Protein AF-A0A371F1H8-F1 (afdb_monomer_lite)

Foldseek 3Di:
DDDDDDDDDDDDDPDDDDDDDDLPVLLVVLLVLCVVVVNPLVSSLVVVVPDPRDCVRRLLSNVCSQADWPVVSCVLVVPVVDVPPDVPDDPDDPDDDDPDDDDGRCNHLQNDFLDLVNNLVVLVSLLVVCVVVVVSLVSNLVNLLSCLLPLVVDDLSSLSSNLLSVLSNVLVPSDPNQLQSNCVSLLDLVCLQVLSLVSSVLSNVVNNVVRDPVVSVLVSCVSNVCNVPPLSSHNPVQRDLVSVCVVCVVSVNNVVNVVVLVVVLVVLLVVLLVVLLVCVLVVHDLVVSLVSLVVSCVVSVDDLLSSLLSVLVSLLSSQDDDPPDLVVSLVSSLVSCLSNLVVLQVSLVDLVSLLSNLVSLQVVLLVDVSNVLCSLVSVVSNVVSVNHDLVSVVCCLPPNDDPRCNVVNNVSNVVVNVVSVVVVVVPDDDDDDDDDDDDDLDADDLLLLVVLLVQLVQLLQQQLAAFVHASKKKWKAAPVRHTQFIATDNHPPDDHGQLRRLVSNDLSLAQIEMHILEQDFQPPNNCPNLVSSLVSNHAEYEHLYFDLAQVRGCPSVVSNVVSVHHYHYQPPSDDDDSSVVSSVSSCVRGLLVLCLSVHLFAAEEEEAEAAQAFFQAALVRHRPDRDDPLVVLVVLVVQLSFQAEEEEQVCCARPLDLSFSPDPDGRGHEYEYEYAQPPHDLDGNQLQPPPHAYEYEYAPPHPVVSCVSSVVSVHHYHHDPDDALVVVRSVVSVVRTRYYYYPYFQDNVLRCVLSVRHWKYKYKYANDDRDDPSRGGRHDDNPDDDPVPDQDFAPWDWDDRPRIIIIMGTSDPRDDSQPLAQVVVVLCVLPVLEDSRNARADEEADCPDPLPCLDQQNQFKFWDADPVRDTDIARTLLLQLLLLQQPPQPDPVSVVLNVQSRPDPGSVSSVCSSVVCCVVCVVNGDPCCVVCSLVSSLVRSLRRLVVDVVNVVVLLVSPRHQYAHCDQPAQECGLHPRRNRNVSSSSSSSNSNVVVVVVVVVPPDDDDDDD

Structure (mmCIF, N/CA/C/O backbone):
data_AF-A0A371F1H8-F1
#
_entry.id   AF-A0A371F1H8-F1
#
loop_
_atom_site.group_PDB
_atom_site.id
_atom_site.type_symbol
_atom_site.label_atom_id
_atom_site.label_alt_id
_atom_site.label_comp_id
_atom_site.label_asym_id
_atom_site.label_entity_id
_atom_site.label_seq_id
_atom_site.pdbx_PDB_ins_code
_atom_site.Cartn_x
_atom_site.Cartn_y
_atom_site.Cartn_z
_atom_site.occupancy
_atom_site.B_iso_or_equiv
_atom_site.auth_seq_id
_atom_site.auth_comp_id
_atom_site.auth_asym_id
_atom_site.auth_atom_id
_atom_site.pdbx_PDB_model_num
ATOM 1 N N . MET A 1 1 ? 83.812 -3.379 4.468 1.00 26.94 1 MET A N 1
ATOM 2 C CA . MET A 1 1 ? 84.111 -2.499 3.315 1.00 26.94 1 MET A CA 1
ATOM 3 C C . MET A 1 1 ? 83.150 -2.844 2.181 1.00 26.94 1 MET A C 1
ATOM 5 O O . MET A 1 1 ? 82.968 -4.037 1.978 1.00 26.94 1 MET A O 1
ATOM 9 N N . PRO A 1 2 ? 82.649 -1.889 1.376 1.00 43.38 2 PRO A N 1
ATOM 10 C CA . PRO A 1 2 ? 81.889 -0.664 1.706 1.00 43.38 2 PRO A CA 1
ATOM 11 C C . PRO A 1 2 ? 80.538 -0.609 0.909 1.00 43.38 2 PRO A C 1
ATOM 13 O O . PRO A 1 2 ? 80.392 -1.299 -0.090 1.00 43.38 2 PRO A O 1
ATOM 16 N N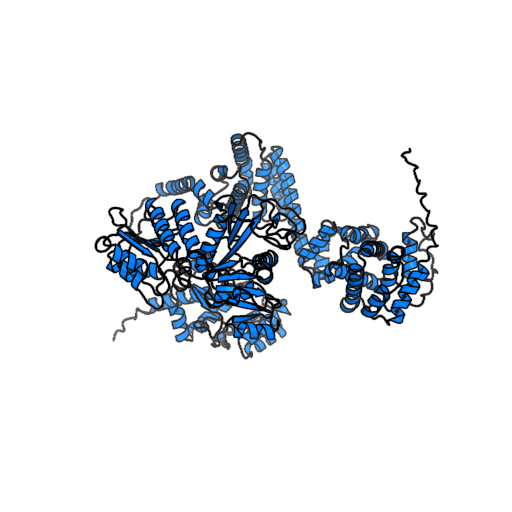 . CYS A 1 3 ? 79.440 -0.060 1.450 1.00 27.91 3 CYS A N 1
ATOM 17 C CA . CYS A 1 3 ? 78.872 1.312 1.346 1.00 27.91 3 CYS A CA 1
ATOM 18 C C . CYS A 1 3 ? 77.792 1.580 0.261 1.00 27.91 3 CYS A C 1
ATOM 20 O O . CYS A 1 3 ? 77.947 1.265 -0.913 1.00 27.91 3 CYS A O 1
ATOM 22 N N . SER A 1 4 ? 76.735 2.256 0.740 1.00 29.56 4 SER A N 1
ATOM 23 C CA . SER A 1 4 ? 75.740 3.178 0.135 1.00 29.56 4 SER A CA 1
ATOM 24 C C . SER A 1 4 ? 76.308 4.164 -0.919 1.00 29.56 4 SER A C 1
ATOM 26 O O . SER A 1 4 ? 77.515 4.348 -0.947 1.00 29.56 4 SER A O 1
ATOM 28 N N . SER A 1 5 ? 75.602 4.924 -1.778 1.00 29.41 5 SER A N 1
ATOM 29 C CA . SER A 1 5 ? 74.223 5.460 -1.890 1.00 29.41 5 SER A CA 1
ATOM 30 C C . SER A 1 5 ? 74.084 6.247 -3.222 1.00 29.41 5 SER A C 1
ATOM 32 O O . SER A 1 5 ? 75.050 6.867 -3.646 1.00 29.41 5 SER A O 1
ATOM 34 N N . ILE A 1 6 ? 72.862 6.288 -3.781 1.00 36.78 6 ILE A N 1
ATOM 35 C CA . ILE A 1 6 ? 72.162 7.391 -4.501 1.00 36.78 6 ILE A CA 1
ATOM 36 C C . ILE A 1 6 ? 72.856 8.113 -5.685 1.00 36.78 6 ILE A C 1
ATOM 38 O O . ILE A 1 6 ? 73.801 8.874 -5.521 1.00 36.78 6 ILE A O 1
ATOM 42 N N . GLY A 1 7 ? 72.217 8.021 -6.862 1.00 28.83 7 GLY A N 1
ATOM 43 C CA . GLY A 1 7 ? 72.379 8.937 -7.999 1.00 28.83 7 GLY A CA 1
ATOM 44 C C . GLY A 1 7 ? 71.082 9.049 -8.818 1.00 28.83 7 GLY A C 1
ATOM 45 O O . GLY A 1 7 ? 70.610 8.080 -9.407 1.00 28.83 7 GLY A O 1
ATOM 46 N N . THR A 1 8 ? 70.480 10.234 -8.810 1.00 30.78 8 THR A N 1
ATOM 47 C CA . THR A 1 8 ? 69.178 10.624 -9.376 1.00 30.78 8 THR A CA 1
ATOM 48 C C . THR A 1 8 ? 69.123 10.492 -10.909 1.00 30.78 8 THR A C 1
ATOM 50 O O . THR A 1 8 ? 69.935 11.092 -11.608 1.00 30.78 8 THR A O 1
ATOM 53 N N . ARG A 1 9 ? 68.128 9.780 -11.471 1.00 29.59 9 ARG A N 1
ATOM 54 C CA . ARG A 1 9 ? 67.825 9.802 -12.920 1.00 29.59 9 ARG A CA 1
ATOM 55 C C . ARG A 1 9 ? 66.649 10.733 -13.219 1.00 29.59 9 ARG A C 1
ATOM 57 O O . ARG A 1 9 ? 65.490 10.393 -12.996 1.00 29.59 9 ARG A O 1
ATOM 64 N N . ILE A 1 10 ? 66.976 11.898 -13.771 1.00 35.28 10 ILE A N 1
ATOM 65 C CA . ILE A 1 10 ? 66.047 12.848 -14.389 1.00 35.28 10 ILE A CA 1
ATOM 66 C C . ILE A 1 10 ? 65.404 12.169 -15.612 1.00 35.28 10 ILE A C 1
ATOM 68 O O . ILE A 1 10 ? 66.100 11.799 -16.555 1.00 35.28 10 ILE A O 1
ATOM 72 N N . LYS A 1 11 ? 64.075 11.993 -15.608 1.00 31.55 11 LYS A N 1
ATOM 73 C CA . LYS A 1 11 ? 63.310 11.583 -16.799 1.00 31.55 11 LYS A CA 1
ATOM 74 C C . LYS A 1 11 ? 63.008 12.814 -17.653 1.00 31.55 11 LYS A C 1
ATOM 76 O O . LYS A 1 11 ? 62.140 13.615 -17.317 1.00 31.55 11 LYS A O 1
ATOM 81 N N . THR A 1 12 ? 63.689 12.944 -18.784 1.00 31.19 12 THR A N 1
ATOM 82 C CA . THR A 1 12 ? 63.336 13.878 -19.858 1.00 31.19 12 THR A CA 1
ATOM 83 C C . THR A 1 12 ? 62.042 13.428 -20.549 1.00 31.19 12 THR A C 1
ATOM 85 O O . THR A 1 12 ? 61.936 12.316 -21.067 1.00 31.19 12 THR A O 1
ATOM 88 N N . ARG A 1 13 ? 61.032 14.308 -20.546 1.00 32.62 13 ARG A N 1
ATOM 89 C CA . ARG A 1 13 ? 59.774 14.185 -21.303 1.00 32.62 13 ARG A CA 1
ATOM 90 C C . ARG A 1 13 ? 60.089 14.157 -22.807 1.00 32.62 13 ARG A C 1
ATOM 92 O O . ARG A 1 13 ? 60.557 15.159 -23.345 1.00 32.62 13 ARG A O 1
ATOM 99 N N . LYS A 1 14 ? 59.791 13.054 -23.503 1.00 36.06 14 LYS A N 1
ATOM 100 C CA . LYS A 1 14 ? 59.703 13.052 -24.973 1.00 36.06 14 LYS A CA 1
ATOM 101 C C . LYS A 1 14 ? 58.496 13.904 -25.381 1.00 36.06 14 LYS A C 1
ATOM 103 O O . LYS A 1 14 ? 57.360 13.552 -25.077 1.00 36.06 14 LYS A O 1
ATOM 108 N N . ARG A 1 15 ? 58.750 15.041 -26.035 1.00 38.94 15 ARG A N 1
ATOM 109 C CA . ARG A 1 15 ? 57.739 15.789 -26.794 1.00 38.94 15 ARG A CA 1
ATOM 110 C C . ARG A 1 15 ? 57.326 14.918 -27.985 1.00 38.94 15 ARG A C 1
ATOM 112 O O . ARG A 1 15 ? 58.170 14.607 -28.819 1.00 38.94 15 ARG A O 1
ATOM 119 N N . ASN A 1 16 ? 56.060 14.508 -28.034 1.00 34.19 16 ASN A N 1
ATOM 120 C CA . ASN A 1 16 ? 55.475 13.903 -29.227 1.00 34.19 16 ASN A CA 1
ATOM 121 C C . ASN A 1 16 ? 55.425 14.962 -3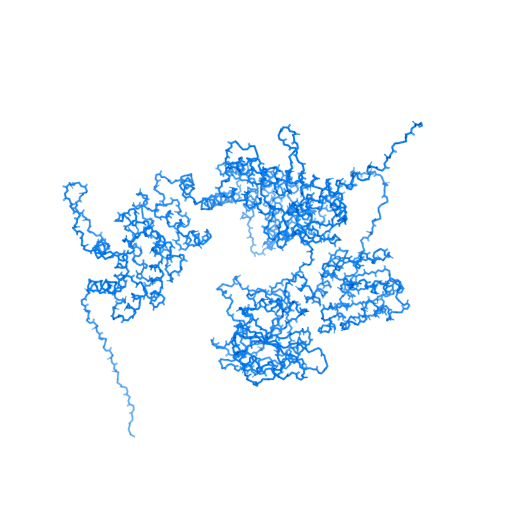0.332 1.00 34.19 16 ASN A C 1
ATOM 123 O O . ASN A 1 16 ? 54.839 16.028 -30.151 1.00 34.19 16 ASN A O 1
ATOM 127 N N . ILE A 1 17 ? 56.064 14.663 -31.457 1.00 39.47 17 ILE A N 1
ATOM 128 C CA . ILE A 1 17 ? 55.934 15.413 -32.704 1.00 39.47 17 ILE A CA 1
ATOM 129 C C . ILE A 1 17 ? 54.518 15.136 -33.227 1.00 39.47 17 ILE A C 1
ATOM 131 O O . ILE A 1 17 ? 54.138 13.977 -33.389 1.00 39.47 17 ILE A O 1
ATOM 135 N N . ALA A 1 18 ? 53.709 16.181 -33.412 1.00 41.88 18 ALA A N 1
ATOM 136 C CA . ALA A 1 18 ? 52.343 16.055 -33.908 1.00 41.88 18 ALA A CA 1
ATOM 137 C C . ALA A 1 18 ? 52.364 15.715 -35.407 1.00 41.88 18 ALA A C 1
ATOM 139 O O . ALA A 1 18 ? 52.797 16.529 -36.217 1.00 41.88 18 ALA A O 1
ATOM 140 N N . ALA A 1 19 ? 51.892 14.521 -35.775 1.00 48.91 19 ALA A N 1
ATOM 141 C CA . ALA A 1 19 ? 51.568 14.207 -37.165 1.00 48.91 19 ALA A CA 1
ATOM 142 C C . ALA A 1 19 ? 50.509 15.205 -37.689 1.00 48.91 19 ALA A C 1
ATOM 144 O O . ALA A 1 19 ? 49.617 15.562 -36.901 1.00 48.91 19 ALA A O 1
ATOM 145 N N . PRO A 1 20 ? 50.563 15.637 -38.965 1.00 51.59 20 PRO A N 1
ATOM 146 C CA . PRO A 1 20 ? 49.561 16.528 -39.553 1.00 51.59 20 PRO A CA 1
ATOM 147 C C . PRO A 1 20 ? 48.135 16.011 -39.307 1.00 51.59 20 PRO A C 1
ATOM 149 O O . PRO A 1 20 ? 47.899 14.803 -39.307 1.00 51.59 20 PRO A O 1
ATOM 152 N N . LEU A 1 21 ? 47.203 16.919 -39.009 1.00 59.06 21 LEU A N 1
ATOM 153 C CA . LEU A 1 21 ? 45.775 16.601 -38.945 1.00 59.06 21 LEU A CA 1
ATOM 154 C C . LEU A 1 21 ? 45.272 16.445 -40.381 1.00 59.06 21 LEU A C 1
ATOM 156 O O . LEU A 1 21 ? 45.370 17.399 -41.146 1.00 59.06 21 LEU A O 1
ATOM 160 N N . ASP A 1 22 ? 44.718 15.282 -40.713 1.00 71.44 22 ASP A N 1
ATOM 161 C CA . ASP A 1 22 ? 44.032 15.041 -41.986 1.00 71.44 22 ASP A CA 1
ATOM 162 C C . ASP A 1 22 ? 42.627 14.468 -41.717 1.00 71.44 22 ASP A C 1
ATOM 164 O O . ASP A 1 22 ? 42.431 13.249 -41.700 1.00 71.44 22 ASP A O 1
ATOM 168 N N . PRO A 1 23 ? 41.647 15.336 -41.398 1.00 70.56 23 PRO A N 1
ATOM 169 C CA . PRO A 1 23 ? 40.266 14.924 -41.158 1.00 70.56 23 PRO A CA 1
ATOM 170 C C . PRO A 1 23 ? 39.565 14.409 -42.421 1.00 70.56 23 PRO A C 1
ATOM 172 O O . PRO A 1 23 ? 38.615 13.637 -42.303 1.00 70.56 23 PRO A O 1
ATOM 175 N N . ALA A 1 24 ? 40.021 14.821 -43.611 1.00 67.25 24 ALA A N 1
ATOM 176 C CA . ALA A 1 24 ? 39.435 14.405 -44.881 1.00 67.25 24 ALA A CA 1
ATOM 177 C C . ALA A 1 24 ? 39.682 12.912 -45.111 1.00 67.25 24 ALA A C 1
ATOM 179 O O . ALA A 1 24 ? 38.722 12.163 -45.248 1.00 67.25 24 ALA A O 1
ATOM 180 N N . ALA A 1 25 ? 40.930 12.456 -44.962 1.00 72.81 25 ALA A N 1
ATOM 181 C CA . ALA A 1 25 ? 41.263 11.036 -45.076 1.00 72.81 25 ALA A CA 1
ATOM 182 C C . ALA A 1 25 ? 40.528 10.151 -44.047 1.00 72.81 25 ALA A C 1
ATOM 184 O O . ALA A 1 25 ? 40.166 9.013 -44.344 1.00 72.81 25 ALA A O 1
ATOM 185 N N . PHE A 1 26 ? 40.280 10.660 -42.832 1.00 77.94 26 PHE A N 1
ATOM 186 C CA . PHE A 1 26 ? 39.468 9.948 -41.837 1.00 77.94 26 PHE A CA 1
ATOM 187 C C . PHE A 1 26 ? 37.997 9.848 -42.269 1.00 77.94 26 PHE A C 1
ATOM 189 O O . PHE A 1 26 ? 37.400 8.779 -42.158 1.00 77.94 26 PHE A O 1
ATOM 196 N N . SER A 1 27 ? 37.420 10.948 -42.759 1.00 72.19 27 SER A N 1
ATOM 197 C CA . SER A 1 27 ? 36.050 10.990 -43.277 1.00 72.19 27 SER A CA 1
ATOM 198 C C . SER A 1 27 ? 35.875 10.048 -44.472 1.00 72.19 27 SER A C 1
ATOM 200 O O . SER A 1 27 ? 34.946 9.245 -44.474 1.00 72.19 27 SER A O 1
ATOM 202 N N . ASP A 1 28 ? 36.805 10.073 -45.431 1.00 75.00 28 ASP A N 1
ATOM 203 C CA . ASP A 1 28 ? 36.830 9.179 -46.596 1.00 75.00 28 ASP A CA 1
ATOM 204 C C . ASP A 1 28 ? 36.843 7.709 -46.172 1.00 75.00 28 ASP A C 1
ATOM 206 O O . ASP A 1 28 ? 36.064 6.907 -46.680 1.00 75.00 28 ASP A O 1
ATOM 210 N N . ALA A 1 29 ? 37.672 7.354 -45.186 1.00 78.56 29 ALA A N 1
ATOM 211 C CA . ALA A 1 29 ? 37.738 5.989 -44.674 1.00 78.56 29 ALA A CA 1
ATOM 212 C C . ALA A 1 29 ? 36.435 5.553 -43.982 1.00 78.56 29 ALA A C 1
ATOM 214 O O . ALA A 1 29 ? 36.017 4.406 -44.128 1.00 78.56 29 ALA A O 1
ATOM 215 N N . VAL A 1 30 ? 35.771 6.452 -43.247 1.00 78.56 30 VAL A N 1
ATOM 216 C CA . VAL A 1 30 ? 34.454 6.168 -42.656 1.00 78.56 30 VAL A CA 1
ATOM 217 C C . VAL A 1 30 ? 33.416 5.966 -43.758 1.00 78.56 30 VAL A C 1
ATOM 219 O O . VAL A 1 30 ? 32.711 4.964 -43.735 1.00 78.56 30 VAL A O 1
ATOM 222 N N . VAL A 1 31 ? 33.352 6.861 -44.744 1.00 76.38 31 VAL A N 1
ATOM 223 C CA . VAL A 1 31 ? 32.433 6.759 -45.891 1.00 76.38 31 VAL A CA 1
ATOM 224 C C . VAL A 1 31 ? 32.665 5.460 -46.667 1.00 76.38 31 VAL A C 1
ATOM 226 O O . VAL A 1 31 ? 31.705 4.763 -46.989 1.00 76.38 31 VAL A O 1
ATOM 229 N N . GLN A 1 32 ? 33.923 5.074 -46.884 1.00 78.31 32 GLN A N 1
ATOM 230 C CA . GLN A 1 32 ? 34.265 3.818 -47.544 1.00 78.31 32 GLN A CA 1
ATOM 231 C C . GLN A 1 32 ? 33.732 2.603 -46.774 1.00 78.31 32 GLN A C 1
ATOM 233 O O . GLN A 1 32 ? 33.166 1.708 -47.389 1.00 78.31 32 GLN A O 1
ATOM 238 N N . ILE A 1 33 ? 33.802 2.598 -45.436 1.00 81.12 33 ILE A N 1
ATOM 239 C CA . ILE A 1 33 ? 33.215 1.518 -44.623 1.00 81.12 33 ILE A CA 1
ATOM 240 C C . ILE A 1 33 ? 31.697 1.421 -44.832 1.00 81.12 33 ILE A C 1
ATOM 242 O O . ILE A 1 33 ? 31.161 0.313 -44.890 1.00 81.12 33 ILE A O 1
ATOM 246 N N . TYR A 1 34 ? 30.984 2.544 -44.945 1.00 79.25 34 TYR A N 1
ATOM 247 C CA . TYR A 1 34 ? 29.546 2.503 -45.224 1.00 79.25 34 TYR A CA 1
ATOM 248 C C . TYR A 1 34 ? 29.245 1.969 -46.634 1.00 79.25 34 TYR A C 1
ATOM 250 O O . TYR A 1 34 ? 28.294 1.197 -46.793 1.00 79.25 34 TYR A O 1
ATOM 258 N N . LEU A 1 35 ? 30.052 2.343 -47.635 1.00 79.56 35 LEU A N 1
ATOM 259 C CA . LEU A 1 35 ? 29.922 1.855 -49.012 1.00 79.56 35 LEU A CA 1
ATOM 260 C C . LEU A 1 35 ? 30.210 0.354 -49.115 1.00 79.56 35 LEU A C 1
ATOM 262 O O . LEU A 1 35 ? 29.407 -0.376 -49.693 1.00 79.56 35 LEU A O 1
ATOM 266 N N . ASP A 1 36 ? 31.295 -0.113 -48.493 1.00 83.94 36 ASP A N 1
ATOM 267 C CA . ASP A 1 36 ? 31.723 -1.519 -48.502 1.00 83.94 36 ASP A CA 1
ATOM 268 C C . ASP A 1 36 ? 30.679 -2.456 -47.874 1.00 83.94 36 ASP A C 1
ATOM 270 O O . ASP A 1 36 ? 30.603 -3.634 -48.218 1.00 83.94 36 ASP A O 1
ATOM 274 N N . ASN A 1 37 ? 29.854 -1.929 -46.966 1.00 83.56 37 ASN A N 1
ATOM 275 C CA . ASN A 1 37 ? 28.811 -2.675 -46.263 1.00 83.56 37 ASN A CA 1
ATOM 276 C C . ASN A 1 37 ? 27.388 -2.348 -46.756 1.00 83.56 37 ASN A C 1
ATOM 278 O O . ASN A 1 37 ? 26.421 -2.721 -46.095 1.00 83.56 37 ASN A O 1
ATOM 282 N N . ALA A 1 38 ? 27.245 -1.647 -47.889 1.00 78.38 38 ALA A N 1
ATOM 283 C CA . ALA A 1 38 ? 25.961 -1.311 -48.517 1.00 78.38 38 ALA A CA 1
ATOM 284 C C . ALA A 1 38 ? 24.905 -0.717 -47.554 1.00 78.38 38 ALA A C 1
ATOM 286 O O . ALA A 1 38 ? 23.712 -0.978 -47.693 1.00 78.38 38 ALA A O 1
ATOM 287 N N . GLY A 1 39 ? 25.336 0.067 -46.560 1.00 68.25 39 GLY A N 1
ATOM 288 C CA . GLY A 1 39 ? 24.428 0.696 -45.594 1.00 68.25 39 GLY A CA 1
ATOM 289 C C . GLY A 1 39 ? 23.870 -0.215 -44.494 1.00 68.25 39 GLY A C 1
ATOM 290 O O . GLY A 1 39 ? 23.070 0.258 -43.686 1.00 68.25 39 GLY A O 1
ATOM 291 N N . ASP A 1 40 ? 24.286 -1.485 -44.403 1.00 82.69 40 ASP A N 1
ATOM 292 C CA . ASP A 1 40 ? 23.901 -2.364 -43.292 1.00 82.69 40 ASP A CA 1
ATOM 293 C C . ASP A 1 40 ? 24.570 -1.892 -41.992 1.00 82.69 40 ASP A C 1
ATOM 295 O O . ASP A 1 40 ? 25.754 -2.135 -41.736 1.00 82.69 40 ASP A O 1
ATOM 299 N N . LEU A 1 41 ? 23.794 -1.205 -41.151 1.00 82.56 41 LEU A N 1
ATOM 300 C CA . LEU A 1 41 ? 24.268 -0.594 -39.908 1.00 82.56 41 LEU A CA 1
ATOM 301 C C . LEU A 1 41 ? 24.873 -1.604 -38.917 1.00 82.56 41 LEU A C 1
ATOM 303 O O . LEU A 1 41 ? 25.680 -1.218 -38.067 1.00 82.56 41 LEU A O 1
ATOM 307 N N . GLU A 1 42 ? 24.521 -2.891 -38.993 1.00 82.44 42 GLU A N 1
ATOM 308 C CA . GLU A 1 42 ? 25.108 -3.914 -38.129 1.00 82.44 42 GLU A CA 1
ATOM 309 C C . GLU A 1 42 ? 26.487 -4.360 -38.625 1.00 82.44 42 GLU A C 1
ATOM 311 O O . GLU A 1 42 ? 27.416 -4.496 -37.820 1.00 82.44 42 GLU A O 1
ATOM 316 N N . LEU A 1 43 ? 26.655 -4.529 -39.937 1.00 83.81 43 LEU A N 1
ATOM 317 C CA . LEU A 1 43 ? 27.956 -4.825 -40.544 1.00 83.81 43 LEU A CA 1
ATOM 318 C C . LEU A 1 43 ? 28.909 -3.624 -40.465 1.00 83.81 43 LEU A C 1
ATOM 320 O O . LEU A 1 43 ? 30.095 -3.791 -40.162 1.00 83.81 43 LEU A O 1
ATOM 324 N N . ILE A 1 44 ? 28.380 -2.409 -40.625 1.00 81.94 44 ILE A N 1
ATOM 325 C CA . ILE A 1 44 ? 29.117 -1.153 -40.443 1.00 81.94 44 ILE A CA 1
ATOM 326 C C . ILE A 1 44 ? 29.635 -1.039 -39.007 1.00 81.94 44 ILE A C 1
ATOM 328 O O . ILE A 1 44 ? 30.815 -0.750 -38.807 1.00 81.94 44 ILE A O 1
ATOM 332 N N . ALA A 1 45 ? 28.803 -1.336 -37.999 1.00 82.81 45 ALA A N 1
ATOM 333 C CA . ALA A 1 45 ? 29.234 -1.328 -36.599 1.00 82.81 45 ALA A CA 1
ATOM 334 C C . ALA A 1 45 ? 30.403 -2.291 -36.347 1.00 82.81 45 ALA A C 1
ATOM 336 O O . ALA A 1 45 ? 31.383 -1.908 -35.706 1.00 82.81 45 ALA A O 1
ATOM 337 N N . ARG A 1 46 ? 30.341 -3.515 -36.891 1.00 84.50 46 ARG A N 1
ATOM 338 C CA . ARG A 1 46 ? 31.426 -4.506 -36.773 1.00 84.50 46 ARG A CA 1
ATOM 339 C C . ARG A 1 46 ? 32.705 -4.036 -37.469 1.00 84.50 46 ARG A C 1
ATOM 341 O O . ARG A 1 46 ? 33.782 -4.148 -36.891 1.00 84.50 46 ARG A O 1
ATOM 348 N N . SER A 1 47 ? 32.584 -3.457 -38.661 1.00 83.12 47 SER A N 1
ATOM 349 C CA . SER A 1 47 ? 33.721 -2.942 -39.435 1.00 83.12 47 SER A CA 1
ATOM 350 C C . SER A 1 47 ? 34.408 -1.764 -38.735 1.00 83.12 47 SER A C 1
ATOM 352 O O . SER A 1 47 ? 35.635 -1.729 -38.626 1.00 83.12 47 SER A O 1
ATOM 354 N N . ILE A 1 48 ? 33.626 -0.840 -38.166 1.00 83.19 48 ILE A N 1
ATOM 355 C CA . ILE A 1 48 ? 34.115 0.284 -37.351 1.00 83.19 48 ILE A CA 1
ATOM 356 C C . ILE A 1 48 ? 34.811 -0.198 -36.078 1.00 83.19 48 ILE A C 1
ATOM 358 O O . ILE A 1 48 ? 35.824 0.374 -35.666 1.00 83.19 48 ILE A O 1
ATOM 362 N N . GLU A 1 49 ? 34.304 -1.256 -35.451 1.00 81.88 49 GLU A N 1
ATOM 363 C CA . GLU A 1 49 ? 34.940 -1.871 -34.286 1.00 81.88 49 GLU A CA 1
ATOM 364 C C . GLU A 1 49 ? 36.300 -2.482 -34.617 1.00 81.88 49 GLU A C 1
ATOM 366 O O . GLU A 1 49 ? 37.232 -2.307 -33.832 1.00 81.88 49 GLU A O 1
ATOM 371 N N . SER A 1 50 ? 36.424 -3.147 -35.768 1.00 80.88 50 SER A N 1
ATOM 372 C CA . SER A 1 50 ? 37.676 -3.753 -36.233 1.00 80.88 50 SER A CA 1
ATOM 373 C C . SER A 1 50 ? 38.660 -2.773 -36.877 1.00 80.88 50 SER A C 1
ATOM 375 O O . SER A 1 50 ? 39.787 -3.160 -37.168 1.00 80.88 50 SER A O 1
ATOM 377 N N . SER A 1 51 ? 38.249 -1.528 -37.129 1.00 81.81 51 SER A N 1
ATOM 378 C CA . SER A 1 51 ? 39.083 -0.536 -37.813 1.00 81.81 51 SER A CA 1
ATOM 379 C C . SER A 1 51 ? 40.145 0.090 -36.897 1.00 81.81 51 SER A C 1
ATOM 381 O O . SER A 1 51 ? 39.881 0.397 -35.732 1.00 81.81 51 SER A O 1
ATOM 383 N N . ASP A 1 52 ? 41.319 0.391 -37.460 1.00 80.06 52 ASP A N 1
ATOM 384 C CA . ASP A 1 52 ? 42.405 1.132 -36.791 1.00 80.06 52 ASP A CA 1
ATOM 385 C C . ASP A 1 52 ? 42.186 2.664 -36.794 1.00 80.06 52 ASP A C 1
ATOM 387 O O . ASP A 1 52 ? 43.108 3.458 -36.574 1.00 80.06 52 ASP A O 1
ATOM 391 N N . LEU A 1 53 ? 40.952 3.113 -37.050 1.00 83.62 53 LEU A N 1
ATOM 392 C CA . LEU A 1 53 ? 40.590 4.526 -37.117 1.00 83.62 53 LEU A CA 1
ATOM 393 C C . LEU A 1 53 ? 40.761 5.221 -35.755 1.00 83.62 53 LEU A C 1
ATOM 395 O O . LEU A 1 53 ? 40.334 4.741 -34.701 1.00 83.62 53 LEU A O 1
ATOM 399 N N . ASN A 1 54 ? 41.367 6.413 -35.763 1.00 83.25 54 ASN A N 1
ATOM 400 C CA . ASN A 1 54 ? 41.665 7.161 -34.540 1.00 83.25 54 ASN A CA 1
ATOM 401 C C . ASN A 1 54 ? 40.475 8.017 -34.064 1.00 83.25 54 ASN A C 1
ATOM 403 O O . ASN A 1 54 ? 40.480 9.246 -34.165 1.00 83.25 54 ASN A O 1
ATOM 407 N N . PHE A 1 55 ? 39.475 7.356 -33.479 1.00 83.81 55 PHE A N 1
ATOM 408 C CA . PHE A 1 55 ? 38.280 7.987 -32.899 1.00 83.81 55 PHE A CA 1
ATOM 409 C C . PHE A 1 55 ? 38.579 8.985 -31.769 1.00 83.81 55 PHE A C 1
ATOM 411 O O . PHE A 1 55 ? 37.794 9.896 -31.535 1.00 83.81 55 PHE A O 1
ATOM 418 N N . SER A 1 56 ? 39.714 8.842 -31.077 1.00 81.88 56 SER A N 1
ATOM 419 C CA . SER A 1 56 ? 40.133 9.783 -30.025 1.00 81.88 56 SER A CA 1
ATOM 420 C C . SER A 1 56 ? 40.494 11.158 -30.599 1.00 81.88 56 SER A C 1
ATOM 422 O O . SER A 1 56 ? 40.262 12.184 -29.964 1.00 81.88 56 SER A O 1
ATOM 424 N N . ARG A 1 57 ? 41.031 11.190 -31.828 1.00 80.12 57 ARG A N 1
ATOM 425 C CA . ARG A 1 57 ? 41.437 12.424 -32.514 1.00 80.12 57 ARG A CA 1
ATOM 426 C C . ARG A 1 57 ? 40.346 13.003 -33.419 1.00 80.12 57 ARG A C 1
ATOM 428 O O . ARG A 1 57 ? 40.271 14.220 -33.536 1.00 80.12 57 ARG A O 1
ATOM 435 N N . TYR A 1 58 ? 39.520 12.152 -34.033 1.00 82.75 58 TYR A N 1
ATOM 436 C CA . TYR A 1 58 ? 38.554 12.539 -35.075 1.00 82.75 58 TYR A CA 1
ATOM 437 C C . TYR A 1 58 ? 37.097 12.173 -34.736 1.00 82.75 58 TYR A C 1
ATOM 439 O O . TYR A 1 58 ? 36.269 11.986 -35.623 1.00 82.75 58 TYR A O 1
ATOM 447 N N . GLY A 1 59 ? 36.761 12.069 -33.446 1.00 81.00 59 GLY A N 1
ATOM 448 C CA . GLY A 1 59 ? 35.407 11.726 -32.995 1.00 81.00 59 GLY A CA 1
ATOM 449 C C . GLY A 1 59 ? 34.320 12.707 -33.459 1.00 81.00 59 GLY A C 1
ATOM 450 O O . GLY A 1 59 ? 33.223 12.268 -33.787 1.00 81.00 59 GLY A O 1
ATOM 451 N N . ASP A 1 60 ? 34.617 14.011 -33.539 1.00 78.81 60 ASP A N 1
ATOM 452 C CA . ASP A 1 60 ? 33.685 15.010 -34.097 1.00 78.81 60 ASP A CA 1
ATOM 453 C C . ASP A 1 60 ? 33.433 14.722 -35.590 1.00 78.81 60 ASP A C 1
ATOM 455 O O . ASP A 1 60 ? 32.287 14.605 -36.013 1.00 78.81 60 ASP A O 1
ATOM 459 N N . THR A 1 61 ? 34.506 14.504 -36.362 1.00 79.69 61 THR A N 1
ATOM 460 C CA . THR A 1 61 ? 34.453 14.188 -37.800 1.00 79.69 61 THR A CA 1
ATOM 461 C C . THR A 1 61 ? 33.679 12.900 -38.082 1.00 79.69 61 THR A C 1
ATOM 463 O O . THR A 1 61 ? 32.969 12.819 -39.078 1.00 79.69 61 THR A O 1
ATOM 466 N N . PHE A 1 62 ? 33.760 11.904 -37.194 1.00 83.44 62 PHE A N 1
ATOM 467 C CA . PHE A 1 62 ? 32.982 10.667 -37.299 1.00 83.44 62 PHE A CA 1
ATOM 468 C C . PHE A 1 62 ? 31.467 10.915 -37.249 1.00 83.44 62 PHE A C 1
ATOM 470 O O . PHE A 1 62 ? 30.725 10.406 -38.092 1.00 83.44 62 PHE A O 1
ATOM 477 N N . PHE A 1 63 ? 30.998 11.700 -36.273 1.00 83.50 63 PHE A N 1
ATOM 478 C CA . PHE A 1 63 ? 29.577 12.032 -36.180 1.00 83.50 63 PHE A CA 1
ATOM 479 C C . PHE A 1 63 ? 29.160 12.994 -37.291 1.00 83.50 63 PHE A C 1
ATOM 481 O O . PHE A 1 63 ? 28.113 12.788 -37.891 1.00 83.50 63 PHE A O 1
ATOM 488 N N . GLU A 1 64 ? 29.983 13.980 -37.647 1.00 78.25 64 GLU A N 1
ATOM 489 C CA . GLU A 1 64 ? 29.694 14.868 -38.779 1.00 78.25 64 GLU A CA 1
ATOM 490 C C . GLU A 1 64 ? 29.526 14.083 -40.086 1.00 78.25 64 GLU A C 1
ATOM 492 O O . GLU A 1 64 ? 28.525 14.279 -40.761 1.00 78.25 64 GLU A O 1
ATOM 497 N N . ALA A 1 65 ? 30.406 13.125 -40.394 1.00 71.50 65 ALA A N 1
ATOM 498 C CA . ALA A 1 65 ? 30.277 12.259 -41.572 1.00 71.50 65 ALA A CA 1
ATOM 499 C C . ALA A 1 65 ? 29.061 11.311 -41.515 1.00 71.50 65 ALA A C 1
ATOM 501 O O . ALA A 1 65 ? 28.526 10.924 -42.548 1.00 71.50 65 ALA A O 1
ATOM 502 N N . SER A 1 66 ? 28.603 10.938 -40.314 1.00 73.31 66 SER A N 1
ATOM 503 C CA . SER A 1 66 ? 27.412 10.086 -40.144 1.00 73.31 66 SER A CA 1
ATOM 504 C C . SER A 1 66 ? 26.100 10.866 -40.334 1.00 73.31 66 SER A C 1
ATOM 506 O O . SER A 1 66 ? 25.096 10.314 -40.783 1.00 73.31 66 SER A O 1
ATOM 508 N N . PHE A 1 67 ? 26.091 12.159 -39.999 1.00 67.50 67 PHE A N 1
ATOM 509 C CA . PHE A 1 67 ? 24.916 13.028 -40.119 1.00 67.50 67 PHE A CA 1
ATOM 510 C C . PHE A 1 67 ? 24.872 13.848 -41.408 1.00 67.50 67 PHE A C 1
ATOM 512 O O . PHE A 1 67 ? 23.784 14.184 -41.862 1.00 67.50 67 PHE A O 1
ATOM 519 N N . LEU A 1 68 ? 26.024 14.203 -41.974 1.00 61.62 68 LEU A N 1
ATOM 520 C CA . LEU A 1 68 ? 26.167 15.105 -43.113 1.00 61.62 68 LEU A CA 1
ATOM 521 C C . LEU A 1 68 ? 26.966 14.449 -44.234 1.00 61.62 68 LEU A C 1
ATOM 523 O O . LEU A 1 68 ? 27.827 13.608 -44.001 1.00 61.62 68 LEU A O 1
ATOM 527 N N . ASN A 1 69 ? 26.732 14.913 -45.459 1.00 59.25 69 ASN A N 1
ATOM 528 C CA . ASN A 1 69 ? 27.654 14.664 -46.560 1.00 59.25 69 ASN A CA 1
ATOM 529 C C . ASN A 1 69 ? 28.916 15.555 -46.439 1.00 59.25 69 ASN A C 1
ATOM 531 O O . ASN A 1 69 ? 28.857 16.645 -45.858 1.00 59.25 69 ASN A O 1
ATOM 535 N N . GLN A 1 70 ? 30.040 15.138 -47.036 1.00 49.97 70 GLN A N 1
ATOM 536 C CA . GLN A 1 70 ? 31.370 15.760 -46.906 1.00 49.97 70 GLN A CA 1
ATOM 537 C C . GLN A 1 70 ? 31.396 17.283 -47.132 1.00 49.97 70 GLN A C 1
ATOM 539 O O . GLN A 1 70 ? 32.081 18.011 -46.413 1.00 49.97 70 GLN A O 1
ATOM 544 N N . GLN A 1 71 ? 30.616 17.793 -48.086 1.00 50.12 71 GLN A N 1
ATOM 545 C CA . GLN A 1 71 ? 30.567 19.223 -48.414 1.00 50.12 71 GLN A CA 1
ATOM 546 C C . GLN A 1 71 ? 29.839 20.051 -47.335 1.00 50.12 71 GLN A C 1
ATOM 548 O O . GLN A 1 71 ? 30.277 21.153 -46.999 1.00 50.12 71 GLN A O 1
ATOM 553 N N . LYS A 1 72 ? 28.775 19.508 -46.715 1.00 50.44 72 LYS A N 1
ATOM 554 C CA . LYS A 1 72 ? 28.094 20.145 -45.570 1.00 50.44 72 LYS A CA 1
ATOM 555 C C . LYS A 1 72 ? 28.934 20.057 -44.296 1.00 50.44 72 LYS A C 1
ATOM 557 O O . LYS A 1 72 ? 28.945 21.020 -43.533 1.00 50.44 72 LYS A O 1
ATOM 562 N N . THR A 1 73 ? 29.692 18.975 -44.106 1.00 53.47 73 THR A N 1
ATOM 563 C CA . THR A 1 73 ? 30.700 18.870 -43.036 1.00 53.47 73 THR A CA 1
ATOM 564 C C . THR A 1 73 ? 31.713 20.011 -43.132 1.00 53.47 73 THR A C 1
ATOM 566 O O . THR A 1 73 ? 31.979 20.685 -42.138 1.00 53.47 73 THR A O 1
ATOM 569 N N . PHE A 1 74 ? 32.200 20.316 -44.341 1.00 50.41 74 PHE A N 1
ATOM 570 C CA . PHE A 1 74 ? 33.128 21.427 -44.566 1.00 50.41 74 PHE A CA 1
ATOM 571 C C . PHE A 1 74 ? 32.492 22.798 -44.282 1.00 50.41 74 PHE A C 1
ATOM 573 O O . PHE A 1 74 ? 33.102 23.622 -43.605 1.00 50.41 74 PHE A O 1
ATOM 580 N N . ILE A 1 75 ? 31.251 23.037 -44.724 1.00 51.25 75 ILE A N 1
ATOM 581 C CA . ILE A 1 75 ? 30.534 24.309 -44.509 1.00 51.25 75 ILE A CA 1
ATOM 582 C C . ILE A 1 75 ? 30.244 24.555 -43.020 1.00 51.25 75 ILE A C 1
ATOM 584 O O . ILE A 1 75 ? 30.536 25.638 -42.508 1.00 51.25 75 ILE A O 1
ATOM 588 N N . VAL A 1 76 ? 29.713 23.554 -42.310 1.00 52.72 76 VAL A N 1
ATOM 589 C CA . VAL A 1 76 ? 29.409 23.652 -40.872 1.00 52.72 76 VAL A CA 1
ATOM 590 C C . VAL A 1 76 ? 30.701 23.796 -40.058 1.00 52.72 76 VAL A C 1
ATOM 592 O O . VAL A 1 76 ? 30.762 24.621 -39.148 1.00 52.72 76 VAL A O 1
ATOM 595 N N . SER A 1 77 ? 31.770 23.079 -40.422 1.00 50.81 77 SER A N 1
ATOM 596 C CA . SER A 1 77 ? 33.078 23.193 -39.763 1.00 50.81 77 SER A CA 1
ATOM 597 C C . SER A 1 77 ? 33.753 24.556 -40.002 1.00 50.81 77 SER A C 1
ATOM 599 O O . SER A 1 77 ? 34.341 25.122 -39.075 1.00 50.81 77 SER A O 1
ATOM 601 N N . LEU A 1 78 ? 33.671 25.122 -41.213 1.00 46.47 78 LEU A N 1
ATOM 602 C CA . LEU A 1 78 ? 34.321 26.390 -41.576 1.00 46.47 78 LEU A CA 1
ATOM 603 C C . LEU A 1 78 ? 33.652 27.604 -40.909 1.00 46.47 78 LEU A C 1
ATOM 605 O O . LEU A 1 78 ? 34.347 28.488 -40.410 1.00 46.47 78 LEU A O 1
ATOM 609 N N . LEU A 1 79 ? 32.317 27.621 -40.837 1.00 48.16 79 LEU A N 1
ATOM 610 C CA . LEU A 1 79 ? 31.542 28.710 -40.222 1.00 48.16 79 LEU A CA 1
ATOM 611 C C . LEU A 1 79 ? 31.703 28.787 -38.695 1.00 48.16 79 LEU A C 1
ATOM 613 O O . LEU A 1 79 ? 31.516 29.848 -38.106 1.00 48.16 79 LEU A O 1
ATOM 617 N N . ILE A 1 80 ? 32.059 27.677 -38.045 1.00 48.00 80 ILE A N 1
ATOM 618 C CA . ILE A 1 80 ? 32.162 27.582 -36.580 1.00 48.00 80 ILE A CA 1
ATOM 619 C C . ILE A 1 80 ? 33.604 27.803 -36.093 1.00 48.00 80 ILE A C 1
ATOM 621 O O . ILE A 1 80 ? 33.812 28.268 -34.972 1.00 48.00 80 ILE A O 1
ATOM 625 N N . SER A 1 81 ? 34.604 27.531 -36.938 1.00 40.03 81 SER A N 1
ATOM 626 C CA . SER A 1 81 ? 36.029 27.644 -36.586 1.00 40.03 81 SER A CA 1
ATOM 627 C C . SER A 1 81 ? 36.589 29.071 -36.681 1.00 40.03 81 SER A C 1
ATOM 629 O O . SER A 1 81 ? 37.660 29.339 -36.137 1.00 40.03 81 SER A O 1
ATOM 631 N N . VAL A 1 82 ? 35.891 29.999 -37.350 1.00 34.84 82 VAL A N 1
ATOM 632 C CA . VAL A 1 82 ? 36.369 31.375 -37.568 1.00 34.84 82 VAL A CA 1
ATOM 633 C C . VAL A 1 82 ? 35.258 32.387 -37.244 1.00 34.84 82 VAL A C 1
ATOM 635 O O . VAL A 1 82 ? 34.407 32.646 -38.090 1.00 34.84 82 VAL A O 1
ATOM 638 N N . PRO A 1 83 ? 35.255 33.019 -36.052 1.00 30.70 83 PRO A N 1
ATOM 639 C CA . PRO A 1 83 ? 34.166 33.914 -35.634 1.00 30.70 83 PRO A CA 1
ATOM 640 C C . PRO A 1 83 ? 34.072 35.239 -36.416 1.00 30.70 83 PRO A C 1
ATOM 642 O O . PRO A 1 83 ? 33.135 35.998 -36.200 1.00 30.70 83 PRO A O 1
ATOM 645 N N . TRP A 1 84 ? 35.048 35.545 -37.283 1.00 25.31 84 TRP A N 1
ATOM 646 C CA . TRP A 1 84 ? 35.220 36.856 -37.929 1.00 25.31 84 TRP A CA 1
ATOM 647 C C . TRP A 1 84 ? 35.184 36.849 -39.462 1.00 25.31 84 TRP A C 1
ATOM 649 O O . TRP A 1 84 ? 35.401 37.898 -40.068 1.00 25.31 84 TRP A O 1
ATOM 659 N N . VAL A 1 85 ? 34.858 35.732 -40.121 1.00 27.70 85 VAL A N 1
ATOM 660 C CA . VAL A 1 85 ? 34.531 35.784 -41.558 1.00 27.70 85 VAL A CA 1
ATOM 661 C C . VAL A 1 85 ? 33.043 36.079 -41.693 1.00 27.70 85 VAL A C 1
ATOM 663 O O . VAL A 1 85 ? 32.218 35.234 -42.025 1.00 27.70 85 VAL A O 1
ATOM 666 N N . VAL A 1 86 ? 32.707 37.338 -41.415 1.00 24.56 86 VAL A N 1
ATOM 667 C CA . VAL A 1 86 ? 31.622 38.005 -42.125 1.00 24.56 86 VAL A CA 1
ATOM 668 C C . VAL A 1 86 ? 31.935 37.796 -43.605 1.00 24.56 86 VAL A C 1
ATOM 670 O O . VAL A 1 86 ? 33.002 38.205 -44.062 1.00 24.56 86 VAL A O 1
ATOM 673 N N . PHE A 1 87 ? 31.039 37.157 -44.362 1.00 25.47 87 PHE A N 1
ATOM 674 C CA . PHE A 1 87 ? 30.975 37.453 -45.788 1.00 25.47 87 PHE A CA 1
ATOM 675 C C . PHE A 1 87 ? 30.742 38.963 -45.871 1.00 25.47 87 PHE A C 1
ATOM 677 O O . PHE A 1 87 ? 29.628 39.450 -45.681 1.00 25.47 87 PHE A O 1
ATOM 684 N N . THR A 1 88 ? 31.819 39.724 -46.051 1.00 26.08 88 THR A N 1
ATOM 685 C CA . THR A 1 88 ? 31.783 41.125 -46.446 1.00 26.08 88 THR A CA 1
ATOM 686 C C . THR A 1 88 ? 31.236 41.147 -47.864 1.00 26.08 88 THR A C 1
ATOM 688 O O . THR A 1 88 ? 31.956 41.139 -48.854 1.00 26.08 88 THR A O 1
ATOM 691 N N . GLY A 1 89 ? 29.915 41.071 -47.941 1.00 23.52 89 GLY A N 1
ATOM 692 C CA . GLY A 1 89 ? 29.144 40.979 -49.163 1.00 23.52 89 GLY A CA 1
ATOM 693 C C . GLY A 1 89 ? 27.688 40.802 -48.777 1.00 23.52 89 GLY A C 1
ATOM 694 O O . GLY A 1 89 ? 27.228 39.687 -48.547 1.00 23.52 89 GLY A O 1
ATOM 695 N N . GLY A 1 90 ? 26.981 41.923 -48.632 1.00 24.75 90 GLY A N 1
ATOM 696 C CA . GLY A 1 90 ? 25.548 41.929 -48.377 1.00 24.75 90 GLY A CA 1
ATOM 697 C C . GLY A 1 90 ? 24.788 41.080 -49.398 1.00 24.75 90 GLY A C 1
ATOM 698 O O . GLY A 1 90 ? 25.188 40.953 -50.554 1.00 24.75 90 GLY A O 1
ATOM 699 N N . ARG A 1 91 ? 23.660 40.521 -48.948 1.00 28.72 91 ARG A N 1
ATOM 700 C CA . ARG A 1 91 ? 22.648 39.773 -49.719 1.00 28.72 91 ARG A CA 1
ATOM 701 C C . ARG A 1 91 ? 21.928 40.637 -50.776 1.00 28.72 91 ARG A C 1
ATOM 703 O O . ARG A 1 91 ? 20.708 40.623 -50.882 1.00 28.72 91 ARG A O 1
ATOM 710 N N . THR A 1 92 ? 22.668 41.394 -51.574 1.00 31.48 92 THR A N 1
ATOM 711 C CA . THR A 1 92 ? 22.136 42.216 -52.663 1.00 31.48 92 THR A CA 1
ATOM 712 C C . THR A 1 92 ? 23.076 42.160 -53.862 1.00 31.48 92 THR A C 1
ATOM 714 O O . THR A 1 92 ? 23.757 43.135 -54.157 1.00 31.48 92 THR A O 1
ATOM 717 N N . GLN A 1 93 ? 23.129 41.019 -54.549 1.00 24.73 93 GLN A N 1
ATOM 718 C CA . GLN A 1 93 ? 23.407 40.965 -55.989 1.00 24.73 93 GLN A CA 1
ATOM 719 C C . GLN A 1 93 ? 22.953 39.604 -56.555 1.00 24.73 93 GLN A C 1
ATOM 721 O O . GLN A 1 93 ? 23.189 38.579 -55.912 1.00 24.73 93 GLN A O 1
ATOM 726 N N . PRO A 1 94 ? 22.283 39.561 -57.723 1.00 30.39 94 PRO A N 1
ATOM 727 C CA . PRO A 1 94 ? 21.921 38.307 -58.372 1.00 30.39 94 PRO A CA 1
ATOM 728 C C . PRO A 1 94 ? 23.174 37.693 -59.003 1.00 30.39 94 PRO A C 1
ATOM 730 O O . PRO A 1 94 ? 23.800 38.331 -59.846 1.00 30.39 94 PRO A O 1
ATOM 733 N N . GLY A 1 95 ? 23.541 36.469 -58.604 1.00 33.97 95 GLY A N 1
ATOM 734 C CA . GLY A 1 95 ? 24.615 35.726 -59.279 1.00 33.97 95 GLY A CA 1
ATOM 735 C C . GLY A 1 95 ? 25.537 34.851 -58.427 1.00 33.97 95 GLY A C 1
ATOM 736 O O . GLY A 1 95 ? 26.472 34.289 -58.985 1.00 33.97 95 GLY A O 1
ATOM 737 N N . THR A 1 96 ? 25.322 34.676 -57.119 1.00 27.97 96 THR A N 1
ATOM 738 C CA . THR A 1 96 ? 26.059 33.653 -56.353 1.00 27.97 96 THR A CA 1
ATOM 739 C C . THR A 1 96 ? 25.391 32.290 -56.514 1.00 27.97 96 THR A C 1
ATOM 741 O O . THR A 1 96 ? 24.427 31.948 -55.830 1.00 27.97 96 THR A O 1
ATOM 744 N N . THR A 1 97 ? 25.891 31.507 -57.465 1.00 30.69 97 THR A N 1
ATOM 745 C CA . THR A 1 97 ? 25.528 30.099 -57.644 1.00 30.69 97 THR A CA 1
ATOM 746 C C . THR A 1 97 ? 25.951 29.280 -56.421 1.00 30.69 97 THR A C 1
ATOM 748 O O . THR A 1 97 ? 27.074 29.429 -55.932 1.00 30.69 97 THR A O 1
ATOM 751 N N . LYS A 1 98 ? 25.052 28.403 -55.936 1.00 35.62 98 LYS A N 1
ATOM 752 C CA . LYS A 1 98 ? 25.403 27.258 -55.073 1.00 35.62 98 LYS A CA 1
ATOM 753 C C . LYS A 1 98 ? 26.663 26.602 -55.676 1.00 35.62 98 LYS A C 1
ATOM 755 O O . LYS A 1 98 ? 26.647 26.363 -56.882 1.00 35.62 98 LYS A O 1
ATOM 760 N N . PRO A 1 99 ? 27.742 26.344 -54.917 1.00 37.19 99 PRO A N 1
ATOM 761 C CA . PRO A 1 99 ? 28.823 25.512 -55.437 1.00 37.19 99 PRO A CA 1
ATOM 762 C C . PRO A 1 99 ? 28.249 24.134 -55.805 1.00 37.19 99 PRO A C 1
ATOM 764 O O . PRO A 1 99 ? 27.410 23.625 -55.058 1.00 37.19 99 PRO A O 1
ATOM 767 N N . ASP A 1 100 ? 28.661 23.590 -56.956 1.00 34.81 100 ASP A N 1
ATOM 768 C CA . ASP A 1 100 ? 28.156 22.326 -57.510 1.00 34.81 100 ASP A CA 1
ATOM 769 C C . ASP A 1 100 ? 28.156 21.204 -56.457 1.00 34.81 100 ASP A C 1
ATOM 771 O O . ASP A 1 100 ? 29.106 21.052 -55.676 1.00 34.81 100 ASP A O 1
ATOM 775 N N . GLU A 1 101 ? 27.049 20.460 -56.413 1.00 43.81 101 GLU A N 1
ATOM 776 C CA . GLU A 1 101 ? 26.827 19.338 -55.501 1.00 43.81 101 GLU A CA 1
ATOM 777 C C . GLU A 1 101 ? 27.801 18.202 -55.843 1.00 43.81 101 GLU A C 1
ATOM 779 O O . GLU A 1 101 ? 27.704 17.595 -56.906 1.00 43.81 101 GLU A O 1
ATOM 784 N N . GLY A 1 102 ? 28.754 17.915 -54.951 1.00 48.03 102 GLY A N 1
ATOM 785 C CA . GLY A 1 102 ? 29.562 16.698 -55.046 1.00 48.03 102 GLY A CA 1
ATOM 786 C C . GLY A 1 102 ? 28.722 15.442 -54.782 1.00 48.03 102 GLY A C 1
ATOM 787 O O . GLY A 1 102 ? 27.697 15.511 -54.094 1.00 48.03 102 GLY A O 1
ATOM 788 N N . ASP A 1 103 ? 29.169 14.296 -55.308 1.00 44.12 103 ASP A N 1
ATOM 789 C CA . ASP A 1 103 ? 28.461 13.016 -55.190 1.00 44.12 103 ASP A CA 1
ATOM 790 C C . ASP A 1 103 ? 28.105 12.686 -53.730 1.00 44.12 103 ASP A C 1
ATOM 792 O O . ASP A 1 103 ? 28.917 12.782 -52.804 1.00 44.12 103 ASP A O 1
ATOM 796 N N . ARG A 1 104 ? 26.829 12.349 -53.519 1.00 52.22 104 ARG A N 1
ATOM 797 C CA . ARG A 1 104 ? 26.224 12.165 -52.198 1.00 52.22 104 ARG A CA 1
ATOM 798 C C . ARG A 1 104 ? 26.378 10.730 -51.724 1.00 52.22 104 ARG A C 1
ATOM 800 O O . ARG A 1 104 ? 26.065 9.797 -52.458 1.00 52.22 104 ARG A O 1
ATOM 807 N N . HIS A 1 105 ? 26.772 10.544 -50.468 1.00 58.69 105 HIS A N 1
ATOM 808 C CA . HIS A 1 105 ? 26.736 9.222 -49.859 1.00 58.69 105 HIS A CA 1
ATOM 809 C C . HIS A 1 105 ? 25.316 8.903 -49.323 1.00 58.69 105 HIS A C 1
ATOM 811 O O . HIS A 1 105 ? 24.824 9.629 -48.453 1.00 58.69 105 HIS A O 1
ATOM 817 N N . PRO A 1 106 ? 24.650 7.828 -49.794 1.00 59.75 106 PRO A N 1
ATOM 818 C CA . PRO A 1 106 ? 23.200 7.628 -49.641 1.00 59.75 106 PRO A CA 1
ATOM 819 C C . PRO A 1 106 ? 22.725 7.273 -48.222 1.00 59.75 106 PRO A C 1
ATOM 821 O O . PRO A 1 106 ? 21.529 7.316 -47.956 1.00 59.75 106 PRO A O 1
ATOM 824 N N . TYR A 1 107 ? 23.631 6.940 -47.297 1.00 65.00 107 TYR A N 1
ATOM 825 C CA . TYR A 1 107 ? 23.280 6.444 -45.953 1.00 65.00 107 TYR A CA 1
ATOM 826 C C . TYR A 1 107 ? 23.377 7.506 -44.837 1.00 65.00 107 TYR A C 1
ATOM 828 O O . TYR A 1 107 ? 23.477 7.165 -43.660 1.00 65.00 107 TYR A O 1
ATOM 836 N N . SER A 1 108 ? 23.382 8.796 -45.187 1.00 73.12 108 SER A N 1
ATOM 837 C CA . SER A 1 108 ? 23.389 9.901 -44.218 1.00 73.12 108 SER A CA 1
ATOM 838 C C . SER A 1 108 ? 22.010 10.112 -43.580 1.00 73.12 108 SER A C 1
ATOM 840 O O . SER A 1 108 ? 20.988 10.062 -44.267 1.00 73.12 108 SER A O 1
ATOM 842 N N . ILE A 1 109 ? 21.972 10.443 -42.282 1.00 78.25 109 ILE A N 1
ATOM 843 C CA . ILE A 1 109 ? 20.721 10.752 -41.557 1.00 78.25 109 ILE A CA 1
ATOM 844 C C . ILE A 1 109 ? 19.952 11.910 -42.222 1.00 78.25 109 ILE A C 1
ATOM 846 O O . ILE A 1 109 ? 18.724 11.939 -42.182 1.00 78.25 109 ILE A O 1
ATOM 850 N N . ILE A 1 110 ? 20.636 12.852 -42.878 1.00 79.06 110 ILE A N 1
ATOM 851 C CA . ILE A 1 110 ? 19.968 13.974 -43.551 1.00 79.06 110 ILE A CA 1
ATOM 852 C C . ILE A 1 110 ? 19.411 13.613 -44.932 1.00 79.06 110 ILE A C 1
ATOM 854 O O . ILE A 1 110 ? 18.438 14.235 -45.355 1.00 79.06 110 ILE A O 1
ATOM 858 N N . GLU A 1 111 ? 19.927 12.587 -45.607 1.00 76.62 111 GLU A N 1
ATOM 859 C CA . GLU A 1 111 ? 19.426 12.163 -46.927 1.00 76.62 111 GLU A CA 1
ATOM 860 C C . GLU A 1 111 ? 18.281 11.132 -46.828 1.00 76.62 111 GLU A C 1
ATOM 862 O O . GLU A 1 111 ? 17.617 10.858 -47.822 1.00 76.62 111 GLU A O 1
ATOM 867 N N . CYS A 1 112 ? 17.983 10.606 -45.633 1.00 79.00 112 CYS A N 1
ATOM 868 C CA . CYS A 1 112 ? 16.901 9.634 -45.422 1.00 79.00 112 CYS A CA 1
ATOM 869 C C . CYS A 1 112 ? 15.502 10.281 -45.316 1.00 79.00 112 CYS A C 1
ATOM 871 O O . CYS A 1 112 ? 15.391 11.501 -45.197 1.00 79.00 112 CYS A O 1
ATOM 873 N N . GLU A 1 113 ? 14.412 9.510 -45.368 1.00 85.19 113 GLU A N 1
ATOM 874 C CA . GLU A 1 113 ? 13.055 10.065 -45.215 1.00 85.19 113 GLU A CA 1
ATOM 875 C C . GLU A 1 113 ? 12.837 10.670 -43.808 1.00 85.19 113 GLU A C 1
ATOM 877 O O . GLU A 1 113 ? 13.353 10.137 -42.824 1.00 85.19 113 GLU A O 1
ATOM 882 N N . PRO A 1 114 ? 12.089 11.789 -43.669 1.00 87.31 114 PRO A N 1
ATOM 883 C CA . PRO A 1 114 ? 11.841 12.465 -42.389 1.00 87.31 114 PRO A CA 1
ATOM 884 C C . PRO A 1 114 ? 10.800 11.726 -41.529 1.00 87.31 114 PRO A C 1
ATOM 886 O O . PRO A 1 114 ? 9.797 12.304 -41.105 1.00 87.31 114 PRO A O 1
ATOM 889 N N . THR A 1 115 ? 11.039 10.440 -41.293 1.00 89.69 115 THR A N 1
ATOM 890 C CA . THR A 1 115 ? 10.155 9.506 -40.591 1.00 89.69 115 THR A CA 1
ATOM 891 C C . THR A 1 115 ? 10.928 8.742 -39.528 1.00 89.69 115 THR A C 1
ATOM 893 O O . THR A 1 115 ? 12.090 8.367 -39.723 1.00 89.69 115 THR A O 1
ATOM 896 N N . ARG A 1 116 ? 10.257 8.462 -38.415 1.00 90.56 116 ARG A N 1
ATOM 897 C CA . ARG A 1 116 ? 10.798 7.725 -37.275 1.00 90.56 116 ARG A CA 1
ATOM 898 C C . ARG A 1 116 ? 11.381 6.368 -37.665 1.00 90.56 116 ARG A C 1
ATOM 900 O O . ARG A 1 116 ? 12.481 6.035 -37.233 1.00 90.56 116 ARG A O 1
ATOM 907 N N . GLU A 1 117 ? 10.666 5.607 -38.490 1.00 89.88 117 GLU A N 1
ATOM 908 C CA . GLU A 1 117 ? 11.003 4.234 -38.886 1.00 89.88 117 GLU A CA 1
ATOM 909 C C . GLU A 1 117 ? 12.368 4.159 -39.578 1.00 89.88 117 GLU A C 1
ATOM 911 O O . GLU A 1 117 ? 13.107 3.193 -39.399 1.00 89.88 117 GLU A O 1
ATOM 916 N N . VAL A 1 118 ? 12.718 5.208 -40.324 1.00 86.50 118 VAL A N 1
ATOM 917 C CA . VAL A 1 118 ? 13.961 5.296 -41.096 1.00 86.50 118 VAL A CA 1
ATOM 918 C C . VAL A 1 118 ? 15.120 5.845 -40.251 1.00 86.50 118 VAL A C 1
ATOM 920 O O . VAL A 1 118 ? 16.262 5.420 -40.418 1.00 86.50 118 VAL A O 1
ATOM 923 N N . ILE A 1 119 ? 14.849 6.742 -39.296 1.00 88.50 119 ILE A N 1
ATOM 924 C CA . ILE A 1 119 ? 15.882 7.391 -38.464 1.00 88.50 119 ILE A CA 1
ATOM 925 C C . ILE A 1 119 ? 16.247 6.552 -37.225 1.00 88.50 119 ILE A C 1
ATOM 927 O O . ILE A 1 119 ? 17.408 6.539 -36.802 1.00 88.50 119 ILE A O 1
ATOM 931 N N . LEU A 1 120 ? 15.289 5.825 -36.641 1.00 88.69 120 LEU A N 1
ATOM 932 C CA . LEU A 1 120 ? 15.479 5.029 -35.422 1.00 88.69 120 LEU A CA 1
ATOM 933 C C . LEU A 1 120 ? 16.623 3.996 -35.519 1.00 88.69 120 LEU A C 1
ATOM 935 O O . LEU A 1 120 ? 17.416 3.922 -34.572 1.00 88.69 120 LEU A O 1
ATOM 939 N N . PRO A 1 121 ? 16.794 3.238 -36.623 1.00 88.19 121 PRO A N 1
ATOM 940 C CA . PRO A 1 121 ? 17.929 2.328 -36.777 1.00 88.19 121 PRO A CA 1
ATOM 941 C C . PRO A 1 121 ? 19.289 3.020 -36.603 1.00 88.19 121 PRO A C 1
ATOM 943 O O . PRO A 1 121 ? 20.167 2.487 -35.920 1.00 88.19 121 PRO A O 1
ATOM 946 N N . SER A 1 122 ? 19.444 4.239 -37.130 1.00 84.94 122 SER A N 1
ATOM 947 C CA . SER A 1 122 ? 20.664 5.047 -36.997 1.00 84.94 122 SER A CA 1
ATOM 948 C C . SER A 1 122 ? 20.916 5.486 -35.550 1.00 84.94 122 SER A C 1
ATOM 950 O O . SER A 1 122 ? 22.057 5.465 -35.085 1.00 84.94 122 SER A O 1
ATOM 952 N N . VAL A 1 123 ? 19.861 5.813 -34.794 1.00 88.31 123 VAL A N 1
ATOM 953 C CA . VAL A 1 123 ? 19.952 6.141 -33.357 1.00 88.31 123 VAL A CA 1
ATOM 954 C C . VAL A 1 123 ? 20.404 4.922 -32.546 1.00 88.31 123 VAL A C 1
ATOM 956 O O . VAL A 1 123 ? 21.314 5.031 -31.721 1.00 88.31 123 VAL A O 1
ATOM 959 N N . ILE A 1 124 ? 19.823 3.745 -32.807 1.00 86.62 124 ILE A N 1
ATOM 960 C CA . ILE A 1 124 ? 20.197 2.480 -32.150 1.00 86.62 124 ILE A CA 1
ATOM 961 C C . ILE A 1 124 ? 21.648 2.112 -32.480 1.00 86.62 124 ILE A C 1
ATOM 963 O O . ILE A 1 124 ? 22.408 1.690 -31.604 1.00 86.62 124 ILE A O 1
ATOM 967 N N . TYR A 1 125 ? 22.056 2.297 -33.733 1.00 86.38 125 TYR A N 1
ATOM 968 C CA . TYR A 1 125 ? 23.433 2.108 -34.171 1.00 86.38 125 TYR A CA 1
ATOM 969 C C . TYR A 1 125 ? 24.407 3.026 -33.409 1.00 86.38 125 TYR A C 1
ATOM 971 O O . TYR A 1 125 ? 25.358 2.532 -32.797 1.00 86.38 125 TYR A O 1
ATOM 979 N N . ILE A 1 126 ? 24.136 4.334 -33.333 1.00 86.44 126 ILE A N 1
ATOM 980 C CA . ILE A 1 126 ? 24.964 5.283 -32.569 1.00 86.44 126 ILE A CA 1
ATOM 981 C C . ILE A 1 126 ? 25.008 4.897 -31.086 1.00 86.44 126 ILE A C 1
ATOM 983 O O . ILE A 1 126 ? 26.075 4.920 -30.469 1.00 86.44 126 ILE A O 1
ATOM 987 N N . GLN A 1 127 ? 23.883 4.466 -30.509 1.00 88.00 127 GLN A N 1
ATOM 988 C CA . GLN A 1 127 ? 23.832 3.984 -29.130 1.00 88.00 127 GLN A CA 1
ATOM 989 C C . GLN A 1 127 ? 24.759 2.773 -28.913 1.00 88.00 127 GLN A C 1
ATOM 991 O O . GLN A 1 127 ? 25.471 2.722 -27.906 1.00 88.00 127 GLN A O 1
ATOM 996 N N . LYS A 1 128 ? 24.804 1.814 -29.852 1.00 86.50 128 LYS A N 1
ATOM 997 C CA . LYS A 1 128 ? 25.729 0.664 -29.797 1.00 86.50 128 LYS A CA 1
ATOM 998 C C . LYS A 1 128 ? 27.193 1.119 -29.820 1.00 86.50 128 LYS A C 1
ATOM 1000 O O . LYS A 1 128 ? 27.977 0.638 -28.999 1.00 86.50 128 LYS A O 1
ATOM 1005 N N . ILE A 1 129 ? 27.549 2.069 -30.691 1.00 84.50 129 ILE A N 1
ATOM 1006 C CA . ILE A 1 129 ? 28.911 2.627 -30.767 1.00 84.50 129 ILE A CA 1
ATOM 1007 C C . ILE A 1 129 ? 29.295 3.321 -29.454 1.00 84.50 129 ILE A C 1
ATOM 1009 O O . ILE A 1 129 ? 30.368 3.059 -28.908 1.00 84.50 129 ILE A O 1
ATOM 1013 N N . LEU A 1 130 ? 28.409 4.145 -28.890 1.00 87.88 130 LEU A N 1
ATOM 1014 C CA . LEU A 1 130 ? 28.670 4.876 -27.646 1.00 87.88 130 LEU A CA 1
ATOM 1015 C C . LEU A 1 130 ? 28.783 3.973 -26.418 1.00 87.88 130 LEU A C 1
ATOM 1017 O O . LEU A 1 130 ? 29.629 4.227 -25.563 1.00 87.88 130 LEU A O 1
ATOM 1021 N N . ARG A 1 131 ? 28.003 2.885 -26.337 1.00 85.50 131 ARG A N 1
ATOM 1022 C CA . ARG A 1 131 ? 28.152 1.886 -25.260 1.00 85.50 131 ARG A CA 1
ATOM 1023 C C . ARG A 1 131 ? 29.549 1.266 -25.246 1.00 85.50 131 ARG A C 1
ATOM 1025 O O . ARG A 1 131 ? 30.086 0.995 -24.176 1.00 85.50 131 ARG A O 1
ATOM 1032 N N . ARG A 1 132 ? 30.142 1.049 -26.423 1.00 86.00 132 ARG A N 1
ATOM 1033 C CA . ARG A 1 132 ? 31.486 0.466 -26.567 1.00 86.00 132 ARG A CA 1
ATOM 1034 C C . ARG A 1 132 ? 32.604 1.505 -26.487 1.00 86.00 132 ARG A C 1
ATOM 1036 O O . ARG A 1 132 ? 33.711 1.173 -26.072 1.00 86.00 132 ARG A O 1
ATOM 1043 N N . ARG A 1 133 ? 32.326 2.761 -26.850 1.00 87.44 133 ARG A N 1
ATOM 1044 C CA . ARG A 1 133 ? 33.268 3.891 -26.804 1.00 87.44 133 ARG A CA 1
ATOM 1045 C C . ARG A 1 133 ? 32.645 5.102 -26.081 1.00 87.44 133 ARG A C 1
ATOM 1047 O O . ARG A 1 133 ? 32.358 6.109 -26.727 1.00 87.44 133 ARG A O 1
ATOM 1054 N N . PRO A 1 134 ? 32.484 5.067 -24.742 1.00 87.56 134 PRO A N 1
ATOM 1055 C CA . PRO A 1 134 ? 31.792 6.133 -24.004 1.00 87.56 134 PRO A CA 1
ATOM 1056 C C . PRO A 1 134 ? 32.449 7.516 -24.112 1.00 87.56 134 PRO A C 1
ATOM 1058 O O . PRO A 1 134 ? 31.776 8.534 -24.007 1.00 87.56 134 PRO A O 1
ATOM 1061 N N . PHE A 1 135 ? 33.759 7.591 -24.371 1.00 87.56 135 PHE A N 1
ATOM 1062 C CA . PHE A 1 135 ? 34.446 8.877 -24.550 1.00 87.56 135 PHE A CA 1
ATOM 1063 C C . PHE A 1 135 ? 33.911 9.690 -25.747 1.00 87.56 135 PHE A C 1
ATOM 1065 O O . PHE A 1 135 ? 34.036 10.912 -25.746 1.00 87.56 135 PHE A O 1
ATOM 1072 N N . LEU A 1 136 ? 33.268 9.035 -26.726 1.00 87.75 136 LEU A N 1
ATOM 1073 C CA . LEU A 1 136 ? 32.661 9.678 -27.896 1.00 87.75 136 LEU A CA 1
ATOM 1074 C C . LEU A 1 136 ? 31.373 10.452 -27.578 1.00 87.75 136 LEU A C 1
ATOM 1076 O O . LEU A 1 136 ? 30.924 11.235 -28.412 1.00 87.75 136 LEU A O 1
ATOM 1080 N N . ILE A 1 137 ? 30.796 10.300 -26.379 1.00 89.75 137 ILE A N 1
ATOM 1081 C CA . ILE A 1 137 ? 29.604 11.059 -25.960 1.00 89.75 137 ILE A CA 1
ATOM 1082 C C . ILE A 1 137 ? 29.867 12.566 -26.070 1.00 89.75 137 ILE A C 1
ATOM 1084 O O . ILE A 1 137 ? 29.016 13.305 -26.562 1.00 89.75 137 ILE A O 1
ATOM 1088 N N . LYS A 1 138 ? 31.070 13.023 -25.685 1.00 89.19 138 LYS A N 1
ATOM 1089 C CA . LYS A 1 138 ? 31.429 14.445 -25.763 1.00 89.19 138 LYS A CA 1
ATOM 1090 C C . LYS A 1 138 ? 31.513 14.947 -27.205 1.00 89.19 138 LYS A C 1
ATOM 1092 O O . LYS A 1 138 ? 31.159 16.091 -27.474 1.00 89.19 138 LYS A O 1
ATOM 1097 N N . ASN A 1 139 ? 31.956 14.097 -28.127 1.00 89.62 139 ASN A N 1
ATOM 1098 C CA . ASN A 1 139 ? 32.009 14.425 -29.548 1.00 89.62 139 ASN A CA 1
ATOM 1099 C C . ASN A 1 139 ? 30.600 14.531 -30.146 1.00 89.62 139 ASN A C 1
ATOM 1101 O O . ASN A 1 139 ? 30.304 15.503 -30.836 1.00 89.62 139 ASN A O 1
ATOM 1105 N N . LEU A 1 140 ? 29.701 13.594 -29.819 1.00 88.62 140 LEU A N 1
ATOM 1106 C CA . LEU A 1 140 ? 28.303 13.677 -30.250 1.00 88.62 140 LEU A CA 1
ATOM 1107 C C . LEU A 1 140 ? 27.611 14.925 -29.687 1.00 88.62 140 LEU A C 1
ATOM 1109 O O . LEU A 1 140 ? 26.917 15.621 -30.422 1.00 88.62 140 LEU A O 1
ATOM 1113 N N . GLU A 1 141 ? 27.838 15.241 -28.408 1.00 90.19 141 GLU A N 1
ATOM 1114 C CA . GLU A 1 141 ? 27.363 16.481 -27.784 1.00 90.19 141 GLU A CA 1
ATOM 1115 C C . GLU A 1 141 ? 27.838 17.713 -28.569 1.00 90.19 141 GLU A C 1
ATOM 1117 O O . GLU A 1 141 ? 27.032 18.580 -28.906 1.00 90.19 141 GLU A O 1
ATOM 1122 N N . ASN A 1 142 ? 29.130 17.788 -28.907 1.00 86.50 142 ASN A N 1
ATOM 1123 C CA . ASN A 1 142 ? 29.683 18.902 -29.678 1.00 86.50 142 ASN A CA 1
ATOM 1124 C C . ASN A 1 142 ? 29.008 19.040 -31.049 1.00 86.50 142 ASN A C 1
ATOM 1126 O O . ASN A 1 142 ? 28.629 20.148 -31.425 1.00 86.50 142 ASN A O 1
ATOM 1130 N N . VAL A 1 143 ? 28.834 17.937 -31.779 1.00 85.69 143 VAL A N 1
ATOM 1131 C CA . VAL A 1 143 ? 28.233 17.937 -33.122 1.00 85.69 143 VAL A CA 1
ATOM 1132 C C . VAL A 1 143 ? 26.755 18.328 -33.074 1.00 85.69 143 VAL A C 1
ATOM 1134 O O . VAL A 1 143 ? 26.332 19.215 -33.816 1.00 85.69 143 VAL A O 1
ATOM 1137 N N . MET A 1 144 ? 25.989 17.773 -32.132 1.00 88.12 144 MET A N 1
ATOM 1138 C CA . MET A 1 144 ? 24.590 18.151 -31.902 1.00 88.12 144 MET A CA 1
ATOM 1139 C C . MET A 1 144 ? 24.454 19.649 -31.611 1.00 88.12 144 MET A C 1
ATOM 1141 O O . MET A 1 144 ? 23.618 20.324 -32.211 1.00 88.12 144 MET A O 1
ATOM 1145 N N . ARG A 1 145 ? 25.333 20.208 -30.769 1.00 87.69 145 ARG A N 1
ATOM 1146 C CA . ARG A 1 145 ? 25.353 21.652 -30.487 1.00 87.69 145 ARG A CA 1
ATOM 1147 C C . ARG A 1 145 ? 25.612 22.490 -31.736 1.00 87.69 145 ARG A C 1
ATOM 1149 O O . ARG A 1 145 ? 24.953 23.509 -31.923 1.00 87.69 145 ARG A O 1
ATOM 1156 N N . ARG A 1 146 ? 26.546 22.069 -32.596 1.00 84.06 146 ARG A N 1
ATOM 1157 C CA . ARG A 1 146 ? 26.869 22.760 -33.858 1.00 84.06 146 ARG A CA 1
ATOM 1158 C C . ARG A 1 146 ? 25.693 22.750 -34.835 1.00 84.06 146 ARG A C 1
ATOM 1160 O O . ARG A 1 146 ? 25.428 23.776 -35.460 1.00 84.06 146 ARG A O 1
ATOM 1167 N N . PHE A 1 147 ? 24.974 21.632 -34.941 1.00 85.69 147 PHE A N 1
ATOM 1168 C CA . PHE A 1 147 ? 23.790 21.529 -35.800 1.00 85.69 147 PHE A CA 1
ATOM 1169 C C . PHE A 1 147 ? 22.647 22.405 -35.302 1.00 85.69 147 PHE A C 1
ATOM 1171 O O . PHE A 1 147 ? 22.113 23.197 -36.074 1.00 85.69 147 PHE A O 1
ATOM 1178 N N . LEU A 1 148 ? 22.333 22.347 -34.005 1.00 88.88 148 LEU A N 1
ATOM 1179 C CA . LEU A 1 148 ? 21.263 23.161 -33.422 1.00 88.88 148 LEU A CA 1
ATOM 1180 C C . LEU A 1 148 ? 21.598 24.660 -33.420 1.00 88.88 148 LEU A C 1
ATOM 1182 O O . LEU A 1 148 ? 20.714 25.495 -33.581 1.00 88.88 148 LEU A O 1
ATOM 1186 N N . GLN A 1 149 ? 22.880 25.023 -33.328 1.00 86.38 149 GLN A N 1
ATOM 1187 C CA . GLN A 1 149 ? 23.334 26.404 -33.510 1.00 86.38 149 GLN A CA 1
ATOM 1188 C C . GLN A 1 149 ? 23.138 26.917 -34.947 1.00 86.38 149 GLN A C 1
ATOM 1190 O O . GLN A 1 149 ? 23.050 28.128 -35.152 1.00 86.38 149 GLN A O 1
ATOM 1195 N N . SER A 1 150 ? 23.091 26.012 -35.924 1.00 83.31 150 SER A N 1
ATOM 1196 C CA . SER A 1 150 ? 23.137 26.319 -37.356 1.00 83.31 150 SER A CA 1
ATOM 1197 C C . SER A 1 150 ? 21.841 25.933 -38.075 1.00 83.31 150 SER A C 1
ATOM 1199 O O . SER A 1 150 ? 21.860 25.717 -39.285 1.00 83.31 150 SER A O 1
ATOM 1201 N N . LEU A 1 151 ? 20.708 25.857 -37.358 1.00 84.81 151 LEU A N 1
ATOM 1202 C CA . LEU A 1 151 ? 19.403 25.450 -37.910 1.00 84.81 151 LEU A CA 1
ATOM 1203 C C . LEU A 1 151 ? 18.982 26.243 -39.158 1.00 84.81 151 LEU A C 1
ATOM 1205 O O . LEU A 1 151 ? 18.267 25.715 -40.004 1.00 84.81 151 LEU A O 1
ATOM 1209 N N . GLU A 1 152 ? 19.434 27.491 -39.299 1.00 84.88 152 GLU A N 1
ATOM 1210 C CA . GLU A 1 152 ? 19.137 28.332 -40.467 1.00 84.88 152 GLU A CA 1
ATOM 1211 C C . GLU A 1 152 ? 19.769 27.850 -41.783 1.00 84.88 152 GLU A C 1
ATOM 1213 O O . GLU A 1 152 ? 19.354 28.302 -42.848 1.00 84.88 152 GLU A O 1
ATOM 1218 N N . LEU A 1 153 ? 20.762 26.956 -41.718 1.00 79.88 153 LEU A N 1
ATOM 1219 C CA . LEU A 1 153 ? 21.441 26.386 -42.887 1.00 79.88 153 LEU A CA 1
ATOM 1220 C C . LEU A 1 153 ? 20.770 25.108 -43.409 1.00 79.88 153 LEU A C 1
ATOM 1222 O O . LEU A 1 153 ? 21.116 24.644 -44.493 1.00 79.88 153 LEU A O 1
ATOM 1226 N N . PHE A 1 154 ? 19.845 24.537 -42.638 1.00 81.94 154 PHE A N 1
ATOM 1227 C CA . PHE A 1 154 ? 19.125 23.313 -42.980 1.00 81.94 154 PHE A CA 1
ATOM 1228 C C . PHE A 1 154 ? 17.784 23.651 -43.618 1.00 81.94 154 PHE A C 1
ATOM 1230 O O . PHE A 1 154 ? 17.140 24.614 -43.207 1.00 81.94 154 PHE A O 1
ATOM 1237 N N . GLU A 1 155 ? 17.336 22.863 -44.590 1.00 85.69 155 GLU A N 1
ATOM 1238 C CA . GLU A 1 155 ? 15.986 22.990 -45.157 1.00 85.69 155 GLU A CA 1
ATOM 1239 C C . GLU A 1 155 ? 14.914 22.460 -44.184 1.00 85.69 155 GLU A C 1
ATOM 1241 O O . GLU A 1 155 ? 15.224 21.848 -43.163 1.00 85.69 155 GLU A O 1
ATOM 1246 N N . GLU A 1 156 ? 13.632 22.697 -44.466 1.00 85.31 156 GLU A N 1
ATOM 1247 C CA . GLU A 1 156 ? 12.528 22.333 -43.561 1.00 85.31 156 GLU A CA 1
ATOM 1248 C C . GLU A 1 156 ? 12.499 20.839 -43.213 1.00 85.31 156 GLU A C 1
ATOM 1250 O O . GLU A 1 156 ? 12.518 20.477 -42.036 1.00 85.31 156 GLU A O 1
ATOM 1255 N N . ASN A 1 157 ? 12.578 19.972 -44.224 1.00 87.19 157 ASN A N 1
ATOM 1256 C CA . ASN A 1 157 ? 12.637 18.525 -44.014 1.00 87.19 157 ASN A CA 1
ATOM 1257 C C . ASN A 1 157 ? 13.907 18.085 -43.272 1.00 87.19 157 ASN A C 1
ATOM 1259 O O . ASN A 1 157 ? 13.877 17.103 -42.536 1.00 87.19 157 ASN A O 1
ATOM 1263 N N . GLU A 1 158 ? 15.024 18.794 -43.434 1.00 86.81 158 GLU A N 1
ATOM 1264 C CA . GLU A 1 158 ? 16.278 18.473 -42.744 1.00 86.81 158 GLU A CA 1
ATOM 1265 C C . GLU A 1 158 ? 16.204 18.845 -41.260 1.00 86.81 158 GLU A C 1
ATOM 1267 O O . GLU A 1 158 ? 16.615 18.062 -40.404 1.00 86.81 158 GLU A O 1
ATOM 1272 N N . ARG A 1 159 ? 15.605 19.999 -40.936 1.00 91.31 159 ARG A N 1
ATOM 1273 C CA . ARG A 1 159 ? 15.325 20.395 -39.548 1.00 91.31 159 ARG A CA 1
ATOM 1274 C C . ARG A 1 159 ? 14.403 19.394 -38.860 1.00 91.31 159 ARG A C 1
ATOM 1276 O O . ARG A 1 159 ? 14.675 19.023 -37.720 1.00 91.31 159 ARG A O 1
ATOM 1283 N N . LYS A 1 160 ? 13.381 18.901 -39.565 1.00 92.88 160 LYS A N 1
ATOM 1284 C CA . LYS A 1 160 ? 12.482 17.857 -39.058 1.00 92.88 160 LYS A CA 1
ATOM 1285 C C . LYS A 1 160 ? 13.223 16.550 -38.752 1.00 92.88 160 LYS A C 1
ATOM 1287 O O . LYS A 1 160 ? 13.039 15.985 -37.679 1.00 92.88 160 LYS A O 1
ATOM 1292 N N . LYS A 1 161 ? 14.130 16.103 -39.632 1.00 91.75 161 LYS A N 1
ATOM 1293 C CA . LYS A 1 161 ? 14.995 14.927 -39.380 1.00 91.75 161 LYS A CA 1
ATOM 1294 C C . LYS A 1 161 ? 15.866 15.117 -38.138 1.00 91.75 161 LYS A C 1
ATOM 1296 O O . LYS A 1 161 ? 15.980 14.204 -37.324 1.00 91.75 161 LYS A O 1
ATOM 1301 N N . LEU A 1 162 ? 16.449 16.306 -37.964 1.00 91.06 162 LEU A N 1
ATOM 1302 C CA . LEU A 1 162 ? 17.233 16.636 -36.770 1.00 91.06 162 LEU A CA 1
ATOM 1303 C C . LEU A 1 162 ? 16.371 16.633 -35.499 1.00 91.06 162 LEU A C 1
ATOM 1305 O O . LEU A 1 162 ? 16.836 16.150 -34.466 1.00 91.06 162 LEU A O 1
ATOM 1309 N N . ALA A 1 163 ? 15.130 17.123 -35.562 1.00 94.94 163 ALA A N 1
ATOM 1310 C CA . ALA A 1 163 ? 14.197 17.096 -34.435 1.00 94.94 163 ALA A CA 1
ATOM 1311 C C . ALA A 1 163 ? 13.839 15.656 -34.038 1.00 94.94 163 ALA A C 1
ATOM 1313 O O . ALA A 1 163 ? 13.984 15.299 -32.867 1.00 94.94 163 ALA A O 1
ATOM 1314 N N . ILE A 1 164 ? 13.494 14.811 -35.019 1.00 94.00 164 ILE A N 1
ATOM 1315 C CA . ILE A 1 164 ? 13.194 13.385 -34.810 1.00 94.00 164 ILE A CA 1
ATOM 1316 C C . ILE A 1 164 ? 14.402 12.662 -34.211 1.00 94.00 164 ILE A C 1
ATOM 1318 O O . ILE A 1 164 ? 14.281 11.979 -33.195 1.00 94.00 164 ILE A O 1
ATOM 1322 N N . PHE A 1 165 ? 15.593 12.855 -34.786 1.00 93.81 165 PHE A N 1
ATOM 1323 C CA . PHE A 1 165 ? 16.816 12.262 -34.251 1.00 93.81 165 PHE A CA 1
ATOM 1324 C C . PHE A 1 165 ? 17.055 12.682 -32.796 1.00 93.81 165 PHE A C 1
ATOM 1326 O O . PHE A 1 165 ? 17.362 11.842 -31.953 1.00 93.81 165 PHE A O 1
ATOM 1333 N N . THR A 1 166 ? 16.909 13.975 -32.492 1.00 93.88 166 THR A N 1
ATOM 1334 C CA . THR A 1 166 ? 17.147 14.515 -31.145 1.00 93.88 166 THR A CA 1
ATOM 1335 C C . THR A 1 166 ? 16.149 13.933 -30.139 1.00 93.88 166 THR A C 1
ATOM 1337 O O . THR A 1 166 ? 16.548 13.539 -29.043 1.00 93.88 166 THR A O 1
ATOM 1340 N N . ALA A 1 167 ? 14.873 13.811 -30.518 1.00 95.12 167 ALA A N 1
ATOM 1341 C CA . ALA A 1 167 ? 13.832 13.188 -29.701 1.00 95.12 167 ALA A CA 1
ATOM 1342 C C . ALA A 1 167 ? 14.136 11.713 -29.417 1.00 95.12 167 ALA A C 1
ATOM 1344 O O . ALA A 1 167 ? 14.170 11.297 -28.256 1.00 95.12 167 ALA A O 1
ATOM 1345 N N . LEU A 1 168 ? 14.456 10.938 -30.454 1.00 93.25 168 LEU A N 1
ATOM 1346 C CA . LEU A 1 168 ? 14.807 9.526 -30.322 1.00 93.25 168 LEU A CA 1
ATOM 1347 C C . LEU A 1 168 ? 16.098 9.318 -29.523 1.00 93.25 168 LEU A C 1
ATOM 1349 O O . LEU A 1 168 ? 16.165 8.404 -28.704 1.00 93.25 168 LEU A O 1
ATOM 1353 N N . ALA A 1 169 ? 17.115 10.166 -29.698 1.00 91.62 169 ALA A N 1
ATOM 1354 C CA . ALA A 1 169 ? 18.362 10.081 -28.939 1.00 91.62 169 ALA A CA 1
ATOM 1355 C C . ALA A 1 169 ? 18.115 10.234 -27.430 1.00 91.62 169 ALA A C 1
ATOM 1357 O O . ALA A 1 169 ? 18.677 9.487 -26.622 1.00 91.62 169 ALA A O 1
ATOM 1358 N N . PHE A 1 170 ? 17.239 11.158 -27.039 1.00 92.88 170 PHE A N 1
ATOM 1359 C CA . PHE A 1 170 ? 16.877 11.325 -25.638 1.00 92.88 170 PHE A CA 1
ATOM 1360 C C . PHE A 1 170 ? 15.931 10.234 -25.124 1.00 92.88 170 PHE A C 1
ATOM 1362 O O . PHE A 1 170 ? 16.165 9.715 -24.032 1.00 92.88 170 PHE A O 1
ATOM 1369 N N . SER A 1 171 ? 14.938 9.819 -25.916 1.00 90.88 171 SER A N 1
ATOM 1370 C CA . SER A 1 171 ? 14.009 8.738 -25.555 1.00 90.88 171 SER A CA 1
ATOM 1371 C C . SER A 1 171 ? 14.724 7.399 -25.360 1.00 90.88 171 SER A C 1
ATOM 1373 O O . SER A 1 171 ? 14.503 6.707 -24.369 1.00 90.88 171 SER A O 1
ATOM 1375 N N . GLN A 1 172 ? 15.672 7.063 -26.238 1.00 85.94 172 GLN A N 1
ATOM 1376 C CA . GLN A 1 172 ? 16.488 5.849 -26.135 1.00 85.94 172 GLN A CA 1
ATOM 1377 C C . GLN A 1 172 ? 17.569 5.946 -25.043 1.00 85.94 172 GLN A C 1
ATOM 1379 O O . GLN A 1 172 ? 18.404 5.045 -24.914 1.00 85.94 172 GLN A O 1
ATOM 1384 N N . LYS A 1 173 ? 17.583 7.033 -24.253 1.00 79.12 173 LYS A N 1
ATOM 1385 C CA . LYS A 1 173 ? 18.546 7.301 -23.172 1.00 79.12 173 LYS A CA 1
ATOM 1386 C C . LYS A 1 173 ? 19.983 7.089 -23.640 1.00 79.12 173 LYS A C 1
ATOM 1388 O O . LYS A 1 173 ? 20.778 6.391 -23.002 1.00 79.12 173 LYS A O 1
ATOM 1393 N N . LEU A 1 174 ? 20.297 7.649 -24.804 1.00 79.56 174 LEU A N 1
ATOM 1394 C CA . LEU A 1 174 ? 21.604 7.537 -25.429 1.00 79.56 174 LEU A CA 1
ATOM 1395 C C . LEU A 1 174 ? 22.666 8.037 -24.435 1.00 79.56 174 LEU A C 1
ATOM 1397 O O . LEU A 1 174 ? 22.586 9.156 -23.926 1.00 79.56 174 LEU A O 1
ATOM 1401 N N . SER A 1 175 ? 23.563 7.122 -24.051 1.00 61.75 175 SER A N 1
ATOM 1402 C CA . SER A 1 175 ? 24.297 7.146 -22.782 1.00 61.75 175 SER A CA 1
ATOM 1403 C C . SER A 1 175 ? 24.854 8.528 -22.441 1.00 61.75 175 SER A C 1
ATOM 1405 O O . SER A 1 175 ? 25.767 9.002 -23.100 1.00 61.75 175 SER A O 1
ATOM 1407 N N . GLY A 1 176 ? 24.316 9.169 -21.401 1.00 72.62 176 GLY A N 1
ATOM 1408 C CA . GLY A 1 176 ? 24.898 10.374 -20.804 1.00 72.62 176 GLY A CA 1
ATOM 1409 C C . GLY A 1 176 ? 24.898 11.649 -21.657 1.00 72.62 176 GLY A C 1
ATOM 1410 O O . GLY A 1 176 ? 25.570 12.595 -21.253 1.00 72.62 176 GLY A O 1
ATOM 1411 N N . LEU A 1 177 ? 24.178 11.716 -22.787 1.00 87.75 177 LEU A N 1
ATOM 1412 C CA . LEU A 1 177 ? 24.073 12.954 -23.571 1.00 87.75 177 LEU A CA 1
ATOM 1413 C C . LEU A 1 177 ? 23.387 14.056 -22.725 1.00 87.75 177 LEU A C 1
ATOM 1415 O O . LEU A 1 177 ? 22.259 13.841 -22.271 1.00 87.75 177 LEU A O 1
ATOM 1419 N N . PRO A 1 178 ? 24.036 15.209 -22.463 1.00 90.31 178 PRO A N 1
ATOM 1420 C CA . PRO A 1 178 ? 23.516 16.221 -21.540 1.00 90.31 178 PRO A CA 1
ATOM 1421 C C . PRO A 1 178 ? 22.484 17.152 -22.213 1.00 90.31 178 PRO A C 1
ATOM 1423 O O . PRO A 1 178 ? 22.860 17.936 -23.087 1.00 90.31 178 PRO A O 1
ATOM 1426 N N . PRO A 1 179 ? 21.201 17.147 -21.789 1.00 92.31 179 PRO A N 1
ATOM 1427 C CA . PRO A 1 179 ? 20.172 18.007 -22.383 1.00 92.31 179 PRO A CA 1
ATOM 1428 C C . PRO A 1 179 ? 20.489 19.503 -22.263 1.00 92.31 179 PRO A C 1
ATOM 1430 O O . PRO A 1 179 ? 20.247 20.250 -23.204 1.00 92.31 179 PRO A O 1
ATOM 1433 N N . GLU A 1 180 ? 21.088 19.927 -21.141 1.00 90.19 180 GLU A N 1
ATOM 1434 C CA . GLU A 1 180 ? 21.468 21.325 -20.881 1.00 90.19 180 GLU A CA 1
ATOM 1435 C C . GLU A 1 180 ? 22.328 21.910 -22.002 1.00 90.19 180 GLU A C 1
ATOM 1437 O O . GLU A 1 180 ? 22.044 22.993 -22.509 1.00 90.19 180 GLU A O 1
ATOM 1442 N N . THR A 1 181 ? 23.379 21.202 -22.419 1.00 89.88 181 THR A N 1
ATOM 1443 C CA . THR A 1 181 ? 24.303 21.756 -23.411 1.00 89.88 181 THR A CA 1
ATOM 1444 C C . THR A 1 181 ? 23.780 21.591 -24.831 1.00 89.88 181 THR A C 1
ATOM 1446 O O . THR A 1 181 ? 24.078 22.448 -25.664 1.00 89.88 181 THR A O 1
ATOM 1449 N N . VAL A 1 182 ? 22.992 20.540 -25.100 1.00 91.50 182 VAL A N 1
ATOM 1450 C CA . VAL A 1 182 ? 22.379 20.271 -26.409 1.00 91.50 182 VAL A CA 1
ATOM 1451 C C . VAL A 1 182 ? 21.281 21.281 -26.725 1.00 91.50 182 VAL A C 1
ATOM 1453 O O . VAL A 1 182 ? 21.275 21.798 -27.834 1.00 91.50 182 VAL A O 1
ATOM 1456 N N . PHE A 1 183 ? 20.397 21.620 -25.781 1.00 92.19 183 PHE A N 1
ATOM 1457 C CA . PHE A 1 183 ? 19.321 22.587 -26.030 1.00 92.19 183 PHE A CA 1
ATOM 1458 C C . PHE A 1 183 ? 19.774 24.050 -25.976 1.00 92.19 183 PHE A C 1
ATOM 1460 O O . PHE A 1 183 ? 19.152 24.895 -26.615 1.00 92.19 183 PHE A O 1
ATOM 1467 N N . GLN A 1 184 ? 20.881 24.364 -25.294 1.00 88.94 184 GLN A N 1
ATOM 1468 C CA . GLN A 1 184 ? 21.413 25.729 -25.167 1.00 88.94 184 GLN A CA 1
ATOM 1469 C C . GLN A 1 184 ? 21.447 26.550 -26.482 1.00 88.94 184 GLN A C 1
ATOM 1471 O O . GLN A 1 184 ? 21.082 27.726 -26.446 1.00 88.94 184 GLN A O 1
ATOM 1476 N N . PRO A 1 185 ? 21.866 26.009 -27.649 1.00 88.19 185 PRO A N 1
ATOM 1477 C CA . PRO A 1 185 ? 21.923 26.775 -28.894 1.00 88.19 185 PRO A CA 1
ATOM 1478 C C . PRO A 1 185 ? 20.559 27.241 -29.417 1.00 88.19 185 PRO A C 1
ATOM 1480 O O . PRO A 1 185 ? 20.516 28.212 -30.172 1.00 88.19 185 PRO A O 1
ATOM 1483 N N . LEU A 1 186 ? 19.466 26.581 -29.015 1.00 86.88 186 LEU A N 1
ATOM 1484 C CA . LEU A 1 186 ? 18.100 26.931 -29.414 1.00 86.88 186 LEU A CA 1
ATOM 1485 C C . LEU A 1 186 ? 17.614 28.231 -28.760 1.00 86.88 186 LEU A C 1
ATOM 1487 O O . LEU A 1 186 ? 16.689 28.853 -29.263 1.00 86.88 186 LEU A O 1
ATOM 1491 N N . LEU A 1 187 ? 18.268 28.687 -27.690 1.00 80.75 187 LEU A N 1
ATOM 1492 C CA . LEU A 1 187 ? 17.921 29.924 -26.984 1.00 80.75 187 LEU A CA 1
ATOM 1493 C C . LEU A 1 187 ? 18.524 31.189 -27.626 1.00 80.75 187 LEU A C 1
ATOM 1495 O O . LEU A 1 187 ? 18.510 32.255 -27.022 1.00 80.75 187 LEU A O 1
ATOM 1499 N N . LYS A 1 188 ? 19.105 31.100 -28.831 1.00 81.94 188 LYS A N 1
ATOM 1500 C CA . LYS A 1 188 ? 19.683 32.264 -29.524 1.00 81.94 188 LYS A CA 1
ATOM 1501 C C . LYS A 1 188 ? 18.609 33.105 -30.219 1.00 81.94 188 LYS A C 1
ATOM 1503 O O . LYS A 1 188 ? 17.928 32.612 -31.120 1.00 81.94 188 LYS A O 1
ATOM 1508 N N . ASP A 1 189 ? 18.585 34.404 -29.921 1.00 79.12 189 ASP A N 1
ATOM 1509 C CA . ASP A 1 189 ? 17.585 35.372 -30.407 1.00 79.12 189 ASP A CA 1
ATOM 1510 C C . ASP A 1 189 ? 17.349 35.350 -31.927 1.00 79.12 189 ASP A C 1
ATOM 1512 O O . ASP A 1 189 ? 16.211 35.435 -32.381 1.00 79.12 189 ASP A O 1
ATOM 1516 N N . ASN A 1 190 ? 18.403 35.185 -32.736 1.00 84.94 190 ASN A N 1
ATOM 1517 C CA . ASN A 1 190 ? 18.287 35.157 -34.202 1.00 84.94 190 ASN A CA 1
ATOM 1518 C C . ASN A 1 190 ? 17.465 33.952 -34.713 1.00 84.94 190 ASN A C 1
ATOM 1520 O O . ASN A 1 190 ? 16.669 34.090 -35.641 1.00 84.94 190 ASN A O 1
ATOM 1524 N N . LEU A 1 191 ? 17.623 32.769 -34.104 1.00 86.06 191 LEU A N 1
ATOM 1525 C CA . LEU A 1 191 ? 16.886 31.565 -34.513 1.00 86.06 191 LEU A CA 1
ATOM 1526 C C . LEU A 1 191 ? 15.423 31.626 -34.054 1.00 86.06 191 LEU A C 1
ATOM 1528 O O . LEU A 1 191 ? 14.521 31.245 -34.805 1.00 86.06 191 LEU A O 1
ATOM 1532 N N . VAL A 1 192 ? 15.198 32.149 -32.845 1.00 87.75 192 VAL A N 1
ATOM 1533 C CA . VAL A 1 192 ? 13.868 32.369 -32.262 1.00 87.75 192 VAL A CA 1
ATOM 1534 C C . VAL A 1 192 ? 13.077 33.394 -33.077 1.00 87.75 192 VAL A C 1
ATOM 1536 O O . VAL A 1 192 ? 11.936 33.132 -33.453 1.00 87.75 192 VAL A O 1
ATOM 1539 N N . ALA A 1 193 ? 13.684 34.531 -33.437 1.00 85.81 193 ALA A N 1
ATOM 1540 C CA . ALA A 1 193 ? 13.030 35.585 -34.216 1.00 85.81 193 ALA A CA 1
ATOM 1541 C C . ALA A 1 193 ? 12.550 35.103 -35.599 1.00 85.81 193 ALA A C 1
ATOM 1543 O O . ALA A 1 193 ? 11.529 35.574 -36.096 1.00 85.81 193 ALA A O 1
ATOM 1544 N N . LYS A 1 194 ? 13.253 34.133 -36.201 1.00 86.31 194 LYS A N 1
ATOM 1545 C CA . LYS A 1 194 ? 12.886 33.502 -37.481 1.00 86.31 194 LYS A CA 1
ATOM 1546 C C . LYS A 1 194 ? 11.844 32.379 -37.349 1.00 86.31 194 LYS A C 1
ATOM 1548 O O . LYS A 1 194 ? 11.447 31.817 -38.363 1.00 86.31 194 LYS A O 1
ATOM 1553 N N . GLY A 1 195 ? 11.426 32.018 -36.132 1.00 88.19 195 GLY A N 1
ATOM 1554 C CA . GLY A 1 195 ? 10.467 30.935 -35.872 1.00 88.19 195 GLY A CA 1
ATOM 1555 C C . GLY A 1 195 ? 11.016 29.516 -36.077 1.00 88.19 195 GLY A C 1
ATOM 1556 O O . GLY A 1 195 ? 10.261 28.551 -35.990 1.00 88.19 195 GLY A O 1
ATOM 1557 N N . LEU A 1 196 ? 12.324 29.367 -36.322 1.00 91.06 196 LEU A N 1
ATOM 1558 C CA . LEU A 1 196 ? 12.953 28.064 -36.580 1.00 91.06 196 LEU A CA 1
ATOM 1559 C C . LEU A 1 196 ? 12.966 27.177 -35.329 1.00 91.06 196 LEU A C 1
ATOM 1561 O O . LEU A 1 196 ? 12.815 25.962 -35.431 1.00 91.06 196 LEU A O 1
ATOM 1565 N N . VAL A 1 197 ? 13.118 27.794 -34.155 1.00 92.44 197 VAL A N 1
ATOM 1566 C CA . VAL A 1 197 ? 13.141 27.100 -32.859 1.00 92.44 197 VAL A CA 1
ATOM 1567 C C . VAL A 1 197 ? 11.768 26.525 -32.521 1.00 92.44 197 VAL A C 1
ATOM 1569 O O . VAL A 1 197 ? 11.683 25.360 -32.149 1.00 92.44 197 VAL A O 1
ATOM 1572 N N . LEU A 1 198 ? 10.696 27.302 -32.712 1.00 93.12 198 LEU A N 1
ATOM 1573 C CA . LEU A 1 198 ? 9.326 26.846 -32.467 1.00 93.12 198 LEU A CA 1
ATOM 1574 C C . LEU A 1 198 ? 8.973 25.624 -33.324 1.00 93.12 198 LEU A C 1
ATOM 1576 O O . LEU A 1 198 ? 8.463 24.636 -32.801 1.00 93.12 198 LEU A O 1
ATOM 1580 N N . SER A 1 199 ? 9.289 25.670 -34.623 1.00 93.19 199 SER A N 1
ATOM 1581 C CA . SER A 1 199 ? 9.075 24.539 -35.537 1.00 93.19 199 SER A CA 1
ATOM 1582 C C . SER A 1 199 ? 9.862 23.303 -35.091 1.00 93.19 199 SER A C 1
ATOM 1584 O O . SER A 1 199 ? 9.272 22.239 -34.926 1.00 93.19 199 SER A O 1
ATOM 1586 N N . PHE A 1 200 ? 11.157 23.456 -34.792 1.00 95.12 200 PHE A N 1
ATOM 1587 C CA . PHE A 1 200 ? 12.001 22.353 -34.329 1.00 95.12 200 PHE A CA 1
ATOM 1588 C C . PHE A 1 200 ? 11.490 21.722 -33.023 1.00 95.12 200 PHE A C 1
ATOM 1590 O O . PHE A 1 200 ? 11.388 20.501 -32.926 1.00 95.12 200 PHE A O 1
ATOM 1597 N N . MET A 1 201 ? 11.154 22.540 -32.019 1.00 95.19 201 MET A N 1
ATOM 1598 C CA . MET A 1 201 ? 10.682 22.049 -30.719 1.00 95.19 201 MET A CA 1
ATOM 1599 C C . MET A 1 201 ? 9.307 21.384 -30.817 1.00 95.19 201 MET A C 1
ATOM 1601 O O . MET A 1 201 ? 9.050 20.421 -30.102 1.00 95.19 201 MET A O 1
ATOM 1605 N N . THR A 1 202 ? 8.450 21.844 -31.732 1.00 95.56 202 THR A N 1
ATOM 1606 C CA . THR A 1 202 ? 7.153 21.209 -32.003 1.00 95.56 202 THR A CA 1
ATOM 1607 C C . THR A 1 202 ? 7.344 19.791 -32.539 1.00 95.56 202 THR A C 1
ATOM 1609 O O . THR A 1 202 ? 6.777 18.850 -31.985 1.00 95.56 202 THR A O 1
ATOM 1612 N N . ASP A 1 203 ? 8.187 19.614 -33.562 1.00 95.88 203 ASP A N 1
ATOM 1613 C CA . ASP A 1 203 ? 8.500 18.286 -34.107 1.00 95.88 203 ASP A CA 1
ATOM 1614 C C . ASP A 1 203 ? 9.181 17.390 -33.057 1.00 95.88 203 ASP A C 1
ATOM 1616 O O . ASP A 1 203 ? 8.858 16.208 -32.941 1.00 95.88 203 ASP A O 1
ATOM 1620 N N . PHE A 1 204 ? 10.071 17.961 -32.239 1.00 96.12 204 PHE A N 1
ATOM 1621 C CA . PHE A 1 204 ? 10.722 17.257 -31.135 1.00 96.12 204 PHE A CA 1
ATOM 1622 C C . PHE A 1 204 ? 9.712 16.746 -30.093 1.00 96.12 204 PHE A C 1
ATOM 1624 O O . PHE A 1 204 ? 9.786 15.583 -29.701 1.00 96.12 204 PHE A O 1
ATOM 1631 N N . PHE A 1 205 ? 8.759 17.576 -29.651 1.00 96.81 205 PHE A N 1
ATOM 1632 C CA . PHE A 1 205 ? 7.741 17.175 -28.670 1.00 96.81 205 PHE A CA 1
ATOM 1633 C C . PHE A 1 205 ? 6.834 16.076 -29.201 1.00 96.81 205 PHE A C 1
ATOM 1635 O O . PHE A 1 205 ? 6.604 15.092 -28.497 1.00 96.81 205 PHE A O 1
ATOM 1642 N N . LYS A 1 206 ? 6.362 16.220 -30.445 1.00 95.44 206 LYS A N 1
ATOM 1643 C CA . LYS A 1 206 ? 5.504 15.222 -31.091 1.00 95.44 206 LYS A CA 1
ATOM 1644 C C . LYS A 1 206 ? 6.201 13.872 -31.165 1.00 95.44 206 LYS A C 1
ATOM 1646 O O . LYS A 1 206 ? 5.594 12.871 -30.815 1.00 95.44 206 LYS A O 1
ATOM 1651 N N . GLU A 1 207 ? 7.474 13.850 -31.552 1.00 95.50 207 GLU A N 1
ATOM 1652 C CA . GLU A 1 207 ? 8.234 12.604 -31.651 1.00 95.50 207 GLU A CA 1
ATOM 1653 C C . GLU A 1 207 ? 8.577 12.004 -30.274 1.00 95.50 207 GLU A C 1
ATOM 1655 O O . GLU A 1 207 ? 8.489 10.791 -30.081 1.00 95.50 207 GLU A O 1
ATOM 1660 N N . TYR A 1 208 ? 8.952 12.833 -29.294 1.00 95.38 208 TYR A N 1
ATOM 1661 C CA . TYR A 1 208 ? 9.348 12.362 -27.963 1.00 95.38 208 TYR A CA 1
ATOM 1662 C C . TYR A 1 208 ? 8.173 11.743 -27.192 1.00 95.38 208 TYR A C 1
ATOM 1664 O O . TYR A 1 208 ? 8.349 10.729 -26.515 1.00 95.38 208 TYR A O 1
ATOM 1672 N N . LEU A 1 209 ? 6.970 12.310 -27.318 1.00 95.12 209 LEU A N 1
ATOM 1673 C CA . LEU A 1 209 ? 5.769 11.847 -26.612 1.00 95.12 209 LEU A CA 1
ATOM 1674 C C . LEU A 1 209 ? 5.147 10.564 -27.191 1.00 95.12 209 LEU A C 1
ATOM 1676 O O . LEU A 1 209 ? 4.196 10.047 -26.615 1.00 95.12 209 LEU A O 1
ATOM 1680 N N . ILE A 1 210 ? 5.678 10.017 -28.292 1.00 93.00 210 ILE A N 1
ATOM 1681 C CA . ILE A 1 210 ? 5.233 8.715 -28.822 1.00 93.00 210 ILE A CA 1
ATOM 1682 C C . ILE A 1 210 ? 5.579 7.576 -27.846 1.00 93.00 210 ILE A C 1
ATOM 1684 O O . ILE A 1 210 ? 4.755 6.692 -27.626 1.00 93.00 210 ILE A O 1
ATOM 1688 N N . ASP A 1 211 ? 6.776 7.610 -27.247 1.00 88.69 211 ASP A N 1
ATOM 1689 C CA . ASP A 1 211 ? 7.276 6.552 -26.348 1.00 88.69 211 ASP A CA 1
ATOM 1690 C C . ASP A 1 211 ? 7.318 6.957 -24.869 1.00 88.69 211 ASP A C 1
ATOM 1692 O O . ASP A 1 211 ? 7.521 6.101 -24.006 1.00 88.69 211 ASP A O 1
ATOM 1696 N N . ASN A 1 212 ? 7.215 8.253 -24.564 1.00 92.56 212 ASN A N 1
ATOM 1697 C CA . ASN A 1 212 ? 7.471 8.786 -23.226 1.00 92.56 212 ASN A CA 1
ATOM 1698 C C . ASN A 1 212 ? 6.273 9.585 -22.717 1.00 92.56 212 ASN A C 1
ATOM 1700 O O . ASN A 1 212 ? 5.524 10.178 -23.493 1.00 92.56 212 ASN A O 1
ATOM 1704 N N . SER A 1 213 ? 6.122 9.630 -21.396 1.00 93.44 213 SER A N 1
ATOM 1705 C CA . SER A 1 213 ? 5.068 10.413 -20.756 1.00 93.44 213 SER A CA 1
ATOM 1706 C C . SER A 1 213 ? 5.357 11.920 -20.815 1.00 93.44 213 SER A C 1
ATOM 1708 O O . SER A 1 213 ? 6.490 12.353 -21.053 1.00 93.44 213 SER A O 1
ATOM 1710 N N . LEU A 1 214 ? 4.338 12.742 -20.544 1.00 91.81 214 LEU A N 1
ATOM 1711 C CA . LEU A 1 214 ? 4.530 14.183 -20.357 1.00 91.81 214 LEU A CA 1
ATOM 1712 C C . LEU A 1 214 ? 5.508 14.468 -19.206 1.00 91.81 214 LEU A C 1
ATOM 1714 O O . LEU A 1 214 ? 6.356 15.345 -19.340 1.00 91.81 214 LEU A O 1
ATOM 1718 N N . ASP A 1 215 ? 5.459 13.693 -18.121 1.00 92.06 215 ASP A N 1
ATOM 1719 C CA . ASP A 1 215 ? 6.376 13.848 -16.985 1.00 92.06 215 ASP A CA 1
ATOM 1720 C C . ASP A 1 215 ? 7.840 13.623 -17.391 1.00 92.06 215 ASP A C 1
ATOM 1722 O O . ASP A 1 215 ? 8.732 14.368 -16.971 1.00 92.06 215 ASP A O 1
ATOM 1726 N N . ASP A 1 216 ? 8.100 12.653 -18.274 1.00 93.38 216 ASP A N 1
ATOM 1727 C CA . ASP A 1 216 ? 9.432 12.431 -18.845 1.00 93.38 216 ASP A CA 1
ATOM 1728 C C . ASP A 1 216 ? 9.886 13.617 -19.708 1.00 93.38 216 ASP A C 1
ATOM 1730 O O . ASP A 1 216 ? 11.065 13.993 -19.676 1.00 93.38 216 ASP A O 1
ATOM 1734 N N . LEU A 1 217 ? 8.965 14.221 -20.471 1.00 93.94 217 LEU A N 1
ATOM 1735 C CA . LEU A 1 217 ? 9.240 15.410 -21.279 1.00 93.94 217 LEU A CA 1
ATOM 1736 C C . LEU A 1 217 ? 9.571 16.617 -20.385 1.00 93.94 217 LEU A C 1
ATOM 1738 O O . LEU A 1 217 ? 10.576 17.299 -20.592 1.00 93.94 217 LEU A O 1
ATOM 1742 N N . ILE A 1 218 ? 8.780 16.863 -19.343 1.00 93.75 218 ILE A N 1
ATOM 1743 C CA . ILE A 1 218 ? 9.043 17.936 -18.379 1.00 93.75 218 ILE A CA 1
ATOM 1744 C C . ILE A 1 218 ? 10.374 17.699 -17.652 1.00 93.75 218 ILE A C 1
ATOM 1746 O O . ILE A 1 218 ? 11.170 18.625 -17.497 1.00 93.75 218 ILE A O 1
ATOM 1750 N N . SER A 1 219 ? 10.679 16.458 -17.270 1.00 92.62 219 SER A N 1
ATOM 1751 C CA . SER A 1 219 ? 11.951 16.089 -16.639 1.00 92.62 219 SER A CA 1
ATOM 1752 C C . SER A 1 219 ? 13.157 16.402 -17.529 1.00 92.62 219 SER A C 1
ATOM 1754 O O . SER A 1 219 ? 14.162 16.955 -17.061 1.00 92.62 219 SER A O 1
ATOM 1756 N N . ILE A 1 220 ? 13.074 16.117 -18.833 1.00 92.62 220 ILE A N 1
ATOM 1757 C CA . ILE A 1 220 ? 14.173 16.440 -19.744 1.00 92.62 220 ILE A CA 1
ATOM 1758 C C . ILE A 1 220 ? 14.298 17.941 -20.014 1.00 92.62 220 ILE A C 1
ATOM 1760 O O . ILE A 1 220 ? 15.421 18.443 -20.086 1.00 92.62 220 ILE A O 1
ATOM 1764 N N . LEU A 1 221 ? 13.186 18.676 -20.077 1.00 91.81 221 LEU A N 1
ATOM 1765 C CA . LEU A 1 221 ? 13.181 20.137 -20.195 1.00 91.81 221 LEU A CA 1
ATOM 1766 C C . LEU A 1 221 ? 13.766 20.815 -18.945 1.00 91.81 221 LEU A C 1
ATOM 1768 O O . LEU A 1 221 ? 14.534 21.773 -19.076 1.00 91.81 221 LEU A O 1
ATOM 1772 N N . LYS A 1 222 ? 13.491 20.277 -17.747 1.00 91.00 222 LYS A N 1
ATOM 1773 C CA . LYS A 1 222 ? 14.102 20.690 -16.469 1.00 91.00 222 LYS A CA 1
ATOM 1774 C C . LYS A 1 222 ? 15.610 20.478 -16.477 1.00 91.00 222 LYS A C 1
ATOM 1776 O O . LYS A 1 222 ? 16.373 21.409 -16.228 1.00 91.00 222 LYS A O 1
ATOM 1781 N N . ARG A 1 223 ? 16.063 19.276 -16.852 1.00 90.31 223 ARG A N 1
ATOM 1782 C CA . ARG A 1 223 ? 17.496 18.969 -17.040 1.00 90.31 223 ARG A CA 1
ATOM 1783 C C . ARG A 1 223 ? 18.135 19.816 -18.142 1.00 90.31 223 ARG A C 1
ATOM 1785 O O . ARG A 1 223 ? 19.339 20.040 -18.108 1.00 90.31 223 ARG A O 1
ATOM 1792 N N . GLY A 1 224 ? 17.337 20.259 -19.108 1.00 87.62 224 GLY A N 1
ATOM 1793 C CA . GLY A 1 224 ? 17.709 21.182 -20.172 1.00 87.62 224 GLY A CA 1
ATOM 1794 C C . GLY A 1 224 ? 17.759 22.653 -19.754 1.00 87.62 224 GLY A C 1
ATOM 1795 O O . GLY A 1 224 ? 18.279 23.455 -20.521 1.00 87.62 224 GLY A O 1
ATOM 1796 N N . LYS A 1 225 ? 17.243 23.010 -18.567 1.00 88.88 225 LYS A N 1
ATOM 1797 C CA . LYS A 1 225 ? 17.059 24.394 -18.089 1.00 88.88 225 LYS A CA 1
ATOM 1798 C C . LYS A 1 225 ? 16.232 25.271 -19.043 1.00 88.88 225 LYS A C 1
ATOM 1800 O O . LYS A 1 225 ? 16.498 26.461 -19.182 1.00 88.88 225 LYS A O 1
ATOM 1805 N N . ILE A 1 226 ? 15.242 24.675 -19.710 1.00 87.50 226 ILE A N 1
ATOM 1806 C CA . ILE A 1 226 ? 14.369 25.357 -20.687 1.00 87.50 226 ILE A CA 1
ATOM 1807 C C . ILE A 1 226 ? 12.875 25.259 -20.358 1.00 87.50 226 ILE A C 1
ATOM 1809 O O . ILE A 1 226 ? 12.059 25.870 -21.036 1.00 87.50 226 ILE A O 1
ATOM 1813 N N . GLU A 1 227 ? 12.507 24.528 -19.307 1.00 85.50 227 GLU A N 1
ATOM 1814 C CA . GLU A 1 227 ? 11.112 24.332 -18.889 1.00 85.50 227 GLU A CA 1
ATOM 1815 C C . GLU A 1 227 ? 10.409 25.626 -18.437 1.00 85.50 227 GLU A C 1
ATOM 1817 O O . GLU A 1 227 ? 9.205 25.779 -18.624 1.00 85.50 227 GLU A O 1
ATOM 1822 N N . ASP A 1 228 ? 11.138 26.576 -17.849 1.00 80.81 228 ASP A N 1
ATOM 1823 C CA . ASP A 1 228 ? 10.596 27.890 -17.458 1.00 80.81 228 ASP A CA 1
ATOM 1824 C C . ASP A 1 228 ? 10.465 28.861 -18.638 1.00 80.81 228 ASP A C 1
ATOM 1826 O O . ASP A 1 228 ? 9.736 29.844 -18.557 1.00 80.81 228 ASP A O 1
ATOM 1830 N N . ASN A 1 229 ? 11.104 28.541 -19.765 1.00 82.88 229 ASN A N 1
ATOM 1831 C CA . ASN A 1 229 ? 11.286 29.438 -20.902 1.00 82.88 229 ASN A CA 1
ATOM 1832 C C . ASN A 1 229 ? 10.556 28.928 -22.157 1.00 82.88 229 ASN A C 1
ATOM 1834 O O . ASN A 1 229 ? 10.968 29.214 -23.279 1.00 82.88 229 ASN A O 1
ATOM 1838 N N . LEU A 1 230 ? 9.474 28.155 -22.012 1.00 87.44 230 LEU A N 1
ATOM 1839 C CA . LEU A 1 230 ? 8.760 27.583 -23.167 1.00 87.44 230 LEU A CA 1
ATOM 1840 C C . LEU A 1 230 ? 8.177 28.660 -24.098 1.00 87.44 230 LEU A C 1
ATOM 1842 O O . LEU A 1 230 ? 8.172 28.492 -25.319 1.00 87.44 230 LEU A O 1
ATOM 1846 N N . LEU A 1 231 ? 7.746 29.796 -23.540 1.00 88.12 231 LEU A N 1
ATOM 1847 C CA . LEU A 1 231 ? 7.319 30.963 -24.319 1.00 88.12 231 LEU A CA 1
ATOM 1848 C C . LEU A 1 231 ? 8.471 31.588 -25.116 1.00 88.12 231 LEU A C 1
ATOM 1850 O O . LEU A 1 231 ? 8.228 32.204 -26.154 1.00 88.12 231 LEU A O 1
ATOM 1854 N N . ASP A 1 232 ? 9.724 31.407 -24.691 1.00 88.31 232 ASP A N 1
ATOM 1855 C CA . ASP A 1 232 ? 10.874 31.973 -25.393 1.00 88.31 232 ASP A CA 1
ATOM 1856 C C . ASP A 1 232 ? 11.159 31.287 -26.728 1.00 88.31 232 ASP A C 1
ATOM 1858 O O . ASP A 1 232 ? 11.867 31.862 -27.554 1.00 88.31 232 ASP A O 1
ATOM 1862 N N . PHE A 1 233 ? 10.562 30.121 -26.998 1.00 89.38 233 PHE A N 1
ATOM 1863 C CA . PHE A 1 233 ? 10.621 29.489 -28.319 1.00 89.38 233 PHE A CA 1
ATOM 1864 C C . PHE A 1 233 ? 9.841 30.272 -29.378 1.00 89.38 233 PHE A C 1
ATOM 1866 O O . PHE A 1 233 ? 10.140 30.157 -30.570 1.00 89.38 233 PHE A O 1
ATOM 1873 N N . PHE A 1 234 ? 8.861 31.077 -28.960 1.00 92.00 234 PHE A N 1
ATOM 1874 C CA . PHE A 1 234 ? 8.064 31.898 -29.860 1.00 92.00 234 PHE A CA 1
ATOM 1875 C C . PHE A 1 234 ? 8.836 33.165 -30.253 1.00 92.00 234 PHE A C 1
ATOM 1877 O O . PHE A 1 234 ? 9.510 33.775 -29.410 1.00 92.00 234 PHE A O 1
ATOM 1884 N N . PRO A 1 235 ? 8.699 33.623 -31.515 1.00 89.88 235 PRO A N 1
ATOM 1885 C CA . PRO A 1 235 ? 9.192 34.932 -31.921 1.00 89.88 235 PRO A CA 1
ATOM 1886 C C . PRO A 1 235 ? 8.687 36.024 -30.963 1.00 89.88 235 PRO A C 1
ATOM 1888 O O . PRO A 1 235 ? 7.520 35.960 -30.572 1.00 89.88 235 PRO A O 1
ATOM 1891 N N . PRO A 1 236 ? 9.494 37.047 -30.620 1.00 86.25 236 PRO A N 1
ATOM 1892 C CA . PRO A 1 236 ? 9.124 38.065 -29.628 1.00 86.25 236 PRO A CA 1
ATOM 1893 C C . PRO A 1 236 ? 7.763 38.736 -29.866 1.00 86.25 236 PRO A C 1
ATOM 1895 O O . PRO A 1 236 ? 7.067 39.076 -28.919 1.00 86.25 236 PRO A O 1
ATOM 1898 N N . THR A 1 237 ? 7.352 38.877 -31.129 1.00 85.75 237 THR A N 1
ATOM 1899 C CA . THR A 1 237 ? 6.063 39.465 -31.534 1.00 85.75 237 THR A CA 1
ATOM 1900 C C . THR A 1 237 ? 4.845 38.574 -31.274 1.00 85.75 237 THR A C 1
ATOM 1902 O O . THR A 1 237 ? 3.721 39.046 -31.404 1.00 85.75 237 THR A O 1
ATOM 1905 N N . LYS A 1 238 ? 5.045 37.293 -30.943 1.00 85.88 238 LYS A N 1
ATOM 1906 C CA . LYS A 1 238 ? 3.994 36.276 -30.780 1.00 85.88 238 LYS A CA 1
ATOM 1907 C C . LYS A 1 238 ? 4.008 35.610 -29.402 1.00 85.88 238 LYS A C 1
ATOM 1909 O O . LYS A 1 238 ? 3.424 34.542 -29.254 1.00 85.88 238 LYS A O 1
ATOM 1914 N N . ARG A 1 239 ? 4.690 36.181 -28.408 1.00 89.06 239 ARG A N 1
ATOM 1915 C CA . ARG A 1 239 ? 4.772 35.601 -27.060 1.00 89.06 239 ARG A CA 1
ATOM 1916 C C . ARG A 1 239 ? 3.528 35.962 -26.251 1.00 89.06 239 ARG A C 1
ATOM 1918 O O . ARG A 1 239 ? 3.474 37.030 -25.6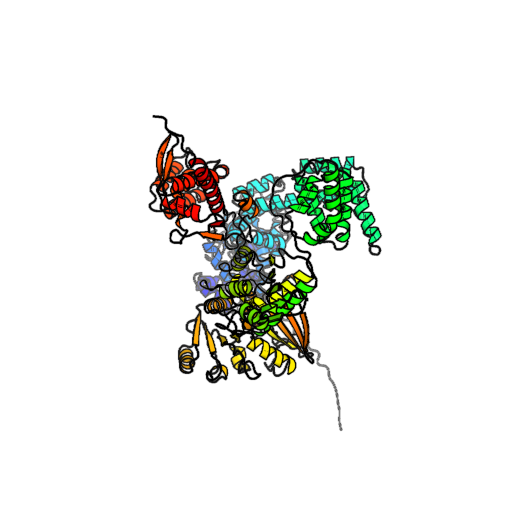50 1.00 89.06 239 ARG A O 1
ATOM 1925 N N . SER A 1 240 ? 2.540 35.077 -26.231 1.00 87.62 240 SER A N 1
ATOM 1926 C CA . SER A 1 240 ? 1.427 35.128 -25.286 1.00 87.62 240 SER A CA 1
ATOM 1927 C C . SER A 1 240 ? 0.985 33.711 -24.912 1.00 87.62 240 SER A C 1
ATOM 1929 O O . SER A 1 240 ? 1.313 32.735 -25.584 1.00 87.62 240 SER A O 1
ATOM 1931 N N . ASN A 1 241 ? 0.249 33.582 -23.811 1.00 84.31 241 ASN A N 1
ATOM 1932 C CA . ASN A 1 241 ? -0.291 32.283 -23.397 1.00 84.31 241 ASN A CA 1
ATOM 1933 C C . ASN A 1 241 ? -1.401 31.796 -24.340 1.00 84.31 241 ASN A C 1
ATOM 1935 O O . ASN A 1 241 ? -1.592 30.595 -24.509 1.00 84.31 241 ASN A O 1
ATOM 1939 N N . GLU A 1 242 ? -2.095 32.731 -24.987 1.00 86.31 242 GLU A N 1
ATOM 1940 C CA . GLU A 1 242 ? -3.109 32.448 -26.003 1.00 86.31 242 GLU A CA 1
ATOM 1941 C C . GLU A 1 242 ? -2.449 31.842 -27.244 1.00 86.31 242 GLU A C 1
ATOM 1943 O O . GLU A 1 242 ? -2.817 30.747 -27.660 1.00 86.31 242 GLU A O 1
ATOM 1948 N N . THR A 1 243 ? -1.385 32.468 -27.763 1.00 90.06 243 THR A N 1
ATOM 1949 C CA . THR A 1 243 ? -0.652 31.938 -28.923 1.00 90.06 243 THR A CA 1
ATOM 1950 C C . THR A 1 243 ? 0.058 30.621 -28.615 1.00 90.06 243 THR A C 1
ATOM 1952 O O . THR A 1 243 ? 0.181 29.776 -29.503 1.00 90.06 243 THR A O 1
ATOM 1955 N N . PHE A 1 244 ? 0.503 30.416 -27.370 1.00 92.88 244 PHE A N 1
ATOM 1956 C CA . PHE A 1 244 ? 1.038 29.135 -26.907 1.00 92.88 244 PHE A CA 1
ATOM 1957 C C . PHE A 1 244 ? -0.011 28.023 -27.001 1.00 92.88 244 PHE A C 1
ATOM 1959 O O . PHE A 1 244 ? 0.241 26.978 -27.606 1.00 92.88 244 PHE A O 1
ATOM 1966 N N . SER A 1 245 ? -1.189 28.271 -26.426 1.00 90.19 245 SER A N 1
ATOM 1967 C CA . SER A 1 245 ? -2.288 27.305 -26.349 1.00 90.19 245 SER A CA 1
ATOM 1968 C C . SER A 1 245 ? -2.863 27.001 -27.732 1.00 90.19 245 SER A C 1
ATOM 1970 O O . SER A 1 245 ? -3.066 25.838 -28.073 1.00 90.19 245 SER A O 1
ATOM 1972 N N . GLU A 1 246 ? -3.031 28.024 -28.573 1.00 92.25 246 GLU A N 1
ATOM 1973 C CA . GLU A 1 246 ? -3.472 27.875 -29.963 1.00 92.25 246 GLU A CA 1
ATOM 1974 C C . GLU A 1 246 ? -2.494 27.038 -30.798 1.00 92.25 246 GLU A C 1
ATOM 1976 O O . GLU A 1 246 ? -2.913 26.121 -31.508 1.00 92.25 246 GLU A O 1
ATOM 1981 N N . HIS A 1 247 ? -1.189 27.330 -30.720 1.00 94.25 247 HIS A N 1
ATOM 1982 C CA . HIS A 1 247 ? -0.170 26.631 -31.509 1.00 94.25 247 HIS A CA 1
ATOM 1983 C C . HIS A 1 247 ? -0.064 25.157 -31.114 1.00 94.25 247 HIS A C 1
ATOM 1985 O O . HIS A 1 247 ? -0.220 24.277 -31.959 1.00 94.25 247 HIS A O 1
ATOM 1991 N N . PHE A 1 248 ? 0.172 24.871 -29.831 1.00 94.94 248 PHE A N 1
ATOM 1992 C CA . PHE A 1 248 ? 0.364 23.494 -29.373 1.00 94.94 248 PHE A CA 1
ATOM 1993 C C . PHE A 1 248 ? -0.939 22.690 -29.348 1.00 94.94 248 PHE A C 1
ATOM 1995 O O . PHE A 1 248 ? -0.911 21.495 -29.647 1.00 94.94 248 PHE A O 1
ATOM 2002 N N . GLY A 1 249 ? -2.085 23.331 -29.100 1.00 91.88 249 GLY A N 1
ATOM 2003 C CA . GLY A 1 249 ? -3.399 22.701 -29.226 1.00 91.88 249 GLY A CA 1
ATOM 2004 C C . GLY A 1 249 ? -3.676 22.233 -30.656 1.00 91.88 249 GLY A C 1
ATOM 2005 O O . GLY A 1 249 ? -4.050 21.078 -30.863 1.00 91.88 249 GLY A O 1
ATOM 2006 N N . LYS A 1 250 ? -3.396 23.077 -31.661 1.00 93.12 250 LYS A N 1
ATOM 2007 C CA . LYS A 1 250 ? -3.538 22.714 -33.083 1.00 93.12 250 LYS A CA 1
ATOM 2008 C C . LYS A 1 250 ? -2.619 21.561 -33.498 1.00 93.12 250 LYS A C 1
ATOM 2010 O O . LYS A 1 250 ? -2.992 20.751 -34.342 1.00 93.12 250 LYS A O 1
ATOM 2015 N N . GLU A 1 251 ? -1.436 21.473 -32.899 1.00 92.69 251 GLU A N 1
ATOM 2016 C CA . GLU A 1 251 ? -0.453 20.418 -33.171 1.00 92.69 251 GLU A CA 1
ATOM 2017 C C . GLU A 1 251 ? -0.711 19.109 -32.398 1.00 92.69 251 GLU A C 1
ATOM 2019 O O . GLU A 1 251 ? 0.071 18.163 -32.526 1.00 92.69 251 GLU A O 1
ATOM 2024 N N . GLY A 1 252 ? -1.812 19.025 -31.636 1.00 90.44 252 GLY A N 1
ATOM 2025 C CA . GLY A 1 252 ? -2.227 17.829 -30.894 1.00 90.44 252 GLY A CA 1
ATOM 2026 C C . GLY A 1 252 ? -1.533 17.644 -29.540 1.00 90.44 252 GLY A C 1
ATOM 2027 O O . GLY A 1 252 ? -1.603 16.567 -28.956 1.00 90.44 252 GLY A O 1
ATOM 2028 N N . LEU A 1 253 ? -0.867 18.679 -29.022 1.00 93.31 253 LEU A N 1
ATOM 2029 C CA . LEU A 1 253 ? -0.100 18.661 -27.772 1.00 93.31 253 LEU A CA 1
ATOM 2030 C C . LEU A 1 253 ? -0.912 19.237 -26.596 1.00 93.31 253 LEU A C 1
ATOM 2032 O O . LEU A 1 253 ? -0.416 20.058 -25.827 1.00 93.31 253 LEU A O 1
ATOM 2036 N N . VAL A 1 254 ? -2.166 18.791 -26.447 1.00 91.31 254 VAL A N 1
ATOM 2037 C CA . VAL A 1 254 ? -3.125 19.297 -25.438 1.00 91.31 254 VAL A CA 1
ATOM 2038 C C . VAL A 1 254 ? -2.586 19.163 -24.012 1.00 91.31 254 VAL A C 1
ATOM 2040 O O . VAL A 1 254 ? -2.638 20.114 -23.241 1.00 91.31 254 VAL A O 1
ATOM 2043 N N . ALA A 1 255 ? -1.954 18.033 -23.688 1.00 88.38 255 ALA A N 1
ATOM 2044 C CA . ALA A 1 255 ? -1.400 17.798 -22.356 1.00 88.38 255 ALA A CA 1
ATOM 2045 C C . ALA A 1 255 ? -0.286 18.805 -21.977 1.00 88.38 255 ALA A C 1
ATOM 2047 O O . ALA A 1 255 ? -0.127 19.159 -20.811 1.00 88.38 255 ALA A O 1
ATOM 2048 N N . LEU A 1 256 ? 0.475 19.311 -22.960 1.00 91.75 256 LEU A N 1
ATOM 2049 C CA . LEU A 1 256 ? 1.482 20.356 -22.732 1.00 91.75 256 LEU A CA 1
ATOM 2050 C C . LEU A 1 256 ? 0.831 21.728 -22.487 1.00 91.75 256 LEU A C 1
ATOM 2052 O O . LEU A 1 256 ? 1.359 22.522 -21.708 1.00 91.75 256 LEU A O 1
ATOM 2056 N N . VAL A 1 257 ? -0.308 21.997 -23.133 1.00 90.50 257 VAL A N 1
ATOM 2057 C CA . VAL A 1 257 ? -1.111 23.209 -22.907 1.00 90.50 257 VAL A CA 1
ATOM 2058 C C . VAL A 1 257 ? -1.663 23.213 -21.484 1.00 90.50 257 VAL A C 1
ATOM 2060 O O . VAL A 1 257 ? -1.391 24.154 -20.744 1.00 90.50 257 VAL A O 1
ATOM 2063 N N . GLU A 1 258 ? -2.312 22.126 -21.062 1.00 89.81 258 GLU A N 1
ATOM 2064 C CA . GLU A 1 258 ? -2.847 21.968 -19.700 1.00 89.81 258 GLU A CA 1
ATOM 2065 C C . GLU A 1 258 ? -1.750 22.114 -18.629 1.00 89.81 258 GLU A C 1
ATOM 2067 O O . GLU A 1 258 ? -1.942 22.781 -17.609 1.00 89.81 258 GLU A O 1
ATOM 2072 N N . TYR A 1 259 ? -0.560 21.548 -18.874 1.00 89.94 259 TYR A N 1
ATOM 2073 C CA . TYR A 1 259 ? 0.595 21.722 -17.989 1.00 89.94 259 TYR A CA 1
ATOM 2074 C C . TYR A 1 259 ? 1.024 23.187 -17.872 1.00 89.94 259 TYR A C 1
ATOM 2076 O O . TYR A 1 259 ? 1.261 23.679 -16.767 1.00 89.94 259 TYR A O 1
ATOM 2084 N N . ASN A 1 260 ? 1.131 23.895 -19.000 1.00 88.12 260 ASN A N 1
ATOM 2085 C CA . ASN A 1 260 ? 1.541 25.295 -19.010 1.00 88.12 260 ASN A CA 1
ATOM 2086 C C . ASN A 1 260 ? 0.500 26.192 -18.322 1.00 88.12 260 ASN A C 1
ATOM 2088 O O . ASN A 1 260 ? 0.872 27.067 -17.543 1.00 88.12 260 ASN A O 1
ATOM 2092 N N . GLU A 1 261 ? -0.793 25.943 -18.539 1.00 86.06 261 GLU A N 1
ATOM 2093 C CA . GLU A 1 261 ? -1.884 26.643 -17.852 1.00 86.06 261 GLU A CA 1
ATOM 2094 C C . GLU A 1 261 ? -1.814 26.449 -16.335 1.00 86.06 261 GLU A C 1
ATOM 2096 O O . GLU A 1 261 ? -1.843 27.430 -15.585 1.00 86.06 261 GLU A O 1
ATOM 2101 N N . LYS A 1 262 ? -1.627 25.206 -15.876 1.00 86.69 262 LYS A N 1
ATOM 2102 C CA . LYS A 1 262 ? -1.446 24.896 -14.453 1.00 86.69 262 LYS A CA 1
ATOM 2103 C C . LYS A 1 262 ? -0.201 25.570 -13.873 1.00 86.69 262 LYS A C 1
ATOM 2105 O O . LYS A 1 262 ? -0.262 26.154 -12.794 1.00 86.69 262 LYS A O 1
ATOM 2110 N N . LYS A 1 263 ? 0.920 25.548 -14.594 1.00 85.88 263 LYS A N 1
ATOM 2111 C CA . LYS A 1 263 ? 2.162 26.206 -14.169 1.00 85.88 263 LYS A CA 1
ATOM 2112 C C . LYS A 1 263 ? 1.988 27.718 -14.027 1.00 85.88 263 LYS A C 1
ATOM 2114 O O . LYS A 1 263 ? 2.417 28.298 -13.034 1.00 85.88 263 LYS A O 1
ATOM 2119 N N . ILE A 1 264 ? 1.343 28.368 -14.995 1.00 82.75 264 ILE A N 1
ATOM 2120 C CA . ILE A 1 264 ? 1.054 29.808 -14.938 1.00 82.75 264 ILE A CA 1
ATOM 2121 C C . ILE A 1 264 ? 0.136 30.124 -13.758 1.00 82.75 264 ILE A C 1
ATOM 2123 O O . ILE A 1 264 ? 0.353 31.117 -13.063 1.00 82.75 264 ILE A O 1
ATOM 2127 N N . PHE A 1 265 ? -0.869 29.282 -13.522 1.00 84.19 265 PHE A N 1
ATOM 2128 C CA . PHE A 1 265 ? -1.749 29.399 -12.367 1.00 84.19 265 PHE A CA 1
ATOM 2129 C C . PHE A 1 265 ? -0.953 29.365 -11.050 1.00 84.19 265 PHE A C 1
ATOM 2131 O O . PHE A 1 265 ? -1.089 30.274 -10.233 1.00 84.19 265 PHE A O 1
ATOM 2138 N N . GLU A 1 266 ? -0.042 28.400 -10.885 1.00 84.38 266 GLU A N 1
ATOM 2139 C CA . GLU A 1 266 ? 0.833 28.290 -9.707 1.00 84.38 266 GLU A CA 1
ATOM 2140 C C . GLU A 1 266 ? 1.787 29.492 -9.547 1.00 84.38 266 GLU A C 1
ATOM 2142 O O . GLU A 1 266 ? 1.999 29.972 -8.430 1.00 84.38 266 GLU A O 1
ATOM 2147 N N . VAL A 1 267 ? 2.338 30.030 -10.643 1.00 85.44 267 VAL A N 1
ATOM 2148 C CA . VAL A 1 267 ? 3.198 31.230 -10.607 1.00 85.44 267 VAL A CA 1
ATOM 2149 C C . VAL A 1 267 ? 2.414 32.455 -10.136 1.00 85.44 267 VAL A C 1
ATOM 2151 O O . VAL A 1 267 ? 2.865 33.143 -9.219 1.00 85.44 267 VAL A O 1
ATOM 2154 N N . LYS A 1 268 ? 1.220 32.697 -10.690 1.00 84.81 268 LYS A N 1
ATOM 2155 C CA . LYS A 1 268 ? 0.347 33.807 -10.266 1.00 84.81 268 LYS A CA 1
ATOM 2156 C C . LYS A 1 268 ? -0.047 33.688 -8.792 1.00 84.81 268 LYS A C 1
ATOM 2158 O O . LYS A 1 268 ? -0.044 34.685 -8.069 1.00 84.81 268 LYS A O 1
ATOM 2163 N N . LEU A 1 269 ? -0.336 32.469 -8.333 1.00 85.94 269 LEU A N 1
ATOM 2164 C CA . LEU A 1 269 ? -0.628 32.175 -6.931 1.00 85.94 269 LEU A CA 1
ATOM 2165 C C . LEU A 1 269 ? 0.560 32.547 -6.024 1.00 85.94 269 LEU A C 1
ATOM 2167 O O . LEU A 1 269 ? 0.386 33.187 -4.986 1.00 85.94 269 LEU A O 1
ATOM 2171 N N . LYS A 1 270 ? 1.785 32.202 -6.443 1.00 87.25 270 LYS A N 1
ATOM 2172 C CA . LYS A 1 270 ? 3.026 32.506 -5.717 1.00 87.25 270 LYS A CA 1
ATOM 2173 C C . LYS A 1 270 ? 3.346 34.003 -5.683 1.00 87.25 270 LYS A C 1
ATOM 2175 O O . LYS A 1 270 ? 3.778 34.500 -4.645 1.00 87.25 270 LYS A O 1
ATOM 2180 N N . GLU A 1 271 ? 3.134 34.724 -6.782 1.00 87.19 271 GLU A N 1
ATOM 2181 C CA . GLU A 1 271 ? 3.296 36.185 -6.840 1.00 87.19 271 GLU A CA 1
ATOM 2182 C C . GLU A 1 271 ? 2.303 36.896 -5.917 1.00 87.19 271 GLU A C 1
ATOM 2184 O O . GLU A 1 271 ? 2.692 37.788 -5.159 1.00 87.19 271 GLU A O 1
ATOM 2189 N N . MET A 1 272 ? 1.037 36.462 -5.930 1.00 87.69 272 MET A N 1
ATOM 2190 C CA . MET A 1 272 ? 0.017 36.955 -5.007 1.00 87.69 272 MET A CA 1
ATOM 2191 C C . MET A 1 272 ? 0.435 36.707 -3.557 1.00 87.69 272 MET A C 1
ATOM 2193 O O . MET A 1 272 ? 0.455 37.652 -2.771 1.00 87.69 272 MET A O 1
ATOM 2197 N N . LYS A 1 273 ? 0.837 35.472 -3.228 1.00 91.00 273 LYS A N 1
ATOM 2198 C CA . LYS A 1 273 ? 1.325 35.106 -1.896 1.00 91.00 273 LYS A CA 1
ATOM 2199 C C . LYS A 1 273 ? 2.471 36.018 -1.450 1.00 91.00 273 LYS A C 1
ATOM 2201 O O . LYS A 1 273 ? 2.371 36.642 -0.403 1.00 91.00 273 LYS A O 1
ATOM 2206 N N . SER A 1 274 ? 3.514 36.166 -2.270 1.00 89.38 274 SER A N 1
ATOM 2207 C CA . SER A 1 274 ? 4.677 37.001 -1.938 1.00 89.38 274 SER A CA 1
ATOM 2208 C C . SER A 1 274 ? 4.304 38.462 -1.688 1.00 89.38 274 SER A C 1
ATOM 2210 O O . SER A 1 274 ? 4.796 39.053 -0.732 1.00 89.38 274 SER A O 1
ATOM 2212 N N . ALA A 1 275 ? 3.457 39.051 -2.535 1.00 89.12 275 ALA A N 1
ATOM 2213 C CA . ALA A 1 275 ? 3.055 40.448 -2.394 1.00 89.12 275 ALA A CA 1
ATOM 2214 C C . ALA A 1 275 ? 2.205 40.682 -1.136 1.00 89.12 275 ALA A C 1
ATOM 2216 O O . ALA A 1 275 ? 2.414 41.667 -0.430 1.00 89.12 275 ALA A O 1
ATOM 2217 N N . LEU A 1 276 ? 1.275 39.769 -0.840 1.00 92.50 276 LEU A N 1
ATOM 2218 C CA . LEU A 1 276 ? 0.444 39.854 0.359 1.00 92.50 276 LEU A CA 1
ATOM 2219 C C . LEU A 1 276 ? 1.271 39.622 1.627 1.00 92.50 276 LEU A C 1
ATOM 2221 O O . LEU A 1 276 ? 1.073 40.329 2.607 1.00 92.50 276 LEU A O 1
ATOM 2225 N N . THR A 1 277 ? 2.246 38.705 1.615 1.00 92.31 277 THR A N 1
ATOM 2226 C CA . THR A 1 277 ? 3.110 38.472 2.785 1.00 92.31 277 THR A CA 1
ATOM 2227 C C . THR A 1 277 ? 3.898 39.732 3.134 1.00 92.31 277 THR A C 1
ATOM 2229 O O . THR A 1 277 ? 4.015 40.055 4.314 1.00 92.31 277 THR A O 1
ATOM 2232 N N . THR A 1 278 ? 4.379 40.486 2.138 1.00 91.94 278 THR A N 1
ATOM 2233 C CA . THR A 1 278 ? 5.030 41.786 2.367 1.00 91.94 278 THR A CA 1
ATOM 2234 C C . THR A 1 278 ? 4.071 42.797 2.998 1.00 91.94 278 THR A C 1
ATOM 2236 O O . THR A 1 278 ? 4.397 43.330 4.052 1.00 91.94 278 THR A O 1
ATOM 2239 N N . GLN A 1 279 ? 2.874 42.992 2.430 1.00 91.12 279 GLN A N 1
ATOM 2240 C CA . GLN A 1 279 ? 1.874 43.929 2.974 1.00 91.12 279 GLN A CA 1
ATOM 2241 C C . GLN A 1 279 ? 1.466 43.585 4.416 1.00 91.12 279 GLN A C 1
ATOM 2243 O O . GLN A 1 279 ? 1.375 44.467 5.267 1.00 91.12 279 GLN A O 1
ATOM 2248 N N . ILE A 1 280 ? 1.270 42.297 4.712 1.00 91.19 280 ILE A N 1
ATOM 2249 C CA . ILE A 1 280 ? 0.895 41.826 6.050 1.00 91.19 280 ILE A CA 1
ATOM 2250 C C . ILE A 1 280 ? 2.055 41.974 7.047 1.00 91.19 280 ILE A C 1
ATOM 2252 O O . ILE A 1 280 ? 1.824 42.313 8.207 1.00 91.19 280 ILE A O 1
ATOM 2256 N N . THR A 1 281 ? 3.301 41.760 6.613 1.00 89.31 281 THR A N 1
ATOM 2257 C CA . THR A 1 281 ? 4.497 41.943 7.461 1.00 89.31 281 THR A CA 1
ATOM 2258 C C . THR A 1 281 ? 4.756 43.419 7.778 1.00 89.31 281 THR A C 1
ATOM 2260 O O . THR A 1 281 ? 5.258 43.734 8.854 1.00 89.31 281 THR A O 1
ATOM 2263 N N . GLU A 1 282 ? 4.410 44.320 6.857 1.00 90.06 282 GLU A N 1
ATOM 2264 C CA . GLU A 1 282 ? 4.505 45.776 7.029 1.00 90.06 282 GLU A CA 1
ATOM 2265 C C . GLU A 1 282 ? 3.309 46.376 7.794 1.00 90.06 282 GLU A C 1
ATOM 2267 O O . GLU A 1 282 ? 3.253 47.591 7.965 1.00 90.06 282 GLU A O 1
ATOM 2272 N N . GLU A 1 283 ? 2.385 45.536 8.283 1.00 85.69 283 GLU A N 1
ATOM 2273 C CA . GLU A 1 283 ? 1.167 45.942 9.002 1.00 85.69 283 GLU A CA 1
ATOM 2274 C C . GLU A 1 283 ? 0.309 46.950 8.203 1.00 85.69 283 GLU A C 1
ATOM 2276 O O . GLU A 1 283 ? -0.201 47.926 8.755 1.00 85.69 283 GLU A O 1
ATOM 2281 N N . ALA A 1 284 ? 0.158 46.720 6.890 1.00 89.56 284 ALA A N 1
ATOM 2282 C CA . ALA A 1 284 ? -0.692 47.535 6.018 1.00 89.56 284 ALA A CA 1
ATOM 2283 C C . ALA A 1 284 ? -2.168 47.543 6.469 1.00 89.56 284 ALA A C 1
ATOM 2285 O O . ALA A 1 284 ? -2.624 46.657 7.195 1.00 89.56 284 ALA A O 1
ATOM 2286 N N . ASP A 1 285 ? -2.936 48.535 6.012 1.00 90.44 285 ASP A N 1
ATOM 2287 C CA . ASP A 1 285 ? -4.356 48.640 6.354 1.00 90.44 285 ASP A CA 1
ATOM 2288 C C . ASP A 1 285 ? -5.166 47.462 5.780 1.00 90.44 285 ASP A C 1
ATOM 2290 O O . ASP A 1 285 ? -4.997 47.071 4.622 1.00 90.44 285 ASP A O 1
ATOM 2294 N N . THR A 1 286 ? -6.075 46.894 6.582 1.00 90.12 286 THR A N 1
ATOM 2295 C CA . THR A 1 286 ? -6.816 45.677 6.197 1.00 90.12 286 THR A CA 1
ATOM 2296 C C . THR A 1 286 ? -7.678 45.904 4.950 1.00 90.12 286 THR A C 1
ATOM 2298 O O . THR A 1 286 ? -7.774 45.010 4.105 1.00 90.12 286 THR A O 1
ATOM 2301 N N . ALA A 1 287 ? -8.234 47.107 4.761 1.00 89.62 287 ALA A N 1
ATOM 2302 C CA . ALA A 1 287 ? -9.027 47.426 3.576 1.00 89.62 287 ALA A CA 1
ATOM 2303 C C . ALA A 1 287 ? -8.164 47.508 2.303 1.00 89.62 287 ALA A C 1
ATOM 2305 O O . ALA A 1 287 ? -8.600 47.070 1.236 1.00 89.62 287 ALA A O 1
ATOM 2306 N N . GLU A 1 288 ? -6.924 48.000 2.406 1.00 91.38 288 GLU A N 1
ATOM 2307 C CA . GLU A 1 288 ? -5.967 48.035 1.289 1.00 91.38 288 GLU A CA 1
ATOM 2308 C C . GLU A 1 288 ? -5.565 46.621 0.841 1.00 91.38 288 GLU A C 1
ATOM 2310 O O . GLU A 1 288 ? -5.513 46.320 -0.361 1.00 91.38 288 GLU A O 1
ATOM 2315 N N . VAL A 1 289 ? -5.344 45.719 1.802 1.00 92.81 289 VAL A N 1
ATOM 2316 C CA . VAL A 1 289 ? -5.033 44.311 1.522 1.00 92.81 289 VAL A CA 1
ATOM 2317 C C . VAL A 1 289 ? -6.232 43.611 0.877 1.00 92.81 289 VAL A C 1
ATOM 2319 O O . VAL A 1 289 ? -6.062 42.927 -0.135 1.00 92.81 289 VAL A O 1
ATOM 2322 N N . ILE A 1 290 ? -7.454 43.826 1.379 1.00 93.12 290 ILE A N 1
ATOM 2323 C CA . ILE A 1 290 ? -8.686 43.270 0.788 1.00 93.12 290 ILE A CA 1
ATOM 2324 C C . ILE A 1 290 ? -8.845 43.703 -0.676 1.00 93.12 290 ILE A C 1
ATOM 2326 O O . ILE A 1 290 ? -9.114 42.862 -1.539 1.00 93.12 290 ILE A O 1
ATOM 2330 N N . GLU A 1 291 ? -8.659 44.987 -0.987 1.00 92.38 291 GLU A N 1
ATOM 2331 C CA . GLU A 1 291 ? -8.760 45.477 -2.367 1.00 92.38 291 GLU A CA 1
ATOM 2332 C C . GLU A 1 291 ? -7.649 44.910 -3.263 1.00 92.38 291 GLU A C 1
ATOM 2334 O O . GLU A 1 291 ? -7.915 44.524 -4.406 1.00 92.38 291 GLU A O 1
ATOM 2339 N N . THR A 1 292 ? -6.433 44.744 -2.733 1.00 91.19 292 THR A N 1
ATOM 2340 C CA . THR A 1 292 ? -5.335 44.071 -3.445 1.00 91.19 292 THR A CA 1
ATOM 2341 C C . THR A 1 292 ? -5.695 42.622 -3.794 1.00 91.19 292 THR A C 1
ATOM 2343 O O . THR A 1 292 ? -5.463 42.182 -4.926 1.00 91.19 292 THR A O 1
ATOM 2346 N N . VAL A 1 293 ? -6.285 41.872 -2.855 1.00 91.88 293 VAL A N 1
ATOM 2347 C CA . VAL A 1 293 ? -6.727 40.487 -3.087 1.00 91.88 293 VAL A CA 1
ATOM 2348 C C . VAL A 1 293 ? -7.843 40.455 -4.131 1.00 91.88 293 VAL A C 1
ATOM 2350 O O . VAL A 1 293 ? -7.725 39.722 -5.111 1.00 91.88 293 VAL A O 1
ATOM 2353 N N . LYS A 1 294 ? -8.883 41.291 -4.006 1.00 91.56 294 LYS A N 1
ATOM 2354 C CA . LYS A 1 294 ? -9.987 41.355 -4.985 1.00 91.56 294 LYS A CA 1
ATOM 2355 C C . LYS A 1 294 ? -9.500 41.669 -6.400 1.00 91.56 294 LYS A C 1
ATOM 2357 O O . LYS A 1 294 ? -9.994 41.072 -7.359 1.00 91.56 294 LYS A O 1
ATOM 2362 N N . LEU A 1 295 ? -8.537 42.582 -6.541 1.00 90.06 295 LEU A N 1
ATOM 2363 C CA . LEU A 1 295 ? -7.933 42.917 -7.830 1.00 90.06 295 LEU A CA 1
ATOM 2364 C C . LEU A 1 295 ? -7.205 41.706 -8.429 1.00 90.06 295 LEU A C 1
ATOM 2366 O O . LEU A 1 295 ? -7.476 41.322 -9.564 1.00 90.06 295 LEU A O 1
ATOM 2370 N N . ARG A 1 296 ? -6.349 41.041 -7.642 1.00 87.38 296 ARG A N 1
ATOM 2371 C CA . ARG A 1 296 ? -5.582 39.860 -8.081 1.00 87.38 296 ARG A CA 1
ATOM 2372 C C . ARG A 1 296 ? -6.475 38.675 -8.441 1.00 87.38 296 ARG A C 1
ATOM 2374 O O . ARG A 1 296 ? -6.223 38.016 -9.446 1.00 87.38 296 ARG A O 1
ATOM 2381 N N . VAL A 1 297 ? -7.530 38.427 -7.665 1.00 88.50 297 VAL A N 1
ATOM 2382 C CA . VAL A 1 297 ? -8.520 37.375 -7.944 1.00 88.50 297 VAL A CA 1
ATOM 2383 C C . VAL A 1 297 ? -9.229 37.637 -9.271 1.00 88.50 297 VAL A C 1
ATOM 2385 O O . VAL A 1 297 ? -9.372 36.714 -10.073 1.00 88.50 297 VAL A O 1
ATOM 2388 N N . ARG A 1 298 ? -9.601 38.893 -9.550 1.00 86.19 298 ARG A N 1
ATOM 2389 C CA . ARG A 1 298 ? -10.230 39.295 -10.816 1.00 86.19 298 ARG A CA 1
ATOM 2390 C C . ARG A 1 298 ? -9.280 39.150 -12.007 1.00 86.19 298 ARG A C 1
ATOM 2392 O O . ARG A 1 298 ? -9.670 38.568 -13.017 1.00 86.19 298 ARG A O 1
ATOM 2399 N N . ASP A 1 299 ? -8.051 39.643 -11.882 1.00 81.19 299 ASP A N 1
ATOM 2400 C CA . ASP A 1 299 ? -7.065 39.653 -12.970 1.00 81.19 299 ASP A CA 1
ATOM 2401 C C . ASP A 1 299 ? -6.586 38.240 -13.331 1.00 81.19 299 ASP A C 1
ATOM 2403 O O . ASP A 1 299 ? -6.368 37.913 -14.501 1.00 81.19 299 ASP A O 1
ATOM 2407 N N . ALA A 1 300 ? -6.431 37.375 -12.328 1.00 80.25 300 ALA A N 1
ATOM 2408 C CA . ALA A 1 300 ? -5.953 36.010 -12.507 1.00 80.25 300 ALA A CA 1
ATOM 2409 C C . ALA A 1 300 ? -7.071 34.957 -12.595 1.00 80.25 300 ALA A C 1
ATOM 2411 O O . ALA A 1 300 ? -6.756 33.804 -12.886 1.00 80.25 300 ALA A O 1
ATOM 2412 N N . LYS A 1 301 ? -8.344 35.340 -12.399 1.00 83.12 301 LYS A N 1
ATOM 2413 C CA . LYS A 1 301 ? -9.515 34.441 -12.338 1.00 83.12 301 LYS A CA 1
ATOM 2414 C C . LYS A 1 301 ? -9.302 33.272 -11.364 1.00 83.12 301 LYS A C 1
ATOM 2416 O O . LYS A 1 301 ? -9.515 32.113 -11.717 1.00 83.12 301 LYS A O 1
ATOM 2421 N N . LEU A 1 302 ? -8.821 33.572 -10.158 1.00 84.81 302 LEU A N 1
ATOM 2422 C CA . LEU A 1 302 ? -8.499 32.546 -9.163 1.00 84.81 302 LEU A CA 1
ATOM 2423 C C . LEU A 1 302 ? -9.781 31.948 -8.551 1.00 84.81 302 LEU A C 1
ATOM 2425 O O . LEU A 1 302 ? -10.675 32.713 -8.197 1.00 84.81 302 LEU A O 1
ATOM 2429 N N . PRO A 1 303 ? -9.876 30.615 -8.386 1.00 88.94 303 PRO A N 1
ATOM 2430 C CA . PRO A 1 303 ? -10.958 29.984 -7.636 1.00 88.94 303 PRO A CA 1
ATOM 2431 C C . PRO A 1 303 ? -10.941 30.388 -6.159 1.00 88.94 303 PRO A C 1
ATOM 2433 O O . PRO A 1 303 ? -9.884 30.353 -5.529 1.00 88.94 303 PRO A O 1
ATOM 2436 N N . ASP A 1 304 ? -12.114 30.651 -5.582 1.00 88.75 304 ASP A N 1
ATOM 2437 C CA . ASP A 1 304 ? -12.262 31.096 -4.185 1.00 88.75 304 ASP A CA 1
ATOM 2438 C C . ASP A 1 304 ? -11.601 30.143 -3.169 1.00 88.75 304 ASP A C 1
ATOM 2440 O O . ASP A 1 304 ? -10.997 30.587 -2.194 1.00 88.75 304 ASP A O 1
ATOM 2444 N N . ILE A 1 305 ? -11.628 28.830 -3.435 1.00 90.94 305 ILE A N 1
ATOM 2445 C CA . ILE A 1 305 ? -10.973 27.805 -2.597 1.00 90.94 305 ILE A CA 1
ATOM 2446 C C . ILE A 1 305 ? -9.459 28.049 -2.493 1.00 90.94 305 ILE A C 1
ATOM 2448 O O . ILE A 1 305 ? -8.878 27.955 -1.412 1.00 90.94 305 ILE A O 1
ATOM 2452 N N . GLU A 1 306 ? -8.810 28.371 -3.612 1.00 90.50 306 GLU A N 1
ATOM 2453 C CA . GLU A 1 306 ? -7.364 28.610 -3.650 1.00 90.50 306 GLU A CA 1
ATOM 2454 C C . GLU A 1 306 ? -7.009 29.957 -3.008 1.00 90.50 306 GLU A C 1
ATOM 2456 O O . GLU A 1 306 ? -5.969 30.078 -2.363 1.00 90.50 306 GLU A O 1
ATOM 2461 N N . VAL A 1 307 ? -7.903 30.947 -3.090 1.00 92.25 307 VAL A N 1
ATOM 2462 C CA . VAL A 1 307 ? -7.747 32.235 -2.397 1.00 92.25 307 VAL A CA 1
ATOM 2463 C C . VAL A 1 307 ? -7.713 32.029 -0.884 1.00 92.25 307 VAL A C 1
ATOM 2465 O O . VAL A 1 307 ? -6.760 32.462 -0.240 1.00 92.25 307 VAL A O 1
ATOM 2468 N N . VAL A 1 308 ? -8.683 31.305 -0.318 1.00 93.94 308 VAL A N 1
ATOM 2469 C CA . VAL A 1 308 ? -8.749 31.018 1.127 1.00 93.94 308 VAL A CA 1
ATOM 2470 C C . VAL A 1 308 ? -7.498 30.278 1.614 1.00 93.94 308 VAL A C 1
ATOM 2472 O O . VAL A 1 308 ? -6.913 30.642 2.637 1.00 93.94 308 VAL A O 1
ATOM 2475 N N . ARG A 1 309 ? -7.028 29.283 0.851 1.00 94.12 309 ARG A N 1
ATOM 2476 C CA . ARG A 1 309 ? -5.805 28.530 1.176 1.00 94.12 309 ARG A CA 1
ATOM 2477 C C . ARG A 1 309 ? -4.561 29.414 1.191 1.00 94.12 309 ARG A C 1
ATOM 2479 O O . ARG A 1 309 ? -3.747 29.294 2.107 1.00 94.12 309 ARG A O 1
ATOM 2486 N N . VAL A 1 310 ? -4.420 30.297 0.202 1.00 93.50 310 VAL A N 1
ATOM 2487 C CA . VAL A 1 310 ? -3.283 31.223 0.121 1.00 93.50 310 VAL A CA 1
ATOM 2488 C C . VAL A 1 310 ? -3.339 32.263 1.225 1.00 93.50 310 VAL A C 1
ATOM 2490 O O . VAL A 1 310 ? -2.301 32.548 1.808 1.00 93.50 310 VAL A O 1
ATOM 2493 N N . LEU A 1 311 ? -4.510 32.816 1.547 1.00 94.56 311 LEU A N 1
ATOM 2494 C CA . LEU A 1 311 ? -4.641 33.798 2.625 1.00 94.56 311 LEU A CA 1
ATOM 2495 C C . LEU A 1 311 ? -4.166 33.223 3.961 1.00 94.56 311 LEU A C 1
ATOM 2497 O O . LEU A 1 311 ? -3.395 33.876 4.660 1.00 94.56 311 LEU A O 1
ATOM 2501 N N . TRP A 1 312 ? -4.530 31.976 4.275 1.00 95.62 312 TRP A N 1
ATOM 2502 C CA . TRP A 1 312 ? -3.996 31.293 5.454 1.00 95.62 312 TRP A CA 1
ATOM 2503 C C . TRP A 1 312 ? -2.466 31.158 5.412 1.00 95.62 312 TRP A C 1
ATOM 2505 O O . TRP A 1 312 ? -1.789 31.481 6.389 1.00 95.62 312 TRP A O 1
ATOM 2515 N N . ASP A 1 313 ? -1.905 30.733 4.276 1.00 93.12 313 ASP A N 1
ATOM 2516 C CA . ASP A 1 313 ? -0.452 30.601 4.110 1.00 93.12 313 ASP A CA 1
ATOM 2517 C C . ASP A 1 313 ? 0.280 31.940 4.268 1.00 93.12 313 ASP A C 1
ATOM 2519 O O . ASP A 1 313 ? 1.326 31.999 4.908 1.00 93.12 313 ASP A O 1
ATOM 2523 N N . VAL A 1 314 ? -0.270 33.021 3.711 1.00 94.00 314 VAL A N 1
ATOM 2524 C CA . VAL A 1 314 ? 0.273 34.379 3.841 1.00 94.00 314 VAL A CA 1
ATOM 2525 C C . VAL A 1 314 ? 0.307 34.799 5.309 1.00 94.00 314 VAL A C 1
ATOM 2527 O O . VAL A 1 314 ? 1.321 35.334 5.760 1.00 94.00 314 VAL A O 1
ATOM 2530 N N . LEU A 1 315 ? -0.775 34.549 6.053 1.00 92.38 315 LEU A N 1
ATOM 2531 C CA . LEU A 1 315 ? -0.854 34.890 7.472 1.00 92.38 315 LEU A CA 1
ATOM 2532 C C . LEU A 1 315 ? 0.188 34.138 8.288 1.00 92.38 315 LEU A C 1
ATOM 2534 O O . LEU A 1 315 ? 0.880 34.756 9.092 1.00 92.38 315 LEU A O 1
ATOM 2538 N N . MET A 1 316 ? 0.328 32.830 8.071 1.00 92.00 316 MET A N 1
ATOM 2539 C CA . MET A 1 316 ? 1.289 32.012 8.812 1.00 92.00 316 MET A CA 1
ATOM 2540 C C . MET A 1 316 ? 2.745 32.341 8.448 1.00 92.00 316 MET A C 1
ATOM 2542 O O . MET A 1 316 ? 3.600 32.360 9.336 1.00 92.00 316 MET A O 1
ATOM 2546 N N . ASP A 1 317 ? 3.031 32.662 7.182 1.00 90.12 317 ASP A N 1
ATOM 2547 C CA . ASP A 1 317 ? 4.373 33.057 6.730 1.00 90.12 317 ASP A CA 1
ATOM 2548 C C . ASP A 1 317 ? 4.799 34.435 7.268 1.00 90.12 317 ASP A C 1
ATOM 2550 O O . ASP A 1 317 ? 5.993 34.681 7.444 1.00 90.12 317 ASP A O 1
ATOM 2554 N N . ALA A 1 318 ? 3.844 35.319 7.575 1.00 88.44 318 ALA A N 1
ATOM 2555 C CA . ALA A 1 318 ? 4.107 36.623 8.188 1.00 88.44 318 ALA A CA 1
ATOM 2556 C C . ALA A 1 318 ? 4.338 36.556 9.715 1.00 88.44 318 ALA A C 1
ATOM 2558 O O . ALA A 1 318 ? 4.734 37.551 10.329 1.00 88.44 318 ALA A O 1
ATOM 2559 N N . VAL A 1 319 ? 4.123 35.399 10.358 1.00 89.00 319 VAL A N 1
ATOM 2560 C CA . VAL A 1 319 ? 4.336 35.241 11.806 1.00 89.00 319 VAL A CA 1
ATOM 2561 C C . VAL A 1 319 ? 5.826 35.334 12.145 1.00 89.00 319 VAL A C 1
ATOM 2563 O O . VAL A 1 319 ? 6.661 34.574 11.653 1.00 89.00 319 VAL A O 1
ATOM 2566 N N . GLN A 1 320 ? 6.175 36.228 13.072 1.00 82.88 320 GLN A N 1
ATOM 2567 C CA . GLN A 1 320 ? 7.544 36.346 13.576 1.00 82.88 320 GLN A CA 1
ATOM 2568 C C . GLN A 1 320 ? 7.858 35.254 14.611 1.00 82.88 320 GLN A C 1
ATOM 2570 O O . GLN A 1 320 ? 7.466 35.335 15.779 1.00 82.88 320 GLN A O 1
ATOM 2575 N N . TRP A 1 321 ? 8.607 34.236 14.185 1.00 81.69 321 TRP A N 1
ATOM 2576 C CA . TRP A 1 321 ? 9.000 33.104 15.027 1.00 81.69 321 TRP A CA 1
ATOM 2577 C C . TRP A 1 321 ? 10.263 33.391 15.858 1.00 81.69 321 TRP A C 1
ATOM 2579 O O . TRP A 1 321 ? 11.340 33.662 15.331 1.00 81.69 321 TRP A O 1
ATOM 2589 N N . SER A 1 322 ? 10.163 33.239 17.179 1.00 75.75 322 SER A N 1
ATOM 2590 C CA . SER A 1 322 ? 11.282 33.252 18.127 1.00 75.75 322 SER A CA 1
ATOM 2591 C C . SER A 1 322 ? 11.859 31.845 18.318 1.00 75.75 322 SER A C 1
ATOM 2593 O O . SER A 1 322 ? 11.145 30.889 18.621 1.00 75.75 322 SER A O 1
ATOM 2595 N N . GLY A 1 323 ? 13.181 31.695 18.199 1.00 69.69 323 GLY A N 1
ATOM 2596 C CA . GLY A 1 323 ? 13.855 30.394 18.328 1.00 69.69 323 GLY A CA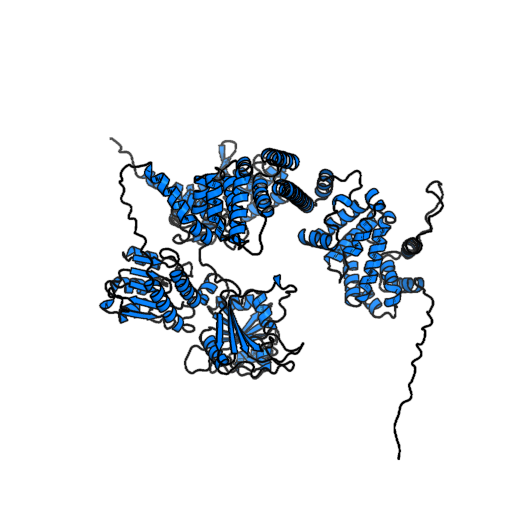 1
ATOM 2597 C C . GLY A 1 323 ? 13.944 29.829 19.755 1.00 69.69 323 GLY A C 1
ATOM 2598 O O . GLY A 1 323 ? 14.385 28.696 19.918 1.00 69.69 323 GLY A O 1
ATOM 2599 N N . LYS A 1 324 ? 13.577 30.599 20.793 1.00 67.62 324 LYS A N 1
ATOM 2600 C CA . LYS A 1 324 ? 13.803 30.221 22.205 1.00 67.62 324 LYS A CA 1
ATOM 2601 C C . LYS A 1 324 ? 12.543 30.126 23.071 1.00 67.62 324 LYS A C 1
ATOM 2603 O O . LYS A 1 324 ? 12.633 29.570 24.160 1.00 67.62 324 LYS A O 1
ATOM 2608 N N . ASN A 1 325 ? 11.397 30.657 22.636 1.00 76.88 325 ASN A N 1
ATOM 2609 C CA . ASN A 1 325 ? 10.204 30.750 23.484 1.00 76.88 325 ASN A CA 1
ATOM 2610 C C . ASN A 1 325 ? 8.936 30.268 22.761 1.00 76.88 325 ASN A C 1
ATOM 2612 O O . ASN A 1 325 ? 8.348 30.988 21.957 1.00 76.88 325 ASN A O 1
ATOM 2616 N N . GLN A 1 326 ? 8.502 29.047 23.081 1.00 72.50 326 GLN A N 1
ATOM 2617 C CA . GLN A 1 326 ? 7.323 28.419 22.478 1.00 72.50 326 GLN A CA 1
ATOM 2618 C C . GLN A 1 326 ? 6.018 29.162 22.814 1.00 72.50 326 GLN A C 1
ATOM 2620 O O . GLN A 1 326 ? 5.144 29.257 21.959 1.00 72.50 326 GLN A O 1
ATOM 2625 N N . GLN A 1 327 ? 5.919 29.767 24.004 1.00 75.44 327 GLN A N 1
ATOM 2626 C CA . GLN A 1 327 ? 4.746 30.553 24.402 1.00 75.44 327 GLN A CA 1
ATOM 2627 C C . GLN A 1 327 ? 4.647 31.870 23.624 1.00 75.44 327 GLN A C 1
ATOM 2629 O O . GLN A 1 327 ? 3.562 32.308 23.254 1.00 75.44 327 GLN A O 1
ATOM 2634 N N . GLN A 1 328 ? 5.789 32.504 23.348 1.00 79.12 328 GLN A N 1
ATOM 2635 C CA . GLN A 1 328 ? 5.828 33.721 22.538 1.00 79.12 328 GLN A CA 1
ATOM 2636 C C . GLN A 1 328 ? 5.368 33.441 21.104 1.00 79.12 328 GLN A C 1
ATOM 2638 O O . GLN A 1 328 ? 4.597 34.215 20.553 1.00 79.12 328 GLN A O 1
ATOM 2643 N N . ASN A 1 329 ? 5.787 32.310 20.535 1.00 80.00 329 ASN A N 1
ATOM 2644 C CA . ASN A 1 329 ? 5.384 31.888 19.195 1.00 80.00 329 ASN A CA 1
ATOM 2645 C C . ASN A 1 329 ? 3.879 31.610 19.099 1.00 80.00 329 ASN A C 1
ATOM 2647 O O . ASN A 1 329 ? 3.246 32.018 18.130 1.00 80.00 329 ASN A O 1
ATOM 2651 N N . ALA A 1 330 ? 3.312 30.973 20.127 1.00 80.19 330 ALA A N 1
ATOM 2652 C CA . ALA A 1 330 ? 1.874 30.755 20.239 1.00 80.19 330 ALA A CA 1
ATOM 2653 C C . ALA A 1 330 ? 1.085 32.068 20.246 1.00 80.19 330 ALA A C 1
ATOM 2655 O O . ALA A 1 330 ? 0.161 32.253 19.456 1.00 80.19 330 ALA A O 1
ATOM 2656 N N . ASN A 1 331 ? 1.514 33.017 21.080 1.00 84.06 331 ASN A N 1
ATOM 2657 C CA . ASN A 1 331 ? 0.883 34.329 21.169 1.00 84.06 331 ASN A CA 1
ATOM 2658 C C . ASN A 1 331 ? 1.015 35.127 19.862 1.00 84.06 331 ASN A C 1
ATOM 2660 O O . ASN A 1 331 ? 0.070 35.811 19.482 1.00 84.06 331 ASN A O 1
ATOM 2664 N N . SER A 1 332 ? 2.154 35.039 19.166 1.00 86.94 332 SER A N 1
ATOM 2665 C CA . SER A 1 332 ? 2.351 35.698 17.868 1.00 86.94 332 SER A CA 1
ATOM 2666 C C . SER A 1 332 ? 1.422 35.135 16.790 1.00 86.94 332 SER A C 1
ATOM 2668 O O . SER A 1 332 ? 0.798 35.914 16.076 1.00 86.94 332 SER A O 1
ATOM 2670 N N . ALA A 1 333 ? 1.281 33.807 16.700 1.00 87.44 333 ALA A N 1
ATOM 2671 C CA . ALA A 1 333 ? 0.390 33.170 15.729 1.00 87.44 333 ALA A CA 1
ATOM 2672 C C . ALA A 1 333 ? -1.084 33.530 15.985 1.00 87.44 333 ALA A C 1
ATOM 2674 O O . ALA A 1 333 ? -1.784 33.953 15.068 1.00 87.44 333 ALA A O 1
ATOM 2675 N N . LEU A 1 334 ? -1.547 33.451 17.238 1.00 89.56 334 LEU A N 1
ATOM 2676 C CA . LEU A 1 334 ? -2.922 33.824 17.595 1.00 89.56 334 LEU A CA 1
ATOM 2677 C C . LEU A 1 334 ? -3.193 35.319 17.416 1.00 89.56 334 LEU A C 1
ATOM 2679 O O . LEU A 1 334 ? -4.280 35.693 16.981 1.00 89.56 334 LEU A O 1
ATOM 2683 N N . ARG A 1 335 ? -2.216 36.185 17.719 1.00 90.00 335 ARG A N 1
ATOM 2684 C CA . ARG A 1 335 ? -2.324 37.623 17.439 1.00 90.00 335 ARG A CA 1
ATOM 2685 C C . ARG A 1 335 ? -2.510 37.864 15.945 1.00 90.00 335 ARG A C 1
ATOM 2687 O O . ARG A 1 335 ? -3.387 38.636 15.585 1.00 90.00 335 ARG A O 1
ATOM 2694 N N . GLN A 1 336 ? -1.743 37.176 15.101 1.00 90.69 336 GLN A N 1
ATOM 2695 C CA . GLN A 1 336 ? -1.854 37.300 13.650 1.00 90.69 336 GLN A CA 1
ATOM 2696 C C . GLN A 1 336 ? -3.244 36.896 13.143 1.00 90.69 336 GLN A C 1
ATOM 2698 O O . GLN A 1 336 ? -3.848 37.638 12.375 1.00 90.69 336 GLN A O 1
ATOM 2703 N N . VAL A 1 337 ? -3.769 35.757 13.611 1.00 92.56 337 VAL A N 1
ATOM 2704 C CA . VAL A 1 337 ? -5.119 35.283 13.254 1.00 92.56 337 VAL A CA 1
ATOM 2705 C C . VAL A 1 337 ? -6.185 36.304 13.657 1.00 92.56 337 VAL A C 1
ATOM 2707 O O . VAL A 1 337 ? -7.060 36.604 12.855 1.00 92.56 337 VAL A O 1
ATOM 2710 N N . LYS A 1 338 ? -6.084 36.886 14.859 1.00 92.31 338 LYS A N 1
ATOM 2711 C CA . LYS A 1 338 ? -7.032 37.903 15.345 1.00 92.31 338 LYS A CA 1
ATOM 2712 C C . LYS A 1 338 ? -6.952 39.211 14.566 1.00 92.31 338 LYS A C 1
ATOM 2714 O O . LYS A 1 338 ? -7.982 39.747 14.185 1.00 92.31 338 LYS A O 1
ATOM 2719 N N . THR A 1 339 ? -5.745 39.722 14.323 1.00 92.06 339 THR A N 1
ATOM 2720 C CA . THR A 1 339 ? -5.544 40.992 13.609 1.00 92.06 339 THR A CA 1
ATOM 2721 C C . THR A 1 339 ? -6.118 40.948 12.194 1.00 92.06 339 THR A C 1
ATOM 2723 O O . THR A 1 339 ? -6.654 41.946 11.731 1.00 92.06 339 THR A O 1
ATOM 2726 N N . TRP A 1 340 ? -6.035 39.798 11.522 1.00 94.25 340 TRP A N 1
ATOM 2727 C CA . TRP A 1 340 ? -6.441 39.644 10.123 1.00 94.25 340 TRP A CA 1
ATOM 2728 C C . TRP A 1 340 ? -7.704 38.792 9.944 1.00 94.25 340 TRP A C 1
ATOM 2730 O O . TRP A 1 340 ? -7.959 38.275 8.855 1.00 94.25 340 TRP A O 1
ATOM 2740 N N . ALA A 1 341 ? -8.512 38.645 10.996 1.00 92.00 341 ALA A N 1
ATOM 2741 C CA . ALA A 1 341 ? -9.757 37.887 10.928 1.00 92.00 341 ALA A CA 1
ATOM 2742 C C . ALA A 1 341 ? -10.756 38.510 9.937 1.00 92.00 341 ALA A C 1
ATOM 2744 O O . ALA A 1 341 ? -11.389 37.782 9.180 1.00 92.00 341 ALA A O 1
ATOM 2745 N N . GLU A 1 342 ? -10.824 39.845 9.853 1.00 92.38 342 GLU A N 1
ATOM 2746 C CA . GLU A 1 342 ? -11.673 40.565 8.888 1.00 92.38 342 GLU A CA 1
ATOM 2747 C C . GLU A 1 342 ? -11.304 40.241 7.427 1.00 92.38 342 GLU A C 1
ATOM 2749 O O . GLU A 1 342 ? -12.181 40.061 6.576 1.00 92.38 342 GLU A O 1
ATOM 2754 N N . LEU A 1 343 ? -10.005 40.074 7.142 1.00 94.06 343 LEU A N 1
ATOM 2755 C CA . LEU A 1 343 ? -9.527 39.624 5.836 1.00 94.06 343 LEU A CA 1
ATOM 2756 C C . LEU A 1 343 ? -10.026 38.204 5.533 1.00 94.06 343 LEU A C 1
ATOM 2758 O O . LEU A 1 343 ? -10.562 37.976 4.454 1.00 94.06 343 LEU A O 1
ATOM 2762 N N . LEU A 1 344 ? -9.889 37.258 6.469 1.00 94.31 344 LEU A N 1
ATOM 2763 C CA . LEU A 1 344 ? -10.371 35.883 6.277 1.00 94.31 344 LEU A CA 1
ATOM 2764 C C . LEU A 1 344 ? -11.897 35.821 6.126 1.00 94.31 344 LEU A C 1
ATOM 2766 O O . LEU A 1 344 ? -12.380 35.136 5.224 1.00 94.31 344 LEU A O 1
ATOM 2770 N N . ASN A 1 345 ? -12.638 36.573 6.944 1.00 92.75 345 ASN A N 1
ATOM 2771 C CA . ASN A 1 345 ? -14.100 36.645 6.905 1.00 92.75 345 ASN A CA 1
ATOM 2772 C C . ASN A 1 345 ? -14.603 37.139 5.535 1.00 92.75 345 ASN A C 1
ATOM 2774 O O . ASN A 1 345 ? -15.483 36.540 4.925 1.00 92.75 345 ASN A O 1
ATOM 2778 N N . THR A 1 346 ? -13.949 38.161 4.967 1.00 93.50 346 THR A N 1
ATOM 2779 C CA . THR A 1 346 ? -14.305 38.717 3.647 1.00 93.50 346 THR A CA 1
ATOM 2780 C C . THR A 1 346 ? -14.282 37.674 2.518 1.00 93.50 346 THR A C 1
ATOM 2782 O O . THR A 1 346 ? -15.037 37.801 1.552 1.00 93.50 346 THR A O 1
ATOM 2785 N N . PHE A 1 347 ? -13.425 36.649 2.614 1.00 93.62 347 PHE A N 1
ATOM 2786 C CA . PHE A 1 347 ? -13.271 35.615 1.582 1.00 93.62 347 PHE A CA 1
ATOM 2787 C C . PHE A 1 347 ? -13.887 34.257 1.961 1.00 93.62 347 PHE A C 1
ATOM 2789 O O . PHE A 1 347 ? -14.135 33.446 1.070 1.00 93.62 347 PHE A O 1
ATOM 2796 N N . CYS A 1 348 ? -14.209 34.011 3.233 1.00 93.25 348 CYS A N 1
ATOM 2797 C CA . CYS A 1 348 ? -14.932 32.817 3.687 1.00 93.25 348 CYS A CA 1
ATOM 2798 C C . CYS A 1 348 ? -16.453 33.026 3.603 1.00 93.25 348 CYS A C 1
ATOM 2800 O O . CYS A 1 348 ? -17.159 33.009 4.597 1.00 93.25 348 CYS A O 1
ATOM 2802 N N . THR A 1 349 ? -16.974 33.225 2.391 1.00 89.62 349 THR A N 1
ATOM 2803 C CA . THR A 1 349 ? -18.379 33.631 2.159 1.00 89.62 349 THR A CA 1
ATOM 2804 C C . THR A 1 349 ? -19.406 32.492 2.204 1.00 89.62 349 THR A C 1
ATOM 2806 O O . THR A 1 349 ? -20.597 32.717 1.988 1.00 89.62 349 THR A O 1
ATOM 2809 N N . SER A 1 350 ? -18.967 31.251 2.419 1.00 91.12 350 SER A N 1
ATOM 2810 C CA . SER A 1 350 ? -19.845 30.080 2.493 1.00 91.12 350 SER A CA 1
ATOM 2811 C C . SER A 1 350 ? -19.250 29.006 3.396 1.00 91.12 350 SER A C 1
ATOM 2813 O O . SER A 1 350 ? -18.029 28.847 3.429 1.00 91.12 350 SER A O 1
ATOM 2815 N N . GLY A 1 351 ? -20.103 28.167 3.993 1.00 86.75 351 GLY A N 1
ATOM 2816 C CA . GLY A 1 351 ? -19.661 27.036 4.821 1.00 86.75 351 GLY A CA 1
ATOM 2817 C C . GLY A 1 351 ? -18.696 26.077 4.107 1.00 86.75 351 GLY A C 1
ATOM 2818 O O . GLY A 1 351 ? -17.842 25.461 4.736 1.00 86.75 351 GLY A O 1
ATOM 2819 N N . LYS A 1 352 ? -18.742 25.999 2.766 1.00 90.19 352 LYS A N 1
ATOM 2820 C CA . LYS A 1 352 ? -17.746 25.251 1.979 1.00 90.19 352 LYS A CA 1
ATOM 2821 C C . LYS A 1 352 ? -16.349 25.877 2.073 1.00 90.19 352 LYS A C 1
ATOM 2823 O O . LYS A 1 352 ? -15.371 25.149 2.199 1.00 90.19 352 LYS A O 1
ATOM 2828 N N . LEU A 1 353 ? -16.245 27.201 1.985 1.00 93.62 353 LEU A N 1
ATOM 2829 C CA . LEU A 1 353 ? -14.973 27.928 2.063 1.00 93.62 353 LEU A CA 1
ATOM 2830 C C . LEU A 1 353 ? -14.432 27.965 3.495 1.00 93.62 353 LEU A C 1
ATOM 2832 O O . LEU A 1 353 ? -13.236 27.774 3.696 1.00 93.62 353 LEU A O 1
ATOM 2836 N N . GLU A 1 354 ? -15.314 28.110 4.482 1.00 94.94 354 GLU A N 1
ATOM 2837 C CA . GLU A 1 354 ? -14.979 27.980 5.903 1.00 94.94 354 GLU A CA 1
ATOM 2838 C C . GLU A 1 354 ? -14.422 26.580 6.230 1.00 94.94 354 GLU A C 1
ATOM 2840 O O . GLU A 1 354 ? -13.405 26.438 6.912 1.00 94.94 354 GLU A O 1
ATOM 2845 N N . LEU A 1 355 ? -15.035 25.523 5.684 1.00 92.25 355 LEU A N 1
ATOM 2846 C CA . LEU A 1 355 ? -14.562 24.149 5.856 1.00 92.25 355 LEU A CA 1
ATOM 2847 C C . LEU A 1 355 ? -13.187 23.930 5.203 1.00 92.25 355 LEU A C 1
ATOM 2849 O O . LEU A 1 355 ? -12.327 23.260 5.779 1.00 92.25 355 LEU A O 1
ATOM 2853 N N . GLU A 1 356 ? -12.952 24.515 4.025 1.00 93.50 356 GLU A N 1
ATOM 2854 C CA . GLU A 1 356 ? -11.647 24.481 3.350 1.00 93.50 356 GLU A CA 1
ATOM 2855 C C . GLU A 1 356 ? -10.564 25.229 4.139 1.00 93.50 356 GLU A C 1
ATOM 2857 O O . GLU A 1 356 ? -9.443 24.723 4.258 1.00 93.50 356 GLU A O 1
ATOM 2862 N N . LEU A 1 357 ? -10.892 26.382 4.740 1.00 95.00 357 LEU A N 1
ATOM 2863 C CA . LEU A 1 357 ? -10.008 27.070 5.684 1.00 95.00 357 LEU A CA 1
ATOM 2864 C C . LEU A 1 357 ? -9.648 26.135 6.842 1.00 95.00 357 LEU A C 1
ATOM 2866 O O . LEU A 1 357 ? -8.471 25.963 7.158 1.00 95.00 357 LEU A O 1
ATOM 2870 N N . MET A 1 358 ? -10.637 25.465 7.432 1.00 93.75 358 MET A N 1
ATOM 2871 C CA . MET A 1 358 ? -10.402 24.587 8.573 1.00 93.75 358 MET A CA 1
ATOM 2872 C C . MET A 1 358 ? -9.562 23.349 8.218 1.00 93.75 358 MET A C 1
ATOM 2874 O O . MET A 1 358 ? -8.672 22.975 8.986 1.00 93.75 358 MET A O 1
ATOM 2878 N N . TYR A 1 359 ? -9.740 22.753 7.033 1.00 94.44 359 TYR A N 1
ATOM 2879 C CA . TYR A 1 359 ? -8.842 21.696 6.552 1.00 94.44 359 TYR A CA 1
ATOM 2880 C C . TYR A 1 359 ? -7.416 22.194 6.321 1.00 94.44 359 TYR A C 1
ATOM 2882 O O . TYR A 1 359 ? -6.459 21.470 6.612 1.00 94.44 359 TYR A O 1
ATOM 2890 N N . LYS A 1 360 ? -7.247 23.419 5.820 1.00 94.25 360 LYS A N 1
ATOM 2891 C CA . LYS A 1 360 ? -5.925 24.018 5.625 1.00 94.25 360 LYS A CA 1
ATOM 2892 C C . LYS A 1 360 ? -5.222 24.278 6.962 1.00 94.25 360 LYS A C 1
ATOM 2894 O O . LYS A 1 360 ? -4.048 23.931 7.097 1.00 94.25 360 LYS A O 1
ATOM 2899 N N . VAL A 1 361 ? -5.946 24.788 7.961 1.00 93.62 361 VAL A N 1
ATOM 2900 C CA . VAL A 1 361 ? -5.464 24.954 9.345 1.00 93.62 361 VAL A CA 1
ATOM 2901 C C . VAL A 1 361 ? -5.051 23.601 9.934 1.00 93.62 361 VAL A C 1
ATOM 2903 O O . VAL A 1 361 ? -3.937 23.468 10.438 1.00 93.62 361 VAL A O 1
ATOM 2906 N N . GLN A 1 362 ? -5.903 22.574 9.811 1.00 92.75 362 GLN A N 1
ATOM 2907 C CA . GLN A 1 362 ? -5.630 21.207 10.276 1.00 92.75 362 GLN A CA 1
ATOM 2908 C C . GLN A 1 362 ? -4.324 20.662 9.685 1.00 92.75 362 GLN A C 1
ATOM 2910 O O . GLN A 1 362 ? -3.470 20.162 10.417 1.00 92.75 362 GLN A O 1
ATOM 2915 N N . MET A 1 363 ? -4.157 20.775 8.365 1.00 91.62 363 MET A N 1
ATOM 2916 C CA . MET A 1 363 ? -2.965 20.302 7.660 1.00 91.62 363 MET A CA 1
ATOM 2917 C C . MET A 1 363 ? -1.697 21.023 8.122 1.00 91.62 363 MET A C 1
ATOM 2919 O O . MET A 1 363 ? -0.710 20.367 8.448 1.00 91.62 363 MET A O 1
ATOM 2923 N N . GLN A 1 364 ? -1.737 22.352 8.229 1.00 89.75 364 GLN A N 1
ATOM 2924 C CA . GLN A 1 364 ? -0.585 23.143 8.665 1.00 89.75 364 GLN A CA 1
ATOM 2925 C C . GLN A 1 364 ? -0.198 22.839 10.122 1.00 89.75 364 GLN A C 1
ATOM 2927 O O . GLN A 1 364 ? 0.982 22.691 10.437 1.00 89.75 364 GLN A O 1
ATOM 2932 N N . CYS A 1 365 ? -1.183 22.696 11.015 1.00 90.06 365 CYS A N 1
ATOM 2933 C CA . CYS A 1 365 ? -0.958 22.312 12.410 1.00 90.06 365 CYS A CA 1
ATOM 2934 C C . CYS A 1 365 ? -0.414 20.883 12.551 1.00 90.06 365 CYS A C 1
ATOM 2936 O O . CYS A 1 365 ? 0.280 20.595 13.525 1.00 90.06 365 CYS A O 1
ATOM 2938 N N . TYR A 1 366 ? -0.739 19.980 11.621 1.00 89.38 366 TYR A N 1
ATOM 2939 C CA . TYR A 1 366 ? -0.197 18.620 11.606 1.00 89.38 366 TYR A CA 1
ATOM 2940 C C . TYR A 1 366 ? 1.266 18.589 11.148 1.00 89.38 366 TYR A C 1
ATOM 2942 O O . TYR A 1 366 ? 2.072 17.850 11.712 1.00 89.38 366 TYR A O 1
ATOM 2950 N N . GLU A 1 367 ? 1.609 19.389 10.136 1.00 87.44 367 GLU A N 1
ATOM 2951 C CA . GLU A 1 367 ? 2.952 19.434 9.548 1.00 87.44 367 GLU A CA 1
ATOM 2952 C C . GLU A 1 367 ? 3.951 20.241 10.397 1.00 87.44 367 GLU A C 1
ATOM 2954 O O . GLU A 1 367 ? 5.129 19.881 10.459 1.00 87.44 367 GLU A O 1
ATOM 2959 N N . ASP A 1 368 ? 3.501 21.285 11.105 1.00 82.44 368 ASP A N 1
ATOM 2960 C CA . ASP A 1 368 ? 4.341 22.069 12.017 1.00 82.44 368 ASP A CA 1
ATOM 2961 C C . ASP A 1 368 ? 4.079 21.718 13.491 1.00 82.44 368 ASP A C 1
ATOM 2963 O O . ASP A 1 368 ? 3.101 22.143 14.115 1.00 82.44 368 ASP A O 1
ATOM 2967 N N . ALA A 1 369 ? 5.038 21.013 14.099 1.00 77.12 369 ALA A N 1
ATOM 2968 C CA . ALA A 1 369 ? 5.016 20.640 15.514 1.00 77.12 369 ALA A CA 1
ATOM 2969 C C . ALA A 1 369 ? 4.844 21.835 16.480 1.00 77.12 369 ALA A C 1
ATOM 2971 O O . ALA A 1 369 ? 4.404 21.646 17.618 1.00 77.12 369 ALA A O 1
ATOM 2972 N N . LYS A 1 370 ? 5.181 23.067 16.063 1.00 77.75 370 LYS A N 1
ATOM 2973 C CA . LYS A 1 370 ? 4.970 24.289 16.860 1.00 77.75 370 LYS A CA 1
ATOM 2974 C C . LYS A 1 370 ? 3.496 24.693 16.921 1.00 77.75 370 LYS A C 1
ATOM 2976 O O . LYS A 1 370 ? 3.071 25.215 17.949 1.00 77.75 370 LYS A O 1
ATOM 2981 N N . LEU A 1 371 ? 2.740 24.451 15.848 1.00 81.88 371 LEU A N 1
ATOM 2982 C CA . LEU A 1 371 ? 1.330 24.821 15.690 1.00 81.88 371 LEU A CA 1
ATOM 2983 C C . LEU A 1 371 ? 0.365 23.723 16.155 1.00 81.88 371 LEU A C 1
ATOM 2985 O O . LEU A 1 371 ? -0.790 24.014 16.455 1.00 81.88 371 LEU A O 1
ATOM 2989 N N . MET A 1 372 ? 0.837 22.479 16.276 1.00 83.75 372 MET A N 1
ATOM 2990 C CA . MET A 1 372 ? 0.018 21.316 16.639 1.00 83.75 372 MET A CA 1
ATOM 2991 C C . MET A 1 372 ? -0.809 21.508 17.922 1.00 83.75 372 MET A C 1
ATOM 2993 O O . MET A 1 372 ? -1.959 21.090 17.990 1.00 83.75 372 MET A O 1
ATOM 2997 N N . LYS A 1 373 ? -0.258 22.171 18.946 1.00 85.31 373 LYS A N 1
ATOM 2998 C CA . LYS A 1 373 ? -0.971 22.415 20.216 1.00 85.31 373 LYS A CA 1
ATOM 2999 C C . LYS A 1 373 ? -1.928 23.610 20.177 1.00 85.31 373 LYS A C 1
ATOM 3001 O O . LYS A 1 373 ? -2.737 23.749 21.083 1.00 85.31 373 LYS A O 1
ATOM 3006 N N . LEU A 1 374 ? -1.828 24.456 19.154 1.00 88.50 374 LEU A N 1
ATOM 3007 C CA . LEU A 1 374 ? -2.595 25.699 19.030 1.00 88.50 374 LEU A CA 1
ATOM 3008 C C . LEU A 1 374 ? -3.868 25.528 18.217 1.00 88.50 374 LEU A C 1
ATOM 3010 O O . LEU A 1 374 ? -4.675 26.447 18.173 1.00 88.50 374 LEU A O 1
ATOM 3014 N N . PHE A 1 375 ? -4.064 24.365 17.595 1.00 92.44 375 PHE A N 1
ATOM 3015 C CA . PHE A 1 375 ? -5.224 24.105 16.753 1.00 92.44 375 PHE A CA 1
ATOM 3016 C C . PHE A 1 375 ? -6.561 24.474 17.436 1.00 92.44 375 PHE A C 1
ATOM 3018 O O . PHE A 1 375 ? -7.291 25.272 16.851 1.00 92.44 375 PHE A O 1
ATOM 3025 N N . PRO A 1 376 ? -6.872 24.046 18.681 1.00 92.06 376 PRO A N 1
ATOM 3026 C CA . PRO A 1 376 ? -8.137 24.424 19.323 1.00 92.06 376 PRO A CA 1
ATOM 3027 C C . PRO A 1 376 ? -8.273 25.929 19.586 1.00 92.06 376 PRO A C 1
ATOM 3029 O O . PRO A 1 376 ? -9.360 26.489 19.478 1.00 92.06 376 PRO A O 1
ATOM 3032 N N . GLU A 1 377 ? -7.165 26.594 19.921 1.00 92.12 377 GLU A N 1
ATOM 3033 C CA . GLU A 1 377 ? -7.136 28.035 20.193 1.00 92.12 377 GLU A CA 1
ATOM 3034 C C . GLU A 1 377 ? -7.305 28.853 18.908 1.00 92.12 377 GLU A C 1
ATOM 3036 O O . GLU A 1 377 ? -7.963 29.892 18.927 1.00 92.12 377 GLU A O 1
ATOM 3041 N N . ILE A 1 378 ? -6.764 28.364 17.788 1.00 94.19 378 ILE A N 1
ATOM 3042 C CA . ILE A 1 378 ? -6.958 28.945 16.458 1.00 94.19 378 ILE A CA 1
ATOM 3043 C C . ILE A 1 378 ? -8.423 28.814 16.037 1.00 94.19 378 ILE A C 1
ATOM 3045 O O . ILE A 1 378 ? -9.014 29.818 15.654 1.00 94.19 378 ILE A O 1
ATOM 3049 N N . ILE A 1 379 ? -9.023 27.621 16.143 1.00 95.50 379 ILE A N 1
ATOM 3050 C CA . ILE A 1 379 ? -10.432 27.413 15.764 1.00 95.50 379 ILE A CA 1
ATOM 3051 C C . ILE A 1 379 ? -11.359 28.275 16.620 1.00 95.50 379 ILE A C 1
ATOM 3053 O O . ILE A 1 379 ? -12.212 28.967 16.072 1.00 95.50 379 ILE A O 1
ATOM 3057 N N . ARG A 1 380 ? -11.140 28.323 17.940 1.00 93.62 380 ARG A N 1
ATOM 3058 C CA . ARG A 1 380 ? -11.902 29.215 18.824 1.00 93.62 380 ARG A CA 1
ATOM 3059 C C . ARG A 1 380 ? -11.731 30.679 18.431 1.00 93.62 380 ARG A C 1
ATOM 3061 O O . ARG A 1 380 ? -12.708 31.402 18.354 1.00 93.62 380 ARG A O 1
ATOM 3068 N N . SER A 1 381 ? -10.510 31.112 18.119 1.00 92.62 381 SER A N 1
ATOM 3069 C CA . SER A 1 381 ? -10.270 32.493 17.697 1.00 92.62 381 SER A CA 1
ATOM 3070 C C . SER A 1 381 ? -10.918 32.846 16.358 1.00 92.62 381 SER A C 1
ATOM 3072 O O . SER A 1 381 ? -11.197 34.018 16.139 1.00 92.62 381 SER A O 1
ATOM 3074 N N . LEU A 1 382 ? -11.086 31.886 15.449 1.00 95.12 382 LEU A N 1
ATOM 3075 C CA . LEU A 1 382 ? -11.786 32.097 14.182 1.00 95.12 382 LEU A CA 1
ATOM 3076 C C . LEU A 1 382 ? -13.308 32.117 14.387 1.00 95.12 382 LEU A C 1
ATOM 3078 O O . LEU A 1 382 ? -13.985 32.926 13.762 1.00 95.12 382 LEU A O 1
ATOM 3082 N N . TYR A 1 383 ? -13.823 31.284 15.294 1.00 94.62 383 TYR A N 1
ATOM 3083 C CA . TYR A 1 383 ? -15.221 31.306 15.733 1.00 94.62 383 TYR A CA 1
ATOM 3084 C C . TYR A 1 383 ? -15.583 32.632 16.423 1.00 94.62 383 TYR A C 1
ATOM 3086 O O . TYR A 1 383 ? -16.509 33.309 15.998 1.00 94.62 383 TYR A O 1
ATOM 3094 N N . ASP A 1 384 ? -14.780 33.077 17.397 1.00 91.81 384 ASP A N 1
ATOM 3095 C CA . ASP A 1 384 ? -14.975 34.333 18.146 1.00 91.81 384 ASP A CA 1
ATOM 3096 C C . ASP A 1 384 ? -14.917 35.601 17.263 1.00 91.81 384 ASP A C 1
ATOM 3098 O O . ASP A 1 384 ? -15.146 36.711 17.746 1.00 91.81 384 ASP A O 1
ATOM 3102 N N . GLN A 1 385 ? -14.492 35.477 16.004 1.00 91.69 385 GLN A N 1
ATOM 3103 C CA . GLN A 1 385 ? -14.381 36.572 15.035 1.00 91.69 385 GLN A CA 1
ATOM 3104 C C . GLN A 1 385 ? -15.341 36.403 13.848 1.00 91.69 385 GLN A C 1
ATOM 3106 O O . GLN A 1 385 ? -15.161 37.066 12.826 1.00 91.69 385 GLN A O 1
ATOM 3111 N N . ASP A 1 386 ? -16.321 35.503 13.964 1.00 91.12 386 ASP A N 1
ATOM 3112 C CA . ASP A 1 386 ? -17.320 35.201 12.935 1.00 91.12 386 ASP A CA 1
ATOM 3113 C C . ASP A 1 386 ? -16.709 34.752 11.591 1.00 91.12 386 ASP A C 1
ATOM 3115 O O . ASP A 1 386 ? -17.297 34.958 10.532 1.00 91.12 386 ASP A O 1
ATOM 3119 N N . VAL A 1 387 ? -15.510 34.151 11.608 1.00 93.62 387 VAL A N 1
ATOM 3120 C CA . VAL A 1 387 ? -14.858 33.594 10.405 1.00 93.62 387 VAL A CA 1
ATOM 3121 C C . VAL A 1 387 ? -15.309 32.155 10.143 1.00 93.62 387 VAL A C 1
ATOM 3123 O O . VAL A 1 387 ? -15.325 31.719 8.997 1.00 93.62 387 VAL A O 1
ATOM 3126 N N . LEU A 1 388 ? -15.630 31.397 11.196 1.00 95.62 388 LEU A N 1
ATOM 3127 C CA . LEU A 1 388 ? -16.143 30.028 11.104 1.00 95.62 388 LEU A CA 1
ATOM 3128 C C . LEU A 1 388 ? -17.515 29.954 11.769 1.00 95.62 388 LEU A C 1
ATOM 3130 O O . LEU A 1 388 ? -17.631 30.259 12.955 1.00 95.62 388 LEU A O 1
ATOM 3134 N N . ALA A 1 389 ? -18.521 29.489 11.031 1.00 91.69 389 ALA A N 1
ATOM 3135 C CA . ALA A 1 389 ? -19.833 29.205 11.589 1.00 91.69 389 ALA A CA 1
ATOM 3136 C C . ALA A 1 389 ? -19.811 27.940 12.460 1.00 91.69 389 ALA A C 1
ATOM 3138 O O . ALA A 1 389 ? -19.058 26.992 12.207 1.00 91.69 389 ALA A O 1
ATOM 3139 N N . GLU A 1 390 ? -20.700 27.901 13.450 1.00 89.56 390 GLU A N 1
ATOM 3140 C CA . GLU A 1 390 ? -20.902 26.745 14.325 1.00 89.56 390 GLU A CA 1
ATOM 3141 C C . GLU A 1 390 ? -21.170 25.459 13.527 1.00 89.56 390 GLU A C 1
ATOM 3143 O O . GLU A 1 390 ? -20.458 24.465 13.690 1.00 89.56 390 GLU A O 1
ATOM 3148 N N . ASP A 1 391 ? -22.105 25.514 12.573 1.00 86.75 391 ASP A N 1
ATOM 3149 C CA . ASP A 1 391 ? -22.440 24.401 11.678 1.00 86.75 391 ASP A CA 1
ATOM 3150 C C . ASP A 1 391 ? -21.216 23.853 10.933 1.00 86.75 391 ASP A C 1
ATOM 3152 O O . ASP A 1 391 ? -21.086 22.641 10.742 1.00 86.75 391 ASP A O 1
ATOM 3156 N N . THR A 1 392 ? -20.288 24.725 10.529 1.00 90.50 392 THR A N 1
ATOM 3157 C CA . THR A 1 392 ? -19.054 24.325 9.844 1.00 90.50 392 THR A CA 1
ATOM 3158 C C . THR A 1 392 ? -18.116 23.571 10.790 1.00 90.50 392 THR A C 1
ATOM 3160 O O . THR A 1 392 ? -17.532 22.548 10.407 1.00 90.50 392 THR A O 1
ATOM 3163 N N . ILE A 1 393 ? -17.992 24.035 12.037 1.00 91.12 393 ILE A N 1
ATOM 3164 C CA . ILE A 1 393 ? -17.174 23.400 13.081 1.00 91.12 393 ILE A CA 1
ATOM 3165 C C . ILE A 1 393 ? -17.742 22.020 13.427 1.00 91.12 393 ILE A C 1
ATOM 3167 O O . ILE A 1 393 ? -17.007 21.026 13.402 1.00 91.12 393 ILE A O 1
ATOM 3171 N N . LEU A 1 394 ? -19.057 21.930 13.645 1.00 87.44 394 LEU A N 1
ATOM 3172 C CA . LEU A 1 394 ? -19.764 20.675 13.910 1.00 87.44 394 LEU A CA 1
ATOM 3173 C C . LEU A 1 394 ? -19.685 19.714 12.718 1.00 87.44 394 LEU A C 1
ATOM 3175 O O . LEU A 1 394 ? -19.445 18.515 12.891 1.00 87.44 394 LEU A O 1
ATOM 3179 N N . HIS A 1 395 ? -19.828 20.222 11.491 1.00 86.31 395 HIS A N 1
ATOM 3180 C CA . HIS A 1 395 ? -19.709 19.421 10.277 1.00 86.31 395 HIS A CA 1
ATOM 3181 C C . HIS A 1 395 ? -18.313 18.812 10.136 1.00 86.31 395 HIS A C 1
ATOM 3183 O O . HIS A 1 395 ? -18.188 17.614 9.885 1.00 86.31 395 HIS A O 1
ATOM 3189 N N . TRP A 1 396 ? -17.248 19.585 10.336 1.00 92.94 396 TRP A N 1
ATOM 3190 C CA . TRP A 1 396 ? -15.885 19.056 10.294 1.00 92.94 396 TRP A CA 1
ATOM 3191 C C . TRP A 1 396 ? -15.605 18.064 11.419 1.00 92.94 396 TRP A C 1
ATOM 3193 O O . TRP A 1 396 ? -14.986 17.023 11.166 1.00 92.94 396 TRP A O 1
ATOM 3203 N N . PHE A 1 397 ? -16.083 18.348 12.634 1.00 88.31 397 PHE A N 1
ATOM 3204 C CA . PHE A 1 397 ? -15.901 17.485 13.797 1.00 88.31 397 PHE A CA 1
ATOM 3205 C C . PHE A 1 397 ? -16.558 16.119 13.569 1.00 88.31 397 PHE A C 1
ATOM 3207 O O . PHE A 1 397 ? -15.902 15.087 13.708 1.00 88.31 397 PHE A O 1
ATOM 3214 N N . ARG A 1 398 ? -17.809 16.104 13.087 1.00 82.69 398 ARG A N 1
ATOM 3215 C CA . ARG A 1 398 ? -18.603 14.881 12.873 1.00 82.69 398 ARG A CA 1
ATOM 3216 C C . ARG A 1 398 ? -18.293 14.166 11.550 1.00 82.69 398 ARG A C 1
ATOM 3218 O O . ARG A 1 398 ? -18.180 12.946 11.529 1.00 82.69 398 ARG A O 1
ATOM 3225 N N . LYS A 1 399 ? -18.164 14.907 10.445 1.00 77.25 399 LYS A N 1
ATOM 3226 C CA . LYS A 1 399 ? -18.163 14.390 9.056 1.00 77.25 399 LYS A CA 1
ATOM 3227 C C . LYS A 1 399 ? -16.949 14.792 8.215 1.00 77.25 399 LYS A C 1
ATOM 3229 O O . LYS A 1 399 ? -16.921 14.518 7.018 1.00 77.25 399 LYS A O 1
ATOM 3234 N N . GLY A 1 400 ? -15.959 15.469 8.791 1.00 72.31 400 GLY A N 1
ATOM 3235 C CA . GLY A 1 400 ? -14.814 15.918 8.009 1.00 72.31 400 GLY A CA 1
ATOM 3236 C C . GLY A 1 400 ? -14.025 14.764 7.366 1.00 72.31 400 GLY A C 1
ATOM 3237 O O . GLY A 1 400 ? -13.842 13.692 7.940 1.00 72.31 400 GLY A O 1
ATOM 3238 N N . THR A 1 401 ? -13.546 14.993 6.149 1.00 67.06 401 THR A N 1
ATOM 3239 C CA . THR A 1 401 ? -13.036 13.958 5.237 1.00 67.06 401 THR A CA 1
ATOM 3240 C C . THR A 1 401 ? -11.510 13.843 5.232 1.00 67.06 401 THR A C 1
ATOM 3242 O O . THR A 1 401 ? -10.959 12.864 4.732 1.00 67.06 401 THR A O 1
ATOM 3245 N N . ASN A 1 402 ? -10.795 14.817 5.805 1.00 73.12 402 ASN A N 1
ATOM 3246 C CA . ASN A 1 402 ? -9.332 14.810 5.853 1.00 73.12 402 ASN A CA 1
ATOM 3247 C C . ASN A 1 402 ? -8.809 13.990 7.047 1.00 73.12 402 ASN A C 1
ATOM 3249 O O . ASN A 1 402 ? -8.972 14.397 8.199 1.00 73.12 402 ASN A O 1
ATOM 3253 N N . SER A 1 403 ? -8.149 12.859 6.775 1.00 70.06 403 SER A N 1
ATOM 3254 C CA . SER A 1 403 ? -7.685 11.889 7.781 1.00 70.06 403 SER A CA 1
ATOM 3255 C C . SER A 1 403 ? -6.406 12.293 8.531 1.00 70.06 403 SER A C 1
ATOM 3257 O O . SER A 1 403 ? -6.165 11.811 9.641 1.00 70.06 403 SER A O 1
ATOM 3259 N N . LYS A 1 404 ? -5.584 13.199 7.985 1.00 71.00 404 LYS A N 1
ATOM 3260 C CA . LYS A 1 404 ? -4.267 13.543 8.553 1.00 71.00 404 LYS A CA 1
ATOM 3261 C C . LYS A 1 404 ? -4.394 14.344 9.851 1.00 71.00 404 LYS A C 1
ATOM 3263 O O . LYS A 1 404 ? -4.919 15.453 9.853 1.00 71.00 404 LYS A O 1
ATOM 3268 N N . GLY A 1 405 ? -3.927 13.787 10.971 1.00 68.12 405 GLY A N 1
ATOM 3269 C CA . GLY A 1 405 ? -3.983 14.437 12.292 1.00 68.12 405 GLY A CA 1
ATOM 3270 C C . GLY A 1 405 ? -5.387 14.557 12.901 1.00 68.12 405 GLY A C 1
ATOM 3271 O O . GLY A 1 405 ? -5.526 15.070 14.011 1.00 68.12 405 GLY A O 1
ATOM 3272 N N . ARG A 1 406 ? -6.425 14.058 12.214 1.00 80.19 406 ARG A N 1
ATOM 3273 C CA . ARG A 1 406 ? -7.838 14.236 12.579 1.00 80.19 406 ARG A CA 1
ATOM 3274 C C . ARG A 1 406 ? -8.149 13.733 13.982 1.00 80.19 406 ARG A C 1
ATOM 3276 O O . ARG A 1 406 ? -8.710 14.482 14.765 1.00 80.19 406 ARG A O 1
ATOM 3283 N N . GLN A 1 407 ? -7.739 12.511 14.327 1.00 78.94 407 GLN A N 1
ATOM 3284 C CA . GLN A 1 407 ? -7.998 11.934 15.655 1.00 78.94 407 GLN A CA 1
ATOM 3285 C C . GLN A 1 407 ? -7.421 12.800 16.786 1.00 78.94 407 GLN A C 1
ATOM 3287 O O . GLN A 1 407 ? -8.074 13.019 17.804 1.00 78.94 407 GLN A O 1
ATOM 3292 N N . THR A 1 408 ? -6.216 13.344 16.593 1.00 83.44 408 THR A N 1
ATOM 3293 C CA . THR A 1 408 ? -5.569 14.226 17.572 1.00 83.44 408 THR A CA 1
ATOM 3294 C C . THR A 1 408 ? -6.319 15.547 17.723 1.00 83.44 408 THR A C 1
ATOM 3296 O O . THR A 1 408 ? -6.523 16.005 18.845 1.00 83.44 408 THR A O 1
ATOM 3299 N N . PHE A 1 409 ? -6.746 16.152 16.615 1.00 89.69 409 PHE A N 1
ATOM 3300 C CA . PHE A 1 409 ? -7.413 17.452 16.632 1.00 89.69 409 PHE A CA 1
ATOM 3301 C C . PHE A 1 409 ? -8.881 17.388 17.045 1.00 89.69 409 PHE A C 1
ATOM 3303 O O . PHE A 1 409 ? -9.317 18.262 17.784 1.00 89.69 409 PHE A O 1
ATOM 3310 N N . VAL A 1 410 ? -9.614 16.344 16.652 1.00 88.88 410 VAL A N 1
ATOM 3311 C CA . VAL A 1 410 ? -10.979 16.073 17.132 1.00 88.88 410 VAL A CA 1
ATOM 3312 C C . VAL A 1 410 ? -10.955 15.935 18.651 1.00 88.88 410 VAL A C 1
ATOM 3314 O O . VAL A 1 410 ? -11.650 16.673 19.333 1.00 88.88 410 VAL A O 1
ATOM 3317 N N . LYS A 1 411 ? -10.054 15.117 19.206 1.00 85.50 411 LYS A N 1
ATOM 3318 C CA . LYS A 1 411 ? -9.893 14.996 20.663 1.00 85.50 411 LYS A CA 1
ATOM 3319 C C . LYS A 1 411 ? -9.518 16.318 21.344 1.00 85.50 411 LYS A C 1
ATOM 3321 O O . LYS A 1 411 ? -9.962 16.601 22.449 1.00 85.50 411 LYS A O 1
ATOM 3326 N N . ALA A 1 412 ? -8.672 17.129 20.709 1.00 86.88 412 ALA A N 1
ATOM 3327 C CA . ALA A 1 412 ? -8.268 18.420 21.263 1.00 86.88 412 ALA A CA 1
ATOM 3328 C C . ALA A 1 412 ? -9.391 19.476 21.210 1.00 86.88 412 ALA A C 1
ATOM 3330 O O . ALA A 1 412 ? -9.409 20.380 22.045 1.00 86.88 412 ALA A O 1
ATOM 3331 N N . LEU A 1 413 ? -10.306 19.369 20.241 1.00 91.38 413 LEU A N 1
ATOM 3332 C CA . LEU A 1 413 ? -11.435 20.279 20.038 1.00 91.38 413 LEU A CA 1
ATOM 3333 C C . LEU A 1 413 ? -12.726 19.800 20.730 1.00 91.38 413 LEU A C 1
ATOM 3335 O O . LEU A 1 413 ? -13.632 20.601 20.921 1.00 91.38 413 LEU A O 1
ATOM 3339 N N . GLU A 1 414 ? -12.793 18.538 21.160 1.00 90.62 414 GLU A N 1
ATOM 3340 C CA . GLU A 1 414 ? -13.944 17.913 21.834 1.00 90.62 414 GLU A CA 1
ATOM 3341 C C . GLU A 1 414 ? -14.516 18.753 22.993 1.00 90.62 414 GLU A C 1
ATOM 3343 O O . GLU A 1 414 ? -15.720 18.993 22.984 1.00 90.62 414 GLU A O 1
ATOM 3348 N N . PRO A 1 415 ? -13.720 19.330 23.921 1.00 89.62 415 PRO A N 1
ATOM 3349 C CA . PRO A 1 415 ? -14.282 20.176 24.979 1.00 89.62 415 PRO A CA 1
ATOM 3350 C C . PRO A 1 415 ? -14.970 21.444 24.458 1.00 89.62 415 PRO A C 1
ATOM 3352 O O . PRO A 1 415 ? -15.875 21.963 25.100 1.00 89.62 415 PRO A O 1
ATOM 3355 N N . PHE A 1 416 ? -14.510 21.979 23.324 1.00 89.50 416 PHE A N 1
ATOM 3356 C CA . PHE A 1 416 ? -15.103 23.161 22.706 1.00 89.50 416 PHE A CA 1
ATOM 3357 C C . PHE A 1 416 ? -16.376 22.809 21.933 1.00 89.50 416 PHE A C 1
ATOM 3359 O O . PHE A 1 416 ? -17.331 23.569 21.989 1.00 89.50 416 PHE A O 1
ATOM 3366 N N . VAL A 1 417 ? -16.415 21.648 21.275 1.00 88.94 417 VAL A N 1
ATOM 3367 C CA . VAL A 1 417 ? -17.621 21.162 20.589 1.00 88.94 417 VAL A CA 1
ATOM 3368 C C . VAL A 1 417 ? -18.713 20.780 21.577 1.00 88.94 417 VAL A C 1
ATOM 3370 O O . VAL A 1 417 ? -19.847 21.189 21.379 1.00 88.94 417 VAL A O 1
ATOM 3373 N N . ASN A 1 418 ? -18.375 20.105 22.676 1.00 84.56 418 ASN A N 1
ATOM 3374 C CA . ASN A 1 418 ? -19.352 19.819 23.727 1.00 84.56 418 ASN A CA 1
ATOM 3375 C C . ASN A 1 418 ? -19.937 21.116 24.301 1.00 84.56 418 ASN A C 1
ATOM 3377 O O . ASN A 1 418 ? -21.127 21.182 24.556 1.00 84.56 418 ASN A O 1
ATOM 3381 N N . TRP A 1 419 ? -19.122 22.167 24.445 1.00 89.12 419 TRP A N 1
ATOM 3382 C CA . TRP A 1 419 ? -19.613 23.483 24.856 1.00 89.12 419 TRP A CA 1
ATOM 3383 C C . TRP A 1 419 ? -20.557 24.124 23.822 1.00 89.12 419 TRP A C 1
ATOM 3385 O O . TRP A 1 419 ? -21.544 24.730 24.227 1.00 89.12 419 TRP A O 1
ATOM 3395 N N . LEU A 1 420 ? -20.283 23.983 22.517 1.00 82.94 420 LEU A N 1
ATOM 3396 C CA . LEU A 1 420 ? -21.192 24.442 21.453 1.00 82.94 420 LEU A CA 1
ATOM 3397 C C . LEU A 1 420 ? -22.529 23.681 21.502 1.00 82.94 420 LEU A C 1
ATOM 3399 O O . LEU A 1 420 ? -23.585 24.296 21.483 1.00 82.94 420 LEU A O 1
ATOM 3403 N N . GLU A 1 421 ? -22.484 22.355 21.654 1.00 78.06 421 GLU A N 1
ATOM 3404 C CA . GLU A 1 421 ? -23.676 21.494 21.701 1.00 78.06 421 GLU A CA 1
ATOM 3405 C C . GLU A 1 421 ? -24.501 21.686 22.994 1.00 78.06 421 GLU A C 1
ATOM 3407 O O . GLU A 1 421 ? -25.729 21.711 22.951 1.00 78.06 421 GLU A O 1
ATOM 3412 N N . GLU A 1 422 ? -23.852 21.871 24.150 1.00 71.94 422 GLU A N 1
ATOM 3413 C CA . GLU A 1 422 ? -24.518 22.145 25.436 1.00 71.94 422 GLU A CA 1
ATOM 3414 C C . GLU A 1 422 ? -25.176 23.533 25.466 1.00 71.94 422 GLU A C 1
ATOM 3416 O O . GLU A 1 422 ? -26.223 23.703 26.091 1.00 71.94 422 GLU A O 1
ATOM 3421 N N . ALA A 1 423 ? -24.590 24.518 24.776 1.00 59.00 423 ALA A N 1
ATOM 3422 C CA . ALA A 1 423 ? -25.192 25.839 24.617 1.00 59.00 423 ALA A CA 1
ATOM 3423 C C . ALA A 1 423 ? -26.484 25.797 23.773 1.00 59.00 423 ALA A C 1
ATOM 3425 O O . ALA A 1 423 ? -27.341 26.661 23.946 1.00 59.00 423 ALA A O 1
ATOM 3426 N N . GLU A 1 424 ? -26.649 24.782 22.915 1.00 48.06 424 GLU A N 1
ATOM 3427 C CA . GLU A 1 424 ? -27.854 24.549 22.105 1.00 48.06 424 GLU A CA 1
ATOM 3428 C C . GLU A 1 424 ? -28.973 23.839 22.907 1.00 48.06 424 GLU A C 1
ATOM 3430 O O . GLU A 1 424 ? -30.162 24.102 22.704 1.00 48.06 424 GLU A O 1
ATOM 3435 N N . GLU A 1 425 ? -28.619 22.965 23.864 1.00 42.41 425 GLU A N 1
ATOM 3436 C CA . GLU A 1 425 ? -29.585 22.193 24.670 1.00 42.41 425 GLU A CA 1
ATOM 3437 C C . GLU A 1 425 ? -30.316 23.019 25.753 1.00 42.41 425 GLU A C 1
ATOM 3439 O O . GLU A 1 425 ? -31.393 22.610 26.203 1.00 42.41 425 GLU A O 1
ATOM 3444 N N . GLU A 1 426 ? -29.817 24.200 26.145 1.00 37.78 426 GLU A N 1
ATOM 3445 C CA . GLU A 1 426 ? -30.534 25.098 27.073 1.00 37.78 426 GLU A CA 1
ATOM 3446 C C . GLU A 1 426 ? -31.766 25.785 26.439 1.00 37.78 426 GLU A C 1
ATOM 3448 O O . GLU A 1 426 ? -32.662 26.210 27.176 1.00 37.78 426 GLU A O 1
ATOM 3453 N N . ASP A 1 427 ? -31.890 25.813 25.104 1.00 34.75 427 ASP A N 1
ATOM 3454 C CA . ASP A 1 427 ? -32.972 26.523 24.398 1.00 34.75 427 ASP A CA 1
ATOM 3455 C C . ASP A 1 427 ? -34.167 25.643 23.964 1.00 34.75 427 ASP A C 1
ATOM 3457 O O . ASP A 1 427 ? -35.192 26.162 23.507 1.00 34.75 427 ASP A O 1
ATOM 3461 N N . LEU A 1 428 ? -34.126 24.315 24.142 1.00 30.53 428 LEU A N 1
ATOM 3462 C CA . LEU A 1 428 ? -35.182 23.418 23.640 1.00 30.53 428 LEU A CA 1
ATOM 3463 C C . LEU A 1 428 ? -35.573 22.316 24.639 1.00 30.53 428 LEU A C 1
ATOM 3465 O O . LEU A 1 428 ? -35.133 21.173 24.561 1.00 30.53 428 LEU A O 1
ATOM 3469 N N . SER A 1 429 ? -36.512 22.626 25.541 1.00 30.80 429 SER A N 1
ATOM 3470 C CA . SER A 1 429 ? -37.152 21.631 26.417 1.00 30.80 429 SER A CA 1
ATOM 3471 C C . SER A 1 429 ? -38.582 21.279 25.974 1.00 30.80 429 SER A C 1
ATOM 3473 O O . SER A 1 429 ? -39.496 22.058 26.215 1.00 30.80 429 SER A O 1
ATOM 3475 N N . VAL A 1 430 ? -38.816 20.075 25.416 1.00 27.94 430 VAL A N 1
ATOM 3476 C CA . VAL A 1 430 ? -40.110 19.340 25.488 1.00 27.94 430 VAL A CA 1
ATOM 3477 C C . VAL A 1 430 ? -39.895 17.807 25.433 1.00 27.94 430 VAL A C 1
ATOM 3479 O O . VAL A 1 430 ? -39.073 17.292 24.687 1.00 27.94 430 VAL A O 1
ATOM 3482 N N . ASN A 1 431 ? -40.685 17.109 26.260 1.00 26.67 431 ASN A N 1
ATOM 3483 C CA . ASN A 1 431 ? -40.680 15.702 26.703 1.00 26.67 431 ASN A CA 1
ATOM 3484 C C . ASN A 1 431 ? -40.829 14.551 25.653 1.00 26.67 431 ASN A C 1
ATOM 3486 O O . ASN A 1 431 ? -41.254 14.781 24.524 1.00 26.67 431 ASN A O 1
ATOM 3490 N N . PRO A 1 432 ? -40.565 13.280 26.067 1.00 42.53 432 PRO A N 1
ATOM 3491 C CA . PRO A 1 432 ? -40.193 12.143 25.214 1.00 42.53 432 PRO A CA 1
ATOM 3492 C C . PRO A 1 432 ? -41.326 11.135 24.956 1.00 42.53 432 PRO A C 1
ATOM 3494 O O . PRO A 1 432 ? -42.239 11.017 25.771 1.00 42.53 432 PRO A O 1
ATOM 3497 N N . SER A 1 433 ? -41.209 10.326 23.888 1.00 25.61 433 SER A N 1
ATOM 3498 C CA . SER A 1 433 ? -41.796 8.971 23.760 1.00 25.61 433 SER A CA 1
ATOM 3499 C C . SER A 1 433 ? -41.380 8.276 22.450 1.00 25.61 433 SER A C 1
ATOM 3501 O O . SER A 1 433 ? -41.944 8.548 21.397 1.00 25.61 433 SER A O 1
ATOM 3503 N N . SER A 1 434 ? -40.439 7.333 22.503 1.00 24.47 434 SER A N 1
ATOM 3504 C CA . SER A 1 434 ? -40.498 6.072 21.737 1.00 24.47 434 SER A CA 1
ATOM 3505 C C . SER A 1 434 ? -39.356 5.151 22.170 1.00 24.47 434 SER A C 1
ATOM 3507 O O . SER A 1 434 ? -38.209 5.557 22.338 1.00 24.47 434 SER A O 1
ATOM 3509 N N . ILE A 1 435 ? -39.719 3.900 22.437 1.00 32.19 435 ILE A N 1
ATOM 3510 C CA . ILE A 1 435 ? -38.837 2.845 22.924 1.00 32.19 435 ILE A CA 1
ATOM 3511 C C . ILE A 1 435 ? -37.958 2.397 21.753 1.00 32.19 435 ILE A C 1
ATOM 3513 O O . ILE A 1 435 ? -38.396 1.635 20.898 1.00 32.19 435 ILE A O 1
ATOM 3517 N N . ILE A 1 436 ? -36.714 2.865 21.729 1.00 26.33 436 ILE A N 1
ATOM 3518 C CA . ILE A 1 436 ? -35.611 2.206 21.028 1.00 26.33 436 ILE A CA 1
ATOM 3519 C C . ILE A 1 436 ? -34.565 1.916 22.098 1.00 26.33 436 ILE A C 1
ATOM 3521 O O . ILE A 1 436 ? -34.109 2.815 22.805 1.00 26.33 436 ILE A O 1
ATOM 3525 N N . CYS A 1 437 ? -34.245 0.635 22.261 1.00 25.83 437 CYS A N 1
ATOM 3526 C CA . CYS A 1 437 ? -33.265 0.138 23.212 1.00 25.83 437 CYS A CA 1
ATOM 3527 C C . CYS A 1 437 ? -31.881 0.723 22.887 1.00 25.83 437 CYS A C 1
ATOM 3529 O O . CYS A 1 437 ? -31.138 0.172 22.082 1.00 25.83 437 CYS A O 1
ATOM 3531 N N . LYS A 1 438 ? -31.532 1.858 23.505 1.00 26.25 438 LYS A N 1
ATOM 3532 C CA . LYS A 1 438 ? -30.154 2.350 23.559 1.00 26.25 438 LYS A CA 1
ATOM 3533 C C . LYS A 1 438 ? -29.380 1.452 24.524 1.00 26.25 438 LYS A C 1
ATOM 3535 O O . LYS A 1 438 ? -29.475 1.615 25.741 1.00 26.25 438 LYS A O 1
ATOM 3540 N N . CYS A 1 439 ? -28.630 0.493 23.985 1.00 27.92 439 CYS A N 1
ATOM 3541 C CA . CYS A 1 439 ? -27.557 -0.162 24.724 1.00 27.92 439 CYS A CA 1
ATOM 3542 C C . CYS A 1 439 ? -26.587 0.929 25.200 1.00 27.92 439 CYS A C 1
ATOM 3544 O O . CYS A 1 439 ? -26.022 1.665 24.395 1.00 27.92 439 CYS A O 1
ATOM 3546 N N . LYS A 1 440 ? -26.452 1.082 26.521 1.00 29.52 440 LYS A N 1
ATOM 3547 C CA . LYS A 1 440 ? -25.424 1.934 27.124 1.00 29.52 440 LYS A CA 1
ATOM 3548 C C . LYS A 1 440 ? -24.063 1.407 26.673 1.00 29.52 440 LYS A C 1
ATOM 3550 O O . LYS A 1 440 ? -23.764 0.249 26.952 1.00 29.52 440 LYS A O 1
ATOM 3555 N N . ALA A 1 441 ? -23.260 2.242 26.014 1.00 32.97 441 ALA A N 1
ATOM 3556 C CA . ALA A 1 441 ? -21.858 1.940 25.751 1.00 32.97 441 ALA A CA 1
ATOM 3557 C C . ALA A 1 441 ? -21.177 1.569 27.079 1.00 32.97 441 ALA A C 1
ATOM 3559 O O . ALA A 1 441 ? -21.195 2.350 28.037 1.00 32.97 441 ALA A O 1
ATOM 3560 N N . SER A 1 442 ? -20.664 0.343 27.175 1.00 41.81 442 SER A N 1
ATOM 3561 C CA . SER A 1 442 ? -19.963 -0.128 28.364 1.00 41.81 442 SER A CA 1
ATOM 3562 C C . SER A 1 442 ? -18.638 0.615 28.490 1.00 41.81 442 SER A C 1
ATOM 3564 O O . SER A 1 442 ? -17.853 0.653 27.546 1.00 41.81 442 SER A O 1
ATOM 3566 N N . ILE A 1 443 ? -18.382 1.202 29.657 1.00 44.91 443 ILE A N 1
ATOM 3567 C CA . ILE A 1 443 ? -17.131 1.911 29.939 1.00 44.91 443 ILE A CA 1
ATOM 3568 C C . ILE A 1 443 ? -15.965 0.904 29.830 1.00 44.91 443 ILE A C 1
ATOM 3570 O O . ILE A 1 443 ? -15.999 -0.109 30.535 1.00 44.91 443 ILE A O 1
ATOM 3574 N N . PRO A 1 444 ? -14.936 1.157 28.996 1.00 49.44 444 PRO A N 1
ATOM 3575 C CA . PRO A 1 444 ? -13.795 0.258 28.857 1.00 49.44 444 PRO A CA 1
ATOM 3576 C C . PRO A 1 444 ? -13.063 0.113 30.191 1.00 49.44 444 PRO A C 1
ATOM 3578 O O . PRO A 1 444 ? -12.621 1.107 30.776 1.00 49.44 444 PRO A O 1
ATOM 3581 N N . THR A 1 445 ? -12.897 -1.117 30.681 1.00 68.12 445 THR A N 1
ATOM 3582 C CA . THR A 1 445 ? -12.117 -1.346 31.900 1.00 68.12 445 THR A CA 1
ATOM 3583 C C . THR A 1 445 ? -10.665 -1.691 31.545 1.00 68.12 445 THR A C 1
ATOM 3585 O O . THR A 1 445 ? -10.423 -2.472 30.624 1.00 68.12 445 THR A O 1
ATOM 3588 N N . PRO A 1 446 ? -9.655 -1.188 32.283 1.00 72.06 446 PRO A N 1
ATOM 3589 C CA . PRO A 1 446 ? -8.256 -1.608 32.112 1.00 72.06 446 PRO A CA 1
ATOM 3590 C C . PRO A 1 446 ? -8.035 -3.131 32.215 1.00 72.06 446 PRO A C 1
ATOM 3592 O O . PRO A 1 446 ? -7.032 -3.649 31.724 1.00 72.06 446 PRO A O 1
ATOM 3595 N N . LEU A 1 447 ? -8.971 -3.843 32.851 1.00 87.25 447 LEU A N 1
ATOM 3596 C CA . LEU A 1 447 ? -8.991 -5.300 32.975 1.00 87.25 447 LEU A CA 1
ATOM 3597 C C . LEU A 1 447 ? -9.317 -6.001 31.648 1.00 87.25 447 LEU A C 1
ATOM 3599 O O . LEU A 1 447 ? -8.675 -7.004 31.341 1.00 87.25 447 LEU A O 1
ATOM 3603 N N . ASP A 1 448 ? -10.225 -5.457 30.830 1.00 91.69 448 ASP A N 1
ATOM 3604 C CA . ASP A 1 448 ? -10.594 -6.054 29.538 1.00 91.69 448 ASP A CA 1
ATOM 3605 C C . ASP A 1 448 ? -9.372 -6.143 28.604 1.00 91.69 448 ASP A C 1
ATOM 3607 O O . ASP A 1 448 ? -9.074 -7.202 28.046 1.00 91.69 448 ASP A O 1
ATOM 3611 N N . ALA A 1 449 ? -8.579 -5.067 28.526 1.00 92.19 449 ALA A N 1
ATOM 3612 C CA . ALA A 1 449 ? -7.326 -5.045 27.766 1.00 92.19 449 ALA A CA 1
ATOM 3613 C C . ALA A 1 449 ? -6.314 -6.100 28.248 1.00 92.19 449 ALA A C 1
ATOM 3615 O O . ALA A 1 449 ? -5.553 -6.651 27.453 1.00 92.19 449 ALA A O 1
ATOM 3616 N N . ALA A 1 450 ? -6.248 -6.373 29.554 1.00 94.31 450 ALA A N 1
ATOM 3617 C CA . ALA A 1 450 ? -5.319 -7.357 30.106 1.00 94.31 450 ALA A CA 1
ATOM 3618 C C . ALA A 1 450 ? -5.733 -8.796 29.755 1.00 94.31 450 ALA A C 1
ATOM 3620 O O . ALA A 1 450 ? -4.881 -9.607 29.385 1.00 94.31 450 ALA A O 1
ATOM 3621 N N . TYR A 1 451 ? -7.030 -9.108 29.820 1.00 96.56 451 TYR A N 1
ATOM 3622 C CA . TYR A 1 451 ? -7.538 -10.438 29.484 1.00 96.56 451 TYR A CA 1
ATOM 3623 C C . TYR A 1 451 ? -7.524 -10.723 27.981 1.00 96.56 451 TYR A C 1
ATOM 3625 O O . TYR A 1 451 ? -7.201 -11.844 27.590 1.00 96.56 451 TYR A O 1
ATOM 3633 N N . ILE A 1 452 ? -7.748 -9.718 27.131 1.00 96.94 452 ILE A N 1
ATOM 3634 C CA . ILE A 1 452 ? -7.559 -9.871 25.681 1.00 96.94 452 ILE A CA 1
ATOM 3635 C C . ILE A 1 452 ? -6.096 -10.162 25.337 1.00 96.94 452 ILE A C 1
ATOM 3637 O O . ILE A 1 452 ? -5.821 -11.100 24.591 1.00 96.94 452 ILE A O 1
ATOM 3641 N N . ARG A 1 453 ? -5.138 -9.446 25.940 1.00 96.44 453 ARG A N 1
ATOM 3642 C CA . ARG A 1 453 ? -3.707 -9.763 25.777 1.00 96.44 453 ARG A CA 1
ATOM 3643 C C . ARG A 1 453 ? -3.374 -11.166 26.266 1.00 96.44 453 ARG A C 1
ATOM 3645 O O . ARG A 1 453 ? -2.614 -11.895 25.635 1.00 96.44 453 ARG A O 1
ATOM 3652 N N . ARG A 1 454 ? -3.986 -11.605 27.370 1.00 97.12 454 ARG A N 1
ATOM 3653 C CA . ARG A 1 454 ? -3.857 -12.989 27.841 1.00 97.12 454 ARG A CA 1
ATOM 3654 C C . ARG A 1 454 ? -4.386 -13.992 26.808 1.00 97.12 454 ARG A C 1
ATOM 3656 O O . ARG A 1 454 ? -3.694 -14.973 26.546 1.00 97.12 454 ARG A O 1
ATOM 3663 N N . ALA A 1 455 ? -5.543 -13.737 26.199 1.00 97.81 455 ALA A N 1
ATOM 3664 C CA . ALA A 1 455 ? -6.095 -14.568 25.130 1.00 97.81 455 ALA A CA 1
ATOM 3665 C C . ALA A 1 455 ? -5.176 -14.599 23.893 1.00 97.81 455 ALA A C 1
ATOM 3667 O O . ALA A 1 455 ? -4.917 -15.676 23.356 1.00 97.81 455 ALA A O 1
ATOM 3668 N N . ALA A 1 456 ? -4.604 -13.459 23.490 1.00 97.31 456 ALA A N 1
ATOM 3669 C CA . ALA A 1 456 ? -3.627 -13.382 22.402 1.00 97.31 456 ALA A CA 1
ATOM 3670 C C . ALA A 1 456 ? -2.347 -14.182 22.714 1.00 97.31 456 ALA A C 1
ATOM 3672 O O . ALA A 1 456 ? -1.887 -14.966 21.887 1.00 97.31 456 ALA A O 1
ATOM 3673 N N . HIS A 1 457 ? -1.812 -14.083 23.934 1.00 96.44 457 HIS A N 1
ATOM 3674 C CA . HIS A 1 457 ? -0.661 -14.884 24.365 1.00 96.44 457 HIS A CA 1
ATOM 3675 C C . HIS A 1 457 ? -0.950 -16.390 24.417 1.00 96.44 457 HIS A C 1
ATOM 3677 O O . HIS A 1 457 ? -0.057 -17.198 24.163 1.00 96.44 457 HIS A O 1
ATOM 3683 N N . LEU A 1 458 ? -2.176 -16.795 24.765 1.00 96.12 458 LEU A N 1
ATOM 3684 C CA . LEU A 1 458 ? -2.591 -18.198 24.692 1.00 96.12 458 LEU A CA 1
ATOM 3685 C C . LEU A 1 458 ? -2.654 -18.677 23.242 1.00 96.12 458 LEU A C 1
ATOM 3687 O O . LEU A 1 458 ? -2.113 -19.739 22.939 1.00 96.12 458 LEU A O 1
ATOM 3691 N N . ALA A 1 459 ? -3.250 -17.874 22.359 1.00 95.38 459 ALA A N 1
ATOM 3692 C CA . ALA A 1 459 ? -3.315 -18.144 20.930 1.00 95.38 459 ALA A CA 1
ATOM 3693 C C . ALA A 1 459 ? -1.917 -18.320 20.314 1.00 95.38 459 ALA A C 1
ATOM 3695 O O . ALA A 1 459 ? -1.695 -19.245 19.533 1.00 95.38 459 ALA A O 1
ATOM 3696 N N . ASP A 1 460 ? -0.947 -17.493 20.709 1.00 92.75 460 ASP A N 1
ATOM 3697 C CA . ASP A 1 460 ? 0.413 -17.514 20.162 1.00 92.75 460 ASP A CA 1
ATOM 3698 C C . ASP A 1 460 ? 1.170 -18.836 20.399 1.00 92.75 460 ASP A C 1
ATOM 3700 O O . ASP A 1 460 ? 2.040 -19.207 19.610 1.00 92.75 460 ASP A O 1
ATOM 3704 N N . LYS A 1 461 ? 0.798 -19.606 21.433 1.00 90.19 461 LYS A N 1
ATOM 3705 C CA . LYS A 1 461 ? 1.391 -20.927 21.728 1.00 90.19 461 LYS A CA 1
ATOM 3706 C C . LYS A 1 461 ? 1.192 -21.947 20.607 1.00 90.19 461 LYS A C 1
ATOM 3708 O O . LYS A 1 461 ? 1.922 -22.932 20.546 1.00 90.19 461 LYS A O 1
ATOM 3713 N N . SER A 1 462 ? 0.192 -21.725 19.761 1.00 86.00 462 SER A N 1
ATOM 3714 C CA . SER A 1 462 ? -0.176 -22.608 18.656 1.00 86.00 462 SER A CA 1
ATOM 3715 C C . SER A 1 462 ? 0.527 -22.280 17.336 1.00 86.00 462 SER A C 1
ATOM 3717 O O . SER A 1 462 ? 0.375 -23.012 16.355 1.00 86.00 462 SER A O 1
ATOM 3719 N N . ALA A 1 463 ? 1.339 -21.216 17.308 1.00 84.50 463 ALA A N 1
ATOM 3720 C CA . ALA A 1 463 ? 2.026 -20.765 16.108 1.00 84.50 463 ALA A CA 1
ATOM 3721 C C . ALA A 1 463 ? 2.860 -21.891 15.470 1.00 84.50 463 ALA A C 1
ATOM 3723 O O . ALA A 1 463 ? 3.773 -22.443 16.086 1.00 84.50 463 ALA A O 1
ATOM 3724 N N . GLY A 1 464 ? 2.545 -22.205 14.212 1.00 80.75 464 GLY A N 1
ATOM 3725 C CA . GLY A 1 464 ? 3.156 -23.288 13.437 1.00 80.75 464 GLY A CA 1
ATOM 3726 C C . GLY A 1 464 ? 2.391 -24.618 13.466 1.00 80.75 464 GLY A C 1
ATOM 3727 O O . GLY A 1 464 ? 2.650 -25.464 12.624 1.00 80.75 464 GLY A O 1
ATOM 3728 N N . PHE A 1 465 ? 1.424 -24.822 14.366 1.00 84.19 465 PHE A N 1
ATOM 3729 C CA . PHE A 1 465 ? 0.663 -26.083 14.466 1.00 84.19 465 PHE A CA 1
ATOM 3730 C C . PHE A 1 465 ? -0.772 -25.990 13.937 1.00 84.19 465 PHE A C 1
ATOM 3732 O O . PHE A 1 465 ? -1.384 -27.004 13.599 1.00 84.19 465 PHE A O 1
ATOM 3739 N N . THR A 1 466 ? -1.327 -24.784 13.887 1.00 84.25 466 THR A N 1
ATOM 3740 C CA . THR A 1 466 ? -2.727 -24.529 13.519 1.00 84.25 466 THR A CA 1
ATOM 3741 C C . THR A 1 466 ? -2.939 -24.333 12.028 1.00 84.25 466 THR A C 1
ATOM 3743 O O . THR A 1 466 ? -4.055 -24.534 11.564 1.00 84.25 466 THR A O 1
ATOM 3746 N N . SER A 1 467 ? -1.894 -24.001 11.267 1.00 82.25 467 SER A N 1
ATOM 3747 C CA . SER A 1 467 ? -1.974 -23.725 9.827 1.00 82.25 467 SER A CA 1
ATOM 3748 C C . SER A 1 467 ? -2.746 -24.822 9.066 1.00 82.25 467 SER A C 1
ATOM 3750 O O . SER A 1 467 ? -2.453 -26.005 9.255 1.00 82.25 467 SER A O 1
ATOM 3752 N N . PRO A 1 468 ? -3.752 -24.476 8.232 1.00 79.19 468 PRO A N 1
ATOM 3753 C CA . PRO A 1 468 ? -4.123 -23.132 7.769 1.00 79.19 468 PRO A CA 1
ATOM 3754 C C . PRO A 1 468 ? -5.158 -22.392 8.652 1.00 79.19 468 PRO A C 1
ATOM 3756 O O . PRO A 1 468 ? -5.707 -21.375 8.225 1.00 79.19 468 PRO A O 1
ATOM 3759 N N . HIS A 1 469 ? -5.467 -22.892 9.850 1.00 84.62 469 HIS A N 1
ATOM 3760 C CA . HIS A 1 469 ? -6.382 -22.259 10.808 1.00 84.62 469 HIS A CA 1
ATOM 3761 C C . HIS A 1 469 ? -5.707 -21.103 11.578 1.00 84.62 469 HIS A C 1
ATOM 3763 O O . HIS A 1 469 ? -4.477 -21.049 11.650 1.00 84.62 469 HIS A O 1
ATOM 3769 N N . PRO A 1 470 ? -6.490 -20.159 12.143 1.00 88.62 470 PRO A N 1
ATOM 3770 C CA . PRO A 1 470 ? -5.963 -19.078 12.978 1.00 88.62 470 PRO A CA 1
ATOM 3771 C C . PRO A 1 470 ? -5.261 -19.571 14.244 1.00 88.62 470 PRO A C 1
ATOM 3773 O O . PRO A 1 470 ? -5.561 -20.640 14.777 1.00 88.62 470 PRO A O 1
ATOM 3776 N N . ASN A 1 471 ? -4.425 -18.698 14.801 1.00 92.69 471 ASN A N 1
ATOM 3777 C CA . ASN A 1 471 ? -4.020 -18.793 16.195 1.00 92.69 471 ASN A CA 1
ATOM 3778 C C . ASN A 1 471 ? -5.164 -18.238 17.051 1.00 92.69 471 ASN A C 1
ATOM 3780 O O . ASN A 1 471 ? -5.487 -17.045 16.985 1.00 92.69 471 ASN A O 1
ATOM 3784 N N . PHE A 1 472 ? -5.782 -19.095 17.859 1.00 94.56 472 PHE A N 1
ATOM 3785 C CA . PHE A 1 472 ? -7.000 -18.747 18.587 1.00 94.56 472 PHE A CA 1
ATOM 3786 C C . PHE A 1 472 ? -6.887 -19.073 20.077 1.00 94.56 472 PHE A C 1
ATOM 3788 O O . PHE A 1 472 ? -6.388 -20.137 20.447 1.00 94.56 472 PHE A O 1
ATOM 3795 N N . GLY A 1 473 ? -7.357 -18.161 20.926 1.00 96.38 473 GLY A N 1
ATOM 3796 C CA . GLY A 1 473 ? -7.298 -18.256 22.379 1.00 96.38 473 GLY A CA 1
ATOM 3797 C C . GLY A 1 473 ? -8.541 -17.662 23.035 1.00 96.38 473 GLY A C 1
ATOM 3798 O O . GLY A 1 473 ? -9.070 -16.645 22.587 1.00 96.38 473 GLY A O 1
ATOM 3799 N N . CYS A 1 474 ? -8.984 -18.307 24.112 1.00 97.75 474 CYS A N 1
ATOM 3800 C CA . CYS A 1 474 ? -10.156 -17.935 24.894 1.00 97.75 474 CYS A CA 1
ATOM 3801 C C . CYS A 1 474 ? -9.822 -17.945 26.389 1.00 97.75 474 CYS A C 1
ATOM 3803 O O . CYS A 1 474 ? -9.229 -18.898 26.901 1.00 97.75 474 CYS A O 1
ATOM 3805 N N . VAL A 1 475 ? -10.238 -16.898 27.100 1.00 98.19 475 VAL A N 1
ATOM 3806 C CA . VAL A 1 475 ? -10.145 -16.789 28.561 1.00 98.19 475 VAL A CA 1
ATOM 3807 C C . VAL A 1 475 ? -11.533 -16.504 29.116 1.00 98.19 475 VAL A C 1
ATOM 3809 O O . VAL A 1 475 ? -12.159 -15.523 28.733 1.00 98.19 475 VAL A O 1
ATOM 3812 N N . LEU A 1 476 ? -12.005 -17.331 30.044 1.00 97.75 476 LEU A N 1
ATOM 3813 C CA . LEU A 1 476 ? -13.227 -17.080 30.803 1.00 97.75 476 LEU A CA 1
ATOM 3814 C C . LEU A 1 476 ? -12.875 -16.497 32.165 1.00 97.75 476 LEU A C 1
ATOM 3816 O O . LEU A 1 476 ? -12.062 -17.065 32.897 1.00 97.75 476 LEU A O 1
ATOM 3820 N N . VAL A 1 477 ? -13.517 -15.393 32.526 1.00 96.75 477 VAL A N 1
ATOM 3821 C CA . VAL A 1 477 ? -13.335 -14.713 33.811 1.00 96.75 477 VAL A CA 1
ATOM 3822 C C . VAL A 1 477 ? -14.668 -14.693 34.545 1.00 96.75 477 VAL A C 1
ATOM 3824 O O . VAL A 1 477 ? -15.666 -14.196 34.026 1.00 96.75 477 VAL A O 1
ATOM 3827 N N . ALA A 1 478 ? -14.687 -15.254 35.752 1.00 91.81 478 ALA A N 1
ATOM 3828 C CA . ALA A 1 478 ? -15.878 -15.297 36.592 1.00 91.81 478 ALA A CA 1
ATOM 3829 C C . ALA A 1 478 ? -16.272 -13.885 37.075 1.00 91.81 478 ALA A C 1
ATOM 3831 O O . ALA A 1 478 ? -15.401 -13.016 37.169 1.00 91.81 478 ALA A O 1
ATOM 3832 N N . PRO A 1 479 ? -17.529 -13.662 37.511 1.00 86.62 479 PRO A N 1
ATOM 3833 C CA . PRO A 1 479 ? -17.971 -12.386 38.094 1.00 86.62 479 PRO A CA 1
ATOM 3834 C C . PRO A 1 479 ? -17.118 -11.887 39.270 1.00 86.62 479 PRO A C 1
ATOM 3836 O O . PRO A 1 479 ? -17.067 -10.696 39.556 1.00 86.62 479 PRO A O 1
ATOM 3839 N N . THR A 1 480 ? -16.424 -12.798 39.958 1.00 84.94 480 THR A N 1
ATOM 3840 C CA . THR A 1 480 ? -15.485 -12.481 41.046 1.00 84.94 480 THR A CA 1
ATOM 3841 C C . THR A 1 480 ? -14.187 -11.822 40.564 1.00 84.94 480 THR A C 1
ATOM 3843 O O . THR A 1 480 ? -13.376 -11.407 41.389 1.00 84.94 480 THR A O 1
ATOM 3846 N N . GLY A 1 481 ? -13.962 -11.752 39.247 1.00 84.62 481 GLY A N 1
ATOM 3847 C CA . GLY A 1 481 ? -12.747 -11.245 38.613 1.00 84.62 481 GLY A CA 1
ATOM 3848 C C . GLY A 1 481 ? -11.625 -12.279 38.473 1.00 84.62 481 GLY A C 1
ATOM 3849 O O . GLY A 1 481 ? -10.554 -11.934 37.984 1.00 84.62 481 GLY A O 1
ATOM 3850 N N . ALA A 1 482 ? -11.836 -13.533 38.889 1.00 89.38 482 ALA A N 1
ATOM 3851 C CA . ALA A 1 482 ? -10.848 -14.606 38.769 1.00 89.38 482 ALA A CA 1
ATOM 3852 C C . ALA A 1 482 ? -10.969 -15.356 37.432 1.00 89.38 482 ALA A C 1
ATOM 3854 O O . ALA A 1 482 ? -12.076 -15.616 36.957 1.00 89.38 482 ALA A O 1
ATOM 3855 N N . VAL A 1 483 ? -9.835 -15.778 36.860 1.00 96.19 483 VAL A N 1
ATOM 3856 C CA . VAL A 1 483 ? -9.819 -16.634 35.662 1.00 96.19 483 VAL A CA 1
ATOM 3857 C C . VAL A 1 483 ? -10.462 -17.985 35.991 1.00 96.19 483 VAL A C 1
ATOM 3859 O O . VAL A 1 483 ? -9.987 -18.736 36.848 1.00 96.19 483 VAL A O 1
ATOM 3862 N N . ALA A 1 484 ? -11.575 -18.276 35.322 1.00 94.75 484 ALA A N 1
ATOM 3863 C CA . ALA A 1 484 ? -12.352 -19.494 35.484 1.00 94.75 484 ALA A CA 1
ATOM 3864 C C . ALA A 1 484 ? -11.801 -20.626 34.610 1.00 94.75 484 ALA A C 1
ATOM 3866 O O . ALA A 1 484 ? -11.605 -21.732 35.110 1.00 94.75 484 ALA A O 1
ATOM 3867 N N . GLY A 1 485 ? -11.485 -20.337 33.348 1.00 96.75 485 GLY A N 1
ATOM 3868 C CA . GLY A 1 485 ? -10.968 -21.313 32.393 1.00 96.75 485 GLY A CA 1
ATOM 3869 C C . GLY A 1 485 ? -10.178 -20.648 31.271 1.00 96.75 485 GLY A C 1
ATOM 3870 O O . GLY A 1 485 ? -10.405 -19.486 30.942 1.00 96.75 485 GLY A O 1
ATOM 3871 N N . GLU A 1 486 ? -9.232 -21.384 30.698 1.00 97.75 486 GLU A N 1
ATOM 3872 C CA . GLU A 1 486 ? -8.405 -20.943 29.574 1.00 97.75 486 GLU A CA 1
ATOM 3873 C C . GLU A 1 486 ? -8.367 -22.053 28.524 1.00 97.75 486 GLU A C 1
ATOM 3875 O O . GLU A 1 486 ? -8.267 -23.231 28.867 1.00 97.75 486 GLU A O 1
ATOM 3880 N N . GLY A 1 487 ? -8.400 -21.672 27.252 1.00 96.00 487 GLY A N 1
ATOM 3881 C CA . GLY A 1 487 ? -8.297 -22.594 26.131 1.00 96.00 487 GLY A CA 1
ATOM 3882 C C . GLY A 1 487 ? -7.598 -21.948 24.944 1.00 96.00 487 GLY A C 1
ATOM 3883 O O . GLY A 1 487 ? -7.583 -20.724 24.795 1.00 96.00 487 GLY A O 1
ATOM 3884 N N . TYR A 1 488 ? -6.988 -22.771 24.100 1.00 95.25 488 TYR A N 1
ATOM 3885 C CA . TYR A 1 488 ? -6.397 -22.332 22.839 1.00 95.25 488 TYR A CA 1
ATOM 3886 C C . TYR A 1 488 ? -6.480 -23.450 21.805 1.00 95.25 488 TYR A C 1
ATOM 3888 O O . TYR A 1 488 ? -6.467 -24.634 22.149 1.00 95.25 488 TYR A O 1
ATOM 3896 N N . LEU A 1 489 ? -6.572 -23.080 20.531 1.00 90.88 489 LEU A N 1
ATOM 3897 C CA . LEU A 1 489 ? -6.580 -24.054 19.447 1.00 90.88 489 LEU A CA 1
ATOM 3898 C C . LEU A 1 489 ? -5.176 -24.651 19.318 1.00 90.88 489 LEU A C 1
ATOM 3900 O O . LEU A 1 489 ? -4.253 -23.958 18.909 1.00 90.88 489 LEU A O 1
ATOM 3904 N N . TYR A 1 490 ? -4.993 -25.918 19.691 1.00 86.62 490 TYR A N 1
ATOM 3905 C CA . TYR A 1 490 ? -3.662 -26.533 19.718 1.00 86.62 490 TYR A CA 1
ATOM 3906 C C . TYR A 1 490 ? -3.128 -26.821 18.310 1.00 86.62 490 TYR A C 1
ATOM 3908 O O . TYR A 1 490 ? -1.979 -26.515 18.002 1.00 86.62 490 TYR A O 1
ATOM 3916 N N . ALA A 1 491 ? -3.965 -27.421 17.464 1.00 84.12 491 ALA A N 1
ATOM 3917 C CA . ALA A 1 491 ? -3.640 -27.779 16.088 1.00 84.12 491 ALA A CA 1
ATOM 3918 C C . ALA A 1 491 ? -4.915 -27.916 15.242 1.00 84.12 491 ALA A C 1
ATOM 3920 O O . ALA A 1 491 ? -6.038 -27.897 15.762 1.00 84.12 491 ALA A O 1
ATOM 3921 N N . GLN A 1 492 ? -4.748 -28.103 13.934 1.00 78.25 492 GLN A N 1
ATOM 3922 C CA . GLN A 1 492 ? -5.860 -28.429 13.041 1.00 78.25 492 GLN A CA 1
ATOM 3923 C C . GLN A 1 492 ? -6.663 -29.644 13.548 1.00 78.25 492 GLN A C 1
ATOM 3925 O O . GLN A 1 492 ? -6.096 -30.673 13.910 1.00 78.25 492 GLN A O 1
ATOM 3930 N N . GLY A 1 493 ? -7.995 -29.520 13.557 1.00 77.31 493 GLY A N 1
ATOM 3931 C CA . GLY A 1 493 ? -8.915 -30.591 13.963 1.00 77.31 493 GLY A CA 1
ATOM 3932 C C . GLY A 1 493 ? -8.985 -30.854 15.471 1.00 77.31 493 GLY A C 1
ATOM 3933 O O . GLY A 1 493 ? -9.619 -31.822 15.885 1.00 77.31 493 GLY A O 1
ATOM 3934 N N . THR A 1 494 ? -8.343 -30.022 16.296 1.00 85.06 494 THR A N 1
ATOM 3935 C CA . THR A 1 494 ? -8.478 -30.099 17.758 1.00 85.06 494 THR A CA 1
ATOM 3936 C C . THR A 1 494 ? -9.698 -29.332 18.254 1.00 85.06 494 THR A C 1
ATOM 3938 O O . THR A 1 494 ? -10.252 -28.497 17.542 1.00 85.06 494 THR A O 1
ATOM 3941 N N . THR A 1 495 ? -10.124 -29.631 19.482 1.00 89.62 495 THR A N 1
ATOM 3942 C CA . THR A 1 495 ? -11.251 -28.964 20.140 1.00 89.62 495 THR A CA 1
ATOM 3943 C C . THR A 1 495 ? -11.067 -27.444 20.144 1.00 89.62 495 THR A C 1
ATOM 3945 O O . THR A 1 495 ? -9.980 -26.956 20.460 1.00 89.62 495 THR A O 1
ATOM 3948 N N . ALA A 1 496 ? -12.128 -26.695 19.835 1.00 90.56 496 ALA A N 1
ATOM 3949 C CA . ALA A 1 496 ? -12.104 -25.234 19.825 1.00 90.56 496 ALA A CA 1
ATOM 3950 C C . ALA A 1 496 ? -11.680 -24.649 21.188 1.00 90.56 496 ALA A C 1
ATOM 3952 O O . ALA A 1 496 ? -11.927 -25.242 22.244 1.00 90.56 496 ALA A O 1
ATOM 3953 N N . ALA A 1 497 ? -11.035 -23.482 21.171 1.00 93.56 497 ALA A N 1
ATOM 3954 C CA . ALA A 1 497 ? -10.492 -22.853 22.377 1.00 93.56 497 ALA A CA 1
ATOM 3955 C C . ALA A 1 497 ? -11.591 -22.495 23.386 1.00 93.56 497 ALA A C 1
ATOM 3957 O O . ALA A 1 497 ? -11.396 -22.602 24.593 1.00 93.56 497 ALA A O 1
ATOM 3958 N N . GLU A 1 498 ? -12.745 -22.081 22.879 1.00 95.06 498 GLU A N 1
ATOM 3959 C CA . GLU A 1 498 ? -13.932 -21.697 23.628 1.00 95.06 498 GLU A CA 1
ATOM 3960 C C . GLU A 1 498 ? -14.490 -22.897 24.389 1.00 95.06 498 GLU A C 1
ATOM 3962 O O . GLU A 1 498 ? -14.725 -22.807 25.589 1.00 95.06 498 GLU A O 1
ATOM 3967 N N . VAL A 1 499 ? -14.601 -24.046 23.717 1.00 94.75 499 VAL A N 1
ATOM 3968 C CA . VAL A 1 499 ? -15.046 -25.308 24.325 1.00 94.75 499 VAL A CA 1
ATOM 3969 C C . VAL A 1 499 ? -14.080 -25.726 25.436 1.00 94.75 499 VAL A C 1
ATOM 3971 O O . VAL A 1 499 ? -14.508 -25.983 26.555 1.00 94.75 499 VAL A O 1
ATOM 3974 N N . GLN A 1 500 ? -12.767 -25.698 25.172 1.00 95.56 500 GLN A N 1
ATOM 3975 C CA . GLN A 1 500 ? -11.755 -26.010 26.190 1.00 95.56 500 GLN A CA 1
ATOM 3976 C C . GLN A 1 500 ? -11.835 -25.073 27.405 1.00 95.56 500 GLN A C 1
ATOM 3978 O O . GLN A 1 500 ? -11.701 -25.521 28.544 1.00 95.56 500 GLN A O 1
ATOM 3983 N N . ALA A 1 501 ? -12.046 -23.773 27.177 1.00 96.81 501 ALA A N 1
ATOM 3984 C CA . ALA A 1 501 ? -12.167 -22.802 28.255 1.00 96.81 501 ALA A CA 1
ATOM 3985 C C . ALA A 1 501 ? -13.420 -23.068 29.104 1.00 96.81 501 ALA A C 1
ATOM 3987 O O . ALA A 1 501 ? -13.326 -23.033 30.332 1.00 96.81 501 ALA A O 1
ATOM 3988 N N . VAL A 1 502 ? -14.565 -23.360 28.472 1.00 96.88 502 VAL A N 1
ATOM 3989 C CA . VAL A 1 502 ? -15.826 -23.705 29.154 1.00 96.88 502 VAL A CA 1
ATOM 3990 C C . VAL A 1 502 ? -15.661 -24.982 29.979 1.00 96.88 502 VAL A C 1
ATOM 3992 O O . VAL A 1 502 ? -15.979 -24.977 31.170 1.00 96.88 502 VAL A O 1
ATOM 3995 N N . ASP A 1 503 ? -15.072 -26.030 29.401 1.00 95.94 503 ASP A N 1
ATOM 3996 C CA . ASP A 1 503 ? -14.799 -27.293 30.095 1.00 95.94 503 ASP A CA 1
ATOM 3997 C C . ASP A 1 503 ? -13.889 -27.082 31.317 1.00 95.94 503 ASP A C 1
ATOM 3999 O O . ASP A 1 503 ? -14.135 -27.630 32.394 1.00 95.94 503 ASP A O 1
ATOM 4003 N N . ALA A 1 504 ? -12.857 -26.240 31.187 1.00 96.31 504 ALA A N 1
ATOM 4004 C CA . ALA A 1 504 ? -11.959 -25.892 32.288 1.00 96.31 504 ALA A CA 1
ATOM 4005 C C . ALA A 1 504 ? -12.637 -25.029 33.373 1.00 96.31 504 ALA A C 1
ATOM 4007 O O . ALA A 1 504 ? -12.286 -25.115 34.557 1.00 96.31 504 ALA A O 1
ATOM 4008 N N . ALA A 1 505 ? -13.600 -24.188 32.991 1.00 95.38 505 ALA A N 1
ATOM 4009 C CA . ALA A 1 505 ? -14.352 -23.347 33.916 1.00 95.38 505 ALA A CA 1
ATOM 4010 C C . ALA A 1 505 ? -15.379 -24.152 34.730 1.00 95.38 505 ALA A C 1
ATOM 4012 O O . ALA A 1 505 ? -15.538 -23.893 35.932 1.00 95.38 505 ALA A O 1
ATOM 4013 N N . GLY A 1 506 ? -16.035 -25.139 34.112 1.00 93.81 506 GLY A N 1
ATOM 4014 C CA . GLY A 1 506 ? -17.126 -25.902 34.720 1.00 93.81 506 GLY A CA 1
ATOM 4015 C C . GLY A 1 506 ? -18.262 -24.981 35.174 1.00 93.81 506 GLY A C 1
ATOM 4016 O O . GLY A 1 506 ? -18.607 -24.020 34.491 1.00 93.81 506 GLY A O 1
ATOM 4017 N N . GLU A 1 507 ? -18.802 -25.201 36.375 1.00 91.19 507 GLU A N 1
ATOM 4018 C CA . GLU A 1 507 ? -19.894 -24.378 36.933 1.00 91.19 507 GLU A CA 1
ATOM 4019 C C . GLU A 1 507 ? -19.535 -22.888 37.093 1.00 91.19 507 GLU A C 1
ATOM 4021 O O . GLU A 1 507 ? -20.419 -22.034 37.119 1.00 91.19 507 GLU A O 1
ATOM 4026 N N . ARG A 1 508 ? -18.238 -22.544 37.140 1.00 90.31 508 ARG A N 1
ATOM 4027 C CA . ARG A 1 508 ? -17.765 -21.148 37.224 1.00 90.31 508 ARG A CA 1
ATOM 4028 C C . ARG A 1 508 ? -17.920 -20.376 35.906 1.00 90.31 508 ARG A C 1
ATOM 4030 O O . ARG A 1 508 ? -17.569 -19.199 35.865 1.00 90.31 508 ARG A O 1
ATOM 4037 N N . CYS A 1 509 ? -18.393 -21.028 34.842 1.00 91.50 509 CYS A N 1
ATOM 4038 C CA . CYS A 1 509 ? -18.702 -20.405 33.556 1.00 91.50 509 CYS A CA 1
ATOM 4039 C C . CYS A 1 509 ? -19.992 -19.564 33.603 1.00 91.50 509 CYS A C 1
ATOM 4041 O O . CYS A 1 509 ? -20.091 -18.560 32.900 1.00 91.50 509 CYS A O 1
ATOM 4043 N N . CYS A 1 510 ? -20.942 -19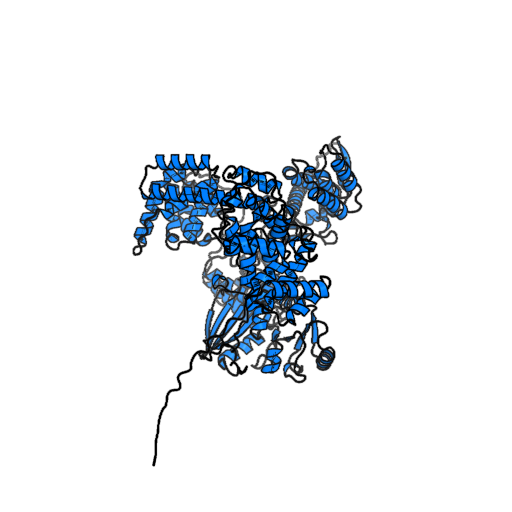.915 34.477 1.00 92.94 510 CYS A N 1
ATOM 4044 C CA . CYS A 1 510 ? -22.222 -19.218 34.572 1.00 92.94 510 CYS A CA 1
ATOM 4045 C C . CYS A 1 510 ? -22.032 -17.760 35.031 1.00 92.94 510 CYS A C 1
ATOM 4047 O O . CYS A 1 510 ? -21.451 -17.501 36.088 1.00 92.94 510 CYS A O 1
ATOM 4049 N N . GLY A 1 511 ? -22.529 -16.807 34.239 1.00 91.06 511 GLY A N 1
ATOM 4050 C CA . GLY A 1 511 ? -22.358 -15.364 34.440 1.00 91.06 511 GLY A CA 1
ATOM 4051 C C . GLY A 1 511 ? -20.957 -14.835 34.105 1.00 91.06 511 GLY A C 1
ATOM 4052 O O . GLY A 1 511 ? -20.653 -13.680 34.388 1.00 91.06 511 GLY A O 1
ATOM 4053 N N . ALA A 1 512 ? -20.062 -15.658 33.551 1.00 95.62 512 ALA A N 1
ATOM 4054 C CA . ALA A 1 512 ? -18.702 -15.234 33.228 1.00 95.62 512 ALA A CA 1
ATOM 4055 C C . ALA A 1 512 ? -18.655 -14.268 32.028 1.00 95.62 512 ALA A C 1
ATOM 4057 O O . ALA A 1 512 ? -19.583 -14.190 31.221 1.00 95.62 512 ALA A O 1
ATOM 4058 N N . THR A 1 513 ? -17.522 -13.572 31.891 1.00 97.06 513 THR A N 1
ATOM 4059 C CA . THR A 1 513 ? -17.134 -12.863 30.663 1.00 97.06 513 THR A CA 1
ATOM 4060 C C . THR A 1 513 ? -16.098 -13.684 29.894 1.00 97.06 513 THR A C 1
ATOM 4062 O O . THR A 1 513 ? -15.096 -14.115 30.472 1.00 97.06 513 THR A O 1
ATOM 4065 N N . ALA A 1 514 ? -16.323 -13.897 28.598 1.00 97.81 514 ALA A N 1
ATOM 4066 C CA . ALA A 1 514 ? -15.376 -14.539 27.692 1.00 97.81 514 ALA A CA 1
ATOM 4067 C C . ALA A 1 514 ? -14.535 -13.496 26.950 1.00 97.81 514 ALA A C 1
ATOM 4069 O O . ALA A 1 514 ? -15.079 -12.581 26.346 1.00 97.81 514 ALA A O 1
ATOM 4070 N N . TYR A 1 515 ? -13.217 -13.662 26.952 1.00 98.06 515 TYR A N 1
ATOM 4071 C CA . TYR A 1 515 ? -12.268 -12.831 26.219 1.00 98.06 515 TYR A CA 1
ATOM 4072 C C . TYR A 1 515 ? -11.632 -13.656 25.107 1.00 98.06 515 TYR A C 1
ATOM 4074 O O . TYR A 1 515 ? -10.942 -14.643 25.375 1.00 98.06 515 TYR A O 1
ATOM 4082 N N . LEU A 1 516 ? -11.868 -13.243 23.866 1.00 97.75 516 LEU A N 1
ATOM 4083 C CA . LEU A 1 516 ? -11.427 -13.928 22.656 1.00 97.75 516 LEU A CA 1
ATOM 4084 C C . LEU A 1 516 ? -10.438 -13.038 21.908 1.00 97.75 516 LEU A C 1
ATOM 4086 O O . LEU A 1 516 ? -10.709 -11.856 21.695 1.00 97.75 516 LEU A O 1
ATOM 4090 N N . ASN A 1 517 ? -9.301 -13.582 21.469 1.00 97.12 517 ASN A N 1
ATOM 4091 C CA . ASN A 1 517 ? -8.350 -12.786 20.686 1.00 97.12 517 ASN A CA 1
ATOM 4092 C C . ASN A 1 517 ? -8.900 -12.422 19.296 1.00 97.12 517 ASN A C 1
ATOM 4094 O O . ASN A 1 517 ? -8.500 -11.413 18.729 1.00 97.12 517 ASN A O 1
ATOM 4098 N N . MET A 1 518 ? -9.822 -13.219 18.752 1.00 94.69 518 MET A N 1
ATOM 4099 C CA . MET A 1 518 ? -10.470 -12.999 17.459 1.00 94.69 518 MET A CA 1
ATOM 4100 C C . MET A 1 518 ? -11.917 -13.516 17.493 1.00 94.69 518 MET A C 1
ATOM 4102 O O . MET A 1 518 ? -12.267 -14.344 18.327 1.00 94.69 518 MET A O 1
ATOM 4106 N N . GLU A 1 519 ? -12.770 -13.036 16.590 1.00 93.25 519 GLU A N 1
ATOM 4107 C CA . GLU A 1 519 ? -14.113 -13.578 16.365 1.00 93.25 519 GLU A CA 1
ATOM 4108 C C . GLU A 1 519 ? -14.050 -15.076 15.987 1.00 93.25 519 GLU A C 1
ATOM 4110 O O . GLU A 1 519 ? -13.272 -15.432 15.092 1.00 93.25 519 GLU A O 1
ATOM 4115 N N . PRO A 1 520 ? -14.873 -15.946 16.611 1.00 88.94 520 PRO A N 1
ATOM 4116 C CA . PRO A 1 520 ? -14.953 -17.365 16.267 1.00 88.94 520 PRO A CA 1
ATOM 4117 C C . PRO A 1 520 ? -15.315 -17.600 14.796 1.00 88.94 520 PRO A C 1
ATOM 4119 O O . PRO A 1 520 ? -16.187 -16.935 14.233 1.00 88.94 520 PRO A O 1
ATOM 4122 N N . GLY A 1 521 ? -14.647 -18.568 14.169 1.00 78.94 521 GLY A N 1
ATOM 4123 C CA . GLY A 1 521 ? -14.895 -18.963 12.785 1.00 78.94 521 GLY A CA 1
ATOM 4124 C C . GLY A 1 521 ? -15.591 -20.317 12.694 1.00 78.94 521 GLY A C 1
ATOM 4125 O O . GLY A 1 521 ? -14.916 -21.341 12.644 1.00 78.94 521 GLY A O 1
ATOM 4126 N N . ASP A 1 522 ? -16.920 -20.323 12.611 1.00 68.00 522 ASP A N 1
ATOM 4127 C CA . ASP A 1 522 ? -17.716 -21.539 12.402 1.00 68.00 522 ASP A CA 1
ATOM 4128 C C . ASP A 1 522 ? -17.561 -22.022 10.947 1.00 68.00 522 ASP A C 1
ATOM 4130 O O . ASP A 1 522 ? -18.113 -21.438 10.007 1.00 68.00 522 ASP A O 1
ATOM 4134 N N . CYS A 1 523 ? -16.785 -23.085 10.722 1.00 58.12 523 CYS A N 1
ATOM 4135 C CA . CYS A 1 523 ? -16.632 -23.675 9.392 1.00 58.12 523 CYS A CA 1
ATOM 4136 C C . CYS A 1 523 ? -17.724 -24.730 9.130 1.00 58.12 523 CYS A C 1
ATOM 4138 O O . CYS A 1 523 ? -18.036 -25.551 9.983 1.00 58.12 523 CYS A O 1
ATOM 4140 N N . HIS A 1 524 ? -18.336 -24.704 7.940 1.00 54.53 524 HIS A N 1
ATOM 4141 C CA . HIS A 1 524 ? -19.337 -25.692 7.494 1.00 54.53 524 HIS A CA 1
ATOM 4142 C C . HIS A 1 524 ? -20.581 -25.878 8.393 1.00 54.53 524 HIS A C 1
ATOM 4144 O O . HIS A 1 524 ? -21.220 -26.927 8.335 1.00 54.53 524 HIS A O 1
ATOM 4150 N N . GLY A 1 525 ? -20.968 -24.861 9.169 1.00 56.78 525 GLY A N 1
ATOM 4151 C CA . GLY A 1 525 ? -22.128 -24.944 10.068 1.00 56.78 525 GLY A CA 1
ATOM 4152 C C . GLY A 1 525 ? -21.833 -25.632 11.404 1.00 56.78 525 GLY A C 1
ATOM 4153 O O . GLY A 1 525 ? -22.767 -26.002 12.113 1.00 56.78 525 GLY A O 1
ATOM 4154 N N . ASP A 1 526 ? -20.555 -25.813 11.749 1.00 69.38 526 ASP A N 1
ATOM 4155 C CA . ASP A 1 526 ? -20.154 -26.172 13.105 1.00 69.38 526 ASP A CA 1
ATOM 4156 C C . ASP A 1 526 ? -20.352 -24.974 14.037 1.00 69.38 526 ASP A C 1
ATOM 4158 O O . ASP A 1 526 ? -19.621 -23.997 13.943 1.00 69.38 526 ASP A O 1
ATOM 4162 N N . HIS A 1 527 ? -21.346 -25.059 14.920 1.00 78.69 527 HIS A N 1
ATOM 4163 C CA . HIS A 1 527 ? -21.667 -24.029 15.908 1.00 78.69 527 HIS A CA 1
ATOM 4164 C C . HIS A 1 527 ? -21.123 -24.360 17.302 1.00 78.69 527 HIS A C 1
ATOM 4166 O O . HIS A 1 527 ? -21.630 -23.824 18.292 1.00 78.69 527 HIS A O 1
ATOM 4172 N N . SER A 1 528 ? -20.144 -25.266 17.431 1.00 84.50 528 SER A N 1
ATOM 4173 C CA . SER A 1 528 ? -19.675 -25.747 18.736 1.00 84.50 528 SER A CA 1
ATOM 4174 C C . SER A 1 528 ? -19.139 -24.630 19.629 1.00 84.50 528 SER A C 1
ATOM 4176 O O . SER A 1 528 ? -19.408 -24.637 20.826 1.00 84.50 528 SER A O 1
ATOM 4178 N N . ALA A 1 529 ? -18.415 -23.658 19.063 1.00 87.75 529 ALA A N 1
ATOM 4179 C CA . ALA A 1 529 ? -17.825 -22.554 19.819 1.00 87.75 529 ALA A CA 1
ATOM 4180 C C . ALA A 1 529 ? -18.902 -21.636 20.414 1.00 87.75 529 ALA A C 1
ATOM 4182 O O . ALA A 1 529 ? -18.958 -21.441 21.630 1.00 87.75 529 ALA A O 1
ATOM 4183 N N . VAL A 1 530 ? -19.811 -21.139 19.567 1.00 90.69 530 VAL A N 1
ATOM 4184 C CA . VAL A 1 530 ? -20.949 -20.311 19.995 1.00 90.69 530 VAL A CA 1
ATOM 4185 C C . VAL A 1 530 ? -21.837 -21.086 20.970 1.00 90.69 530 VAL A C 1
ATOM 4187 O O . VAL A 1 530 ? -22.193 -20.567 22.027 1.00 90.69 530 VAL A O 1
ATOM 4190 N N . SER A 1 531 ? -22.151 -22.347 20.659 1.00 91.75 531 SER A N 1
ATOM 4191 C CA . SER A 1 531 ? -23.001 -23.192 21.505 1.00 91.75 531 SER A CA 1
ATOM 4192 C C . SER A 1 531 ? -22.385 -23.432 22.878 1.00 91.75 531 SER A C 1
ATOM 4194 O O . SER A 1 531 ? -23.113 -23.389 23.863 1.00 91.75 531 SER A O 1
ATOM 4196 N N . ALA A 1 532 ? -21.069 -23.642 22.973 1.00 94.00 532 ALA A N 1
ATOM 4197 C CA . ALA A 1 532 ? -20.395 -23.857 24.250 1.00 94.00 532 ALA A CA 1
ATOM 4198 C C . ALA A 1 532 ? -20.456 -22.620 25.153 1.00 94.00 532 ALA A C 1
ATOM 4200 O O . ALA A 1 532 ? -20.756 -22.754 26.337 1.00 94.00 532 ALA A O 1
ATOM 4201 N N . LEU A 1 533 ? -20.240 -21.419 24.606 1.00 95.00 533 LEU A N 1
ATOM 4202 C CA . LEU A 1 533 ? -20.352 -20.177 25.381 1.00 95.00 533 LEU A CA 1
ATOM 4203 C C . LEU A 1 533 ? -21.790 -19.949 25.874 1.00 95.00 533 LEU A C 1
ATOM 4205 O O . LEU A 1 533 ? -22.000 -19.620 27.041 1.00 95.00 533 LEU A O 1
ATOM 4209 N N . VAL A 1 534 ? -22.782 -20.184 25.010 1.00 94.06 534 VAL A N 1
ATOM 4210 C CA . VAL A 1 534 ? -24.207 -20.036 25.351 1.00 94.06 534 VAL A CA 1
ATOM 4211 C C . VAL A 1 534 ? -24.633 -21.067 26.402 1.00 94.06 534 VAL A C 1
ATOM 4213 O O . VAL A 1 534 ? -25.218 -20.707 27.421 1.00 94.06 534 VAL A O 1
ATOM 4216 N N . GLN A 1 535 ? -24.316 -22.348 26.197 1.00 93.31 535 GLN A N 1
ATOM 4217 C CA . GLN A 1 535 ? -24.666 -23.429 27.128 1.00 93.31 535 GLN A CA 1
ATOM 4218 C C . GLN A 1 535 ? -23.912 -23.324 28.458 1.00 93.31 535 GLN A C 1
ATOM 4220 O O . GLN A 1 535 ? -24.454 -23.707 29.492 1.00 93.31 535 GLN A O 1
ATOM 4225 N N . GLY A 1 536 ? -22.694 -22.775 28.447 1.00 92.44 536 GLY A N 1
ATOM 4226 C CA . GLY A 1 536 ? -21.918 -22.470 29.649 1.00 92.44 536 GLY A CA 1
ATOM 4227 C C . GLY A 1 536 ? -22.506 -21.334 30.495 1.00 92.44 536 GLY A C 1
ATOM 4228 O O . GLY A 1 536 ? -22.081 -21.142 31.634 1.00 92.44 536 GLY A O 1
ATOM 4229 N N . GLY A 1 537 ? -23.497 -20.602 29.974 1.00 93.81 537 GLY A N 1
ATOM 4230 C CA . GLY A 1 537 ? -24.141 -19.490 30.670 1.00 93.81 537 GLY A CA 1
ATOM 4231 C C . GLY A 1 537 ? -23.284 -18.225 30.716 1.00 93.81 537 GLY A C 1
ATOM 4232 O O . GLY A 1 537 ? -23.398 -17.462 31.672 1.00 93.81 537 GLY A O 1
ATOM 4233 N N . VAL A 1 538 ? -22.411 -18.012 29.727 1.00 95.94 538 VAL A N 1
ATOM 4234 C CA . VAL A 1 538 ? -21.630 -16.772 29.579 1.00 95.94 538 VAL A CA 1
ATOM 4235 C C . VAL A 1 538 ? -22.578 -15.597 29.333 1.00 95.94 538 VAL A C 1
ATOM 4237 O O . VAL A 1 538 ? -23.498 -15.703 28.527 1.00 95.94 538 VAL A O 1
ATOM 4240 N N . GLU A 1 539 ? -22.346 -14.469 30.005 1.00 95.19 539 GLU A N 1
ATOM 4241 C CA . GLU A 1 539 ? -23.212 -13.281 29.906 1.00 95.19 539 GLU A CA 1
ATOM 4242 C C . GLU A 1 539 ? -22.660 -12.238 28.921 1.00 95.19 539 GLU A C 1
ATOM 4244 O O . GLU A 1 539 ? -23.414 -11.573 28.205 1.00 95.19 539 GLU A O 1
ATOM 4249 N N . ARG A 1 540 ? -21.328 -12.119 28.854 1.00 95.44 540 ARG A N 1
ATOM 4250 C CA . ARG A 1 540 ? -20.618 -11.129 28.034 1.00 95.44 540 ARG A CA 1
ATOM 4251 C C . ARG A 1 540 ? -19.456 -11.763 27.276 1.00 95.44 540 ARG A C 1
ATOM 4253 O O . ARG A 1 540 ? -18.722 -12.580 27.826 1.00 95.44 540 ARG A O 1
ATOM 4260 N N . VAL A 1 541 ? -19.245 -11.348 26.034 1.00 97.12 541 VAL A N 1
ATOM 4261 C CA . VAL A 1 541 ? -18.119 -11.753 25.188 1.00 97.12 541 VAL A CA 1
ATOM 4262 C C . VAL A 1 541 ? -17.397 -10.505 24.691 1.00 97.12 541 VAL A C 1
ATOM 4264 O O . VAL A 1 541 ? -18.007 -9.619 24.105 1.00 97.12 541 VAL A O 1
ATOM 4267 N N . VAL A 1 542 ? -16.088 -10.445 24.904 1.00 96.88 542 VAL A N 1
ATOM 4268 C CA . VAL A 1 542 ? -15.211 -9.370 24.440 1.00 96.88 542 VAL A CA 1
ATOM 4269 C C . VAL A 1 542 ? -14.260 -9.945 23.395 1.00 96.88 542 VAL A C 1
ATOM 4271 O O . VAL A 1 542 ? -13.583 -10.944 23.646 1.00 96.88 542 VAL A O 1
ATOM 4274 N N . ILE A 1 543 ? -14.213 -9.333 22.214 1.00 97.00 543 ILE A N 1
ATOM 4275 C CA . ILE A 1 543 ? -13.523 -9.866 21.034 1.00 97.00 543 ILE A CA 1
ATOM 4276 C C . ILE A 1 543 ? -12.446 -8.885 20.560 1.00 97.00 543 ILE A C 1
ATOM 4278 O O . ILE A 1 543 ? -12.731 -7.727 20.258 1.00 97.00 543 ILE A O 1
ATOM 4282 N N . GLY A 1 544 ? -11.203 -9.363 20.455 1.00 95.25 544 GLY A N 1
ATOM 4283 C CA . GLY A 1 544 ? -10.027 -8.553 20.122 1.00 95.25 544 GLY A CA 1
ATOM 4284 C C . GLY A 1 544 ? -9.962 -8.065 18.673 1.00 95.25 544 GLY A C 1
ATOM 4285 O O . GLY A 1 544 ? -9.527 -6.945 18.418 1.00 95.25 544 GLY A O 1
ATOM 4286 N N . MET A 1 545 ? -10.399 -8.881 17.713 1.00 93.25 545 MET A N 1
ATOM 4287 C CA . MET A 1 545 ? -10.499 -8.499 16.299 1.00 93.25 545 MET A CA 1
ATOM 4288 C C . MET A 1 545 ? -11.573 -9.321 15.576 1.00 93.25 545 MET A C 1
ATOM 4290 O O . MET A 1 545 ? -11.834 -10.469 15.934 1.00 93.25 545 MET A O 1
ATOM 4294 N N . ARG A 1 546 ? -12.173 -8.771 14.518 1.00 90.25 546 ARG A N 1
ATOM 4295 C CA . ARG A 1 546 ? -13.097 -9.522 13.651 1.00 90.25 546 ARG A CA 1
ATOM 4296 C C . ARG A 1 546 ? -12.390 -10.623 12.868 1.00 90.25 546 ARG A C 1
ATOM 4298 O O . ARG A 1 546 ? -11.186 -10.553 12.619 1.00 90.25 546 ARG A O 1
ATOM 4305 N N . HIS A 1 547 ? -13.156 -11.608 12.400 1.00 90.75 547 HIS A N 1
ATOM 4306 C CA . HIS A 1 547 ? -12.585 -12.678 11.595 1.00 90.75 547 HIS A CA 1
ATOM 4307 C C . HIS A 1 547 ? -12.080 -12.111 10.245 1.00 90.75 547 HIS A C 1
ATOM 4309 O O . HIS A 1 547 ? -12.837 -11.444 9.526 1.00 90.75 547 HIS A O 1
ATOM 4315 N N . PRO A 1 548 ? -10.817 -12.357 9.844 1.00 88.00 548 PRO A N 1
ATOM 4316 C CA . PRO A 1 548 ? -10.246 -11.754 8.640 1.00 88.00 548 PRO A CA 1
ATOM 4317 C C . PRO A 1 548 ? -10.867 -12.324 7.358 1.00 88.00 548 PRO A C 1
ATOM 4319 O O . PRO A 1 548 ? -11.067 -11.586 6.397 1.00 88.00 548 PRO A O 1
ATOM 4322 N N . LEU A 1 549 ? -11.252 -13.605 7.336 1.00 84.12 549 LEU A N 1
ATOM 4323 C CA . LEU A 1 549 ? -11.927 -14.203 6.177 1.00 84.12 549 LEU A CA 1
ATOM 4324 C C . LEU A 1 549 ? -13.357 -13.668 6.010 1.00 84.12 549 LEU A C 1
ATOM 4326 O O . LEU A 1 549 ? -14.198 -13.839 6.892 1.00 84.12 549 LEU A O 1
ATOM 4330 N N . GLN A 1 550 ? -13.642 -13.088 4.839 1.00 77.50 550 GLN A N 1
ATOM 4331 C CA . GLN A 1 550 ? -14.901 -12.393 4.538 1.00 77.50 550 GLN A CA 1
ATOM 4332 C C . GLN A 1 550 ? -16.159 -13.251 4.753 1.00 77.50 550 GLN A C 1
ATOM 4334 O O . GLN A 1 550 ? -17.178 -12.740 5.198 1.00 77.50 550 GLN A O 1
ATOM 4339 N N . HIS A 1 551 ? -16.099 -14.551 4.455 1.00 75.50 551 HIS A N 1
ATOM 4340 C CA . HIS A 1 551 ? -17.252 -15.449 4.582 1.00 75.50 551 HIS A CA 1
ATOM 4341 C C . HIS A 1 551 ? -17.586 -15.839 6.034 1.00 75.50 551 HIS A C 1
ATOM 4343 O O . HIS A 1 551 ? -18.674 -16.357 6.273 1.00 75.50 551 HIS A O 1
ATOM 4349 N N . LEU A 1 552 ? -16.677 -15.596 6.986 1.00 82.62 552 LEU A N 1
ATOM 4350 C CA . LEU A 1 552 ? -16.867 -15.881 8.418 1.00 82.62 552 LEU A CA 1
ATOM 4351 C C . LEU A 1 552 ? -17.130 -14.616 9.241 1.00 82.62 552 LEU A C 1
ATOM 4353 O O . LEU A 1 552 ? -17.734 -14.684 10.308 1.00 82.62 552 LEU A O 1
ATOM 4357 N N . ARG A 1 553 ? -16.698 -13.460 8.737 1.00 84.88 553 ARG A N 1
ATOM 4358 C CA . ARG A 1 553 ? -16.765 -12.183 9.442 1.00 84.88 553 ARG A CA 1
ATOM 4359 C C . ARG A 1 553 ? -18.190 -11.792 9.841 1.00 84.88 553 ARG A C 1
ATOM 4361 O O . ARG A 1 553 ? -19.103 -11.757 9.015 1.00 84.88 553 ARG A O 1
ATOM 4368 N N . GLY A 1 554 ? -18.362 -11.438 11.110 1.00 83.12 554 GLY A N 1
ATOM 4369 C CA . GLY A 1 554 ? -19.623 -11.000 11.705 1.00 83.12 554 GLY A CA 1
ATOM 4370 C C . GLY A 1 554 ? -20.631 -12.121 11.979 1.00 83.12 554 GLY A C 1
ATOM 4371 O O . GLY A 1 554 ? -21.678 -11.843 12.563 1.00 83.12 554 GLY A O 1
ATOM 4372 N N . ASN A 1 555 ? -20.376 -13.367 11.561 1.00 84.69 555 ASN A N 1
ATOM 4373 C CA . ASN A 1 555 ? -21.328 -14.464 11.748 1.00 84.69 555 ASN A CA 1
ATOM 4374 C C . ASN A 1 555 ? -21.474 -14.834 13.226 1.00 84.69 555 ASN A C 1
ATOM 4376 O O . ASN A 1 555 ? -22.599 -14.892 13.723 1.00 84.69 555 ASN A O 1
ATOM 4380 N N . ALA A 1 556 ? -20.357 -15.045 13.928 1.00 88.62 556 ALA A N 1
ATOM 4381 C CA . ALA A 1 556 ? -20.377 -15.437 15.333 1.00 88.62 556 ALA A CA 1
ATOM 4382 C C . ALA A 1 556 ? -20.862 -14.287 16.221 1.00 88.62 556 ALA A C 1
ATOM 4384 O O . ALA A 1 556 ? -21.665 -14.514 17.124 1.00 88.62 556 ALA A O 1
ATOM 4385 N N . VAL A 1 557 ? -20.472 -13.043 15.912 1.00 89.88 557 VAL A N 1
ATOM 4386 C CA . VAL A 1 557 ? -20.985 -11.851 16.611 1.00 89.88 557 VAL A CA 1
ATOM 4387 C C . VAL A 1 557 ? -22.513 -11.785 16.529 1.00 89.88 557 VAL A C 1
ATOM 4389 O O . VAL A 1 557 ? -23.176 -11.640 17.556 1.00 89.88 557 VAL A O 1
ATOM 4392 N N . ARG A 1 558 ? -23.092 -11.951 15.330 1.00 88.06 558 ARG A N 1
ATOM 4393 C CA . ARG A 1 558 ? -24.554 -11.990 15.151 1.00 88.06 558 ARG A CA 1
ATOM 4394 C C . ARG A 1 558 ? -25.192 -13.155 15.902 1.00 88.06 558 ARG A C 1
ATOM 4396 O O . ARG A 1 558 ? -26.218 -12.965 16.547 1.00 88.06 558 ARG A O 1
ATOM 4403 N N . ALA A 1 559 ? -24.601 -14.346 15.830 1.00 87.56 559 ALA A N 1
ATOM 4404 C CA . ALA A 1 559 ? -25.133 -15.531 16.495 1.00 87.56 559 ALA A CA 1
ATOM 4405 C C . ALA A 1 559 ? -25.176 -15.365 18.024 1.00 87.56 559 ALA A C 1
ATOM 4407 O O . ALA A 1 559 ? -26.211 -15.632 18.628 1.00 87.56 559 ALA A O 1
ATOM 4408 N N . LEU A 1 560 ? -24.099 -14.860 18.635 1.00 91.19 560 LEU A N 1
ATOM 4409 C CA . LEU A 1 560 ? -24.018 -14.596 20.076 1.00 91.19 560 LEU A CA 1
ATOM 4410 C C . LEU A 1 560 ? -25.028 -13.526 20.517 1.00 91.19 560 LEU A C 1
ATOM 4412 O O . LEU A 1 560 ? -25.770 -13.743 21.475 1.00 91.19 560 LEU A O 1
ATOM 4416 N N . ARG A 1 561 ? -25.123 -12.409 19.779 1.00 91.44 561 ARG A N 1
ATOM 4417 C CA . ARG A 1 561 ? -26.101 -11.340 20.057 1.00 91.44 561 ARG A CA 1
ATOM 4418 C C . ARG A 1 561 ? -27.546 -11.843 19.951 1.00 91.44 561 ARG A C 1
ATOM 4420 O O . ARG A 1 561 ? -28.361 -11.534 20.813 1.00 91.44 561 ARG A O 1
ATOM 4427 N N . ASN A 1 562 ? -27.859 -12.674 18.953 1.00 87.56 562 ASN A N 1
ATOM 4428 C CA . ASN A 1 562 ? -29.193 -13.271 18.790 1.00 87.56 562 ASN A CA 1
ATOM 4429 C C . ASN A 1 562 ? -29.580 -14.222 19.936 1.00 87.56 562 ASN A C 1
ATOM 4431 O O . ASN A 1 562 ? -30.767 -14.423 20.180 1.00 87.56 562 ASN A O 1
ATOM 4435 N N . GLN A 1 563 ? -28.600 -14.802 20.633 1.00 91.75 563 GLN A N 1
ATOM 4436 C CA . GLN A 1 563 ? -28.814 -15.614 21.838 1.00 91.75 563 GLN A CA 1
ATOM 4437 C C . GLN A 1 563 ? -28.903 -14.765 23.120 1.00 91.75 563 GLN A C 1
ATOM 4439 O O . GLN A 1 563 ? -29.057 -15.312 24.208 1.00 91.75 563 GLN A O 1
ATOM 4444 N N . GLY A 1 564 ? -28.834 -13.433 23.007 1.00 89.75 564 GLY A N 1
ATOM 4445 C CA . GLY A 1 564 ? -28.995 -12.495 24.118 1.00 89.75 564 GLY A CA 1
ATOM 4446 C C . GLY A 1 564 ? -27.713 -12.163 24.886 1.00 89.75 564 GLY A C 1
ATOM 4447 O O . GLY A 1 564 ? -27.803 -11.511 25.923 1.00 89.75 564 GLY A O 1
ATOM 4448 N N . LEU A 1 565 ? -26.536 -12.580 24.405 1.00 93.12 565 LEU A N 1
ATOM 4449 C CA . LEU A 1 565 ? -25.258 -12.249 25.044 1.00 93.12 565 LEU A CA 1
ATOM 4450 C C . LEU A 1 565 ? -24.832 -10.814 24.702 1.00 93.12 565 LEU A C 1
ATOM 4452 O O . LEU A 1 565 ? -25.013 -10.349 23.572 1.00 93.12 565 LEU A O 1
ATOM 4456 N N . LEU A 1 566 ? -24.198 -10.132 25.659 1.00 94.06 566 LEU A N 1
ATOM 4457 C CA . LEU A 1 566 ? -23.526 -8.854 25.413 1.00 94.06 566 LEU A CA 1
ATOM 4458 C C . LEU A 1 566 ? -22.227 -9.115 24.643 1.00 94.06 566 LEU A C 1
ATOM 4460 O O . LEU A 1 566 ? -21.413 -9.922 25.083 1.00 94.06 566 LEU A O 1
ATOM 4464 N N . VAL A 1 567 ? -22.023 -8.457 23.500 1.00 94.81 567 VAL A N 1
ATOM 4465 C CA . VAL A 1 567 ? -20.830 -8.668 22.662 1.00 94.81 567 VAL A CA 1
ATOM 4466 C C . VAL A 1 567 ? -20.164 -7.341 22.345 1.00 94.81 567 VAL A C 1
ATOM 4468 O O . VAL A 1 567 ? -20.748 -6.543 21.607 1.00 94.81 567 VAL A O 1
ATOM 4471 N N . ASP A 1 568 ? -18.939 -7.179 22.844 1.00 93.88 568 ASP A N 1
ATOM 4472 C CA . ASP A 1 568 ? -18.102 -5.997 22.657 1.00 93.88 568 ASP A CA 1
ATOM 4473 C C . ASP A 1 568 ? -16.895 -6.305 21.765 1.00 93.88 568 ASP A C 1
ATOM 4475 O O . ASP A 1 568 ? -16.128 -7.240 22.019 1.00 93.88 568 ASP A O 1
ATOM 4479 N N . LEU A 1 569 ? -16.689 -5.487 20.739 1.00 90.62 569 LEU A N 1
ATOM 4480 C CA . LEU A 1 569 ? -15.541 -5.556 19.838 1.00 90.62 569 LEU A CA 1
ATOM 4481 C C . LEU A 1 569 ? -14.524 -4.454 20.148 1.00 90.62 569 LEU A C 1
ATOM 4483 O O . LEU A 1 569 ? -14.865 -3.273 20.246 1.00 90.62 569 LEU A O 1
ATOM 4487 N N . LEU A 1 570 ? -13.249 -4.827 20.259 1.00 90.38 570 LEU A N 1
ATOM 4488 C CA . LEU A 1 570 ? -12.158 -3.862 20.387 1.00 90.38 570 LEU A CA 1
ATOM 4489 C C . LEU A 1 570 ? -12.000 -3.059 19.088 1.00 90.38 570 LEU A C 1
ATOM 4491 O O . LEU A 1 570 ? -12.011 -3.622 17.993 1.00 90.38 570 LEU A O 1
ATOM 4495 N N . GLY A 1 571 ? -11.833 -1.744 19.221 1.00 79.44 571 GLY A N 1
ATOM 4496 C CA . GLY A 1 571 ? -11.746 -0.796 18.107 1.00 79.44 571 GLY A CA 1
ATOM 4497 C C . GLY A 1 571 ? -13.102 -0.365 17.532 1.00 79.44 571 GLY A C 1
ATOM 4498 O O . GLY A 1 571 ? -13.133 0.549 16.715 1.00 79.44 571 GLY A O 1
ATOM 4499 N N . GLU A 1 572 ? -14.206 -0.979 17.973 1.00 82.38 572 GLU A N 1
ATOM 4500 C CA . GLU A 1 572 ? -15.575 -0.621 17.576 1.00 82.38 572 GLU A CA 1
ATOM 4501 C C . GLU A 1 572 ? -16.394 -0.203 18.804 1.00 82.38 572 GLU A C 1
ATOM 4503 O O . GLU A 1 572 ? -16.623 0.985 19.021 1.00 82.38 572 GLU A O 1
ATOM 4508 N N . ASP A 1 573 ? -16.776 -1.173 19.638 1.00 83.44 573 ASP A N 1
ATOM 4509 C CA . ASP A 1 573 ? -17.589 -0.948 20.838 1.00 83.44 573 ASP A CA 1
ATOM 4510 C C . ASP A 1 573 ? -16.726 -0.466 22.021 1.00 83.44 573 ASP A C 1
ATOM 4512 O O . ASP A 1 573 ? -17.169 0.328 22.853 1.00 83.44 573 ASP A O 1
ATOM 4516 N N . LEU A 1 574 ? -15.469 -0.925 22.088 1.00 83.75 574 LEU A N 1
ATOM 4517 C CA . LEU A 1 574 ? -14.481 -0.524 23.092 1.00 83.75 574 LEU A CA 1
ATOM 4518 C C . LEU A 1 574 ? -13.312 0.200 22.422 1.00 83.75 574 LEU A C 1
ATOM 4520 O O . LEU A 1 574 ? -12.628 -0.370 21.572 1.00 83.75 574 LEU A O 1
ATOM 4524 N N . THR A 1 575 ? -13.037 1.433 22.845 1.00 80.56 575 THR A N 1
ATOM 4525 C CA . THR A 1 575 ? -11.971 2.281 22.287 1.00 80.56 575 THR A CA 1
ATOM 4526 C C . THR A 1 575 ? -11.049 2.837 23.379 1.00 80.56 575 THR A C 1
ATOM 4528 O O . THR A 1 575 ? -11.378 2.827 24.568 1.00 80.56 575 THR A O 1
ATOM 4531 N N . GLY A 1 576 ? -9.855 3.294 22.982 1.00 82.12 576 GLY A N 1
ATOM 4532 C CA . GLY A 1 576 ? -8.849 3.902 23.860 1.00 82.12 576 GLY A CA 1
ATOM 4533 C C . GLY A 1 576 ? -7.480 3.215 23.796 1.00 82.12 576 GLY A C 1
ATOM 4534 O O . GLY A 1 576 ? -7.371 2.051 23.431 1.00 82.12 576 GLY A O 1
ATOM 4535 N N . ASN A 1 577 ? -6.423 3.916 24.214 1.00 83.62 577 ASN A N 1
ATOM 4536 C CA . ASN A 1 577 ? -5.032 3.490 23.988 1.00 83.62 577 ASN A CA 1
ATOM 4537 C C . ASN A 1 577 ? -4.702 2.066 24.492 1.00 83.62 577 ASN A C 1
ATOM 4539 O O . ASN A 1 577 ? -4.052 1.300 23.793 1.00 83.62 577 ASN A O 1
ATOM 4543 N N . LEU A 1 578 ? -5.160 1.681 25.694 1.00 86.69 578 LEU A N 1
ATOM 4544 C CA . LEU A 1 578 ? -4.907 0.329 26.228 1.00 86.69 578 LEU A CA 1
ATOM 4545 C C . LEU A 1 578 ? -5.632 -0.765 25.431 1.00 86.69 578 LEU A C 1
ATOM 4547 O O . LEU A 1 578 ? -5.156 -1.898 25.361 1.00 86.69 578 LEU A O 1
ATOM 4551 N N . ILE A 1 579 ? -6.798 -0.430 24.877 1.00 89.38 579 ILE A N 1
ATOM 4552 C CA . ILE A 1 579 ? -7.579 -1.312 24.015 1.00 89.38 579 ILE A CA 1
ATOM 4553 C C . ILE A 1 579 ? -6.885 -1.449 22.654 1.00 89.38 579 ILE A C 1
ATOM 4555 O O . ILE A 1 579 ? -6.741 -2.566 22.169 1.00 89.38 579 ILE A O 1
ATOM 4559 N N . GLU A 1 580 ? -6.384 -0.352 22.083 1.00 86.69 580 GLU A N 1
ATOM 4560 C CA . GLU A 1 580 ? -5.608 -0.357 20.834 1.00 86.69 580 GLU A CA 1
ATOM 4561 C C . GLU A 1 580 ? -4.335 -1.209 20.954 1.00 86.69 580 GLU A C 1
ATOM 4563 O O . GLU A 1 580 ? -4.052 -2.025 20.076 1.00 86.69 580 GLU A O 1
ATOM 4568 N N . ASP A 1 581 ? -3.608 -1.106 22.071 1.00 88.75 581 ASP A N 1
ATOM 4569 C CA . ASP A 1 581 ? -2.439 -1.951 22.343 1.00 88.75 581 ASP A CA 1
ATOM 4570 C C . ASP A 1 581 ? -2.816 -3.444 22.411 1.00 88.75 581 ASP A C 1
ATOM 4572 O O . ASP A 1 581 ? -2.139 -4.296 21.830 1.00 88.75 581 ASP A O 1
ATOM 4576 N N . ALA A 1 582 ? -3.924 -3.778 23.082 1.00 93.00 582 ALA A N 1
ATOM 4577 C CA . ALA A 1 582 ? -4.418 -5.154 23.170 1.00 93.00 582 ALA A CA 1
ATOM 4578 C C . ALA A 1 582 ? -4.903 -5.693 21.811 1.00 93.00 582 ALA A C 1
ATOM 4580 O O . ALA A 1 582 ? -4.647 -6.850 21.465 1.00 93.00 582 ALA A O 1
ATOM 4581 N N . GLN A 1 583 ? -5.563 -4.850 21.016 1.00 93.12 583 GLN A N 1
ATOM 4582 C CA . GLN A 1 583 ? -5.969 -5.169 19.651 1.00 93.12 583 GLN A CA 1
ATOM 4583 C C . GLN A 1 583 ? -4.747 -5.412 18.760 1.00 93.12 583 GLN A C 1
ATOM 4585 O O . GLN A 1 583 ? -4.727 -6.378 17.997 1.00 93.12 583 GLN A O 1
ATOM 4590 N N . LYS A 1 584 ? -3.691 -4.603 18.895 1.00 91.56 584 LYS A N 1
ATOM 4591 C CA . LYS A 1 584 ? -2.434 -4.786 18.163 1.00 91.56 584 LYS A CA 1
ATOM 4592 C C . LYS A 1 584 ? -1.804 -6.148 18.439 1.00 91.56 584 LYS A C 1
ATOM 4594 O O . LYS A 1 584 ? -1.364 -6.802 17.499 1.00 91.56 584 LYS A O 1
ATOM 4599 N N . GLU A 1 585 ? -1.804 -6.623 19.684 1.00 93.94 585 GLU A N 1
ATOM 4600 C CA . GLU A 1 585 ? -1.340 -7.982 20.000 1.00 93.94 585 GLU A CA 1
ATOM 4601 C C . GLU A 1 585 ? -2.181 -9.060 19.294 1.00 93.94 585 GLU A C 1
ATOM 4603 O O . GLU A 1 585 ? -1.623 -10.001 18.726 1.00 93.94 585 GLU A O 1
ATOM 4608 N N . CYS A 1 586 ? -3.506 -8.893 19.239 1.00 95.69 586 CYS A N 1
ATOM 4609 C CA . CYS A 1 586 ? -4.393 -9.807 18.511 1.00 95.69 586 CYS A CA 1
ATOM 4610 C C . CYS A 1 586 ? -4.080 -9.840 17.005 1.00 95.69 586 CYS A C 1
ATOM 4612 O O . CYS A 1 586 ? -3.976 -10.922 16.417 1.00 95.69 586 CYS A O 1
ATOM 4614 N N . LEU A 1 587 ? -3.863 -8.665 16.401 1.00 93.62 587 LEU A N 1
ATOM 4615 C CA . LEU A 1 587 ? -3.471 -8.525 14.997 1.00 93.62 587 LEU A CA 1
ATOM 4616 C C . LEU A 1 587 ? -2.104 -9.166 14.724 1.00 93.62 587 LEU A C 1
ATOM 4618 O O . LEU A 1 587 ? -1.939 -9.856 13.722 1.00 93.62 587 LEU A O 1
ATOM 4622 N N . LEU A 1 588 ? -1.123 -8.988 15.614 1.00 92.62 588 LEU A N 1
ATOM 4623 C CA . LEU A 1 588 ? 0.218 -9.561 15.460 1.00 92.62 588 LEU A CA 1
ATOM 4624 C C . LEU A 1 588 ? 0.205 -11.092 15.509 1.00 92.62 588 LEU A C 1
ATOM 4626 O O . LEU A 1 588 ? 0.851 -11.731 14.675 1.00 92.62 588 LEU A O 1
ATOM 4630 N N . VAL A 1 589 ? -0.546 -11.679 16.445 1.00 94.19 589 VAL A N 1
ATOM 4631 C CA . VAL A 1 589 ? -0.675 -13.140 16.593 1.00 94.19 589 VAL A CA 1
ATOM 4632 C C . VAL A 1 589 ? -1.337 -13.778 15.367 1.00 94.19 589 VAL A C 1
ATOM 4634 O O . VAL A 1 589 ? -0.986 -14.900 14.992 1.00 94.19 589 VAL A O 1
ATOM 4637 N N . ASN A 1 590 ? -2.244 -13.056 14.701 1.00 94.00 590 ASN A N 1
ATOM 4638 C CA . ASN A 1 590 ? -2.945 -13.511 13.497 1.00 94.00 590 ASN A CA 1
ATOM 4639 C C . ASN A 1 590 ? -2.454 -12.869 12.189 1.00 94.00 590 ASN A C 1
ATOM 4641 O O . ASN A 1 590 ? -3.090 -13.053 11.149 1.00 94.00 590 ASN A O 1
ATOM 4645 N N . ALA A 1 591 ? -1.299 -12.194 12.193 1.00 93.69 591 ALA A N 1
ATOM 4646 C CA . ALA A 1 591 ? -0.719 -11.576 10.998 1.00 93.69 591 ALA A CA 1
ATOM 4647 C C . ALA A 1 591 ? -0.636 -12.532 9.785 1.00 93.69 591 ALA A C 1
ATOM 4649 O O . ALA A 1 591 ? -0.990 -12.102 8.686 1.00 93.69 591 ALA A O 1
ATOM 4650 N N . PRO A 1 592 ? -0.276 -13.828 9.941 1.00 93.12 592 PRO A N 1
ATOM 4651 C CA . PRO A 1 592 ? -0.317 -14.787 8.836 1.00 93.12 592 PRO A CA 1
ATOM 4652 C C . PRO A 1 592 ? -1.686 -14.931 8.165 1.00 93.12 592 PRO A C 1
ATOM 4654 O O . PRO A 1 592 ? -1.781 -14.924 6.936 1.00 93.12 592 PRO A O 1
ATOM 4657 N N . LEU A 1 593 ? -2.759 -15.013 8.956 1.00 91.38 593 LEU A N 1
ATOM 4658 C CA . LEU A 1 593 ? -4.114 -15.146 8.429 1.00 91.38 593 LEU A CA 1
ATOM 4659 C C . LEU A 1 593 ? -4.628 -13.824 7.841 1.00 91.38 593 LEU A C 1
ATOM 4661 O O . LEU A 1 593 ? -5.300 -13.840 6.812 1.00 91.38 593 LEU A O 1
ATOM 4665 N N . ILE A 1 594 ? -4.285 -12.688 8.454 1.00 92.00 594 ILE A N 1
ATOM 4666 C CA . ILE A 1 594 ? -4.629 -11.349 7.950 1.00 92.00 594 ILE A CA 1
ATOM 4667 C C . ILE A 1 594 ? -3.996 -11.127 6.578 1.00 92.00 594 ILE A C 1
ATOM 4669 O O . ILE A 1 594 ? -4.699 -10.811 5.622 1.00 92.00 594 ILE A O 1
ATOM 4673 N N . CYS A 1 595 ? -2.688 -11.359 6.445 1.00 89.81 595 CYS A N 1
ATOM 4674 C CA . CYS A 1 595 ? -2.002 -11.212 5.166 1.00 89.81 595 CYS A CA 1
ATOM 4675 C C . CYS A 1 595 ? -2.554 -12.173 4.117 1.00 89.81 595 CYS A C 1
ATOM 4677 O O . CYS A 1 595 ? -2.727 -11.756 2.981 1.00 89.81 595 CYS A O 1
ATOM 4679 N N . ARG A 1 596 ? -2.915 -13.409 4.478 1.00 86.75 596 ARG A N 1
ATOM 4680 C CA . ARG A 1 596 ? -3.608 -14.314 3.550 1.00 86.75 596 ARG A CA 1
ATOM 4681 C C . ARG A 1 596 ? -4.972 -13.782 3.104 1.00 86.75 596 ARG A C 1
ATOM 4683 O O . ARG A 1 596 ? -5.360 -13.972 1.959 1.00 86.75 596 ARG A O 1
ATOM 4690 N N . ALA A 1 597 ? -5.732 -13.181 4.012 1.00 85.50 597 ALA A N 1
ATOM 4691 C CA . ALA A 1 597 ? -7.059 -12.667 3.696 1.00 85.50 597 ALA A CA 1
ATOM 4692 C C . ALA A 1 597 ? -6.992 -11.407 2.819 1.00 85.50 597 ALA A C 1
ATOM 4694 O O . ALA A 1 597 ? -7.821 -11.243 1.928 1.00 85.50 597 ALA A O 1
ATOM 4695 N N . ALA A 1 598 ? -6.011 -10.539 3.069 1.00 83.06 598 ALA A N 1
ATOM 4696 C CA . ALA A 1 598 ? -5.827 -9.278 2.357 1.00 83.06 598 ALA A CA 1
ATOM 4697 C C . ALA A 1 598 ? -5.002 -9.407 1.070 1.00 83.06 598 ALA A C 1
ATOM 4699 O O . ALA A 1 598 ? -5.165 -8.619 0.145 1.00 83.06 598 ALA A O 1
ATOM 4700 N N . SER A 1 599 ? -4.087 -10.373 1.003 1.00 78.25 599 SER A N 1
ATOM 4701 C CA . SER A 1 599 ? -3.112 -10.496 -0.077 1.00 78.25 599 SER A CA 1
ATOM 4702 C C . SER A 1 599 ? -3.068 -11.918 -0.625 1.00 78.25 599 SER A C 1
ATOM 4704 O O . SER A 1 599 ? -3.268 -12.896 0.088 1.00 78.25 599 SER A O 1
ATOM 4706 N N . ARG A 1 600 ? -2.743 -12.061 -1.914 1.00 82.50 600 ARG A N 1
ATOM 4707 C CA . ARG A 1 600 ? -2.588 -13.377 -2.562 1.00 82.50 600 ARG A CA 1
ATOM 4708 C C . ARG A 1 600 ? -1.251 -14.058 -2.252 1.00 82.50 600 ARG A C 1
ATOM 4710 O O . ARG A 1 600 ? -0.809 -14.909 -3.018 1.00 82.50 600 ARG A O 1
ATOM 4717 N N . VAL A 1 601 ? -0.588 -13.684 -1.159 1.00 91.00 601 VAL A N 1
ATOM 4718 C CA . VAL A 1 601 ? 0.715 -14.221 -0.753 1.00 91.00 601 VAL A CA 1
ATOM 4719 C C . VAL A 1 601 ? 0.722 -14.563 0.746 1.00 91.00 601 VAL A C 1
ATOM 4721 O O . VAL A 1 601 ? 0.038 -13.907 1.528 1.00 91.00 601 VAL A O 1
ATOM 4724 N N . PRO A 1 602 ? 1.483 -15.585 1.184 1.00 94.50 602 PRO A N 1
ATOM 4725 C CA . PRO A 1 602 ? 1.693 -15.865 2.601 1.00 94.50 602 PRO A CA 1
ATOM 4726 C C . PRO A 1 602 ? 2.455 -14.727 3.288 1.00 94.50 602 PRO A C 1
ATOM 4728 O O . PRO A 1 602 ? 3.336 -14.093 2.688 1.00 94.50 602 PRO A O 1
ATOM 4731 N N . PHE A 1 603 ? 2.190 -14.532 4.578 1.00 95.88 603 PHE A N 1
ATOM 4732 C CA . PHE A 1 603 ? 2.972 -13.633 5.414 1.00 95.88 603 PHE A CA 1
ATOM 4733 C C . PHE A 1 603 ? 4.434 -14.065 5.413 1.00 95.88 603 PHE A C 1
ATOM 4735 O O . PHE A 1 603 ? 4.776 -15.191 5.767 1.00 95.88 603 PHE A O 1
ATOM 4742 N N . SER A 1 604 ? 5.312 -13.164 4.990 1.00 96.88 604 SER A N 1
ATOM 4743 C CA . SER A 1 604 ? 6.722 -13.488 4.810 1.00 96.88 604 SER A CA 1
ATOM 4744 C C . SER A 1 604 ? 7.606 -12.683 5.733 1.00 96.88 604 SER A C 1
ATOM 4746 O O . SER A 1 604 ? 7.557 -11.448 5.755 1.00 96.88 604 SER A O 1
ATOM 4748 N N . VAL A 1 605 ? 8.479 -13.403 6.425 1.00 97.75 605 VAL A N 1
ATOM 4749 C CA . VAL A 1 605 ? 9.464 -12.841 7.338 1.00 97.75 605 VAL A CA 1
ATOM 4750 C C . VAL A 1 605 ? 10.847 -12.962 6.714 1.00 97.75 605 VAL A C 1
ATOM 4752 O O . VAL A 1 605 ? 11.336 -14.068 6.509 1.00 97.75 605 VAL A O 1
ATOM 4755 N N . LEU A 1 606 ? 11.510 -11.841 6.436 1.00 98.56 606 LEU A N 1
ATOM 4756 C CA . LEU A 1 606 ? 12.915 -11.832 6.042 1.00 98.56 606 LEU A CA 1
ATOM 4757 C C . LEU A 1 606 ? 13.805 -11.812 7.276 1.00 98.56 606 LEU A C 1
ATOM 4759 O O . LEU A 1 606 ? 13.814 -10.845 8.036 1.00 98.56 606 LEU A O 1
ATOM 4763 N N . LYS A 1 607 ? 14.610 -12.858 7.441 1.00 98.12 607 LYS A N 1
ATOM 4764 C CA . LYS A 1 607 ? 15.578 -12.964 8.524 1.00 98.12 607 LYS A CA 1
ATOM 4765 C C . LYS A 1 607 ? 16.995 -12.911 7.970 1.00 98.12 607 LYS A C 1
ATOM 4767 O O . LYS A 1 607 ? 17.374 -13.699 7.105 1.00 98.12 607 LYS A O 1
ATOM 4772 N N . TYR A 1 608 ? 17.834 -12.071 8.567 1.00 97.81 608 TYR A N 1
ATOM 4773 C CA . TYR A 1 608 ? 19.276 -12.083 8.318 1.00 97.81 608 TYR A CA 1
ATOM 4774 C C . TYR A 1 608 ? 20.087 -11.823 9.588 1.00 97.81 608 TYR A C 1
ATOM 4776 O O . TYR A 1 608 ? 19.602 -11.252 10.561 1.00 97.81 608 TYR A O 1
ATOM 4784 N N . ALA A 1 609 ? 21.343 -12.269 9.575 1.00 97.50 609 ALA A N 1
ATOM 4785 C CA . ALA A 1 609 ? 22.325 -11.961 10.606 1.00 97.50 609 ALA A CA 1
ATOM 4786 C C . ALA A 1 609 ? 23.504 -11.234 9.963 1.00 97.50 609 ALA A C 1
ATOM 4788 O O . ALA A 1 609 ? 24.033 -11.705 8.956 1.00 97.50 609 ALA A O 1
ATOM 4789 N N . MET A 1 610 ? 23.909 -10.107 10.538 1.00 97.88 610 MET A N 1
ATOM 4790 C CA . MET A 1 610 ? 24.959 -9.254 9.999 1.00 97.88 610 MET A CA 1
ATOM 4791 C C . MET A 1 610 ? 25.925 -8.777 11.077 1.00 97.88 610 MET A C 1
ATOM 4793 O O . MET A 1 610 ? 25.607 -8.765 12.264 1.00 97.88 610 MET A O 1
ATOM 4797 N N . THR A 1 611 ? 27.122 -8.394 10.658 1.00 98.25 611 THR A N 1
ATOM 4798 C CA . THR A 1 611 ? 28.045 -7.591 11.462 1.00 98.25 611 THR A CA 1
ATOM 4799 C C . THR A 1 611 ? 27.487 -6.173 11.665 1.00 98.25 611 THR A C 1
ATOM 4801 O O . THR A 1 611 ? 26.580 -5.751 10.948 1.00 98.25 611 THR A O 1
ATOM 4804 N N . LEU A 1 612 ? 28.036 -5.417 12.616 1.00 97.88 612 LEU A N 1
ATOM 4805 C CA . LEU A 1 612 ? 27.643 -4.037 12.923 1.00 97.88 612 LEU A CA 1
ATOM 4806 C C . LEU A 1 612 ? 27.775 -3.107 11.706 1.00 97.88 612 LEU A C 1
ATOM 4808 O O . LEU A 1 612 ? 26.999 -2.174 11.551 1.00 97.88 612 LEU A O 1
ATOM 4812 N N . ASP A 1 613 ? 28.728 -3.391 10.818 1.00 97.31 613 ASP A N 1
ATOM 4813 C CA . ASP A 1 613 ? 28.959 -2.686 9.553 1.00 97.31 613 ASP A CA 1
ATOM 4814 C C . ASP A 1 613 ? 28.186 -3.280 8.355 1.00 97.31 613 ASP A C 1
ATOM 4816 O O . ASP A 1 613 ? 28.496 -2.992 7.197 1.00 97.31 613 ASP A O 1
ATOM 4820 N N . GLY A 1 614 ? 27.175 -4.114 8.616 1.00 97.00 614 GLY A N 1
ATOM 4821 C CA . GLY A 1 614 ? 26.189 -4.526 7.619 1.00 97.00 614 GLY A CA 1
ATOM 4822 C C . GLY A 1 614 ? 26.645 -5.628 6.664 1.00 97.00 614 GLY A C 1
ATOM 4823 O O . GLY A 1 614 ? 26.247 -5.620 5.498 1.00 97.00 614 GLY A O 1
ATOM 4824 N N . LYS A 1 615 ? 27.483 -6.574 7.112 1.00 97.44 615 LYS A N 1
ATOM 4825 C CA . LYS A 1 615 ? 27.982 -7.687 6.281 1.00 97.44 615 LYS A CA 1
ATOM 4826 C C . LYS A 1 615 ? 27.462 -9.041 6.750 1.00 97.44 615 LYS A C 1
ATOM 4828 O O . LYS A 1 615 ? 27.467 -9.333 7.941 1.00 97.44 615 LYS A O 1
ATOM 4833 N N . ILE A 1 616 ? 27.066 -9.892 5.800 1.00 96.44 616 ILE A N 1
ATOM 4834 C CA . ILE A 1 616 ? 26.565 -11.258 6.061 1.00 96.44 616 ILE A CA 1
ATOM 4835 C C . ILE A 1 616 ? 27.612 -12.357 5.826 1.00 96.44 616 ILE A C 1
ATOM 4837 O O . ILE A 1 616 ? 27.358 -13.524 6.106 1.00 96.44 616 ILE A O 1
ATOM 4841 N N . ALA A 1 617 ? 28.791 -12.003 5.310 1.00 95.50 617 ALA A N 1
ATOM 4842 C CA . ALA A 1 617 ? 29.959 -12.877 5.212 1.00 95.50 617 ALA A CA 1
ATOM 4843 C C . ALA A 1 617 ? 31.232 -12.042 4.998 1.00 95.50 617 ALA A C 1
ATOM 4845 O O . ALA A 1 617 ? 31.166 -10.876 4.609 1.00 95.50 617 ALA A O 1
ATOM 4846 N N . ALA A 1 618 ? 32.401 -12.658 5.177 1.00 94.00 618 ALA A N 1
ATOM 4847 C CA . ALA A 1 618 ? 33.664 -12.110 4.690 1.00 94.00 618 ALA A CA 1
ATOM 4848 C C . ALA A 1 618 ? 33.692 -12.040 3.150 1.00 94.00 618 ALA A C 1
ATOM 4850 O O . ALA A 1 618 ? 32.921 -12.717 2.470 1.00 94.00 618 ALA A O 1
ATOM 4851 N N . SER A 1 619 ? 34.652 -11.301 2.578 1.00 92.56 619 SER A N 1
ATOM 4852 C CA . SER A 1 619 ? 34.839 -11.228 1.111 1.00 92.56 619 SER A CA 1
ATOM 4853 C C . SER A 1 619 ? 35.128 -12.595 0.461 1.00 92.56 619 SER A C 1
ATOM 4855 O O . SER A 1 619 ? 34.888 -12.773 -0.727 1.00 92.56 619 SER A O 1
ATOM 4857 N N . THR A 1 620 ? 35.610 -13.575 1.234 1.00 90.31 620 THR A N 1
ATOM 4858 C CA . THR A 1 620 ? 35.811 -14.969 0.794 1.00 90.31 620 THR A CA 1
ATOM 4859 C C . THR A 1 620 ? 34.523 -15.801 0.788 1.00 90.31 620 THR A C 1
ATOM 4861 O O . THR A 1 620 ? 34.529 -16.932 0.316 1.00 90.31 620 THR A O 1
ATOM 4864 N N . GLY A 1 621 ? 33.421 -15.275 1.332 1.00 88.00 621 GLY A N 1
ATOM 4865 C CA . GLY A 1 621 ? 32.170 -16.002 1.555 1.00 88.00 621 GLY A CA 1
ATOM 4866 C C . GLY A 1 621 ? 32.079 -16.717 2.906 1.00 88.00 621 GLY A C 1
ATOM 4867 O O . GLY A 1 621 ? 31.040 -17.296 3.200 1.00 88.00 621 GLY A O 1
ATOM 4868 N N . HIS A 1 622 ? 33.117 -16.656 3.747 1.00 88.88 622 HIS A N 1
ATOM 4869 C CA . HIS A 1 622 ? 33.095 -17.264 5.078 1.00 88.88 622 HIS A CA 1
ATOM 4870 C C . HIS A 1 622 ? 32.157 -16.503 6.035 1.00 88.88 622 HIS A C 1
ATOM 4872 O O . HIS A 1 622 ? 32.383 -15.323 6.311 1.00 88.88 622 HIS A O 1
ATOM 4878 N N . ALA A 1 623 ? 31.127 -17.182 6.553 1.00 88.44 623 ALA A N 1
ATOM 4879 C CA . ALA A 1 623 ? 30.073 -16.586 7.391 1.00 88.44 623 ALA A CA 1
ATOM 4880 C C . ALA A 1 623 ? 29.945 -17.206 8.804 1.00 88.44 623 ALA A C 1
ATOM 4882 O O . ALA A 1 623 ? 29.180 -16.719 9.640 1.00 88.44 623 ALA A O 1
ATOM 4883 N N . SER A 1 624 ? 30.701 -18.268 9.106 1.00 87.56 624 SER A N 1
ATOM 4884 C CA . SER A 1 624 ? 30.625 -18.970 10.397 1.00 87.56 624 SER A CA 1
ATOM 4885 C C . SER A 1 624 ? 31.596 -18.368 11.428 1.00 87.56 624 SER A C 1
ATOM 4887 O O . SER A 1 624 ? 32.800 -18.399 11.228 1.00 87.56 624 SER A O 1
ATOM 4889 N N . TRP A 1 625 ? 31.180 -17.807 12.562 1.00 86.75 625 TRP A N 1
ATOM 4890 C CA . TRP A 1 625 ? 29.820 -17.472 12.989 1.00 86.75 625 TRP A CA 1
ATOM 4891 C C . TRP A 1 625 ? 29.710 -15.963 13.194 1.00 86.75 625 TRP A C 1
ATOM 4893 O O . TRP A 1 625 ? 30.459 -15.400 13.996 1.00 86.75 625 TRP A O 1
ATOM 4903 N N . ILE A 1 626 ? 28.768 -15.313 12.505 1.00 93.31 626 ILE A N 1
ATOM 4904 C CA . ILE A 1 626 ? 28.440 -13.894 12.718 1.00 93.31 626 ILE A CA 1
ATOM 4905 C C . ILE A 1 626 ? 27.650 -13.723 14.017 1.00 93.31 626 ILE A C 1
ATOM 4907 O O . ILE A 1 626 ? 28.187 -13.157 14.966 1.00 93.31 626 ILE A O 1
ATOM 4911 N N . SER A 1 627 ? 26.437 -14.268 14.099 1.00 93.88 627 SER A N 1
ATOM 4912 C CA . SER A 1 627 ? 25.589 -14.162 15.289 1.00 93.88 627 SER A CA 1
ATOM 4913 C C . SER A 1 627 ? 25.970 -15.154 16.393 1.00 93.88 627 SER A C 1
ATOM 4915 O O . SER A 1 627 ? 26.651 -16.161 16.166 1.00 93.88 627 SER A O 1
ATOM 4917 N N . SER A 1 628 ? 25.528 -14.862 17.611 1.00 95.38 628 SER A N 1
ATOM 4918 C CA . SER A 1 628 ? 25.704 -15.654 18.824 1.00 95.38 628 SER A CA 1
ATOM 4919 C C . SER A 1 628 ? 24.890 -16.954 18.816 1.00 95.38 628 SER A C 1
ATOM 4921 O O . SER A 1 628 ? 24.025 -17.184 17.967 1.00 95.38 628 SER A O 1
ATOM 4923 N N . LYS A 1 629 ? 25.171 -17.849 19.772 1.00 94.62 629 LYS A N 1
ATOM 4924 C CA . LYS A 1 629 ? 24.390 -19.085 19.947 1.00 94.62 629 LYS A CA 1
ATOM 4925 C C . LYS A 1 629 ? 22.945 -18.773 20.352 1.00 94.62 629 LYS A C 1
ATOM 4927 O O . LYS A 1 629 ? 22.039 -19.421 19.847 1.00 94.62 629 LYS A O 1
ATOM 4932 N N . GLN A 1 630 ? 22.746 -17.771 21.205 1.00 94.50 630 GLN A N 1
ATOM 4933 C CA . GLN A 1 630 ? 21.438 -17.309 21.666 1.00 94.50 630 GLN A CA 1
ATOM 4934 C C . GLN A 1 630 ? 20.577 -16.830 20.490 1.00 94.50 630 GLN A C 1
ATOM 4936 O O . GLN A 1 630 ? 19.466 -17.318 20.311 1.00 94.50 630 GLN A O 1
ATOM 4941 N N . SER A 1 631 ? 21.134 -15.997 19.608 1.00 94.94 631 SER A N 1
ATOM 4942 C CA . SER A 1 631 ? 20.452 -15.548 18.385 1.00 94.94 631 SER A CA 1
ATOM 4943 C C . SER A 1 631 ? 20.082 -16.708 17.466 1.00 94.94 631 SER A C 1
ATOM 4945 O O . SER A 1 631 ? 18.988 -16.751 16.914 1.00 94.94 631 SER A O 1
ATOM 4947 N N . ARG A 1 632 ? 20.965 -17.704 17.319 1.00 92.31 632 ARG A N 1
ATOM 4948 C CA . ARG A 1 632 ? 20.648 -18.910 16.536 1.00 92.31 632 ARG A CA 1
ATOM 4949 C C . ARG A 1 632 ? 19.537 -19.752 17.164 1.00 92.31 632 ARG A C 1
ATOM 4951 O O . ARG A 1 632 ? 18.799 -20.382 16.415 1.00 92.31 632 ARG A O 1
ATOM 4958 N N . ASN A 1 633 ? 19.398 -19.748 18.490 1.00 91.00 633 ASN A N 1
ATOM 4959 C CA . ASN A 1 633 ? 18.304 -20.441 19.165 1.00 91.00 633 ASN A CA 1
ATOM 4960 C C . ASN A 1 633 ? 16.946 -19.803 18.852 1.00 91.00 633 ASN A C 1
ATOM 4962 O O . ASN A 1 633 ? 16.027 -20.536 18.502 1.00 91.00 633 ASN A O 1
ATOM 4966 N N . LEU A 1 634 ? 16.850 -18.469 18.860 1.00 92.31 634 LEU A N 1
ATOM 4967 C CA . LEU A 1 634 ? 15.629 -17.763 18.444 1.00 92.31 634 LEU A CA 1
ATOM 4968 C C . LEU A 1 634 ? 15.267 -18.046 16.981 1.00 92.31 634 LEU A C 1
ATOM 4970 O O . LEU A 1 634 ? 14.106 -18.211 16.634 1.00 92.31 634 LEU A O 1
ATOM 4974 N N . VAL A 1 635 ? 16.262 -18.186 16.101 1.00 92.94 635 VAL A N 1
ATOM 4975 C CA . VAL A 1 635 ? 16.008 -18.579 14.704 1.00 92.94 635 VAL A CA 1
ATOM 4976 C C . VAL A 1 635 ? 15.396 -19.978 14.608 1.00 92.94 635 VAL A C 1
ATOM 4978 O O . VAL A 1 635 ? 14.566 -20.213 13.733 1.00 92.94 635 VAL A O 1
ATOM 4981 N N . PHE A 1 636 ? 15.774 -20.916 15.482 1.00 91.31 636 PHE A N 1
ATOM 4982 C CA . PHE A 1 636 ? 15.128 -22.232 15.505 1.00 91.31 636 PHE A CA 1
ATOM 4983 C C . PHE A 1 636 ? 13.658 -22.143 15.915 1.00 91.31 636 PHE A C 1
ATOM 4985 O O . PHE A 1 636 ? 12.850 -22.884 15.363 1.00 91.31 636 PHE A O 1
ATOM 4992 N N . GLU A 1 637 ? 13.309 -21.227 16.815 1.00 89.56 637 GLU A N 1
ATOM 4993 C CA . GLU A 1 637 ? 11.918 -20.948 17.172 1.00 89.56 637 GLU A CA 1
ATOM 4994 C C . GLU A 1 637 ? 11.153 -20.327 15.994 1.00 89.56 637 GLU A C 1
ATOM 4996 O O . GLU A 1 637 ? 10.097 -20.831 15.621 1.00 89.56 637 GLU A O 1
ATOM 5001 N N . LEU A 1 638 ? 11.725 -19.319 15.320 1.00 92.12 638 LEU A N 1
ATOM 5002 C CA . LEU A 1 638 ? 11.125 -18.718 14.118 1.00 92.12 638 LEU A CA 1
ATOM 5003 C C . LEU A 1 638 ? 10.840 -19.759 13.025 1.00 92.12 638 LEU A C 1
ATOM 5005 O O . LEU A 1 638 ? 9.805 -19.691 12.364 1.00 92.12 638 LEU A O 1
ATOM 5009 N N . ARG A 1 639 ? 11.731 -20.744 12.852 1.00 93.12 639 ARG A N 1
ATOM 5010 C CA . ARG A 1 639 ? 11.510 -21.880 11.944 1.00 93.12 639 ARG A CA 1
ATOM 5011 C C . ARG A 1 639 ? 10.333 -22.745 12.376 1.00 93.12 639 ARG A C 1
ATOM 5013 O O . ARG A 1 639 ? 9.520 -23.084 11.529 1.00 93.12 639 ARG A O 1
ATOM 5020 N N . GLY A 1 640 ? 10.245 -23.090 13.661 1.00 90.00 640 GLY A N 1
ATOM 5021 C CA . GLY A 1 640 ? 9.137 -23.891 14.192 1.00 90.00 640 GLY A CA 1
ATOM 5022 C C . GLY A 1 640 ? 7.779 -23.207 14.020 1.00 90.00 640 GLY A C 1
ATOM 5023 O O . GLY A 1 640 ? 6.780 -23.875 13.788 1.00 90.00 640 GLY A O 1
ATOM 5024 N N . ARG A 1 641 ? 7.762 -21.871 14.040 1.00 89.81 641 ARG A N 1
ATOM 5025 C CA . ARG A 1 641 ? 6.562 -21.035 13.879 1.00 89.81 641 ARG A CA 1
ATOM 5026 C C . ARG A 1 641 ? 6.185 -20.728 12.423 1.00 89.81 641 ARG A C 1
ATOM 5028 O O . ARG A 1 641 ? 5.231 -19.990 12.189 1.00 89.81 641 ARG A O 1
ATOM 5035 N N . SER A 1 642 ? 6.950 -21.220 11.450 1.00 92.88 642 SER A N 1
ATOM 5036 C CA . SER A 1 642 ? 6.728 -20.961 10.021 1.00 92.88 642 SER A CA 1
ATOM 5037 C C . SER A 1 642 ? 6.289 -22.235 9.314 1.00 92.88 642 SER A C 1
ATOM 5039 O O . SER A 1 642 ? 6.785 -23.309 9.639 1.00 92.88 642 SER A O 1
ATOM 5041 N N . ASP A 1 643 ? 5.431 -22.123 8.303 1.00 93.19 643 ASP A N 1
ATOM 5042 C CA . ASP A 1 643 ? 5.013 -23.273 7.490 1.00 93.19 643 ASP A CA 1
ATOM 5043 C C . ASP A 1 643 ? 6.148 -23.739 6.569 1.00 93.19 643 ASP A C 1
ATOM 5045 O O . ASP A 1 643 ? 6.286 -24.924 6.258 1.00 93.19 643 ASP A O 1
ATOM 5049 N N . ALA A 1 644 ? 6.985 -22.794 6.127 1.00 95.38 644 ALA A N 1
ATOM 5050 C CA . ALA A 1 644 ? 8.125 -23.076 5.273 1.00 95.38 644 ALA A CA 1
ATOM 5051 C C . ALA A 1 644 ? 9.316 -22.137 5.504 1.00 95.38 644 ALA A C 1
ATOM 5053 O O . ALA A 1 644 ? 9.174 -21.020 6.003 1.00 95.38 644 ALA A O 1
ATOM 5054 N N . VAL A 1 645 ? 10.499 -22.590 5.083 1.00 97.56 645 VAL A N 1
ATOM 5055 C CA . VAL A 1 645 ? 11.740 -21.809 5.043 1.00 97.56 645 VAL A CA 1
ATOM 5056 C C . VAL A 1 645 ? 12.273 -21.770 3.614 1.00 97.56 645 VAL A C 1
ATOM 5058 O O . VAL A 1 645 ? 12.572 -22.816 3.034 1.00 97.56 645 VAL A O 1
ATOM 5061 N N . ILE A 1 646 ? 12.453 -20.568 3.067 1.00 98.44 646 ILE A N 1
ATOM 5062 C CA . ILE A 1 646 ? 13.028 -20.331 1.741 1.00 98.44 646 ILE A CA 1
ATOM 5063 C C . ILE A 1 646 ? 14.512 -19.970 1.843 1.00 98.44 646 ILE A C 1
ATOM 5065 O O . ILE A 1 646 ? 14.917 -19.073 2.590 1.00 98.44 646 ILE A O 1
ATOM 5069 N N . VAL A 1 647 ? 15.321 -20.615 1.001 1.00 98.38 647 VAL A N 1
ATOM 5070 C CA . VAL A 1 647 ? 16.711 -20.234 0.718 1.00 98.38 647 VAL A CA 1
ATOM 5071 C C . VAL A 1 647 ? 16.985 -20.185 -0.785 1.00 98.38 647 VAL A C 1
ATOM 5073 O O . VAL A 1 647 ? 16.301 -20.813 -1.591 1.00 98.38 647 VAL A O 1
ATOM 5076 N N . GLY A 1 648 ? 18.031 -19.457 -1.180 1.00 97.25 648 GLY A N 1
ATOM 5077 C CA . GLY A 1 648 ? 18.519 -19.462 -2.561 1.00 97.25 648 GLY A CA 1
ATOM 5078 C C . GLY A 1 648 ? 19.566 -20.553 -2.806 1.00 97.25 648 GLY A C 1
ATOM 5079 O O . GLY A 1 648 ? 20.252 -20.989 -1.880 1.00 97.25 648 GLY A O 1
ATOM 5080 N N . GLY A 1 649 ? 19.781 -20.934 -4.068 1.00 95.94 649 GLY A N 1
ATOM 5081 C CA . GLY A 1 649 ? 20.784 -21.950 -4.427 1.00 95.94 649 GLY A CA 1
ATOM 5082 C C . GLY A 1 649 ? 22.218 -21.646 -3.956 1.00 95.94 649 GLY A C 1
ATOM 5083 O O . GLY A 1 649 ? 22.959 -22.563 -3.612 1.00 95.94 649 GLY A O 1
ATOM 5084 N N . ASN A 1 650 ? 22.607 -20.368 -3.849 1.00 93.50 650 ASN A N 1
ATOM 5085 C CA . ASN A 1 650 ? 23.910 -19.978 -3.286 1.00 93.50 650 ASN A CA 1
ATOM 5086 C C . ASN A 1 650 ? 24.075 -20.409 -1.822 1.00 93.50 650 ASN A C 1
ATOM 5088 O O . ASN A 1 650 ? 25.148 -20.876 -1.449 1.00 93.50 650 ASN A O 1
ATOM 5092 N N . THR A 1 651 ? 23.023 -20.273 -1.013 1.00 95.06 651 THR A N 1
ATOM 5093 C CA . THR A 1 651 ? 23.023 -20.698 0.392 1.00 95.06 651 THR A CA 1
ATOM 5094 C C . THR A 1 651 ? 23.211 -22.211 0.484 1.00 95.06 651 THR A C 1
ATOM 5096 O O . THR A 1 651 ? 24.018 -22.686 1.274 1.00 95.06 651 THR A O 1
ATOM 5099 N N . VAL A 1 652 ? 22.551 -22.979 -0.391 1.00 96.38 652 VAL A N 1
ATOM 5100 C CA . VAL A 1 652 ? 22.726 -24.441 -0.451 1.00 96.38 652 VAL A CA 1
ATOM 5101 C C . VAL A 1 652 ? 24.170 -24.816 -0.787 1.00 96.38 652 VAL A C 1
ATOM 5103 O O . VAL A 1 652 ? 24.761 -25.640 -0.095 1.00 96.38 652 VAL A O 1
ATOM 5106 N N . ARG A 1 653 ? 24.762 -24.177 -1.805 1.00 93.88 653 ARG A N 1
ATOM 5107 C CA . ARG A 1 653 ? 26.142 -24.450 -2.241 1.00 93.88 653 ARG A CA 1
ATOM 5108 C C . ARG A 1 653 ? 27.193 -24.112 -1.183 1.00 93.88 653 ARG A C 1
ATOM 5110 O O . ARG A 1 653 ? 28.194 -24.812 -1.092 1.00 93.88 653 ARG A O 1
ATOM 5117 N N . ARG A 1 654 ? 27.000 -23.025 -0.431 1.00 91.06 654 ARG A N 1
ATOM 5118 C CA . ARG A 1 654 ? 28.004 -22.522 0.521 1.00 91.06 654 ARG A CA 1
ATOM 5119 C C . ARG A 1 654 ? 27.863 -23.109 1.918 1.00 91.06 654 ARG A C 1
ATOM 5121 O O . ARG A 1 654 ? 28.876 -23.426 2.533 1.00 91.06 654 ARG A O 1
ATOM 5128 N N . ASP A 1 655 ? 26.630 -23.277 2.385 1.00 91.56 655 ASP A N 1
ATOM 5129 C CA . ASP A 1 655 ? 26.366 -23.593 3.789 1.00 91.56 655 ASP A CA 1
ATOM 5130 C C . ASP A 1 655 ? 25.864 -25.027 3.989 1.00 91.56 655 ASP A C 1
ATOM 5132 O O . ASP A 1 655 ? 25.885 -25.524 5.114 1.00 91.56 655 ASP A O 1
ATOM 5136 N N . ASN A 1 656 ? 25.396 -25.689 2.919 1.00 94.12 656 ASN A N 1
ATOM 5137 C CA . ASN A 1 656 ? 24.752 -27.007 2.954 1.00 94.12 656 ASN A CA 1
ATOM 5138 C C . ASN A 1 656 ? 23.796 -27.161 4.166 1.00 94.12 656 ASN A C 1
ATOM 5140 O O . ASN A 1 656 ? 23.990 -28.037 5.020 1.00 94.12 656 ASN A O 1
ATOM 5144 N N . PRO A 1 657 ? 22.801 -26.264 4.317 1.00 93.75 657 PRO A N 1
ATOM 5145 C CA . PRO A 1 657 ? 22.043 -26.148 5.553 1.00 93.75 657 PRO A CA 1
ATOM 5146 C C . PRO A 1 657 ? 21.080 -27.325 5.733 1.00 93.75 657 PRO A C 1
ATOM 5148 O O . PRO A 1 657 ? 20.676 -27.976 4.776 1.00 93.75 657 PRO A O 1
ATOM 5151 N N . ARG A 1 658 ? 20.657 -27.566 6.979 1.00 92.25 658 ARG A N 1
ATOM 5152 C CA . ARG A 1 658 ? 19.567 -28.519 7.274 1.00 92.25 658 ARG A CA 1
ATOM 5153 C C . ARG A 1 658 ? 18.179 -27.880 7.272 1.00 92.25 658 ARG A C 1
ATOM 5155 O O . ARG A 1 658 ? 17.208 -28.561 6.980 1.00 92.25 658 ARG A O 1
ATOM 5162 N N . LEU A 1 659 ? 18.118 -26.590 7.624 1.00 91.62 659 LEU A N 1
ATOM 5163 C CA . LEU A 1 659 ? 16.893 -25.783 7.749 1.00 91.62 659 LEU A CA 1
ATOM 5164 C C . LEU A 1 659 ? 15.811 -26.382 8.668 1.00 91.62 659 LEU A C 1
ATOM 5166 O O . LEU A 1 659 ? 14.630 -26.141 8.475 1.00 91.62 659 LEU A O 1
ATOM 5170 N N . THR A 1 660 ? 16.223 -27.114 9.705 1.00 86.00 660 THR A N 1
ATOM 5171 C CA . THR A 1 660 ? 15.325 -27.675 10.725 1.00 86.00 660 THR A CA 1
ATOM 5172 C C . THR A 1 660 ? 15.205 -26.762 11.951 1.00 86.00 660 THR A C 1
ATOM 5174 O O . THR A 1 660 ? 16.120 -25.970 12.239 1.00 86.00 660 THR A O 1
ATOM 5177 N N . ALA A 1 661 ? 14.091 -26.877 12.682 1.00 80.06 661 ALA A N 1
ATOM 5178 C CA . ALA A 1 661 ? 13.924 -26.319 14.022 1.00 80.06 661 ALA A CA 1
ATOM 5179 C C . ALA A 1 661 ? 14.658 -27.236 15.022 1.00 80.06 661 ALA A C 1
ATOM 5181 O O . ALA A 1 661 ? 14.245 -28.366 15.259 1.00 80.06 661 ALA A O 1
ATOM 5182 N N . ARG A 1 662 ? 15.822 -26.823 15.546 1.00 66.56 662 ARG A N 1
ATOM 5183 C CA . ARG A 1 662 ? 16.646 -27.680 16.423 1.00 66.56 662 ARG A CA 1
ATOM 5184 C C . ARG A 1 662 ? 16.432 -27.381 17.902 1.00 66.56 662 ARG A C 1
ATOM 5186 O O . ARG A 1 662 ? 17.332 -26.837 18.521 1.00 66.56 662 ARG A O 1
ATOM 5193 N N . HIS A 1 663 ? 15.291 -27.789 18.448 1.00 54.25 663 HIS A N 1
ATOM 5194 C CA . HIS A 1 663 ? 15.085 -28.170 19.853 1.00 54.25 663 HIS A CA 1
ATOM 5195 C C . HIS A 1 663 ? 13.944 -29.201 19.841 1.00 54.25 663 HIS A C 1
ATOM 5197 O O . HIS A 1 663 ? 12.925 -28.951 19.213 1.00 54.25 663 HIS A O 1
ATOM 5203 N N . GLY A 1 664 ? 14.175 -30.395 20.396 1.00 48.25 664 GLY A N 1
ATOM 5204 C CA . GLY A 1 664 ? 13.349 -31.588 20.171 1.00 48.25 664 GLY A CA 1
ATOM 5205 C C . GLY A 1 664 ? 11.839 -31.395 20.362 1.00 48.25 664 GLY A C 1
ATOM 5206 O O . GLY A 1 664 ? 11.416 -30.828 21.362 1.00 48.25 664 GLY A O 1
ATOM 5207 N N . GLY A 1 665 ? 11.065 -31.949 19.420 1.00 57.41 665 GLY A N 1
ATOM 5208 C CA . GLY A 1 665 ? 9.600 -31.924 19.400 1.00 57.41 665 GLY A CA 1
ATOM 5209 C C . GLY A 1 665 ? 9.032 -30.593 18.900 1.00 57.41 665 GLY A C 1
ATOM 5210 O O . GLY A 1 665 ? 9.225 -29.560 19.528 1.00 57.41 665 GLY A O 1
ATOM 5211 N N . GLY A 1 666 ? 8.321 -30.608 17.770 1.00 69.12 666 GLY A N 1
ATOM 5212 C CA . GLY A 1 666 ? 7.596 -29.440 17.264 1.00 69.12 666 GLY A CA 1
ATOM 5213 C C . GLY A 1 666 ? 7.331 -29.475 15.759 1.00 69.12 666 GLY A C 1
ATOM 5214 O O . GLY A 1 666 ? 7.717 -30.432 15.084 1.00 69.12 666 GLY A O 1
ATOM 5215 N N . HIS A 1 667 ? 6.667 -28.438 15.242 1.00 82.19 667 HIS A N 1
ATOM 5216 C CA . HIS A 1 667 ? 6.405 -28.282 13.813 1.00 82.19 667 HIS A CA 1
ATOM 5217 C C . HIS A 1 667 ? 7.720 -28.134 13.027 1.00 82.19 667 HIS A C 1
ATOM 5219 O O . HIS A 1 667 ? 8.621 -27.381 13.409 1.00 82.19 667 HIS A O 1
ATOM 5225 N N . MET A 1 668 ? 7.834 -28.878 11.926 1.00 87.75 668 MET A N 1
ATOM 5226 C CA . MET A 1 668 ? 8.994 -28.848 11.040 1.00 87.75 668 MET A CA 1
ATOM 5227 C C . MET A 1 668 ? 8.619 -28.125 9.745 1.00 87.75 668 MET A C 1
ATOM 5229 O O . MET A 1 668 ? 7.823 -28.663 8.974 1.00 87.75 668 MET A O 1
ATOM 5233 N N . PRO A 1 669 ? 9.203 -26.947 9.462 1.00 92.00 669 PRO A N 1
ATOM 5234 C CA . PRO A 1 669 ? 8.828 -26.177 8.288 1.00 92.00 669 PRO A CA 1
ATOM 5235 C C . PRO A 1 669 ? 9.262 -26.886 7.010 1.00 92.00 669 PRO A C 1
ATOM 5237 O O . PRO A 1 669 ? 10.370 -27.423 6.920 1.00 92.00 669 PRO A O 1
ATOM 5240 N N . MET A 1 670 ? 8.437 -26.798 5.972 1.00 94.81 670 MET A N 1
ATOM 5241 C CA . MET A 1 670 ? 8.827 -27.250 4.645 1.00 94.81 670 MET A CA 1
ATOM 5242 C C . MET A 1 670 ? 10.056 -26.484 4.143 1.00 94.81 670 MET A C 1
ATOM 5244 O O . MET A 1 670 ? 10.159 -25.266 4.284 1.00 94.81 670 MET A O 1
ATOM 5248 N N . ARG A 1 671 ? 11.006 -27.187 3.527 1.00 97.50 671 ARG A N 1
ATOM 5249 C CA . ARG A 1 671 ? 12.245 -26.578 3.028 1.00 97.50 671 ARG A CA 1
ATOM 5250 C C . ARG A 1 671 ? 12.066 -26.219 1.561 1.00 97.50 671 ARG A C 1
ATOM 5252 O O . ARG A 1 671 ? 11.785 -27.094 0.751 1.00 97.50 671 ARG A O 1
ATOM 5259 N N . ILE A 1 672 ? 12.242 -24.955 1.203 1.00 98.44 672 ILE A N 1
ATOM 5260 C CA . ILE A 1 672 ? 12.072 -24.484 -0.173 1.00 98.44 672 ILE A CA 1
ATOM 5261 C C . ILE A 1 672 ? 13.398 -23.924 -0.687 1.00 98.44 672 ILE A C 1
ATOM 5263 O O . ILE A 1 672 ? 14.006 -23.040 -0.079 1.00 98.44 672 ILE A O 1
ATOM 5267 N N . VAL A 1 673 ? 13.845 -24.420 -1.841 1.00 98.44 673 VAL A N 1
ATOM 5268 C CA . VAL A 1 673 ? 15.047 -23.929 -2.526 1.00 98.44 673 VAL A CA 1
ATOM 5269 C C . VAL A 1 673 ? 14.652 -23.219 -3.813 1.00 98.44 673 VAL A C 1
ATOM 5271 O O . VAL A 1 673 ? 14.120 -23.841 -4.729 1.00 98.44 673 VAL A O 1
ATOM 5274 N N . MET A 1 674 ? 14.977 -21.930 -3.911 1.00 98.25 674 MET A N 1
ATOM 5275 C CA . MET A 1 674 ? 14.801 -21.139 -5.131 1.00 98.25 674 MET A CA 1
ATOM 5276 C C . MET A 1 674 ? 16.089 -21.119 -5.957 1.00 98.25 674 MET A C 1
ATOM 5278 O O . MET A 1 674 ? 17.148 -20.684 -5.483 1.00 98.25 674 MET A O 1
ATOM 5282 N N . THR A 1 675 ? 16.019 -21.570 -7.212 1.00 96.62 675 THR A N 1
ATOM 5283 C CA . THR A 1 675 ? 17.174 -21.558 -8.121 1.00 96.62 675 THR A CA 1
ATOM 5284 C C . THR A 1 675 ? 16.766 -21.518 -9.591 1.00 96.62 675 THR A C 1
ATOM 5286 O O . THR A 1 675 ? 16.001 -22.351 -10.059 1.00 96.62 675 THR A O 1
ATOM 5289 N N . GLN A 1 676 ? 17.313 -20.578 -10.361 1.00 94.31 676 GLN A N 1
ATOM 5290 C CA . GLN A 1 676 ? 16.984 -20.449 -11.787 1.00 94.31 676 GLN A CA 1
ATOM 5291 C C . GLN A 1 676 ? 17.562 -21.594 -12.632 1.00 94.31 676 GLN A C 1
ATOM 5293 O O . GLN A 1 676 ? 16.898 -22.084 -13.534 1.00 94.31 676 GLN A O 1
ATOM 5298 N N . THR A 1 677 ? 18.786 -22.042 -12.338 1.00 92.88 677 THR A N 1
ATOM 5299 C CA . THR A 1 677 ? 19.542 -22.957 -13.217 1.00 92.88 677 THR A CA 1
ATOM 5300 C C . THR A 1 677 ? 19.620 -24.400 -12.721 1.00 92.88 677 THR A C 1
ATOM 5302 O O . THR A 1 677 ? 20.139 -25.253 -13.439 1.00 92.88 677 THR A O 1
ATOM 5305 N N . LEU A 1 678 ? 19.161 -24.684 -11.493 1.00 94.00 678 LEU A N 1
ATOM 5306 C CA . LEU A 1 678 ? 19.422 -25.951 -10.783 1.00 94.00 678 LEU A CA 1
ATOM 5307 C C . LEU A 1 678 ? 20.913 -26.320 -10.686 1.00 94.00 678 LEU A C 1
ATOM 5309 O O . LEU A 1 678 ? 21.270 -27.497 -10.592 1.00 94.00 678 LEU A O 1
ATOM 5313 N N . ASP A 1 679 ? 21.797 -25.323 -10.667 1.00 94.50 679 ASP A N 1
ATOM 5314 C CA . ASP A 1 679 ? 23.207 -25.520 -10.326 1.00 94.50 679 ASP A CA 1
ATOM 5315 C C . ASP A 1 679 ? 23.351 -25.822 -8.823 1.00 94.50 679 ASP A C 1
ATOM 5317 O O . ASP A 1 679 ? 23.726 -24.972 -8.023 1.00 94.50 679 ASP A O 1
ATOM 5321 N N . LEU A 1 680 ? 22.920 -27.001 -8.389 1.00 96.38 680 LEU A N 1
ATOM 5322 C CA . LEU A 1 680 ? 22.932 -27.427 -6.994 1.00 96.38 680 LEU A CA 1
ATOM 5323 C C . LEU A 1 680 ? 23.813 -28.675 -6.823 1.00 96.38 680 LEU A C 1
ATOM 5325 O O . LEU A 1 680 ? 23.941 -29.460 -7.768 1.00 96.38 680 LEU A O 1
ATOM 5329 N N . PRO A 1 681 ? 24.402 -28.886 -5.630 1.00 96.25 681 PRO A N 1
ATOM 5330 C CA . PRO A 1 681 ? 25.147 -30.106 -5.334 1.00 96.25 681 PRO A CA 1
ATOM 5331 C C . PRO A 1 681 ? 24.253 -31.346 -5.450 1.00 96.25 681 PRO A C 1
ATOM 5333 O O . PRO A 1 681 ? 23.106 -31.322 -5.000 1.00 96.25 681 PRO A O 1
ATOM 5336 N N . GLU A 1 682 ? 24.782 -32.437 -6.008 1.00 94.69 682 GLU A N 1
ATOM 5337 C CA . GLU A 1 682 ? 24.065 -33.725 -6.103 1.00 94.69 682 GLU A CA 1
ATOM 5338 C C . GLU A 1 682 ? 23.806 -34.348 -4.728 1.00 94.69 682 GLU A C 1
ATOM 5340 O O . GLU A 1 682 ? 22.770 -34.983 -4.509 1.00 94.69 682 GLU A O 1
ATOM 5345 N N . GLU A 1 683 ? 24.697 -34.063 -3.777 1.00 95.25 683 GLU A N 1
ATOM 5346 C CA . GLU A 1 683 ? 24.570 -34.429 -2.373 1.00 95.25 683 GLU A CA 1
ATOM 5347 C C . GLU A 1 683 ? 24.492 -33.172 -1.500 1.00 95.25 683 GLU A C 1
ATOM 5349 O O . GLU A 1 683 ? 25.412 -32.354 -1.463 1.00 95.25 683 GLU A O 1
ATOM 5354 N N . ALA A 1 684 ? 23.373 -33.017 -0.792 1.00 95.88 684 ALA A N 1
ATOM 5355 C CA . ALA A 1 684 ? 23.130 -31.947 0.166 1.00 95.88 684 ALA A CA 1
ATOM 5356 C C . ALA A 1 684 ? 22.208 -32.461 1.276 1.00 95.88 684 ALA A C 1
ATOM 5358 O O . ALA A 1 684 ? 21.351 -33.311 1.035 1.00 95.88 684 ALA A O 1
ATOM 5359 N N . ASN A 1 685 ? 22.319 -31.889 2.476 1.00 95.69 685 ASN A N 1
ATOM 5360 C CA . ASN A 1 685 ? 21.464 -32.240 3.615 1.00 95.69 685 ASN A CA 1
ATOM 5361 C C . ASN A 1 685 ? 19.967 -32.003 3.329 1.00 95.69 685 ASN A C 1
ATOM 5363 O O . ASN A 1 685 ? 19.109 -32.591 3.979 1.00 95.69 685 ASN A O 1
ATOM 5367 N N . LEU A 1 686 ? 19.646 -31.123 2.375 1.00 95.81 686 LEU A N 1
ATOM 5368 C CA . LEU A 1 686 ? 18.271 -30.828 1.966 1.00 95.81 686 LEU A CA 1
ATOM 5369 C C . LEU A 1 686 ? 17.633 -31.935 1.117 1.00 95.81 686 LEU A C 1
ATOM 5371 O O . LEU A 1 686 ? 16.414 -31.950 0.981 1.00 95.81 686 LEU A O 1
ATOM 5375 N N . TRP A 1 687 ? 18.426 -32.844 0.545 1.00 95.44 687 TRP A N 1
ATOM 5376 C CA . TRP A 1 687 ? 17.924 -33.975 -0.247 1.00 95.44 687 TRP A CA 1
ATOM 5377 C C . TRP A 1 687 ? 17.619 -35.201 0.608 1.00 95.44 687 TRP A C 1
ATOM 5379 O O . TRP A 1 687 ? 17.047 -36.163 0.107 1.00 95.44 687 TRP A O 1
ATOM 5389 N N . ASP A 1 688 ? 17.992 -35.162 1.888 1.00 92.94 688 ASP A N 1
ATOM 5390 C CA . ASP A 1 688 ? 17.563 -36.148 2.867 1.00 92.94 688 ASP A CA 1
ATOM 5391 C C . ASP A 1 688 ? 16.134 -35.831 3.318 1.00 92.94 688 ASP A C 1
ATOM 5393 O O . ASP A 1 688 ? 15.890 -34.836 4.008 1.00 92.94 688 ASP A O 1
ATOM 5397 N N . MET A 1 689 ? 15.195 -36.665 2.881 1.00 92.44 689 MET A N 1
ATOM 5398 C CA . MET A 1 689 ? 13.756 -36.514 3.102 1.00 92.44 689 MET A CA 1
ATOM 5399 C C . MET A 1 689 ? 13.261 -37.291 4.330 1.00 92.44 689 MET A C 1
ATOM 5401 O O . MET A 1 689 ? 12.055 -37.352 4.554 1.00 92.44 689 MET A O 1
ATOM 5405 N N . SER A 1 690 ? 14.158 -37.895 5.125 1.00 88.81 690 SER A N 1
ATOM 5406 C CA . SER A 1 690 ? 13.762 -38.730 6.266 1.00 88.81 690 SER A CA 1
ATOM 5407 C C . SER A 1 690 ? 13.083 -37.943 7.388 1.00 88.81 690 SER A C 1
ATOM 5409 O O . SER A 1 690 ? 12.225 -38.482 8.078 1.00 88.81 690 SER A O 1
ATOM 5411 N N . GLU A 1 691 ? 13.487 -36.685 7.596 1.00 83.44 691 GLU A N 1
ATOM 5412 C CA . GLU A 1 691 ? 12.964 -35.832 8.673 1.00 83.44 691 GLU A CA 1
ATOM 5413 C C . GLU A 1 691 ? 11.956 -34.790 8.172 1.00 83.44 691 GLU A C 1
ATOM 5415 O O . GLU A 1 691 ? 10.943 -34.554 8.824 1.00 83.44 691 GLU A O 1
ATOM 5420 N N . VAL A 1 692 ? 12.241 -34.123 7.047 1.00 89.50 692 VAL A N 1
ATOM 5421 C CA . VAL A 1 692 ? 11.482 -32.950 6.578 1.00 89.50 692 VAL A CA 1
ATOM 5422 C C . VAL A 1 692 ? 11.395 -32.950 5.055 1.00 89.50 692 VAL A C 1
ATOM 5424 O O . VAL A 1 692 ? 12.362 -33.278 4.373 1.00 89.50 692 VAL A O 1
ATOM 5427 N N . SER A 1 693 ? 10.262 -32.531 4.493 1.00 93.88 693 SER A N 1
ATOM 5428 C CA . SER A 1 693 ? 10.112 -32.435 3.037 1.00 93.88 693 SER A CA 1
ATOM 5429 C C . SER A 1 693 ? 10.837 -31.225 2.436 1.00 93.88 693 SER A C 1
ATOM 5431 O O . SER A 1 693 ? 10.949 -30.170 3.066 1.00 93.88 693 SER A O 1
ATOM 5433 N N . THR A 1 694 ? 11.310 -31.374 1.197 1.00 97.56 694 THR A N 1
ATOM 5434 C CA . THR A 1 694 ? 11.949 -30.315 0.409 1.00 97.56 694 THR A CA 1
ATOM 5435 C C . THR A 1 694 ? 11.255 -30.132 -0.933 1.00 97.56 694 THR A C 1
ATOM 5437 O O . THR A 1 694 ? 11.007 -31.103 -1.647 1.00 97.56 694 THR A O 1
ATOM 5440 N N . ILE A 1 695 ? 11.017 -28.871 -1.289 1.00 98.31 695 ILE A N 1
ATOM 5441 C CA . ILE A 1 695 ? 10.569 -28.433 -2.609 1.00 98.31 695 ILE A CA 1
ATOM 5442 C C . ILE A 1 695 ? 11.671 -27.591 -3.249 1.00 98.31 695 ILE A C 1
ATOM 5444 O O . ILE A 1 695 ? 12.251 -26.701 -2.623 1.00 98.31 695 ILE A O 1
ATOM 5448 N N . VAL A 1 696 ? 11.952 -27.843 -4.521 1.00 98.38 696 VAL A N 1
ATOM 5449 C CA . VAL A 1 696 ? 12.835 -27.013 -5.336 1.00 98.38 696 VAL A CA 1
ATOM 5450 C C . VAL A 1 696 ? 11.998 -26.296 -6.382 1.00 98.38 696 VAL A C 1
ATOM 5452 O O . VAL A 1 696 ? 11.381 -26.930 -7.232 1.00 98.38 696 VAL A O 1
ATOM 5455 N N . VAL A 1 697 ? 11.998 -24.967 -6.340 1.00 98.06 697 VAL A N 1
ATOM 5456 C CA . VAL A 1 697 ? 11.340 -24.141 -7.356 1.00 98.06 697 VAL A CA 1
ATOM 5457 C C . VAL A 1 697 ? 12.381 -23.621 -8.342 1.00 98.06 697 VAL A C 1
ATOM 5459 O O . VAL A 1 697 ? 13.443 -23.114 -7.954 1.00 98.06 697 VAL A O 1
ATOM 5462 N N . THR A 1 698 ? 12.103 -23.783 -9.632 1.00 97.62 698 THR A N 1
ATOM 5463 C CA . THR A 1 698 ? 13.070 -23.495 -10.690 1.00 97.62 698 THR A CA 1
ATOM 5464 C C . THR A 1 698 ? 12.446 -22.911 -11.947 1.00 97.62 698 THR A C 1
ATOM 5466 O O . THR A 1 698 ? 11.228 -22.890 -12.096 1.00 97.62 698 THR A O 1
ATOM 5469 N N . GLN A 1 699 ? 13.288 -22.413 -12.851 1.00 95.69 699 GLN A N 1
ATOM 5470 C CA . GLN A 1 699 ? 12.841 -21.928 -14.147 1.00 95.69 699 GLN A CA 1
ATOM 5471 C C . GLN A 1 699 ? 12.623 -23.100 -15.112 1.00 95.69 699 GLN A C 1
ATOM 5473 O O . GLN A 1 699 ? 13.405 -24.055 -15.143 1.00 95.69 699 GLN A O 1
ATOM 5478 N N . ARG A 1 700 ? 11.563 -23.017 -15.917 1.00 94.62 700 ARG A N 1
ATOM 5479 C CA . ARG A 1 700 ? 11.167 -24.051 -16.870 1.00 94.62 700 ARG A CA 1
ATOM 5480 C C . ARG A 1 700 ? 12.331 -24.442 -17.775 1.00 94.62 700 ARG A C 1
ATOM 5482 O O . ARG A 1 700 ? 12.975 -23.600 -18.398 1.00 94.62 700 ARG A O 1
ATOM 5489 N N . GLY A 1 701 ? 12.576 -25.747 -17.870 1.00 89.31 701 GLY A N 1
ATOM 5490 C CA . GLY A 1 701 ? 13.628 -26.310 -18.714 1.00 89.31 701 GLY A CA 1
ATOM 5491 C C . GLY A 1 701 ? 15.009 -26.386 -18.058 1.00 89.31 701 GLY A C 1
ATOM 5492 O O . GLY A 1 701 ? 15.929 -26.928 -18.676 1.00 89.31 701 GLY A O 1
ATOM 5493 N N . ALA A 1 702 ? 15.175 -25.928 -16.814 1.00 91.69 702 ALA A N 1
ATOM 5494 C CA . ALA A 1 702 ? 16.440 -26.045 -16.093 1.00 91.69 702 ALA A CA 1
ATOM 5495 C C . ALA A 1 702 ? 16.832 -27.520 -15.875 1.00 91.69 702 ALA A C 1
ATOM 5497 O O . ALA A 1 702 ? 16.068 -28.299 -15.319 1.00 91.69 702 ALA A O 1
ATOM 5498 N N . ARG A 1 703 ? 18.035 -27.920 -16.311 1.00 94.75 703 ARG A N 1
ATOM 5499 C CA . ARG A 1 703 ? 18.725 -29.203 -16.021 1.00 94.75 703 ARG A CA 1
ATOM 5500 C C . ARG A 1 703 ? 17.802 -30.413 -15.731 1.00 94.75 703 ARG A C 1
ATOM 5502 O O . ARG A 1 703 ? 17.847 -31.002 -14.652 1.00 94.75 703 ARG A O 1
ATOM 5509 N N . ARG A 1 704 ? 17.006 -30.845 -16.719 1.00 93.44 704 ARG A N 1
ATOM 5510 C CA . ARG A 1 704 ? 16.019 -31.947 -16.578 1.00 93.44 704 ARG A CA 1
ATOM 5511 C C . ARG A 1 704 ? 16.570 -33.247 -15.976 1.00 93.44 704 ARG A C 1
ATOM 5513 O O . ARG A 1 704 ? 15.852 -33.942 -15.265 1.00 93.44 704 ARG A O 1
ATOM 5520 N N . SER A 1 705 ? 17.826 -33.604 -16.252 1.00 94.88 705 SER A N 1
ATOM 5521 C CA . SER A 1 705 ? 18.462 -34.791 -15.658 1.00 94.88 705 SER A CA 1
ATOM 5522 C C . SER A 1 705 ? 18.580 -34.688 -14.136 1.00 94.88 705 SER A C 1
ATOM 5524 O O . SER A 1 705 ? 18.327 -35.661 -13.432 1.00 94.88 705 SER A O 1
ATOM 5526 N N . PHE A 1 706 ? 18.894 -33.499 -13.625 1.00 96.19 706 PHE A N 1
ATOM 5527 C CA . PHE A 1 706 ? 18.987 -33.236 -12.195 1.00 96.19 706 PHE A CA 1
ATOM 5528 C C . PHE A 1 706 ? 17.612 -33.159 -11.533 1.00 96.19 706 PHE A C 1
ATOM 5530 O O . PHE A 1 706 ? 17.446 -33.660 -10.428 1.00 96.19 706 PHE A O 1
ATOM 5537 N N . GLN A 1 707 ? 16.599 -32.632 -12.230 1.00 95.12 707 GLN A N 1
ATOM 5538 C CA . GLN A 1 707 ? 15.214 -32.712 -11.752 1.00 95.12 707 GLN A CA 1
ATOM 5539 C C . GLN A 1 707 ? 14.784 -34.166 -11.514 1.00 95.12 707 GLN A C 1
ATOM 5541 O O . GLN A 1 707 ? 14.222 -34.479 -10.470 1.00 95.12 707 GLN A O 1
ATOM 5546 N N . LYS A 1 708 ? 15.108 -35.076 -12.447 1.00 95.12 708 LYS A N 1
ATOM 5547 C CA . LYS A 1 708 ? 14.835 -36.515 -12.285 1.00 95.12 708 LYS A CA 1
ATOM 5548 C C . LYS A 1 708 ? 15.585 -37.122 -11.098 1.00 95.12 708 LYS A C 1
ATOM 5550 O O . LYS A 1 708 ? 15.014 -37.947 -10.393 1.00 95.12 708 LYS A O 1
ATOM 5555 N N . LEU A 1 709 ? 16.834 -36.710 -10.866 1.00 96.12 709 LEU A N 1
ATOM 5556 C CA . LEU A 1 709 ? 17.605 -37.134 -9.695 1.00 96.12 709 LEU A CA 1
ATOM 5557 C C . LEU A 1 709 ? 16.923 -36.686 -8.394 1.00 96.12 709 LEU A C 1
ATOM 5559 O O . LEU A 1 709 ? 16.704 -37.509 -7.510 1.00 96.12 709 LEU A O 1
ATOM 5563 N N . LEU A 1 710 ? 16.539 -35.412 -8.294 1.00 96.56 710 LEU A N 1
ATOM 5564 C CA . LEU A 1 710 ? 15.822 -34.877 -7.134 1.00 96.56 710 LEU A CA 1
ATOM 5565 C C . LEU A 1 710 ? 14.496 -35.614 -6.901 1.00 96.56 710 LEU A C 1
ATOM 5567 O O . LEU A 1 710 ? 14.252 -36.094 -5.796 1.00 96.56 710 LEU A O 1
ATOM 5571 N N . ALA A 1 711 ? 13.705 -35.809 -7.956 1.00 94.12 711 ALA A N 1
ATOM 5572 C CA . ALA A 1 711 ? 12.459 -36.567 -7.885 1.00 94.12 711 ALA A CA 1
ATOM 5573 C C . ALA A 1 711 ? 12.684 -38.019 -7.426 1.00 94.12 711 ALA A C 1
ATOM 5575 O O . ALA A 1 711 ? 11.911 -38.533 -6.623 1.00 94.12 711 ALA A O 1
ATOM 5576 N N . SER A 1 712 ? 13.774 -38.671 -7.857 1.00 95.56 712 SER A N 1
ATOM 5577 C CA . SER A 1 712 ? 14.127 -40.024 -7.390 1.00 95.56 712 SER A CA 1
ATOM 5578 C C . SER A 1 712 ? 14.490 -40.085 -5.901 1.00 95.56 712 SER A C 1
ATOM 5580 O O . SER A 1 712 ? 14.351 -41.139 -5.287 1.00 95.56 712 SER A O 1
ATOM 5582 N N . LYS A 1 713 ? 14.902 -38.954 -5.311 1.00 95.31 713 LYS A N 1
ATOM 5583 C CA . LYS A 1 713 ? 15.122 -38.784 -3.866 1.00 95.31 713 LYS A CA 1
ATOM 5584 C C . LYS A 1 713 ? 13.848 -38.341 -3.120 1.00 95.31 713 LYS A C 1
ATOM 5586 O O . LYS A 1 713 ? 13.903 -38.117 -1.918 1.00 95.31 713 LYS A O 1
ATOM 5591 N N . GLY A 1 714 ? 12.710 -38.207 -3.810 1.00 95.38 714 GLY A N 1
ATOM 5592 C CA . GLY A 1 714 ? 11.432 -37.756 -3.243 1.00 95.38 714 GLY A CA 1
ATOM 5593 C C . GLY A 1 714 ? 11.274 -36.234 -3.148 1.00 95.38 714 GLY A C 1
ATOM 5594 O O . GLY A 1 714 ? 10.279 -35.762 -2.607 1.00 95.38 714 GLY A O 1
ATOM 5595 N N . VAL A 1 715 ? 12.231 -35.460 -3.666 1.00 97.38 715 VAL A N 1
ATOM 5596 C CA . VAL A 1 715 ? 12.180 -33.993 -3.667 1.00 97.38 715 VAL A CA 1
ATOM 5597 C C . VAL A 1 715 ? 11.215 -33.523 -4.754 1.00 97.38 715 VAL A C 1
ATOM 5599 O O . VAL A 1 715 ? 11.366 -33.877 -5.926 1.00 97.38 715 VAL A O 1
ATOM 5602 N N . GLU A 1 716 ? 10.244 -32.692 -4.381 1.00 96.88 716 GLU A N 1
ATOM 5603 C CA . GLU A 1 716 ? 9.313 -32.093 -5.337 1.00 96.88 716 GLU A CA 1
ATOM 5604 C C . GLU A 1 716 ? 10.021 -30.980 -6.124 1.00 96.88 716 GLU A C 1
ATOM 5606 O O . GLU A 1 716 ? 10.689 -30.127 -5.537 1.00 96.88 716 GLU A O 1
ATOM 5611 N N . VAL A 1 717 ? 9.877 -30.969 -7.452 1.00 96.88 717 VAL A N 1
ATOM 5612 C CA . VAL A 1 717 ? 10.418 -29.910 -8.316 1.00 96.88 717 VAL A CA 1
ATOM 5613 C C . VAL A 1 717 ? 9.271 -29.198 -9.021 1.00 96.88 717 VAL A C 1
ATOM 5615 O O . VAL A 1 717 ? 8.509 -29.829 -9.749 1.00 96.88 717 VAL A O 1
ATOM 5618 N N . VAL A 1 718 ? 9.171 -27.884 -8.825 1.00 97.25 718 VAL A N 1
ATOM 5619 C CA . VAL A 1 718 ? 8.128 -27.036 -9.415 1.00 97.25 718 VAL A CA 1
ATOM 5620 C C . VAL A 1 718 ? 8.770 -26.059 -10.395 1.00 97.25 718 VAL A C 1
ATOM 5622 O O . VAL A 1 718 ? 9.699 -25.329 -10.043 1.00 97.25 718 VAL A O 1
ATOM 5625 N N . GLU A 1 719 ? 8.282 -26.044 -11.633 1.00 96.38 719 GLU A N 1
ATOM 5626 C CA . GLU A 1 719 ? 8.789 -25.172 -12.695 1.00 96.38 719 GLU A CA 1
ATOM 5627 C C . GLU A 1 719 ? 7.909 -23.928 -12.883 1.00 96.38 719 GLU A C 1
ATOM 5629 O O . GLU A 1 719 ? 6.687 -24.027 -12.972 1.00 96.38 719 GLU A O 1
ATOM 5634 N N . PHE A 1 720 ? 8.551 -22.771 -13.037 1.00 95.12 720 PHE A N 1
ATOM 5635 C CA . PHE A 1 720 ? 7.942 -21.485 -13.391 1.00 95.12 720 PHE A CA 1
ATOM 5636 C C . PHE A 1 720 ? 8.515 -20.991 -14.722 1.00 95.12 720 PHE A C 1
ATOM 5638 O O . PHE A 1 720 ? 9.698 -21.195 -14.995 1.00 95.12 720 PHE A O 1
ATOM 5645 N N . ASP A 1 721 ? 7.714 -20.326 -15.558 1.00 91.56 721 ASP A N 1
ATOM 5646 C CA . ASP A 1 721 ? 8.201 -19.770 -16.831 1.00 91.56 721 ASP A CA 1
ATOM 5647 C C . ASP A 1 721 ? 9.292 -18.713 -16.601 1.00 91.56 721 ASP A C 1
ATOM 5649 O O . ASP A 1 721 ? 10.373 -18.777 -17.196 1.00 91.56 721 ASP A O 1
ATOM 5653 N N . ILE A 1 722 ? 9.043 -17.798 -15.661 1.00 91.25 722 ILE A N 1
ATOM 5654 C CA . ILE A 1 722 ? 10.022 -16.846 -15.140 1.00 91.25 722 ILE A CA 1
ATOM 5655 C C . ILE A 1 722 ? 10.034 -16.988 -13.624 1.00 91.25 722 ILE A C 1
ATOM 5657 O O . ILE A 1 722 ? 9.075 -16.634 -12.948 1.00 91.25 722 ILE A O 1
ATOM 5661 N N . LEU A 1 723 ? 11.143 -17.478 -13.067 1.00 93.38 723 LEU A N 1
ATOM 5662 C CA . LEU A 1 723 ? 11.252 -17.636 -11.621 1.00 93.38 723 LEU A CA 1
ATOM 5663 C C . LEU A 1 723 ? 11.369 -16.263 -10.943 1.00 93.38 723 LEU A C 1
ATOM 5665 O O . LEU A 1 723 ? 12.458 -15.685 -10.890 1.00 93.38 723 LEU A O 1
ATOM 5669 N N . ASN A 1 724 ? 10.260 -15.773 -10.393 1.00 93.44 724 ASN A N 1
ATOM 5670 C CA . ASN A 1 724 ? 10.205 -14.567 -9.575 1.00 93.44 724 ASN A CA 1
ATOM 5671 C C . ASN A 1 724 ? 9.552 -14.848 -8.205 1.00 93.44 724 ASN A C 1
ATOM 5673 O O . ASN A 1 724 ? 8.739 -15.766 -8.092 1.00 93.44 724 ASN A O 1
ATOM 5677 N N . PRO A 1 725 ? 9.902 -14.092 -7.145 1.00 96.88 725 PRO A N 1
ATOM 5678 C CA . PRO A 1 725 ? 9.379 -14.355 -5.805 1.00 96.88 725 PRO A CA 1
ATOM 5679 C C . PRO A 1 725 ? 7.856 -14.244 -5.685 1.00 96.88 725 PRO A C 1
ATOM 5681 O O . PRO A 1 725 ? 7.267 -15.021 -4.944 1.00 96.88 725 PRO A O 1
ATOM 5684 N N . ARG A 1 726 ? 7.206 -13.329 -6.416 1.00 94.81 726 ARG A N 1
ATOM 5685 C CA . ARG A 1 726 ? 5.753 -13.123 -6.323 1.00 94.81 726 ARG A CA 1
ATOM 5686 C C . ARG A 1 726 ? 4.965 -14.346 -6.775 1.00 94.81 726 ARG A C 1
ATOM 5688 O O . ARG A 1 726 ? 4.159 -14.841 -5.997 1.00 94.81 726 ARG A O 1
ATOM 5695 N N . GLU A 1 727 ? 5.254 -14.884 -7.956 1.00 94.94 727 GLU A N 1
ATOM 5696 C CA . GLU A 1 727 ? 4.588 -16.098 -8.457 1.00 94.94 727 GLU A CA 1
ATOM 5697 C C . GLU A 1 727 ? 4.822 -17.309 -7.547 1.00 94.94 727 GLU A C 1
ATOM 5699 O O . GLU A 1 727 ? 3.912 -18.100 -7.299 1.00 94.94 727 GLU A O 1
ATOM 5704 N N . VAL A 1 728 ? 6.034 -17.439 -7.000 1.00 97.38 728 VAL A N 1
ATOM 5705 C CA . VAL A 1 728 ? 6.359 -18.507 -6.045 1.00 97.38 728 VAL A CA 1
ATOM 5706 C C . VAL A 1 728 ? 5.510 -18.378 -4.781 1.00 97.38 728 VAL A C 1
ATOM 5708 O O . VAL A 1 728 ? 4.969 -19.371 -4.295 1.00 97.38 728 VAL A O 1
ATOM 5711 N N . MET A 1 729 ? 5.345 -17.165 -4.258 1.00 97.06 729 MET A N 1
ATOM 5712 C CA . MET A 1 729 ? 4.508 -16.937 -3.084 1.00 97.06 729 MET A CA 1
ATOM 5713 C C . MET A 1 729 ? 3.021 -17.134 -3.383 1.00 97.06 729 MET A C 1
ATOM 5715 O O . MET A 1 729 ? 2.335 -17.739 -2.568 1.00 97.06 729 MET A O 1
ATOM 5719 N N . GLU A 1 730 ? 2.522 -16.725 -4.550 1.00 94.44 730 GLU A N 1
ATOM 5720 C CA . GLU A 1 730 ? 1.140 -16.995 -4.978 1.00 94.44 730 GLU A CA 1
ATOM 5721 C C . GLU A 1 730 ? 0.854 -18.500 -5.084 1.00 94.44 730 GLU A C 1
ATOM 5723 O O . GLU A 1 730 ? -0.199 -18.977 -4.651 1.00 94.44 730 GLU A O 1
ATOM 5728 N N . TYR A 1 731 ? 1.824 -19.274 -5.577 1.00 95.94 731 TYR A N 1
ATOM 5729 C CA . TYR A 1 731 ? 1.753 -20.732 -5.607 1.00 95.94 731 TYR A CA 1
ATOM 5730 C C . TYR A 1 731 ? 1.636 -21.335 -4.199 1.00 95.94 731 TYR A C 1
ATOM 5732 O O . TYR A 1 731 ? 0.772 -22.179 -3.949 1.00 95.94 731 TYR A O 1
ATOM 5740 N N . PHE A 1 732 ? 2.453 -20.881 -3.245 1.00 95.56 732 PHE A N 1
ATOM 5741 C CA . PHE A 1 732 ? 2.367 -21.359 -1.861 1.00 95.56 732 PHE A CA 1
ATOM 5742 C C . PHE A 1 732 ? 1.116 -20.854 -1.133 1.00 95.56 732 PHE A C 1
ATOM 5744 O O . PHE A 1 732 ? 0.519 -21.601 -0.360 1.00 95.56 732 PHE A O 1
ATOM 5751 N N . HIS A 1 733 ? 0.633 -19.651 -1.440 1.00 93.44 733 HIS A N 1
ATOM 5752 C CA . HIS A 1 733 ? -0.673 -19.189 -0.975 1.00 93.44 733 HIS A CA 1
ATOM 5753 C C . HIS A 1 733 ? -1.787 -20.147 -1.429 1.00 93.44 733 HIS A C 1
ATOM 5755 O O . HIS A 1 733 ? -2.601 -20.582 -0.605 1.00 93.44 733 HIS A O 1
ATOM 5761 N N . ALA A 1 734 ? -1.799 -20.535 -2.708 1.00 91.12 734 ALA A N 1
ATOM 5762 C CA . ALA A 1 734 ? -2.775 -21.481 -3.249 1.00 91.12 734 ALA A CA 1
ATOM 5763 C C . ALA A 1 734 ? -2.686 -22.870 -2.589 1.00 91.12 734 ALA A C 1
ATOM 5765 O O . ALA A 1 734 ? -3.709 -23.522 -2.403 1.00 91.12 734 ALA A O 1
ATOM 5766 N N . ARG A 1 735 ? -1.488 -23.291 -2.158 1.00 91.44 735 ARG A N 1
ATOM 5767 C CA . ARG A 1 735 ? -1.273 -24.532 -1.388 1.00 91.44 735 ARG A CA 1
ATOM 5768 C C . ARG A 1 735 ? -1.636 -24.436 0.097 1.00 91.44 735 ARG A C 1
ATOM 5770 O O . ARG A 1 735 ? -1.491 -25.424 0.805 1.00 91.44 735 ARG A O 1
ATOM 5777 N N . GLY A 1 736 ? -2.107 -23.282 0.568 1.00 88.69 736 GLY A N 1
ATOM 5778 C CA . GLY A 1 736 ? -2.585 -23.111 1.943 1.00 88.69 736 GLY A CA 1
ATOM 5779 C C . GLY A 1 736 ? -1.545 -22.608 2.944 1.00 88.69 736 GLY A C 1
ATOM 5780 O O . GLY A 1 736 ? -1.878 -22.491 4.115 1.00 88.69 736 GLY A O 1
ATOM 5781 N N . TYR A 1 737 ? -0.329 -22.257 2.511 1.00 92.38 737 TYR A N 1
ATOM 5782 C CA . TYR A 1 737 ? 0.688 -21.698 3.408 1.00 92.38 737 TYR A CA 1
ATOM 5783 C C . TYR A 1 737 ? 0.238 -20.322 3.919 1.00 92.38 737 TYR A C 1
ATOM 5785 O O . TYR A 1 737 ? -0.231 -19.481 3.141 1.00 92.38 737 TYR A O 1
ATOM 5793 N N . LEU A 1 738 ? 0.386 -20.093 5.222 1.00 92.38 738 LEU A N 1
ATOM 5794 C CA . LEU A 1 738 ? 0.107 -18.831 5.902 1.00 92.38 738 LEU A CA 1
ATOM 5795 C C . LEU A 1 738 ? 1.383 -18.030 6.159 1.00 92.38 738 LEU A C 1
ATOM 5797 O O . LEU A 1 738 ? 1.363 -16.811 6.013 1.00 92.38 738 LEU A O 1
ATOM 5801 N N . SER A 1 739 ? 2.478 -18.694 6.543 1.00 94.19 739 SER A N 1
ATOM 5802 C CA . SER A 1 739 ? 3.709 -18.044 7.009 1.00 94.19 739 SER A CA 1
ATOM 5803 C C . SER A 1 739 ? 4.972 -18.669 6.417 1.00 94.19 739 SER A C 1
ATOM 5805 O O . SER A 1 739 ? 5.180 -19.879 6.506 1.00 94.19 739 SER A O 1
ATOM 5807 N N . ILE A 1 740 ? 5.856 -17.846 5.848 1.00 96.88 740 ILE A N 1
ATOM 5808 C CA . ILE A 1 740 ? 7.121 -18.292 5.251 1.00 96.88 740 ILE A CA 1
ATOM 5809 C C . ILE A 1 740 ? 8.303 -17.464 5.764 1.00 96.88 740 ILE A C 1
ATOM 5811 O O . ILE A 1 740 ? 8.323 -16.234 5.688 1.00 96.88 740 ILE A O 1
ATOM 5815 N N . LEU A 1 741 ? 9.343 -18.154 6.230 1.00 98.06 741 LEU A N 1
ATOM 5816 C CA . LEU A 1 741 ? 10.597 -17.554 6.671 1.00 98.06 741 LEU A CA 1
ATOM 5817 C C . LEU A 1 741 ? 11.624 -17.538 5.535 1.00 98.06 741 LEU A C 1
ATOM 5819 O O . LEU A 1 741 ? 11.956 -18.568 4.957 1.00 98.06 741 LEU A O 1
ATOM 5823 N N . TRP A 1 742 ? 12.203 -16.379 5.258 1.00 98.50 742 TRP A N 1
ATOM 5824 C CA . TRP A 1 742 ? 13.252 -16.204 4.262 1.00 98.50 742 TRP A CA 1
ATOM 5825 C C . TRP A 1 742 ? 14.612 -16.108 4.951 1.00 98.50 742 TRP A C 1
ATOM 5827 O O . TRP A 1 742 ? 14.900 -15.139 5.653 1.00 98.50 742 TRP A O 1
ATOM 5837 N N . GLU A 1 743 ? 15.470 -17.103 4.719 1.00 97.31 743 GLU A N 1
ATOM 5838 C CA . GLU A 1 743 ? 16.862 -17.148 5.191 1.00 97.31 743 GLU A CA 1
ATOM 5839 C C . GLU A 1 743 ? 17.842 -17.121 4.008 1.00 97.31 743 GLU A C 1
ATOM 5841 O O . GLU A 1 743 ? 18.770 -17.927 3.895 1.00 97.31 743 GLU A O 1
ATOM 5846 N N . CYS A 1 744 ? 17.600 -16.211 3.069 1.00 95.69 744 CYS A N 1
ATOM 5847 C CA . CYS A 1 744 ? 18.318 -16.138 1.805 1.00 95.69 744 CYS A CA 1
ATOM 5848 C C . CYS A 1 744 ? 19.445 -15.092 1.790 1.00 95.69 744 CYS A C 1
ATOM 5850 O O . CYS A 1 744 ? 19.517 -14.199 2.628 1.00 95.69 744 CYS A O 1
ATOM 5852 N N . GLY A 1 745 ? 20.328 -15.189 0.790 1.00 94.44 745 GLY A N 1
ATOM 5853 C CA . GLY A 1 745 ? 21.347 -14.167 0.534 1.00 94.44 745 GLY A CA 1
ATOM 5854 C C . GLY A 1 745 ? 20.776 -12.874 -0.067 1.00 94.44 745 GLY A C 1
ATOM 5855 O O . GLY A 1 745 ? 19.666 -12.865 -0.604 1.00 94.44 745 GLY A O 1
ATOM 5856 N N . GLY A 1 746 ? 21.580 -11.805 -0.047 1.00 95.81 746 GLY A N 1
ATOM 5857 C CA . GLY A 1 746 ? 21.132 -10.446 -0.371 1.00 95.81 746 GLY A CA 1
ATOM 5858 C C . GLY A 1 746 ? 20.483 -10.251 -1.741 1.00 95.81 746 GLY A C 1
ATOM 5859 O O . GLY A 1 746 ? 19.536 -9.480 -1.849 1.00 95.81 746 GLY A O 1
ATOM 5860 N N . THR A 1 747 ? 20.910 -10.978 -2.777 1.00 95.50 747 THR A N 1
ATOM 5861 C CA . THR A 1 747 ? 20.290 -10.892 -4.113 1.00 95.50 747 THR A CA 1
ATOM 5862 C C . THR A 1 747 ? 18.837 -11.369 -4.113 1.00 95.50 747 THR A C 1
ATOM 5864 O O . THR A 1 747 ? 17.973 -10.703 -4.675 1.00 95.50 747 THR A O 1
ATOM 5867 N N . LEU A 1 748 ? 18.554 -12.507 -3.467 1.00 97.06 748 LEU A N 1
ATOM 5868 C CA . LEU A 1 748 ? 17.187 -13.029 -3.385 1.00 97.06 748 LEU A CA 1
ATOM 5869 C C . LEU A 1 748 ? 16.345 -12.190 -2.419 1.00 97.06 748 LEU A C 1
ATOM 5871 O O . LEU A 1 748 ? 15.189 -11.917 -2.719 1.00 97.06 748 LEU A O 1
ATOM 5875 N N . ALA A 1 749 ? 16.940 -11.717 -1.318 1.00 98.00 749 ALA A N 1
ATOM 5876 C CA . ALA A 1 749 ? 16.274 -10.813 -0.385 1.00 98.00 749 ALA A CA 1
ATOM 5877 C C . ALA A 1 749 ? 15.829 -9.509 -1.069 1.00 98.00 749 ALA A C 1
ATOM 5879 O O . ALA A 1 749 ? 14.675 -9.118 -0.931 1.00 98.00 749 ALA A O 1
ATOM 5880 N N . ALA A 1 750 ? 16.707 -8.876 -1.858 1.00 96.81 750 ALA A N 1
ATOM 5881 C CA . ALA A 1 750 ? 16.371 -7.674 -2.621 1.00 96.81 750 ALA A CA 1
ATOM 5882 C C . ALA A 1 750 ? 15.243 -7.940 -3.625 1.00 96.81 750 ALA A C 1
ATOM 5884 O O . ALA A 1 750 ? 14.254 -7.218 -3.635 1.00 96.81 750 ALA A O 1
ATOM 5885 N N . SER A 1 751 ? 15.332 -9.031 -4.394 1.00 96.25 751 SER A N 1
ATOM 5886 C CA . SER A 1 751 ? 14.272 -9.418 -5.332 1.00 96.25 751 SER A CA 1
ATOM 5887 C C . SER A 1 751 ? 12.926 -9.659 -4.634 1.00 96.25 751 SER A C 1
ATOM 5889 O O . SER A 1 751 ? 11.892 -9.225 -5.140 1.00 96.25 751 SER A O 1
ATOM 5891 N N . ALA A 1 752 ? 12.925 -10.299 -3.460 1.00 96.88 752 ALA A N 1
ATOM 5892 C CA . ALA A 1 752 ? 11.715 -10.543 -2.682 1.00 96.88 752 ALA A CA 1
ATOM 5893 C C . ALA A 1 752 ? 11.112 -9.235 -2.136 1.00 96.88 752 ALA A C 1
ATOM 5895 O O . ALA A 1 752 ? 9.907 -9.015 -2.269 1.00 96.88 752 ALA A O 1
ATOM 5896 N N . ILE A 1 753 ? 11.940 -8.330 -1.603 1.00 95.00 753 ILE A N 1
ATOM 5897 C CA . ILE A 1 753 ? 11.504 -6.996 -1.161 1.00 95.00 753 ILE A CA 1
ATOM 5898 C C . ILE A 1 753 ? 10.912 -6.210 -2.338 1.00 95.00 753 ILE A C 1
ATOM 5900 O O . ILE A 1 753 ? 9.777 -5.753 -2.241 1.00 95.00 753 ILE A O 1
ATOM 5904 N N . SER A 1 754 ? 11.619 -6.113 -3.470 1.00 91.38 754 SER A N 1
ATOM 5905 C CA . SER A 1 754 ? 11.145 -5.389 -4.661 1.00 91.38 754 SER A CA 1
ATOM 5906 C C . SER A 1 754 ? 9.846 -5.958 -5.234 1.00 91.38 754 SER A C 1
ATOM 5908 O O . SER A 1 754 ? 9.058 -5.222 -5.816 1.00 91.38 754 SER A O 1
ATOM 5910 N N . SER A 1 755 ? 9.595 -7.258 -5.064 1.00 90.69 755 SER A N 1
ATOM 5911 C CA . SER A 1 755 ? 8.339 -7.890 -5.488 1.00 90.69 755 SER A CA 1
ATOM 5912 C C . SER A 1 755 ? 7.167 -7.672 -4.519 1.00 90.69 755 SER A C 1
ATOM 5914 O O . SER A 1 755 ? 6.050 -8.113 -4.802 1.00 90.69 755 SER A O 1
ATOM 5916 N N . GLY A 1 756 ? 7.401 -7.015 -3.377 1.00 90.25 756 GLY A N 1
ATOM 5917 C CA . GLY A 1 756 ? 6.387 -6.739 -2.360 1.00 90.25 756 GLY A CA 1
ATOM 5918 C C . GLY A 1 756 ? 5.870 -7.993 -1.657 1.00 90.25 756 GLY A C 1
ATOM 5919 O O . GLY A 1 756 ? 4.696 -8.036 -1.309 1.00 90.25 756 GLY A O 1
ATOM 5920 N N . VAL A 1 757 ? 6.698 -9.040 -1.517 1.00 94.25 757 VAL A N 1
ATOM 5921 C CA . VAL A 1 757 ? 6.298 -10.264 -0.795 1.00 94.25 757 VAL A CA 1
ATOM 5922 C C . VAL A 1 757 ? 6.823 -10.322 0.633 1.00 94.25 757 VAL A C 1
ATOM 5924 O O . VAL A 1 757 ? 6.295 -11.095 1.419 1.00 94.25 757 VAL A O 1
ATOM 5927 N N . ILE A 1 758 ? 7.842 -9.533 0.993 1.00 96.56 758 ILE A N 1
ATOM 5928 C CA . ILE A 1 758 ? 8.370 -9.472 2.364 1.00 96.56 758 ILE A CA 1
ATOM 5929 C C . ILE A 1 758 ? 7.539 -8.491 3.188 1.00 96.56 758 ILE A C 1
ATOM 5931 O O . ILE A 1 758 ? 7.412 -7.330 2.819 1.00 96.56 758 ILE A O 1
ATOM 5935 N N . HIS A 1 759 ? 7.028 -8.954 4.328 1.00 96.06 759 HIS A N 1
ATOM 5936 C CA . HIS A 1 759 ? 6.147 -8.171 5.193 1.00 96.06 759 HIS A CA 1
ATOM 5937 C C . HIS A 1 759 ? 6.874 -7.692 6.451 1.00 96.06 759 HIS A C 1
ATOM 5939 O O . HIS A 1 759 ? 6.745 -6.536 6.847 1.00 96.06 759 HIS A O 1
ATOM 5945 N N . LYS A 1 760 ? 7.673 -8.571 7.068 1.00 97.19 760 LYS A N 1
ATOM 5946 C CA . LYS A 1 760 ? 8.390 -8.299 8.320 1.00 97.19 760 LYS A CA 1
ATOM 5947 C C . LYS A 1 760 ? 9.869 -8.638 8.196 1.00 97.19 760 LYS A C 1
ATOM 5949 O O . LYS A 1 760 ? 10.236 -9.592 7.513 1.00 97.19 760 LYS A O 1
ATOM 5954 N N . VAL A 1 761 ? 10.718 -7.879 8.879 1.00 98.31 761 VAL A N 1
ATOM 5955 C CA . VAL A 1 761 ? 12.168 -8.089 8.940 1.00 98.31 761 VAL A CA 1
ATOM 5956 C C . VAL A 1 761 ? 12.584 -8.474 10.359 1.00 98.31 761 VAL A C 1
ATOM 5958 O O . VAL A 1 761 ? 12.101 -7.889 11.325 1.00 98.31 761 VAL A O 1
ATOM 5961 N N . PHE A 1 762 ? 13.494 -9.444 10.476 1.00 98.38 762 PHE A N 1
ATOM 5962 C CA . PHE A 1 762 ? 14.251 -9.775 11.688 1.00 98.38 762 PHE A CA 1
ATOM 5963 C C . PHE A 1 762 ? 15.753 -9.686 11.384 1.00 98.38 762 PHE A C 1
ATOM 5965 O O . PHE A 1 762 ? 16.331 -10.560 10.729 1.00 98.38 762 PHE A O 1
ATOM 5972 N N . ALA A 1 763 ? 16.389 -8.626 11.871 1.00 98.25 763 ALA A N 1
ATOM 5973 C CA . ALA A 1 763 ? 17.796 -8.324 11.662 1.00 98.25 763 ALA A CA 1
ATOM 5974 C C . ALA A 1 763 ? 18.597 -8.572 12.945 1.00 98.25 763 ALA A C 1
ATOM 5976 O O . ALA A 1 763 ? 18.513 -7.803 13.899 1.00 98.25 763 ALA A O 1
ATOM 5977 N N . PHE A 1 764 ? 19.413 -9.626 12.959 1.00 98.44 764 PHE A N 1
ATOM 5978 C CA . PHE A 1 764 ? 20.347 -9.897 14.055 1.00 98.44 764 PHE A CA 1
ATOM 5979 C C . PHE A 1 764 ? 21.682 -9.193 13.786 1.00 98.44 764 PHE A C 1
ATOM 5981 O O . PHE A 1 764 ? 22.419 -9.582 12.878 1.00 98.44 764 PHE A O 1
ATOM 5988 N N . VAL A 1 765 ? 22.008 -8.173 14.572 1.00 98.38 765 VAL A N 1
ATOM 5989 C CA . VAL A 1 765 ? 23.221 -7.359 14.442 1.00 98.38 765 VAL A CA 1
ATOM 5990 C C . VAL A 1 765 ? 24.238 -7.784 15.494 1.00 98.38 765 VAL A C 1
ATOM 5992 O O . VAL A 1 765 ? 24.072 -7.531 16.685 1.00 98.38 765 VAL A O 1
ATOM 5995 N N . ALA A 1 766 ? 25.305 -8.443 15.055 1.00 98.12 766 ALA A N 1
ATOM 5996 C CA . ALA A 1 766 ? 26.399 -8.858 15.919 1.00 98.12 766 ALA A CA 1
ATOM 5997 C C . ALA A 1 766 ? 27.396 -7.704 16.133 1.00 98.12 766 ALA A C 1
ATOM 5999 O O . ALA A 1 766 ? 27.700 -6.987 15.173 1.00 98.12 766 ALA A O 1
ATOM 6000 N N . PRO A 1 767 ? 28.001 -7.563 17.328 1.00 97.44 767 PRO A N 1
ATOM 6001 C CA . PRO A 1 767 ? 28.995 -6.532 17.638 1.00 97.44 767 PRO A CA 1
ATOM 6002 C C . PRO A 1 767 ? 30.363 -6.887 17.024 1.00 97.44 767 PRO A C 1
ATOM 6004 O O . PRO A 1 767 ? 31.355 -7.124 17.712 1.00 97.44 767 PRO A O 1
ATOM 6007 N N . LYS A 1 768 ? 30.403 -6.998 15.695 1.00 97.50 768 LYS A N 1
ATOM 6008 C CA . LYS A 1 768 ? 31.564 -7.366 14.874 1.00 97.50 768 LYS A CA 1
ATOM 6009 C C . LYS A 1 768 ? 31.695 -6.367 13.734 1.00 97.50 768 LYS A C 1
ATOM 6011 O O . LYS A 1 768 ? 30.683 -5.878 13.257 1.00 97.50 768 LYS A O 1
ATOM 6016 N N . ILE A 1 769 ? 32.914 -6.100 13.277 1.00 96.94 769 ILE A N 1
ATOM 6017 C CA . ILE A 1 769 ? 33.189 -5.268 12.097 1.00 96.94 769 ILE A CA 1
ATOM 6018 C C . ILE A 1 769 ? 34.161 -6.042 11.212 1.00 96.94 769 ILE A C 1
ATOM 6020 O O . ILE A 1 769 ? 35.153 -6.566 11.720 1.00 96.94 769 ILE A O 1
ATOM 6024 N N . ILE A 1 770 ? 33.883 -6.140 9.910 1.00 96.25 770 ILE A N 1
ATOM 6025 C CA . ILE A 1 770 ? 34.743 -6.881 8.967 1.00 96.25 770 ILE A CA 1
ATOM 6026 C C . ILE A 1 770 ? 35.178 -6.055 7.751 1.00 96.25 770 ILE A C 1
ATOM 6028 O O . ILE A 1 770 ? 36.228 -6.319 7.165 1.00 96.25 770 ILE A O 1
ATOM 6032 N N . GLY A 1 771 ? 34.407 -5.038 7.380 1.00 94.25 771 GLY A N 1
ATOM 6033 C CA . GLY A 1 771 ? 34.630 -4.184 6.227 1.00 94.25 771 GLY A CA 1
ATOM 6034 C C . GLY A 1 771 ? 34.540 -4.936 4.898 1.00 94.25 771 GLY A C 1
ATOM 6035 O O . GLY A 1 771 ? 33.883 -5.967 4.757 1.00 94.25 771 GLY A O 1
ATOM 6036 N N . GLY A 1 772 ? 35.228 -4.402 3.891 1.00 93.12 772 GLY A N 1
ATOM 6037 C CA . GLY A 1 772 ? 35.343 -5.023 2.574 1.00 93.12 772 GLY A CA 1
ATOM 6038 C C . GLY A 1 772 ? 34.273 -4.560 1.586 1.00 93.12 772 GLY A C 1
ATOM 6039 O O . GLY A 1 772 ? 33.071 -4.769 1.764 1.00 93.12 772 GLY A O 1
ATOM 6040 N N . LYS A 1 773 ? 34.738 -3.978 0.476 1.00 91.62 773 LYS A N 1
ATOM 6041 C CA . LYS A 1 773 ? 33.884 -3.565 -0.648 1.00 91.62 773 LYS A CA 1
ATOM 6042 C C . LYS A 1 773 ? 33.115 -4.748 -1.249 1.00 91.62 773 LYS A C 1
ATOM 6044 O O . LYS A 1 773 ? 31.952 -4.601 -1.595 1.00 91.62 773 LYS A O 1
ATOM 6049 N N . ASN A 1 774 ? 33.758 -5.915 -1.309 1.00 93.38 774 ASN A N 1
ATOM 6050 C CA . ASN A 1 774 ? 33.201 -7.130 -1.910 1.00 93.38 774 ASN A CA 1
ATOM 6051 C C . ASN A 1 774 ? 32.548 -8.070 -0.879 1.00 93.38 774 ASN A C 1
ATOM 6053 O O . ASN A 1 774 ? 32.096 -9.154 -1.242 1.00 93.38 774 ASN A O 1
ATOM 6057 N N . ALA A 1 775 ? 32.518 -7.689 0.404 1.00 94.19 775 ALA A N 1
ATOM 6058 C CA . ALA A 1 775 ? 31.803 -8.451 1.418 1.00 94.19 775 ALA A CA 1
ATOM 6059 C C . ALA A 1 775 ? 30.286 -8.249 1.228 1.00 94.19 775 ALA A C 1
ATOM 6061 O O . ALA A 1 775 ? 29.843 -7.093 1.151 1.00 94.19 775 ALA A O 1
ATOM 6062 N N . PRO A 1 776 ? 29.495 -9.334 1.141 1.00 95.25 776 PRO A N 1
ATOM 6063 C CA . PRO A 1 776 ? 28.072 -9.257 0.826 1.00 95.25 776 PRO A CA 1
ATOM 6064 C C . PRO A 1 776 ? 27.265 -8.595 1.948 1.00 95.25 776 PRO A C 1
ATOM 6066 O O . PRO A 1 776 ? 27.536 -8.812 3.132 1.00 95.25 776 PRO A O 1
ATOM 6069 N N . SER A 1 777 ? 26.251 -7.824 1.560 1.00 96.50 777 SER A N 1
ATOM 6070 C CA . SER A 1 777 ? 25.248 -7.213 2.437 1.00 96.50 777 SER A CA 1
ATOM 6071 C C . SER A 1 777 ? 23.992 -8.098 2.574 1.00 96.50 777 SER A C 1
ATOM 6073 O O . SER A 1 777 ? 23.776 -8.993 1.748 1.00 96.50 777 SER A O 1
ATOM 6075 N N . PRO A 1 778 ? 23.152 -7.870 3.605 1.00 96.56 778 PRO A N 1
ATOM 6076 C CA . PRO A 1 778 ? 21.924 -8.637 3.823 1.00 96.56 778 PRO A CA 1
ATOM 6077 C C . PRO A 1 778 ? 20.857 -8.408 2.760 1.00 96.56 778 PRO A C 1
ATOM 6079 O O . PRO A 1 778 ? 20.085 -9.315 2.469 1.00 96.56 778 PRO A O 1
ATOM 6082 N N . VAL A 1 779 ? 20.835 -7.211 2.177 1.00 97.06 779 VAL A N 1
ATOM 6083 C CA . VAL A 1 779 ? 19.984 -6.838 1.048 1.00 97.06 779 VAL A CA 1
ATOM 6084 C C . VAL A 1 779 ? 20.905 -6.377 -0.076 1.00 97.06 779 VAL A C 1
ATOM 6086 O O . VAL A 1 779 ? 21.848 -5.617 0.158 1.00 97.06 779 VAL A O 1
ATOM 6089 N N . GLY A 1 780 ? 20.695 -6.935 -1.267 1.00 94.38 780 GLY A N 1
ATOM 6090 C CA . GLY A 1 780 ? 21.385 -6.544 -2.491 1.00 94.38 780 GLY A CA 1
ATOM 6091 C C . GLY A 1 780 ? 20.867 -5.217 -3.044 1.00 94.38 780 GLY A C 1
ATOM 6092 O O . GLY A 1 780 ? 20.328 -4.393 -2.314 1.00 94.38 780 GLY A O 1
ATOM 6093 N N . ASP A 1 781 ? 21.032 -5.019 -4.346 1.00 91.81 781 ASP A N 1
ATOM 6094 C CA . ASP A 1 781 ? 20.597 -3.797 -5.016 1.00 91.81 781 ASP A CA 1
ATOM 6095 C C . ASP A 1 781 ? 19.064 -3.738 -5.152 1.00 91.81 781 ASP A C 1
ATOM 6097 O O . ASP A 1 781 ? 18.458 -4.648 -5.719 1.00 91.81 781 ASP A O 1
ATOM 6101 N N . LEU A 1 782 ? 18.458 -2.670 -4.623 1.00 88.69 782 LEU A N 1
ATOM 6102 C CA . LEU A 1 782 ? 17.031 -2.347 -4.756 1.00 88.69 782 LEU A CA 1
ATOM 6103 C C . LEU A 1 782 ? 16.767 -1.272 -5.827 1.00 88.69 782 LEU A C 1
ATOM 6105 O O . LEU A 1 782 ? 15.615 -0.906 -6.045 1.00 88.69 782 LEU A O 1
ATOM 6109 N N . GLY A 1 783 ? 17.808 -0.736 -6.475 1.00 85.31 783 GLY A N 1
ATOM 6110 C CA . GLY A 1 783 ? 17.699 0.350 -7.454 1.00 85.31 783 GLY A CA 1
ATOM 6111 C C . GLY A 1 783 ? 17.482 1.741 -6.844 1.00 85.31 783 GLY A C 1
ATOM 6112 O O . GLY A 1 783 ? 17.203 2.687 -7.576 1.00 85.31 783 GLY A O 1
ATOM 6113 N N . MET A 1 784 ? 17.608 1.878 -5.521 1.00 86.44 784 MET A N 1
ATOM 6114 C CA . MET A 1 784 ? 17.476 3.148 -4.800 1.00 86.44 784 MET A CA 1
ATOM 6115 C C . MET A 1 784 ? 18.801 3.917 -4.837 1.00 86.44 784 MET A C 1
ATOM 6117 O O . MET A 1 784 ? 19.848 3.376 -4.478 1.00 86.44 784 MET A O 1
ATOM 6121 N N . VAL A 1 785 ? 18.756 5.179 -5.263 1.00 87.56 785 VAL A N 1
ATOM 6122 C CA . VAL A 1 785 ? 19.933 6.051 -5.436 1.00 87.56 785 VAL A CA 1
ATOM 6123 C C . VAL A 1 785 ? 19.939 7.253 -4.487 1.00 87.56 785 VAL A C 1
ATOM 6125 O O . VAL A 1 785 ? 20.991 7.858 -4.286 1.00 87.56 785 VAL A O 1
ATOM 6128 N N . GLU A 1 786 ? 18.801 7.570 -3.863 1.00 81.12 786 GLU A N 1
ATOM 6129 C CA . GLU A 1 786 ? 18.644 8.650 -2.881 1.00 81.12 786 GLU A CA 1
ATOM 6130 C C . GLU A 1 786 ? 18.109 8.120 -1.543 1.00 81.12 786 GLU A C 1
ATOM 6132 O O . GLU A 1 786 ? 17.320 7.178 -1.501 1.00 81.12 786 GLU A O 1
ATOM 6137 N N . MET A 1 787 ? 18.488 8.753 -0.425 1.00 88.19 787 MET A N 1
ATOM 6138 C CA . MET A 1 787 ? 18.027 8.339 0.912 1.00 88.19 787 MET A CA 1
ATOM 6139 C C . MET A 1 787 ? 16.525 8.541 1.138 1.00 88.19 787 MET A C 1
ATOM 6141 O O . MET A 1 787 ? 15.939 7.831 1.949 1.00 88.19 787 MET A O 1
ATOM 6145 N N . SER A 1 788 ? 15.897 9.464 0.407 1.00 82.38 788 SER A N 1
ATOM 6146 C CA . SER A 1 788 ? 14.440 9.661 0.384 1.00 82.38 788 SER A CA 1
ATOM 6147 C C . SER A 1 788 ? 13.678 8.415 -0.086 1.00 82.38 788 SER A C 1
ATOM 6149 O O . SER A 1 788 ? 12.504 8.265 0.234 1.00 82.38 788 SER A O 1
ATOM 6151 N N . GLN A 1 789 ? 14.341 7.519 -0.823 1.00 79.56 789 GLN A N 1
ATOM 6152 C CA . GLN A 1 789 ? 13.770 6.282 -1.360 1.00 79.56 789 GLN A CA 1
ATOM 6153 C C . GLN A 1 789 ? 13.948 5.086 -0.413 1.00 79.56 789 GLN A C 1
ATOM 6155 O O . GLN A 1 789 ? 13.417 4.011 -0.687 1.00 79.56 789 GLN A O 1
ATOM 6160 N N . ALA A 1 790 ? 14.718 5.240 0.670 1.00 85.19 790 ALA A N 1
ATOM 6161 C CA . ALA A 1 790 ? 14.993 4.155 1.600 1.00 85.19 790 ALA A CA 1
ATOM 6162 C C . ALA A 1 790 ? 13.709 3.675 2.296 1.00 85.19 790 ALA A C 1
ATOM 6164 O O . ALA A 1 790 ? 12.859 4.469 2.699 1.00 85.19 790 ALA A O 1
ATOM 6165 N N . LEU A 1 791 ? 13.587 2.357 2.466 1.00 90.31 791 LEU A N 1
ATOM 6166 C CA . LEU A 1 791 ? 12.436 1.749 3.130 1.00 90.31 791 LEU A CA 1
ATOM 6167 C C . LEU A 1 791 ? 12.549 1.924 4.647 1.00 90.31 791 LEU A C 1
ATOM 6169 O O . LEU A 1 791 ? 13.495 1.429 5.264 1.00 90.31 791 LEU A O 1
ATOM 6173 N N . ASN A 1 792 ? 11.565 2.593 5.244 1.00 91.25 792 ASN A N 1
ATOM 6174 C CA . ASN A 1 792 ? 11.439 2.688 6.694 1.00 91.25 792 ASN A CA 1
ATOM 6175 C C . ASN A 1 792 ? 10.731 1.447 7.241 1.00 91.25 792 ASN A C 1
ATOM 6177 O O . ASN A 1 792 ? 9.741 0.993 6.672 1.00 91.25 792 ASN A O 1
ATOM 6181 N N . LEU A 1 793 ? 11.226 0.921 8.362 1.00 93.81 793 LEU A N 1
ATOM 6182 C CA . LEU A 1 793 ? 10.491 -0.087 9.119 1.00 93.81 793 LEU A CA 1
ATOM 6183 C C . LEU A 1 793 ? 9.447 0.591 10.013 1.00 93.81 793 LEU A C 1
ATOM 6185 O O . LEU A 1 793 ? 9.704 1.637 10.607 1.00 93.81 793 LEU A O 1
ATOM 6189 N N . ILE A 1 794 ? 8.288 -0.044 10.121 1.00 92.44 794 ILE A N 1
ATOM 6190 C CA . ILE A 1 794 ? 7.154 0.347 10.957 1.00 92.44 794 ILE A CA 1
ATOM 6191 C C . ILE A 1 794 ? 7.121 -0.581 12.172 1.00 92.44 794 ILE A C 1
ATOM 6193 O O . ILE A 1 794 ? 7.518 -1.746 12.075 1.00 92.44 794 ILE A O 1
ATOM 6197 N N . ASP A 1 795 ? 6.660 -0.069 13.314 1.00 89.62 795 ASP A N 1
ATOM 6198 C CA . ASP A 1 795 ? 6.562 -0.826 14.568 1.00 89.62 795 ASP A CA 1
ATOM 6199 C C . ASP A 1 795 ? 7.883 -1.493 14.964 1.00 89.62 795 ASP A C 1
ATOM 6201 O O . ASP A 1 795 ? 7.962 -2.695 15.231 1.00 89.62 795 ASP A O 1
ATOM 6205 N N . VAL A 1 796 ? 8.952 -0.693 14.948 1.00 95.88 796 VAL A N 1
ATOM 6206 C CA . VAL A 1 796 ? 10.302 -1.199 15.178 1.00 95.88 796 VAL A CA 1
ATOM 6207 C C . VAL A 1 796 ? 10.492 -1.581 16.642 1.00 95.88 796 VAL A C 1
ATOM 6209 O O . VAL A 1 796 ? 10.318 -0.765 17.544 1.00 95.88 796 VAL A O 1
ATOM 6212 N N . CYS A 1 797 ? 10.915 -2.819 16.868 1.00 95.12 797 CYS A N 1
ATOM 6213 C CA . CYS A 1 797 ? 11.299 -3.344 18.168 1.00 95.12 797 CYS A CA 1
ATOM 6214 C C . CYS A 1 797 ? 12.809 -3.612 18.201 1.00 95.12 797 CYS A C 1
ATOM 6216 O O . CYS A 1 797 ? 13.382 -4.146 17.244 1.00 95.12 797 CYS A O 1
ATOM 6218 N N . TYR A 1 798 ? 13.433 -3.256 19.323 1.00 97.31 798 TYR A N 1
ATOM 6219 C CA . TYR A 1 798 ? 14.852 -3.453 19.596 1.00 97.31 798 TYR A CA 1
ATOM 6220 C C . TYR A 1 798 ? 14.998 -4.349 20.824 1.00 97.31 798 TYR A C 1
ATOM 6222 O O . TYR A 1 798 ? 14.543 -3.990 21.909 1.00 97.31 798 TYR A O 1
ATOM 6230 N N . GLU A 1 799 ? 15.651 -5.494 20.664 1.00 97.12 799 GLU A N 1
ATOM 6231 C CA . GLU A 1 799 ? 15.827 -6.483 21.725 1.00 97.12 799 GLU A CA 1
ATOM 6232 C C . GLU A 1 799 ? 17.287 -6.933 21.807 1.00 97.12 799 GLU A C 1
ATOM 6234 O O . GLU A 1 799 ? 17.903 -7.313 20.811 1.00 97.12 799 GLU A O 1
ATOM 6239 N N . GLN A 1 800 ? 17.858 -6.932 23.011 1.00 97.50 800 GLN A N 1
ATOM 6240 C CA . GLN A 1 800 ? 19.198 -7.469 23.224 1.00 97.50 800 GLN A CA 1
ATOM 6241 C C . GLN A 1 800 ? 19.155 -8.998 23.363 1.00 97.50 800 GLN A C 1
ATOM 6243 O O . GLN A 1 800 ? 18.568 -9.525 24.305 1.00 97.50 800 GLN A O 1
ATOM 6248 N N . VAL A 1 801 ? 19.859 -9.716 22.481 1.00 96.62 801 VAL A N 1
ATOM 6249 C CA . VAL A 1 801 ? 19.919 -11.187 22.466 1.00 96.62 801 VAL A CA 1
ATOM 6250 C C . VAL A 1 801 ? 21.355 -11.652 22.696 1.00 96.62 801 VAL A C 1
ATOM 6252 O O . VAL A 1 801 ? 22.163 -11.822 21.776 1.00 96.62 801 VAL A O 1
ATOM 6255 N N . GLY A 1 802 ? 21.695 -11.871 23.966 1.00 96.00 802 GLY A N 1
ATOM 6256 C CA . GLY A 1 802 ? 23.079 -12.123 24.361 1.00 96.00 802 GLY A CA 1
ATOM 6257 C C . GLY A 1 802 ? 23.974 -10.938 23.959 1.00 96.00 802 GLY A C 1
ATOM 6258 O O . GLY A 1 802 ? 23.700 -9.816 24.386 1.00 96.00 802 GLY A O 1
ATOM 6259 N N . PRO A 1 803 ? 25.048 -11.147 23.170 1.00 96.19 803 PRO A N 1
ATOM 6260 C CA . PRO A 1 803 ? 25.886 -10.050 22.691 1.00 96.19 803 PRO A CA 1
ATOM 6261 C C . PRO A 1 803 ? 25.328 -9.340 21.446 1.00 96.19 803 PRO A C 1
ATOM 6263 O O . PRO A 1 803 ? 25.853 -8.289 21.092 1.00 96.19 803 PRO A O 1
ATOM 6266 N N . ASP A 1 804 ? 24.326 -9.902 20.763 1.00 98.12 804 ASP A N 1
ATOM 6267 C CA . ASP A 1 804 ? 23.770 -9.335 19.530 1.00 98.12 804 ASP A CA 1
ATOM 6268 C C . ASP A 1 804 ? 22.570 -8.419 19.835 1.00 98.12 804 ASP A C 1
ATOM 6270 O O . ASP A 1 804 ? 21.939 -8.526 20.888 1.00 98.12 804 ASP A O 1
ATOM 6274 N N . MET A 1 805 ? 22.218 -7.555 18.884 1.00 98.19 805 MET A N 1
ATOM 6275 C CA . MET A 1 805 ? 20.984 -6.765 18.891 1.00 98.19 805 MET A CA 1
ATOM 6276 C C . MET A 1 805 ? 20.022 -7.310 17.834 1.00 98.19 805 MET A C 1
ATOM 6278 O O . MET A 1 805 ? 20.384 -7.396 16.661 1.00 98.19 805 MET A O 1
ATOM 6282 N N . LEU A 1 806 ? 18.802 -7.664 18.221 1.00 98.38 806 LEU A N 1
ATOM 6283 C CA . LEU A 1 806 ? 17.715 -7.968 17.302 1.00 98.38 806 LEU A CA 1
ATOM 6284 C C . LEU A 1 806 ? 16.925 -6.688 17.020 1.00 98.38 806 LEU A C 1
ATOM 6286 O O . LEU A 1 806 ? 16.381 -6.068 17.929 1.00 98.38 806 LEU A O 1
ATOM 6290 N N . ILE A 1 807 ? 16.853 -6.314 15.747 1.00 98.38 807 ILE A N 1
ATOM 6291 C CA . ILE A 1 807 ? 15.979 -5.252 15.248 1.00 98.38 807 ILE A CA 1
ATOM 6292 C C . ILE A 1 807 ? 14.886 -5.924 14.424 1.00 98.38 807 ILE A C 1
ATOM 6294 O O . ILE A 1 807 ? 15.191 -6.663 13.484 1.00 98.38 807 ILE A O 1
ATOM 6298 N N . SER A 1 808 ? 13.622 -5.686 14.757 1.00 97.56 808 SER A N 1
ATOM 6299 C CA . SER A 1 808 ? 12.496 -6.213 13.984 1.00 97.56 808 SER A CA 1
ATOM 6300 C C . SER A 1 808 ? 11.462 -5.139 13.688 1.00 97.56 808 SER A C 1
ATOM 6302 O O . SER A 1 808 ? 11.339 -4.187 14.444 1.00 97.56 808 SER A O 1
ATOM 6304 N N . GLY A 1 809 ? 10.747 -5.272 12.577 1.00 96.56 809 GLY A N 1
ATOM 6305 C CA . GLY A 1 809 ? 9.728 -4.309 12.157 1.00 96.56 809 GLY A CA 1
ATOM 6306 C C . GLY A 1 809 ? 9.098 -4.706 10.828 1.00 96.56 809 GLY A C 1
ATOM 6307 O O . GLY A 1 809 ? 9.588 -5.612 10.147 1.00 96.56 809 GLY A O 1
ATOM 6308 N N . PHE A 1 810 ? 8.004 -4.050 10.466 1.00 95.44 810 PHE A N 1
ATOM 6309 C CA . PHE A 1 810 ? 7.276 -4.302 9.226 1.00 95.44 810 PHE A CA 1
ATOM 6310 C C . PHE A 1 810 ? 7.722 -3.355 8.109 1.00 95.44 810 PHE A C 1
ATOM 6312 O O . PHE A 1 810 ? 8.074 -2.213 8.376 1.00 95.44 810 PHE A O 1
ATOM 6319 N N . LEU A 1 811 ? 7.705 -3.813 6.856 1.00 91.12 811 LEU A N 1
ATOM 6320 C CA . LEU A 1 811 ? 7.956 -2.950 5.690 1.00 91.12 811 LEU A CA 1
ATOM 6321 C C . LEU A 1 811 ? 6.712 -2.152 5.275 1.00 91.12 811 LEU A C 1
ATOM 6323 O O . LEU A 1 811 ? 6.830 -1.103 4.651 1.00 91.12 811 LEU A O 1
ATOM 6327 N N . GLN A 1 812 ? 5.531 -2.665 5.609 1.00 85.19 812 GLN A N 1
ATOM 6328 C CA . GLN A 1 812 ? 4.225 -2.056 5.374 1.00 85.19 812 GLN A CA 1
ATOM 6329 C C . GLN A 1 812 ? 3.342 -2.336 6.596 1.00 85.19 812 GLN A C 1
ATOM 6331 O O . GLN A 1 812 ? 3.545 -3.368 7.242 1.00 85.19 812 GLN A O 1
ATOM 6336 N N . PRO A 1 813 ? 2.390 -1.454 6.943 1.00 82.19 813 PRO A N 1
ATOM 6337 C CA . PRO A 1 813 ? 1.455 -1.742 8.025 1.00 82.19 813 PRO A CA 1
ATOM 6338 C C . PRO A 1 813 ? 0.679 -3.030 7.720 1.00 82.19 813 PRO A C 1
ATOM 6340 O O . PRO A 1 813 ? 0.497 -3.395 6.555 1.00 82.19 813 PRO A O 1
ATOM 6343 N N . LEU A 1 814 ? 0.231 -3.735 8.764 1.00 81.19 814 LEU A N 1
ATOM 6344 C CA . LEU A 1 814 ? -0.678 -4.860 8.556 1.00 81.19 814 LEU A CA 1
ATOM 6345 C C . LEU A 1 814 ? -1.941 -4.350 7.841 1.00 81.19 814 LEU A C 1
ATOM 6347 O O . LEU A 1 814 ? -2.440 -3.288 8.216 1.00 81.19 814 LEU A O 1
ATOM 6351 N N . PRO A 1 815 ? -2.452 -5.072 6.829 1.00 75.94 815 PRO A N 1
ATOM 6352 C CA . PRO A 1 815 ? -3.643 -4.649 6.109 1.00 75.94 815 PRO A CA 1
ATOM 6353 C C . PRO A 1 815 ? -4.825 -4.465 7.058 1.00 75.94 815 PRO A C 1
ATOM 6355 O O . PRO A 1 815 ? -5.157 -5.372 7.827 1.00 75.94 815 PRO A O 1
ATOM 6358 N N . GLU A 1 816 ? -5.480 -3.309 6.984 1.00 66.12 816 GLU A N 1
ATOM 6359 C CA . GLU A 1 816 ? -6.764 -3.126 7.645 1.00 66.12 816 GLU A CA 1
ATOM 6360 C C . GLU A 1 816 ? -7.813 -3.959 6.916 1.00 66.12 816 GLU A C 1
ATOM 6362 O O . GLU A 1 816 ? -8.004 -3.857 5.706 1.00 66.12 816 GLU A O 1
ATOM 6367 N N . MET A 1 817 ? -8.499 -4.816 7.665 1.00 66.12 817 MET A N 1
ATOM 6368 C CA . MET A 1 817 ? -9.467 -5.745 7.095 1.00 66.12 817 MET A CA 1
ATOM 6369 C C . MET A 1 817 ? -10.852 -5.114 6.913 1.00 66.12 817 MET A C 1
ATOM 6371 O O . MET A 1 817 ? -11.815 -5.857 6.741 1.00 66.12 817 MET A O 1
ATOM 6375 N N . VAL A 1 818 ? -11.001 -3.787 6.937 1.00 59.44 818 VAL A N 1
ATOM 6376 C CA . VAL A 1 818 ? -12.300 -3.139 6.700 1.00 59.44 818 VAL A CA 1
ATOM 6377 C C . VAL A 1 818 ? -12.714 -3.394 5.246 1.00 59.44 818 VAL A C 1
ATOM 6379 O O . VAL A 1 818 ? -11.911 -3.163 4.342 1.00 59.44 818 VAL A O 1
ATOM 6382 N N . PRO A 1 819 ? -13.923 -3.919 4.972 1.00 56.62 819 PRO A N 1
ATOM 6383 C CA . PRO A 1 819 ? -14.392 -4.028 3.601 1.00 56.62 819 PRO A CA 1
ATOM 6384 C C . PRO A 1 819 ? -14.405 -2.637 2.966 1.00 56.62 819 PRO A C 1
ATOM 6386 O O . PRO A 1 819 ? -15.103 -1.746 3.451 1.00 56.62 819 PRO A O 1
ATOM 6389 N N . VAL A 1 820 ? -13.661 -2.448 1.876 1.00 57.25 820 VAL A N 1
ATOM 6390 C CA . VAL A 1 820 ? -13.781 -1.227 1.078 1.00 57.25 820 VAL A CA 1
ATOM 6391 C C . VAL A 1 820 ? -15.117 -1.312 0.349 1.00 57.25 820 VAL A C 1
ATOM 6393 O O . VAL A 1 820 ? -15.241 -1.980 -0.676 1.00 57.25 820 VAL A O 1
ATOM 6396 N N . ILE A 1 821 ? -16.152 -0.700 0.927 1.00 64.56 821 ILE A N 1
ATOM 6397 C CA . ILE A 1 821 ? -17.402 -0.450 0.213 1.00 64.56 821 ILE A CA 1
ATOM 6398 C C . ILE A 1 821 ? -17.120 0.721 -0.728 1.00 64.56 821 ILE A C 1
ATOM 6400 O O . ILE A 1 821 ? -16.842 1.822 -0.240 1.00 64.56 821 ILE A O 1
ATOM 6404 N N . PRO A 1 822 ? -17.185 0.516 -2.055 1.00 66.25 822 PRO A N 1
ATOM 6405 C CA . PRO A 1 822 ? -16.943 1.598 -2.990 1.00 66.25 822 PRO A CA 1
ATOM 6406 C C . PRO A 1 822 ? -17.985 2.696 -2.759 1.00 66.25 822 PRO A C 1
ATOM 6408 O O . PRO A 1 822 ? -19.191 2.436 -2.793 1.00 66.25 822 PRO A O 1
ATOM 6411 N N . SER A 1 823 ? -17.507 3.907 -2.464 1.00 67.75 823 SER A N 1
ATOM 6412 C CA . SER A 1 823 ? -18.342 5.062 -2.110 1.00 67.75 823 SER A CA 1
ATOM 6413 C C . SER A 1 823 ? -19.333 4.774 -0.975 1.00 67.75 823 SER A C 1
ATOM 6415 O O . SER A 1 823 ? -20.550 4.930 -1.115 1.00 67.75 823 SER A O 1
ATOM 6417 N N . LEU A 1 824 ? -18.780 4.323 0.152 1.00 67.25 824 LEU A N 1
ATOM 6418 C CA . LEU A 1 824 ? -19.484 3.964 1.382 1.00 67.25 824 LEU A CA 1
ATOM 6419 C C . LEU A 1 824 ? -20.594 4.951 1.778 1.00 67.25 824 LEU A C 1
ATOM 6421 O O . LEU A 1 824 ? -21.727 4.521 1.977 1.00 67.25 824 LEU A O 1
ATOM 6425 N N . ASP A 1 825 ? -20.293 6.250 1.834 1.00 67.50 825 ASP A N 1
ATOM 6426 C CA . ASP A 1 825 ? -21.251 7.274 2.275 1.00 67.50 825 ASP A CA 1
ATOM 6427 C C . ASP A 1 825 ? -22.478 7.351 1.356 1.00 67.50 825 ASP A C 1
ATOM 6429 O O . ASP A 1 825 ? -23.618 7.412 1.806 1.00 67.50 825 ASP A O 1
ATOM 6433 N N . GLU A 1 826 ? -22.260 7.285 0.044 1.00 71.44 826 GLU A N 1
ATOM 6434 C CA . GLU A 1 826 ? -23.331 7.348 -0.953 1.00 71.44 826 GLU A CA 1
ATOM 6435 C C . GLU A 1 826 ? -24.131 6.041 -0.992 1.00 71.44 826 GLU A C 1
ATOM 6437 O O . GLU A 1 826 ? -25.341 6.055 -1.216 1.00 71.44 826 GLU A O 1
ATOM 6442 N N . THR A 1 827 ? -23.477 4.907 -0.728 1.00 69.69 827 THR A N 1
ATOM 6443 C CA . THR A 1 827 ? -24.146 3.608 -0.585 1.00 69.69 827 THR A CA 1
ATOM 6444 C C . THR A 1 827 ? -25.050 3.585 0.647 1.00 69.69 827 THR A C 1
ATOM 6446 O O . THR A 1 827 ? -26.185 3.125 0.548 1.00 69.69 827 THR A O 1
ATOM 6449 N N . PHE A 1 828 ? -24.589 4.140 1.772 1.00 65.62 828 PHE A N 1
ATOM 6450 C CA . PHE A 1 828 ? -25.388 4.310 2.987 1.00 65.62 828 PHE A CA 1
ATOM 6451 C C . PHE A 1 828 ? -26.608 5.214 2.759 1.00 65.62 828 PHE A C 1
ATOM 6453 O O . PHE A 1 828 ? -27.697 4.924 3.241 1.00 65.62 828 PHE A O 1
ATOM 6460 N N . VAL A 1 829 ? -26.462 6.292 1.981 1.00 72.50 829 VAL A N 1
ATOM 6461 C CA . VAL A 1 829 ? -27.588 7.174 1.618 1.00 72.50 829 VAL A CA 1
ATOM 6462 C C . VAL A 1 829 ? -28.638 6.443 0.771 1.00 72.50 829 VAL A C 1
ATOM 6464 O O . VAL A 1 829 ? -29.832 6.696 0.923 1.00 72.50 829 VAL A O 1
ATOM 6467 N N . VAL A 1 830 ? -28.215 5.542 -0.122 1.00 70.31 830 VAL A N 1
ATOM 6468 C CA . VAL A 1 830 ? -29.121 4.749 -0.973 1.00 70.31 830 VAL A CA 1
ATOM 6469 C C . VAL A 1 830 ? -29.818 3.635 -0.186 1.00 70.31 830 VAL A C 1
ATOM 6471 O O . VAL A 1 830 ? -30.990 3.349 -0.438 1.00 70.31 830 VAL A O 1
ATOM 6474 N N . ASP A 1 831 ? -29.114 3.007 0.752 1.00 66.94 831 ASP A N 1
ATOM 6475 C CA . ASP A 1 831 ? -29.647 1.971 1.632 1.00 66.94 831 ASP A CA 1
ATOM 6476 C C . ASP A 1 831 ? -29.113 2.166 3.066 1.00 66.94 831 ASP A C 1
ATOM 6478 O O . ASP A 1 831 ? -28.022 1.688 3.391 1.00 66.94 831 ASP A O 1
ATOM 6482 N N . PRO A 1 832 ? -29.885 2.833 3.948 1.00 65.19 832 PRO A N 1
ATOM 6483 C CA . PRO A 1 832 ? -29.478 3.113 5.328 1.00 65.19 832 PRO A CA 1
ATOM 6484 C C . PRO A 1 832 ? -29.281 1.866 6.197 1.00 65.19 832 PRO A C 1
ATOM 6486 O O . PRO A 1 832 ? -28.796 1.970 7.321 1.00 65.19 832 PRO A O 1
ATOM 6489 N N . THR A 1 833 ? -29.675 0.683 5.711 1.00 62.19 833 THR A N 1
ATOM 6490 C CA . THR A 1 833 ? -29.435 -0.595 6.398 1.00 62.19 833 THR A CA 1
ATOM 6491 C C . THR A 1 833 ? -28.029 -1.145 6.145 1.00 62.19 833 THR A C 1
ATOM 6493 O O . THR A 1 833 ? -27.639 -2.153 6.738 1.00 62.19 833 THR A O 1
ATOM 6496 N N . VAL A 1 834 ? -27.252 -0.493 5.274 1.00 62.56 834 VAL A N 1
ATOM 6497 C CA . VAL A 1 834 ? -25.873 -0.870 4.975 1.00 62.56 834 VAL A CA 1
ATOM 6498 C C . VAL A 1 834 ? -24.935 -0.391 6.084 1.00 62.56 834 VAL A C 1
ATOM 6500 O O . VAL A 1 834 ? -24.884 0.783 6.403 1.00 62.56 834 VAL A O 1
ATOM 6503 N N . SER A 1 835 ? -24.124 -1.282 6.640 1.00 62.16 835 SER A N 1
ATOM 6504 C CA . SER A 1 835 ? -23.010 -0.956 7.531 1.00 62.16 835 SER A CA 1
ATOM 6505 C C . SER A 1 835 ? -21.724 -1.570 6.970 1.00 62.16 835 SER A C 1
ATOM 6507 O O . SER A 1 835 ? -21.736 -2.748 6.600 1.00 62.16 835 SER A O 1
ATOM 6509 N N . PRO A 1 836 ? -20.592 -0.838 6.940 1.00 55.31 836 PRO A N 1
ATOM 6510 C CA . PRO A 1 836 ? -19.303 -1.371 6.483 1.00 55.31 836 PRO A CA 1
ATOM 6511 C C . PRO A 1 836 ? -18.813 -2.571 7.292 1.00 55.31 836 PRO A C 1
ATOM 6513 O O . PRO A 1 836 ? -17.990 -3.342 6.805 1.00 55.31 836 PRO A O 1
ATOM 6516 N N . TYR A 1 837 ? -19.342 -2.762 8.499 1.00 55.16 837 TYR A N 1
ATOM 6517 C CA . TYR A 1 837 ? -18.918 -3.820 9.409 1.00 55.16 837 TYR A CA 1
ATOM 6518 C C . TYR A 1 837 ? -19.916 -4.980 9.494 1.00 55.16 837 TYR A C 1
ATOM 6520 O O . TYR A 1 837 ? -19.509 -6.117 9.740 1.00 55.16 837 TYR A O 1
ATOM 6528 N N . GLU A 1 838 ? -21.208 -4.725 9.262 1.00 59.12 838 GLU A N 1
ATOM 6529 C CA . GLU A 1 838 ? -22.261 -5.737 9.425 1.00 59.12 838 GLU A CA 1
ATOM 6530 C C . GLU A 1 838 ? -22.828 -6.259 8.101 1.00 59.12 838 GLU A C 1
ATOM 6532 O O . GLU A 1 838 ? -23.267 -7.414 8.042 1.00 59.12 838 GLU A O 1
ATOM 6537 N N . SER A 1 839 ? -22.786 -5.461 7.030 1.00 67.56 839 SER A N 1
ATOM 6538 C CA . SER A 1 839 ? -23.387 -5.829 5.751 1.00 67.56 839 SER A CA 1
ATOM 6539 C C . SER A 1 839 ? -22.513 -6.782 4.953 1.00 67.56 839 SER A C 1
ATOM 6541 O O . SER A 1 839 ? -21.323 -6.568 4.721 1.00 67.56 839 SER A O 1
ATOM 6543 N N . ARG A 1 840 ? -23.143 -7.844 4.454 1.00 72.62 840 ARG A N 1
ATOM 6544 C CA . ARG A 1 840 ? -22.517 -8.758 3.500 1.00 72.62 840 ARG A CA 1
ATOM 6545 C C . ARG A 1 840 ? -22.300 -8.027 2.174 1.00 72.62 840 ARG A C 1
ATOM 6547 O O . ARG A 1 840 ? -23.219 -7.392 1.672 1.00 72.62 840 ARG A O 1
ATOM 6554 N N . ILE A 1 841 ? -21.121 -8.160 1.571 1.00 79.94 841 ILE A N 1
ATOM 6555 C CA . ILE A 1 841 ? -20.878 -7.673 0.205 1.00 79.94 841 ILE A CA 1
ATOM 6556 C C . ILE A 1 841 ? -21.107 -8.820 -0.780 1.00 79.94 841 ILE A C 1
ATOM 6558 O O . ILE A 1 841 ? -20.556 -9.912 -0.618 1.00 79.94 841 ILE A O 1
ATOM 6562 N N . ILE A 1 842 ? -21.922 -8.570 -1.799 1.00 85.31 842 ILE A N 1
ATOM 6563 C CA . ILE A 1 842 ? -22.178 -9.470 -2.918 1.00 85.31 842 ILE A CA 1
ATOM 6564 C C . ILE A 1 842 ? -21.528 -8.868 -4.159 1.00 85.31 842 ILE A C 1
ATOM 6566 O O . ILE A 1 842 ? -21.954 -7.833 -4.672 1.00 85.31 842 ILE A O 1
ATOM 6570 N N . PHE A 1 843 ? -20.502 -9.556 -4.647 1.00 84.31 843 PHE A N 1
ATOM 6571 C CA . PHE A 1 843 ? -19.842 -9.222 -5.899 1.00 84.31 843 PHE A CA 1
ATOM 6572 C C . PHE A 1 843 ? -20.526 -9.922 -7.073 1.00 84.31 843 PHE A C 1
ATOM 6574 O O . PHE A 1 843 ? -20.856 -11.109 -6.996 1.00 84.31 843 PHE A O 1
ATOM 6581 N N . PHE A 1 844 ? -20.694 -9.203 -8.179 1.00 89.31 844 PHE A N 1
ATOM 6582 C CA . PHE A 1 844 ? -21.139 -9.758 -9.455 1.00 89.31 844 PHE A CA 1
ATOM 6583 C C . PHE A 1 844 ? -20.339 -9.133 -10.597 1.00 89.31 844 PHE A C 1
ATOM 6585 O O . PHE A 1 844 ? -20.001 -7.956 -10.544 1.00 89.31 844 PHE A O 1
ATOM 6592 N N . TYR A 1 845 ? -20.012 -9.899 -11.636 1.00 84.44 845 TYR A N 1
ATOM 6593 C CA . TYR A 1 845 ? -19.344 -9.339 -12.814 1.00 84.44 845 TYR A CA 1
ATOM 6594 C C . TYR A 1 845 ? -19.675 -10.126 -14.075 1.00 84.44 845 TYR A C 1
ATOM 6596 O O . TYR A 1 845 ? -20.189 -9.565 -15.043 1.00 84.44 845 TYR A O 1
ATOM 6604 N N . LYS A 1 846 ? -19.415 -11.436 -14.080 1.00 81.12 846 LYS A N 1
ATOM 6605 C CA . LYS A 1 846 ? -19.645 -12.275 -15.253 1.00 81.12 846 LYS A CA 1
ATOM 6606 C C . LYS A 1 846 ? -21.050 -12.849 -15.239 1.00 81.12 846 LYS A C 1
ATOM 6608 O O . LYS A 1 846 ? -21.589 -13.194 -14.196 1.00 81.12 846 LYS A O 1
ATOM 6613 N N . THR A 1 847 ? -21.641 -12.991 -16.420 1.00 82.62 847 THR A N 1
ATOM 6614 C CA . THR A 1 847 ? -23.029 -13.454 -16.578 1.00 82.62 847 THR A CA 1
ATOM 6615 C C . THR A 1 847 ? -23.256 -14.890 -16.103 1.00 82.62 847 THR A C 1
ATOM 6617 O O . THR A 1 847 ? -24.394 -15.251 -15.824 1.00 82.62 847 THR A O 1
ATOM 6620 N N . TRP A 1 848 ? -22.190 -15.685 -15.977 1.00 70.50 848 TRP A N 1
ATOM 6621 C CA . TRP A 1 848 ? -22.214 -17.055 -15.458 1.00 70.50 848 TRP A CA 1
ATOM 6622 C C . TRP A 1 848 ? -21.973 -17.159 -13.942 1.00 70.50 848 TRP A C 1
ATOM 6624 O O . TRP A 1 848 ? -22.010 -18.263 -13.403 1.00 70.50 848 TRP A O 1
ATOM 6634 N N . ASP A 1 849 ? -21.710 -16.045 -13.251 1.00 74.69 849 ASP A N 1
ATOM 6635 C CA . ASP A 1 849 ? -21.560 -16.036 -11.793 1.00 74.69 849 ASP A CA 1
ATOM 6636 C C . ASP A 1 849 ? -22.926 -16.261 -11.104 1.00 74.69 849 ASP A C 1
ATOM 6638 O O . ASP A 1 849 ? -23.964 -15.964 -11.703 1.00 74.69 849 ASP A O 1
ATOM 6642 N N . PRO A 1 850 ? -22.974 -16.702 -9.828 1.00 78.69 850 PRO A N 1
ATOM 6643 C CA . PRO A 1 850 ? -24.233 -16.908 -9.097 1.00 78.69 850 PRO A CA 1
ATOM 6644 C C . PRO A 1 850 ? -25.174 -15.692 -9.089 1.00 78.69 850 PRO A C 1
ATOM 6646 O O . PRO A 1 850 ? -26.389 -15.853 -9.104 1.00 78.69 850 PRO A O 1
ATOM 6649 N N . TYR A 1 851 ? -24.607 -14.481 -9.115 1.00 88.88 851 TYR A N 1
ATOM 6650 C CA . TYR A 1 851 ? -25.331 -13.207 -9.216 1.00 88.88 851 TYR A CA 1
ATOM 6651 C C . TYR A 1 851 ? -25.112 -12.509 -10.569 1.00 88.88 851 TYR A C 1
ATOM 6653 O O . TYR A 1 851 ? -25.378 -11.319 -10.719 1.00 88.88 851 TYR A O 1
ATOM 6661 N N . GLY A 1 852 ? -24.635 -13.233 -11.585 1.00 86.06 852 GLY A N 1
ATOM 6662 C CA . GLY A 1 852 ? -24.288 -12.700 -12.905 1.00 86.06 852 GLY A CA 1
ATOM 6663 C C . GLY A 1 852 ? -25.459 -12.058 -13.648 1.00 86.06 852 GLY A C 1
ATOM 6664 O O . GLY A 1 852 ? -25.265 -11.173 -14.484 1.00 86.06 852 GLY A O 1
ATOM 6665 N N . VAL A 1 853 ? -26.692 -12.434 -13.299 1.00 90.25 853 VAL A N 1
ATOM 6666 C CA . VAL A 1 853 ? -27.906 -11.799 -13.826 1.00 90.25 853 VAL A CA 1
ATOM 6667 C C . VAL A 1 853 ? -28.078 -10.349 -13.378 1.00 90.25 853 VAL A C 1
ATOM 6669 O O . VAL A 1 853 ? -28.834 -9.626 -14.019 1.00 90.25 853 VAL A O 1
ATOM 6672 N N . LEU A 1 854 ? -27.371 -9.887 -12.341 1.00 93.69 854 LEU A N 1
ATOM 6673 C CA . LEU A 1 854 ? -27.362 -8.479 -11.931 1.00 93.69 854 LEU A CA 1
ATOM 6674 C C . LEU A 1 854 ? -26.636 -7.577 -12.944 1.00 93.69 854 LEU A C 1
ATOM 6676 O O . LEU A 1 854 ? -26.939 -6.392 -13.040 1.00 93.69 854 LEU A O 1
ATOM 6680 N N . SER A 1 855 ? -25.751 -8.140 -13.770 1.00 93.31 855 SER A N 1
ATOM 6681 C CA . SER A 1 855 ? -25.023 -7.395 -14.800 1.00 93.31 855 SER A CA 1
ATOM 6682 C C . SER A 1 855 ? -25.941 -6.861 -15.915 1.00 93.31 855 SER A C 1
ATOM 6684 O O . SER A 1 855 ? -26.880 -7.532 -16.368 1.00 93.31 855 SER A O 1
ATOM 6686 N N . ASN A 1 856 ? -25.620 -5.675 -16.436 1.00 92.88 856 ASN A N 1
ATOM 6687 C CA . ASN A 1 856 ? -26.173 -5.114 -17.678 1.00 92.88 856 ASN A CA 1
ATOM 6688 C C . ASN A 1 856 ? -25.814 -5.944 -18.929 1.00 92.88 856 ASN A C 1
ATOM 6690 O O . ASN A 1 856 ? -26.526 -5.873 -19.933 1.00 92.88 856 ASN A O 1
ATOM 6694 N N . PHE A 1 857 ? -24.774 -6.783 -18.855 1.00 93.31 857 PHE A N 1
ATOM 6695 C CA . PHE A 1 857 ? -24.395 -7.737 -19.906 1.00 93.31 857 PHE A CA 1
ATOM 6696 C C . PHE A 1 857 ? -25.232 -9.022 -19.889 1.00 93.31 857 PHE A C 1
ATOM 6698 O O . PHE A 1 857 ? -25.089 -9.866 -20.767 1.00 93.31 857 PHE A O 1
ATOM 6705 N N . SER A 1 858 ? -26.118 -9.202 -18.908 1.00 92.19 858 SER A N 1
ATOM 6706 C CA . SER A 1 858 ? -26.985 -10.378 -18.861 1.00 92.19 858 SER A CA 1
ATOM 6707 C C . SER A 1 858 ? -27.938 -10.423 -20.076 1.00 92.19 858 SER A C 1
ATOM 6709 O O . SER A 1 858 ? -28.543 -9.392 -20.390 1.00 92.19 858 SER A O 1
ATOM 6711 N N . PRO A 1 859 ? -28.109 -11.582 -20.751 1.00 90.62 859 PRO A N 1
ATOM 6712 C CA . PRO A 1 859 ? -28.852 -11.707 -22.012 1.00 90.62 859 PRO A CA 1
ATOM 6713 C C . PRO A 1 859 ? -30.375 -11.749 -21.789 1.00 90.62 859 PRO A C 1
ATOM 6715 O O . PRO A 1 859 ? -31.040 -12.734 -22.096 1.00 90.62 859 PRO A O 1
ATOM 6718 N N . HIS A 1 860 ? -30.920 -10.678 -21.217 1.00 94.25 860 HIS A N 1
ATOM 6719 C CA . HIS A 1 860 ? -32.347 -10.509 -20.959 1.00 94.25 860 HIS A CA 1
ATOM 6720 C C . HIS A 1 860 ? -32.865 -9.320 -21.759 1.00 94.25 860 HIS A C 1
ATOM 6722 O O . HIS A 1 860 ? -32.463 -8.181 -21.502 1.00 94.25 860 HIS A O 1
ATOM 6728 N N . SER A 1 861 ? -33.762 -9.583 -22.710 1.00 94.06 861 SER A N 1
ATOM 6729 C CA . SER A 1 861 ? -34.333 -8.536 -23.550 1.00 94.06 861 SER A CA 1
ATOM 6730 C C . SER A 1 861 ? -35.242 -7.609 -22.751 1.00 94.06 861 SER A C 1
ATOM 6732 O O . SER A 1 861 ? -35.967 -8.067 -21.864 1.00 94.06 861 SER A O 1
ATOM 6734 N N . ILE A 1 862 ? -35.232 -6.324 -23.098 1.00 95.25 862 ILE A N 1
ATOM 6735 C CA . ILE A 1 862 ? -36.069 -5.281 -22.494 1.00 95.25 862 ILE A CA 1
ATOM 6736 C C . ILE A 1 862 ? -36.911 -4.588 -23.565 1.00 95.25 862 ILE A C 1
ATOM 6738 O O . ILE A 1 862 ? -36.483 -4.466 -24.713 1.00 95.25 862 ILE A O 1
ATOM 6742 N N . GLN A 1 863 ? -38.103 -4.127 -23.190 1.00 93.00 863 GLN A N 1
ATOM 6743 C CA . GLN A 1 863 ? -38.989 -3.353 -24.060 1.00 93.00 863 GLN A CA 1
ATOM 6744 C C . GLN A 1 863 ? -39.040 -1.912 -23.563 1.00 93.00 863 GLN A C 1
ATOM 6746 O O . GLN A 1 863 ? -39.405 -1.666 -22.416 1.00 93.00 863 GLN A O 1
ATOM 6751 N N . MET A 1 864 ? -38.641 -0.967 -24.410 1.00 91.56 864 MET A N 1
ATOM 6752 C CA . MET A 1 864 ? -38.510 0.446 -24.051 1.00 91.56 864 MET A CA 1
ATOM 6753 C C . MET A 1 864 ? -39.261 1.310 -25.070 1.00 91.56 864 MET A C 1
ATOM 6755 O O . MET A 1 864 ? -39.161 1.013 -26.260 1.00 91.56 864 MET A O 1
ATOM 6759 N N . PRO A 1 865 ? -39.994 2.351 -24.640 1.00 86.31 865 PRO A N 1
ATOM 6760 C CA . PRO A 1 865 ? -40.657 3.267 -25.563 1.00 86.31 865 PRO A CA 1
ATOM 6761 C C . PRO A 1 865 ? -39.623 4.080 -26.357 1.00 86.31 865 PRO A C 1
ATOM 6763 O O . PRO A 1 865 ? -38.587 4.467 -25.810 1.00 86.31 865 PRO A O 1
ATOM 6766 N N . ASP A 1 866 ? -39.897 4.320 -27.635 1.00 78.94 866 ASP A N 1
ATOM 6767 C CA . ASP A 1 866 ? -39.141 5.225 -28.499 1.00 78.94 866 ASP A CA 1
ATOM 6768 C C . ASP A 1 866 ? -39.649 6.677 -28.403 1.00 78.94 866 ASP A C 1
ATOM 6770 O O . ASP A 1 866 ? -40.515 7.003 -27.588 1.00 78.94 866 ASP A O 1
ATOM 6774 N N . GLU A 1 867 ? -39.093 7.570 -29.227 1.00 6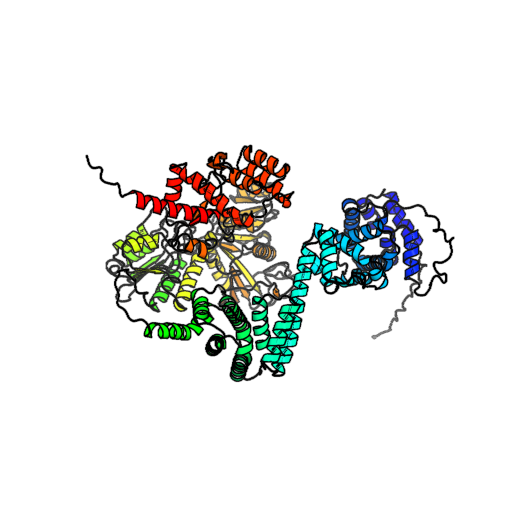8.69 867 GLU A N 1
ATOM 6775 C CA . GLU A 1 867 ? -39.455 8.997 -29.259 1.00 68.69 867 GLU A CA 1
ATOM 6776 C C . GLU A 1 867 ? -40.915 9.252 -29.690 1.00 68.69 867 GLU A C 1
ATOM 6778 O O . GLU A 1 867 ? -41.460 10.313 -29.386 1.00 68.69 867 GLU A O 1
ATOM 6783 N N . ASN A 1 868 ? -41.571 8.277 -30.334 1.00 72.62 868 ASN A N 1
ATOM 6784 C CA . ASN A 1 868 ? -42.973 8.337 -30.758 1.00 72.62 868 ASN A CA 1
ATOM 6785 C C . ASN A 1 868 ? -43.929 7.645 -29.767 1.00 72.62 868 ASN A C 1
ATOM 6787 O O . ASN A 1 868 ? -45.146 7.701 -29.947 1.00 72.62 868 ASN A O 1
ATOM 6791 N N . GLY A 1 869 ? -43.396 7.020 -28.711 1.00 73.00 869 GLY A N 1
ATOM 6792 C CA . GLY A 1 869 ? -44.159 6.254 -27.724 1.00 73.00 869 GLY A CA 1
ATOM 6793 C C . GLY A 1 869 ? -44.396 4.787 -28.101 1.00 73.00 869 GLY A C 1
ATOM 6794 O O . GLY A 1 869 ? -45.081 4.084 -27.355 1.00 73.00 869 GLY A O 1
ATOM 6795 N N . ASP A 1 870 ? -43.817 4.304 -29.203 1.00 83.06 870 ASP A N 1
ATOM 6796 C CA . ASP A 1 870 ? -43.893 2.906 -29.625 1.00 83.06 870 ASP A CA 1
ATOM 6797 C C . ASP A 1 870 ? -42.839 2.057 -28.900 1.00 83.06 870 ASP A C 1
ATOM 6799 O O . ASP A 1 870 ? -41.712 2.482 -28.653 1.00 83.06 870 ASP A O 1
ATOM 6803 N N . TYR A 1 871 ? -43.180 0.816 -28.546 1.00 86.00 871 TYR A N 1
ATOM 6804 C CA . TYR A 1 871 ? -42.262 -0.054 -27.806 1.00 86.00 871 TYR A CA 1
ATOM 6805 C C . TYR A 1 871 ? -41.255 -0.749 -28.728 1.00 86.00 871 TYR A C 1
ATOM 6807 O O . TYR A 1 871 ? -41.610 -1.574 -29.572 1.00 86.00 871 TYR A O 1
ATOM 6815 N N . VAL A 1 872 ? -39.969 -0.500 -28.485 1.00 88.81 872 VAL A N 1
ATOM 6816 C CA . VAL A 1 872 ? -38.844 -1.143 -29.167 1.00 88.81 872 VAL A CA 1
ATOM 6817 C C . VAL A 1 872 ? -38.206 -2.190 -28.257 1.00 88.81 872 VAL A C 1
ATOM 6819 O O . VAL A 1 872 ? -37.906 -1.940 -27.087 1.00 88.81 872 VAL A O 1
ATOM 6822 N N . THR A 1 873 ? -37.971 -3.383 -28.808 1.00 92.56 873 THR A N 1
ATOM 6823 C CA . THR A 1 873 ? -37.277 -4.467 -28.099 1.00 92.56 873 THR A CA 1
ATOM 6824 C C . THR A 1 873 ? -35.765 -4.347 -28.279 1.00 92.56 873 THR A C 1
ATOM 6826 O O . THR A 1 873 ? -35.270 -4.281 -29.404 1.00 92.56 873 THR A O 1
ATOM 6829 N N . TRP A 1 874 ? -35.034 -4.382 -27.168 1.00 94.06 874 TRP A N 1
ATOM 6830 C CA . TRP A 1 874 ? -33.573 -4.409 -27.107 1.00 94.06 874 TRP A CA 1
ATOM 6831 C C . TRP A 1 874 ? -33.110 -5.747 -26.536 1.00 94.06 874 TRP A C 1
ATOM 6833 O O . TRP A 1 874 ? -33.668 -6.219 -25.547 1.00 94.06 874 TRP A O 1
ATOM 6843 N N . LEU A 1 875 ? -32.083 -6.363 -27.131 1.00 94.06 875 LEU A N 1
ATOM 6844 C CA . LEU A 1 875 ? -31.623 -7.708 -26.747 1.00 94.06 875 LEU A CA 1
ATOM 6845 C C . LEU A 1 875 ? -30.988 -7.773 -25.347 1.00 94.06 875 LEU A C 1
ATOM 6847 O O . LEU A 1 875 ? -30.973 -8.836 -24.730 1.00 94.06 875 LEU A O 1
ATOM 6851 N N . SER A 1 876 ? -30.482 -6.651 -24.828 1.00 95.75 876 SER A N 1
ATOM 6852 C CA . SER A 1 876 ? -30.062 -6.513 -23.431 1.00 95.75 876 SER A CA 1
ATOM 6853 C C . SER A 1 876 ? -30.053 -5.049 -22.983 1.00 95.75 876 SER A C 1
ATOM 6855 O O . SER A 1 876 ? -30.158 -4.135 -23.805 1.00 95.75 876 SER A O 1
ATOM 6857 N N . VAL A 1 877 ? -29.849 -4.830 -21.680 1.00 96.50 877 VAL A N 1
ATOM 6858 C CA . VAL A 1 877 ? -29.606 -3.496 -21.101 1.00 96.50 877 VAL A CA 1
ATOM 6859 C C . VAL A 1 877 ? -28.401 -2.814 -21.763 1.00 96.50 877 VAL A C 1
ATOM 6861 O O . VAL A 1 877 ? -28.479 -1.632 -22.086 1.00 96.50 877 VAL A O 1
ATOM 6864 N N . GLU A 1 878 ? -27.321 -3.552 -22.045 1.00 95.94 878 GLU A N 1
ATOM 6865 C CA . GLU A 1 878 ? -26.135 -2.999 -22.720 1.00 95.94 878 GLU A CA 1
ATOM 6866 C C . GLU A 1 878 ? -26.421 -2.526 -24.157 1.00 95.94 878 GLU A C 1
ATOM 6868 O O . GLU A 1 878 ? -25.886 -1.499 -24.570 1.00 95.94 878 GLU A O 1
ATOM 6873 N N . HIS A 1 879 ? -27.294 -3.212 -24.910 1.00 96.88 879 HIS A N 1
ATOM 6874 C CA . HIS A 1 879 ? -27.682 -2.762 -26.258 1.00 96.88 879 HIS A CA 1
ATOM 6875 C C . HIS A 1 879 ? -28.384 -1.405 -26.198 1.00 96.88 879 HIS A C 1
ATOM 6877 O O . HIS A 1 879 ? -28.013 -0.478 -26.918 1.00 96.88 879 HIS A O 1
ATOM 6883 N N . TYR A 1 880 ? -29.365 -1.284 -25.301 1.00 96.25 880 TYR A N 1
ATOM 6884 C CA . TYR A 1 880 ? -30.086 -0.036 -25.075 1.00 96.25 880 TYR A CA 1
ATOM 6885 C C . TYR A 1 880 ? -29.130 1.083 -24.644 1.00 96.25 880 TYR A C 1
ATOM 6887 O O . TYR A 1 880 ? -29.126 2.156 -25.247 1.00 96.25 880 TYR A O 1
ATOM 6895 N N . TYR A 1 881 ? -28.267 0.816 -23.660 1.00 96.56 881 TYR A N 1
ATOM 6896 C CA . TYR A 1 881 ? -27.333 1.799 -23.115 1.00 96.56 881 TYR A CA 1
ATOM 6897 C C . TYR A 1 881 ? -26.331 2.317 -24.159 1.00 96.56 881 TYR A C 1
ATOM 6899 O O . TYR A 1 881 ? -26.114 3.523 -24.257 1.00 96.56 881 TYR A O 1
ATOM 6907 N N . GLN A 1 882 ? -25.736 1.436 -24.971 1.00 96.69 882 GLN A N 1
ATOM 6908 C CA . GLN A 1 882 ? -24.757 1.849 -25.985 1.00 96.69 882 GLN A CA 1
ATOM 6909 C C . GLN A 1 882 ? -25.401 2.610 -27.144 1.00 96.69 882 GLN A C 1
ATOM 6911 O O . GLN A 1 882 ? -24.798 3.560 -27.640 1.00 96.69 882 GLN A O 1
ATOM 6916 N N . ALA A 1 883 ? -26.615 2.235 -27.557 1.00 94.69 883 ALA A N 1
ATOM 6917 C CA . ALA A 1 883 ? -27.339 2.946 -28.607 1.00 94.69 883 ALA A CA 1
ATOM 6918 C C . ALA A 1 883 ? -27.710 4.372 -28.177 1.00 94.69 883 ALA A C 1
ATOM 6920 O O . ALA A 1 883 ? -27.544 5.313 -28.950 1.00 94.69 883 ALA A O 1
ATOM 6921 N N . HIS A 1 884 ? -28.125 4.557 -26.919 1.00 94.31 884 HIS A N 1
ATOM 6922 C CA . HIS A 1 884 ? -28.582 5.850 -26.395 1.00 94.31 884 HIS A CA 1
ATOM 6923 C C . HIS A 1 884 ? -27.505 6.938 -26.323 1.00 94.31 884 HIS A C 1
ATOM 6925 O O . HIS A 1 884 ? -27.845 8.102 -26.124 1.00 94.31 884 HIS A O 1
ATOM 6931 N N . LYS A 1 885 ? -26.233 6.599 -26.557 1.00 94.44 885 LYS A N 1
ATOM 6932 C CA . LYS A 1 885 ? -25.159 7.578 -26.784 1.00 94.44 885 LYS A CA 1
ATOM 6933 C C . LYS A 1 885 ? -25.354 8.401 -28.057 1.00 94.44 885 LYS A C 1
ATOM 6935 O O . LYS A 1 885 ? -24.874 9.527 -28.122 1.00 94.44 885 LYS A O 1
ATOM 6940 N N . PHE A 1 886 ? -26.024 7.825 -29.053 1.00 94.31 886 PHE A N 1
ATOM 6941 C CA . PHE A 1 886 ? -26.125 8.355 -30.415 1.00 94.31 886 PHE A CA 1
ATOM 6942 C C . PHE A 1 886 ? -27.571 8.704 -30.812 1.00 94.31 886 PHE A C 1
ATOM 6944 O O . PHE A 1 886 ? -27.790 9.362 -31.824 1.00 94.31 886 PHE A O 1
ATOM 6951 N N . VAL A 1 887 ? -28.566 8.277 -30.024 1.00 88.88 887 VAL A N 1
ATOM 6952 C CA . VAL A 1 887 ? -29.983 8.620 -30.243 1.00 88.88 887 VAL A CA 1
ATOM 6953 C C . VAL A 1 887 ? -30.185 10.134 -30.117 1.00 88.88 887 VAL A C 1
ATOM 6955 O O . VAL A 1 887 ? -29.715 10.739 -29.150 1.00 88.88 887 VAL A O 1
ATOM 6958 N N . GLY A 1 888 ? -30.893 10.724 -31.085 1.00 83.50 888 GLY A N 1
ATOM 6959 C CA . GLY A 1 888 ? -31.181 12.161 -31.160 1.00 83.50 888 GLY A CA 1
ATOM 6960 C C . GLY A 1 888 ? -30.101 13.007 -31.852 1.00 83.50 888 GLY A C 1
ATOM 6961 O O . GLY A 1 888 ? -30.261 14.220 -31.959 1.00 83.50 888 GLY A O 1
ATOM 6962 N N . VAL A 1 889 ? -29.008 12.398 -32.326 1.00 88.62 889 VAL A N 1
ATOM 6963 C CA . VAL A 1 889 ? -27.952 13.094 -33.079 1.00 88.62 889 VAL A CA 1
ATOM 6964 C C . VAL A 1 889 ? -28.307 13.113 -34.567 1.00 88.62 889 VAL A C 1
ATOM 6966 O O . VAL A 1 889 ? -28.473 12.060 -35.185 1.00 88.62 889 VAL A O 1
ATOM 6969 N N . ASP A 1 890 ? -28.406 14.312 -35.144 1.00 86.12 890 ASP A N 1
ATOM 6970 C CA . ASP A 1 890 ? -28.736 14.534 -36.560 1.00 86.12 890 ASP A CA 1
ATOM 6971 C C . ASP A 1 890 ? -27.511 14.305 -37.471 1.00 86.12 890 ASP A C 1
ATOM 6973 O O . ASP A 1 890 ? -27.000 15.216 -38.120 1.00 86.12 890 ASP A O 1
ATOM 6977 N N . ASP A 1 891 ? -26.983 13.074 -37.460 1.00 90.50 891 ASP A N 1
ATOM 6978 C CA . ASP A 1 891 ? -25.880 12.625 -38.317 1.00 90.50 891 ASP A CA 1
ATOM 6979 C C . ASP A 1 891 ? -26.144 11.193 -38.843 1.00 90.50 891 ASP A C 1
ATOM 6981 O O . ASP A 1 891 ? -26.412 10.279 -38.051 1.00 90.50 891 ASP A O 1
ATOM 6985 N N . PRO A 1 892 ? -26.036 10.942 -40.164 1.00 89.62 892 PRO A N 1
ATOM 6986 C CA . PRO A 1 892 ? -26.272 9.616 -40.745 1.00 89.62 892 PRO A CA 1
ATOM 6987 C C . PRO A 1 892 ? -25.382 8.496 -40.178 1.00 89.62 892 PRO A C 1
ATOM 6989 O O . PRO A 1 892 ? -25.805 7.343 -40.114 1.00 89.62 892 PRO A O 1
ATOM 6992 N N . LEU A 1 893 ? -24.152 8.805 -39.752 1.00 89.56 893 LEU A N 1
ATOM 6993 C CA . LEU A 1 893 ? -23.241 7.835 -39.136 1.00 89.56 893 LEU A CA 1
ATOM 6994 C C . LEU A 1 893 ? -23.667 7.481 -37.710 1.00 89.56 893 LEU A C 1
ATOM 6996 O O . LEU A 1 893 ? -23.454 6.347 -37.279 1.00 89.56 893 LEU A O 1
ATOM 7000 N N . ALA A 1 894 ? -24.262 8.426 -36.979 1.00 89.25 894 ALA A N 1
ATOM 7001 C CA . ALA A 1 894 ? -24.829 8.162 -35.660 1.00 89.25 894 ALA A CA 1
ATOM 7002 C C . ALA A 1 894 ? -26.043 7.224 -35.776 1.00 89.25 894 ALA A C 1
ATOM 7004 O O . ALA A 1 894 ? -26.126 6.240 -35.040 1.00 89.25 894 ALA A O 1
ATOM 7005 N N . GLN A 1 895 ? -26.915 7.454 -36.763 1.00 91.00 895 GLN A N 1
ATOM 7006 C CA . GLN A 1 895 ? -28.067 6.590 -37.053 1.00 91.00 895 GLN A CA 1
ATOM 7007 C C . GLN A 1 895 ? -27.643 5.170 -37.476 1.00 91.00 895 GLN A C 1
ATOM 7009 O O . GLN A 1 895 ? -28.154 4.190 -36.931 1.00 91.00 895 GLN A O 1
ATOM 7014 N N . ASP A 1 896 ? -26.652 5.037 -38.369 1.00 92.75 896 ASP A N 1
ATOM 7015 C CA . ASP A 1 896 ? -26.073 3.731 -38.735 1.00 92.75 896 ASP A CA 1
ATOM 7016 C C . ASP A 1 896 ? -25.472 3.010 -37.516 1.00 92.75 896 ASP A C 1
ATOM 7018 O O . ASP A 1 896 ? -25.659 1.806 -37.333 1.00 92.75 896 ASP A O 1
ATOM 7022 N N . CYS A 1 897 ? -24.788 3.746 -36.632 1.00 92.81 897 CYS A N 1
ATOM 7023 C CA . CYS A 1 897 ? -24.231 3.187 -35.402 1.00 92.81 897 CYS A CA 1
ATOM 7024 C C . CYS A 1 897 ? -25.324 2.595 -34.498 1.00 92.81 897 CYS A C 1
ATOM 7026 O O . CYS A 1 897 ? -25.155 1.482 -33.993 1.00 92.81 897 CYS A O 1
ATOM 7028 N N . VAL A 1 898 ? -26.451 3.297 -34.326 1.00 93.44 898 VAL A N 1
ATOM 7029 C CA . VAL A 1 898 ? -27.598 2.820 -33.534 1.00 93.44 898 VAL A CA 1
ATOM 7030 C C . VAL A 1 898 ? -28.153 1.517 -34.105 1.00 93.44 898 VAL A C 1
ATOM 7032 O O . VAL A 1 898 ? -28.305 0.550 -33.357 1.00 93.44 898 VAL A O 1
ATOM 7035 N N . GLU A 1 899 ? -28.386 1.440 -35.416 1.00 93.50 899 GLU A N 1
ATOM 7036 C CA . GLU A 1 899 ? -28.908 0.224 -36.058 1.00 93.50 899 GLU A CA 1
ATOM 7037 C C . GLU A 1 899 ? -27.918 -0.949 -35.985 1.00 93.50 899 GLU A C 1
ATOM 7039 O O . GLU A 1 899 ? -28.303 -2.101 -35.749 1.00 93.50 899 GLU A O 1
ATOM 7044 N N . ARG A 1 900 ? -26.613 -0.676 -36.083 1.00 94.62 900 ARG A N 1
ATOM 7045 C CA . ARG A 1 900 ? -25.556 -1.684 -35.893 1.00 94.62 900 ARG A CA 1
ATOM 7046 C C . ARG A 1 900 ? -25.460 -2.181 -34.457 1.00 94.62 900 ARG A C 1
ATOM 7048 O O . ARG A 1 900 ? -25.214 -3.365 -34.243 1.00 94.62 900 ARG A O 1
ATOM 7055 N N . ILE A 1 901 ? -25.654 -1.305 -33.473 1.00 95.19 901 ILE A N 1
ATOM 7056 C CA . ILE A 1 901 ? -25.734 -1.703 -32.064 1.00 95.19 901 ILE A CA 1
ATOM 7057 C C . ILE A 1 901 ? -26.989 -2.547 -31.839 1.00 95.19 901 ILE A C 1
ATOM 7059 O O . ILE A 1 901 ? -26.906 -3.590 -31.203 1.00 95.19 901 ILE A O 1
ATOM 7063 N N . LYS A 1 902 ? -28.135 -2.138 -32.387 1.00 92.94 902 LYS A N 1
ATOM 7064 C CA . LYS A 1 902 ? -29.416 -2.843 -32.246 1.00 92.94 902 LYS A CA 1
ATOM 7065 C C . LYS A 1 902 ? -29.390 -4.247 -32.857 1.00 92.94 902 LYS A C 1
ATOM 7067 O O . LYS A 1 902 ? -29.991 -5.162 -32.303 1.00 92.94 902 LYS A O 1
ATOM 7072 N N . SER A 1 903 ? -28.676 -4.415 -33.969 1.00 93.25 903 SER A N 1
ATOM 7073 C CA . SER A 1 903 ? -28.501 -5.692 -34.677 1.00 93.25 903 SER A CA 1
ATOM 7074 C C . SER A 1 903 ? -27.322 -6.546 -34.183 1.00 93.25 903 SER A C 1
ATOM 7076 O O . SER A 1 903 ? -27.106 -7.643 -34.706 1.00 93.25 903 SER A O 1
ATOM 7078 N N . ALA A 1 904 ? -26.567 -6.080 -33.180 1.00 94.75 904 ALA A N 1
ATOM 7079 C CA . ALA A 1 904 ? -25.483 -6.843 -32.570 1.00 94.75 904 ALA A CA 1
ATOM 7080 C C . ALA A 1 904 ? -25.990 -8.175 -31.992 1.00 94.75 904 ALA A C 1
ATOM 7082 O O . ALA A 1 904 ? -27.093 -8.266 -31.457 1.00 94.75 904 ALA A O 1
ATOM 7083 N N . LYS A 1 905 ? -25.178 -9.234 -32.088 1.00 92.44 905 LYS A N 1
ATOM 7084 C CA . LYS A 1 905 ? -25.589 -10.577 -31.640 1.00 92.44 905 LYS A CA 1
ATOM 7085 C C . LYS A 1 905 ? -25.376 -10.801 -30.148 1.00 92.44 905 LYS A C 1
ATOM 7087 O O . LYS A 1 905 ? -25.943 -11.740 -29.592 1.00 92.44 905 LYS A O 1
ATOM 7092 N N . SER A 1 906 ? -24.532 -9.988 -29.512 1.00 92.25 906 SER A N 1
ATOM 7093 C CA . SER A 1 906 ? -24.235 -10.096 -28.087 1.00 92.25 906 SER A CA 1
ATOM 7094 C C . SER A 1 906 ? -24.025 -8.727 -27.426 1.00 92.25 906 SER A C 1
ATOM 7096 O O . SER A 1 906 ? -23.645 -7.762 -28.097 1.00 92.25 906 SER A O 1
ATOM 7098 N N . PRO A 1 907 ? -24.222 -8.632 -26.098 1.00 90.44 907 PRO A N 1
ATOM 7099 C CA . PRO A 1 907 ? -23.943 -7.421 -25.322 1.00 90.44 907 PRO A CA 1
ATOM 7100 C C . PRO A 1 907 ? -22.498 -6.915 -25.482 1.00 90.44 907 PRO A C 1
ATOM 7102 O O . PRO A 1 907 ? -22.263 -5.713 -25.564 1.00 90.44 907 PRO A O 1
ATOM 7105 N N . GLU A 1 908 ? -21.519 -7.816 -25.591 1.00 90.44 908 GLU A N 1
ATOM 7106 C CA . GLU A 1 908 ? -20.109 -7.483 -25.830 1.00 90.44 908 GLU A CA 1
ATOM 7107 C C . GLU A 1 908 ? -19.884 -6.877 -27.216 1.00 90.44 908 GLU A C 1
ATOM 7109 O O . GLU A 1 908 ? -19.069 -5.965 -27.378 1.00 90.44 908 GLU A O 1
ATOM 7114 N N . GLU A 1 909 ? -20.605 -7.365 -28.226 1.00 89.88 909 GLU A N 1
ATOM 7115 C CA . GLU A 1 909 ? -20.560 -6.804 -29.570 1.00 89.88 909 GLU A CA 1
ATOM 7116 C C . GLU A 1 909 ? -21.170 -5.400 -29.610 1.00 89.88 909 GLU A C 1
ATOM 7118 O O . GLU A 1 909 ? -20.523 -4.485 -30.126 1.00 89.88 909 GLU A O 1
ATOM 7123 N N . ALA A 1 910 ? -22.335 -5.204 -28.988 1.00 92.38 910 ALA A N 1
ATOM 7124 C CA . ALA A 1 910 ? -22.958 -3.891 -28.824 1.00 92.38 910 ALA A CA 1
ATOM 7125 C C . ALA A 1 910 ? -22.019 -2.896 -28.111 1.00 92.38 910 ALA A C 1
ATOM 7127 O O . ALA A 1 910 ? -21.777 -1.791 -28.608 1.00 92.38 910 ALA A O 1
ATOM 7128 N N . ALA A 1 911 ? -21.406 -3.316 -26.997 1.00 90.69 911 ALA A N 1
ATOM 7129 C CA . ALA A 1 911 ? -20.412 -2.540 -26.254 1.00 90.69 911 ALA A CA 1
ATOM 7130 C C . ALA A 1 911 ? -19.201 -2.159 -27.111 1.00 90.69 911 ALA A C 1
ATOM 7132 O O . ALA A 1 911 ? -18.760 -1.008 -27.096 1.00 90.69 911 ALA A O 1
ATOM 7133 N N . ARG A 1 912 ? -18.659 -3.105 -27.885 1.00 93.06 912 ARG A N 1
ATOM 7134 C CA . ARG A 1 912 ? -17.515 -2.870 -28.773 1.00 93.06 912 ARG A CA 1
ATOM 7135 C C . ARG A 1 912 ? -17.842 -1.847 -29.859 1.00 93.06 912 ARG A C 1
ATOM 7137 O O . ARG A 1 912 ? -17.019 -0.963 -30.092 1.00 93.06 912 ARG A O 1
ATOM 7144 N N . ILE A 1 913 ? -19.010 -1.948 -30.498 1.00 90.81 913 ILE A N 1
ATOM 7145 C CA . ILE A 1 913 ? -19.438 -1.016 -31.553 1.00 90.81 913 ILE A CA 1
ATOM 7146 C C . ILE A 1 913 ? -19.575 0.399 -30.975 1.00 90.81 913 ILE A C 1
ATOM 7148 O O . ILE A 1 913 ? -18.897 1.312 -31.451 1.00 90.81 913 ILE A O 1
ATOM 7152 N N . GLY A 1 914 ? -20.346 0.566 -29.894 1.00 90.88 914 GLY A N 1
ATOM 7153 C CA . GLY A 1 914 ? -20.574 1.877 -29.278 1.00 90.88 914 GLY A CA 1
ATOM 7154 C C . GLY A 1 914 ? -19.296 2.533 -28.749 1.00 90.88 914 GLY A C 1
ATOM 7155 O O . GLY A 1 914 ? -19.031 3.701 -29.029 1.00 90.88 914 GLY A O 1
ATOM 7156 N N . ARG A 1 915 ? -18.435 1.776 -28.052 1.00 90.94 915 ARG A N 1
ATOM 7157 C CA . ARG A 1 915 ? -17.149 2.287 -27.530 1.00 90.94 915 ARG A CA 1
ATOM 7158 C C . ARG A 1 915 ? -16.134 2.584 -28.635 1.00 90.94 915 ARG A C 1
ATOM 7160 O O . ARG A 1 915 ? -15.295 3.467 -28.472 1.00 90.94 915 ARG A O 1
ATOM 7167 N N . SER A 1 916 ? -16.155 1.841 -29.744 1.00 87.12 916 SER A N 1
ATOM 7168 C CA . SER A 1 916 ? -15.298 2.140 -30.897 1.00 87.12 916 SER A CA 1
ATOM 7169 C C . SER A 1 916 ? -15.710 3.452 -31.553 1.00 87.12 916 SER A C 1
ATOM 7171 O O . SER A 1 916 ? -14.842 4.279 -31.819 1.00 87.12 916 SER A O 1
ATOM 7173 N N . MET A 1 917 ? -17.014 3.661 -31.757 1.00 90.31 917 MET A N 1
ATOM 7174 C CA . MET A 1 917 ? -17.532 4.896 -32.347 1.00 90.31 917 MET A CA 1
ATOM 7175 C C . MET A 1 917 ? -17.232 6.105 -31.457 1.00 90.31 917 MET A C 1
ATOM 7177 O O . MET A 1 917 ? -16.672 7.083 -31.935 1.00 90.31 917 MET A O 1
ATOM 7181 N N . GLN A 1 918 ? -17.467 5.990 -30.147 1.00 89.31 918 GLN A N 1
ATOM 7182 C CA . GLN A 1 918 ? -17.128 7.025 -29.164 1.00 89.31 918 GLN A CA 1
ATOM 7183 C C . GLN A 1 918 ? -15.647 7.436 -29.200 1.00 89.31 918 GLN A C 1
ATOM 7185 O O . GLN A 1 918 ? -15.340 8.615 -29.072 1.00 89.31 918 GLN A O 1
ATOM 7190 N N . ARG A 1 919 ? -14.718 6.486 -29.383 1.00 88.31 919 ARG A N 1
ATOM 7191 C CA . ARG A 1 919 ? -13.278 6.795 -29.465 1.00 88.31 919 ARG A CA 1
ATOM 7192 C C . ARG A 1 919 ? -12.866 7.415 -30.798 1.00 88.31 919 ARG A C 1
ATOM 7194 O O . ARG A 1 919 ? -11.952 8.226 -30.822 1.00 88.31 919 ARG A O 1
ATOM 7201 N N . GLN A 1 920 ? -13.483 6.990 -31.898 1.00 88.62 920 GLN A N 1
ATOM 7202 C CA . GLN A 1 920 ? -13.128 7.459 -33.241 1.00 88.62 920 GLN A CA 1
ATOM 7203 C C . GLN A 1 920 ? -13.767 8.807 -33.577 1.00 88.62 920 GLN A C 1
ATOM 7205 O O . GLN A 1 920 ? -13.161 9.606 -34.286 1.00 88.62 920 GLN A O 1
ATOM 7210 N N . LYS A 1 921 ? -14.992 9.039 -33.098 1.00 89.31 921 LYS A N 1
ATOM 7211 C CA . LYS A 1 921 ? -15.790 10.239 -33.346 1.00 89.31 921 LYS A CA 1
ATOM 7212 C C . LYS A 1 921 ? -16.544 10.648 -32.074 1.00 89.31 921 LYS A C 1
ATOM 7214 O O . LYS A 1 921 ? -17.745 10.394 -31.973 1.00 89.31 921 LYS A O 1
ATOM 7219 N N . PRO A 1 922 ? -15.856 11.261 -31.096 1.00 87.62 922 PRO A N 1
ATOM 7220 C CA . PRO A 1 922 ? -16.496 11.724 -29.864 1.00 87.62 922 PRO A CA 1
ATOM 7221 C C . PRO A 1 922 ? -17.591 12.772 -30.124 1.00 87.62 922 PRO A C 1
ATOM 7223 O O . PRO A 1 922 ? -18.577 12.794 -29.396 1.00 87.62 922 PRO A O 1
ATOM 7226 N N . ASP A 1 923 ? -17.476 13.549 -31.206 1.00 89.00 923 ASP A N 1
ATOM 7227 C CA . ASP A 1 923 ? -18.445 14.586 -31.602 1.00 89.00 923 ASP A CA 1
ATOM 7228 C C . ASP A 1 923 ? -19.834 14.034 -31.974 1.00 89.00 923 ASP A C 1
ATOM 7230 O O . ASP A 1 923 ? -20.804 14.783 -32.020 1.00 89.00 923 ASP A O 1
ATOM 7234 N N . LEU A 1 924 ? -19.943 12.726 -32.247 1.00 89.94 924 LEU A N 1
ATOM 7235 C CA . LEU A 1 924 ? -21.216 12.061 -32.559 1.00 89.94 924 LEU A CA 1
ATOM 7236 C C . LEU A 1 924 ? -21.985 11.611 -31.314 1.00 89.94 924 LEU A C 1
ATOM 7238 O O . LEU A 1 924 ? -23.063 11.033 -31.437 1.00 89.94 924 LEU A O 1
ATOM 7242 N N . ILE A 1 925 ? -21.434 11.812 -30.120 1.00 91.44 925 ILE A N 1
ATOM 7243 C CA . ILE A 1 925 ? -22.139 11.527 -28.874 1.00 91.44 925 ILE A CA 1
ATOM 7244 C C . ILE A 1 925 ? -23.063 12.701 -28.575 1.00 91.44 925 ILE A C 1
ATOM 7246 O O . ILE A 1 925 ? -22.669 13.860 -28.690 1.00 91.44 925 ILE A O 1
ATOM 7250 N N . ARG A 1 926 ? -24.293 12.405 -28.153 1.00 92.00 926 ARG A N 1
ATOM 7251 C CA . ARG A 1 926 ? -25.241 13.433 -27.716 1.00 92.00 926 ARG A CA 1
ATOM 7252 C C . ARG A 1 926 ? -24.636 14.328 -26.625 1.00 92.00 926 ARG A C 1
ATOM 7254 O O . ARG A 1 926 ? -23.983 13.849 -25.697 1.00 92.00 926 ARG A O 1
ATOM 7261 N N . SER A 1 927 ? -24.880 15.631 -26.724 1.00 87.56 927 SER A N 1
ATOM 7262 C CA . SER A 1 927 ? -24.222 16.655 -25.899 1.00 87.56 927 SER A CA 1
ATOM 7263 C C . SER A 1 927 ? -24.550 16.577 -24.403 1.00 87.56 927 SER A C 1
ATOM 7265 O O . SER A 1 927 ? -23.756 17.006 -23.572 1.00 87.56 927 SER A O 1
ATOM 7267 N N . ASP A 1 928 ? -25.694 16.000 -24.041 1.00 90.38 928 ASP A N 1
ATOM 7268 C CA . ASP A 1 928 ? -26.165 15.801 -22.668 1.00 90.38 928 ASP A CA 1
ATOM 7269 C C . ASP A 1 928 ? -25.834 14.408 -22.102 1.00 90.38 928 ASP A C 1
ATOM 7271 O O . ASP A 1 928 ? -26.271 14.084 -20.995 1.00 90.38 928 ASP A O 1
ATOM 7275 N N . TRP A 1 929 ? -25.061 13.575 -22.817 1.00 93.00 929 TRP A N 1
ATOM 7276 C CA . TRP A 1 929 ? -24.804 12.178 -22.438 1.00 93.00 929 TRP A CA 1
ATOM 7277 C C . TRP A 1 929 ? -24.305 12.018 -20.998 1.00 93.00 929 TRP A C 1
ATOM 7279 O O . TRP A 1 929 ? -24.810 11.173 -20.255 1.00 93.00 929 TRP A O 1
ATOM 7289 N N . GLU A 1 930 ? -23.351 12.851 -20.581 1.00 90.62 930 GLU A N 1
ATOM 7290 C CA . GLU A 1 930 ? -22.781 12.795 -19.231 1.00 90.62 930 GLU A CA 1
ATOM 7291 C C . GLU A 1 930 ? -23.823 13.064 -18.135 1.00 90.62 930 GLU A C 1
ATOM 7293 O O . GLU A 1 930 ? -23.734 12.470 -17.059 1.00 90.62 930 GLU A O 1
ATOM 7298 N N . ASN A 1 931 ? -24.852 13.865 -18.433 1.00 88.88 931 ASN A N 1
ATOM 7299 C CA . ASN A 1 931 ? -25.932 14.194 -17.502 1.00 88.88 931 ASN A CA 1
ATOM 7300 C C . ASN A 1 931 ? -26.995 13.088 -17.421 1.00 88.88 931 ASN A C 1
ATOM 7302 O O . ASN A 1 931 ? -27.602 12.898 -16.369 1.00 88.88 931 ASN A O 1
ATOM 7306 N N . ILE A 1 932 ? -27.229 12.346 -18.510 1.00 92.75 932 ILE A N 1
ATOM 7307 C CA . ILE A 1 932 ? -28.353 11.397 -18.596 1.00 92.75 932 ILE A CA 1
ATOM 7308 C C . ILE A 1 932 ? -27.956 9.922 -18.475 1.00 92.75 932 ILE A C 1
ATOM 7310 O O . ILE A 1 932 ? -28.820 9.074 -18.257 1.00 92.75 932 ILE A O 1
ATOM 7314 N N . LYS A 1 933 ? -26.671 9.573 -18.612 1.00 94.31 933 LYS A N 1
ATOM 7315 C CA . LYS A 1 933 ? -26.203 8.173 -18.663 1.00 94.31 933 LYS A CA 1
ATOM 7316 C C . LYS A 1 933 ? -26.663 7.320 -17.471 1.00 94.31 933 LYS A C 1
ATOM 7318 O O . LYS A 1 933 ? -26.947 6.136 -17.644 1.00 94.31 933 LYS A O 1
ATOM 7323 N N . ILE A 1 934 ? -26.753 7.911 -16.275 1.00 94.56 934 ILE A N 1
ATOM 7324 C CA . ILE A 1 934 ? -27.212 7.227 -15.055 1.00 94.56 934 ILE A CA 1
ATOM 7325 C C . ILE A 1 934 ? -28.703 6.892 -15.160 1.00 94.56 934 ILE A C 1
ATOM 7327 O O . ILE A 1 934 ? -29.098 5.753 -14.914 1.00 94.56 934 ILE A O 1
ATOM 7331 N N . ASP A 1 935 ? -29.515 7.859 -15.585 1.00 94.06 935 ASP A N 1
ATOM 7332 C CA . ASP A 1 935 ? -30.957 7.691 -15.772 1.00 94.06 935 ASP A CA 1
ATOM 7333 C C . ASP A 1 935 ? -31.281 6.665 -16.872 1.00 94.06 935 ASP A C 1
ATOM 7335 O O . ASP A 1 935 ? -32.115 5.779 -16.678 1.00 94.06 935 ASP A O 1
ATOM 7339 N N . VAL A 1 936 ? -30.563 6.718 -17.999 1.00 95.25 936 VAL A N 1
ATOM 7340 C CA . VAL A 1 936 ? -30.697 5.749 -19.100 1.00 95.25 936 VAL A CA 1
ATOM 7341 C C . VAL A 1 936 ? -30.452 4.321 -18.600 1.00 95.25 936 VAL A C 1
ATOM 7343 O O . VAL A 1 936 ? -31.249 3.426 -18.888 1.00 95.25 936 VAL A O 1
ATOM 7346 N N . MET A 1 937 ? -29.384 4.103 -17.823 1.00 97.00 937 MET A N 1
ATOM 7347 C CA . MET A 1 937 ? -29.082 2.794 -17.234 1.00 97.00 937 MET A CA 1
ATOM 7348 C C . MET A 1 937 ? -30.163 2.362 -16.234 1.00 97.00 937 MET A C 1
ATOM 7350 O O . MET A 1 937 ? -30.646 1.232 -16.296 1.00 97.00 937 MET A O 1
ATOM 7354 N N . TYR A 1 938 ? -30.576 3.260 -15.337 1.00 96.44 938 TYR A N 1
ATOM 7355 C CA . TYR A 1 938 ? -31.588 2.977 -14.319 1.00 96.44 938 TYR A CA 1
ATOM 7356 C C . TYR A 1 938 ? -32.930 2.564 -14.940 1.00 96.44 938 TYR A C 1
ATOM 7358 O O . TYR A 1 938 ? -33.486 1.537 -14.548 1.00 96.44 938 TYR A O 1
ATOM 7366 N N . ARG A 1 939 ? -33.420 3.282 -15.960 1.00 95.12 939 ARG A N 1
ATOM 7367 C CA . ARG A 1 939 ? -34.664 2.937 -16.674 1.00 95.12 939 ARG A CA 1
ATOM 7368 C C . ARG A 1 939 ? -34.601 1.551 -17.314 1.00 95.12 939 ARG A C 1
ATOM 7370 O O . ARG A 1 939 ? -35.547 0.772 -17.195 1.00 95.12 939 ARG A O 1
ATOM 7377 N N . ALA A 1 940 ? -33.477 1.225 -17.949 1.00 96.06 940 ALA A N 1
ATOM 7378 C CA . ALA A 1 940 ? -33.272 -0.077 -18.574 1.00 96.06 940 ALA A CA 1
ATOM 7379 C C . ALA A 1 940 ? -33.218 -1.220 -17.543 1.00 96.06 940 ALA A C 1
ATOM 7381 O O . ALA A 1 940 ? -33.831 -2.272 -17.745 1.00 96.06 940 ALA A O 1
ATOM 7382 N N . LEU A 1 941 ? -32.536 -1.009 -16.410 1.00 97.00 941 LEU A N 1
ATOM 7383 C CA . LEU A 1 941 ? -32.509 -1.965 -15.299 1.00 97.00 941 LEU A CA 1
ATOM 7384 C C . LEU A 1 941 ? -33.900 -2.145 -14.682 1.00 97.00 941 LEU A C 1
ATOM 7386 O O . LEU A 1 941 ? -34.338 -3.282 -14.517 1.00 97.00 941 LEU A O 1
ATOM 7390 N N . ARG A 1 942 ? -34.635 -1.059 -14.412 1.00 95.88 942 ARG A N 1
ATOM 7391 C CA . ARG A 1 942 ? -36.005 -1.123 -13.882 1.00 95.88 942 ARG A CA 1
ATOM 7392 C C . ARG A 1 942 ? -36.902 -1.961 -14.786 1.00 95.88 942 ARG A C 1
ATOM 7394 O O . ARG A 1 942 ? -37.589 -2.852 -14.295 1.00 95.88 942 ARG A O 1
ATOM 7401 N N . CYS A 1 943 ? -36.842 -1.735 -16.099 1.00 95.31 943 CYS A N 1
ATOM 7402 C CA . CYS A 1 943 ? -37.589 -2.514 -17.086 1.00 95.31 943 CYS A CA 1
ATOM 7403 C C . CYS A 1 943 ? -37.230 -4.009 -17.017 1.00 95.31 943 CYS A C 1
ATOM 7405 O O . CYS A 1 943 ? -38.113 -4.851 -16.846 1.00 95.31 943 CYS A O 1
ATOM 7407 N N . LYS A 1 944 ? -35.933 -4.348 -17.024 1.00 96.38 944 LYS A N 1
ATOM 7408 C CA . LYS A 1 944 ? -35.454 -5.731 -16.871 1.00 96.38 944 LYS A CA 1
ATOM 7409 C C . LYS A 1 944 ? -36.006 -6.400 -15.607 1.00 96.38 944 LYS A C 1
ATOM 7411 O O . LYS A 1 944 ? -36.596 -7.470 -15.693 1.00 96.38 944 LYS A O 1
ATOM 7416 N N . PHE A 1 945 ? -35.844 -5.790 -14.436 1.00 95.69 945 PHE A N 1
ATOM 7417 C CA . PHE A 1 945 ? -36.285 -6.403 -13.176 1.00 95.69 945 PHE A CA 1
ATOM 7418 C C . PHE A 1 945 ? -37.806 -6.367 -12.964 1.00 95.69 945 PHE A C 1
ATOM 7420 O O . PHE A 1 945 ? -38.296 -7.076 -12.090 1.00 95.69 945 PHE A O 1
ATOM 7427 N N . SER A 1 946 ? -38.553 -5.606 -13.771 1.00 93.62 946 SER A N 1
ATOM 7428 C CA . SER A 1 946 ? -40.024 -5.615 -13.765 1.00 93.62 946 SER A CA 1
ATOM 7429 C C . SER A 1 946 ? -40.608 -6.712 -14.663 1.00 93.62 946 SER A C 1
ATOM 7431 O O . SER A 1 946 ? -41.636 -7.294 -14.333 1.00 93.62 946 SER A O 1
ATOM 7433 N N . ILE A 1 947 ? -39.958 -7.022 -15.792 1.00 93.06 947 ILE A N 1
ATOM 7434 C CA . ILE A 1 947 ? -40.451 -8.015 -16.766 1.00 93.06 947 ILE A CA 1
ATOM 7435 C C . ILE A 1 947 ? -40.218 -9.458 -16.293 1.00 93.06 947 ILE A C 1
ATOM 7437 O O . ILE A 1 947 ? -41.004 -10.345 -16.622 1.00 93.06 947 ILE A O 1
ATOM 7441 N N . TYR A 1 948 ? -39.145 -9.716 -15.536 1.00 93.94 948 TYR A N 1
ATOM 7442 C CA . TYR A 1 948 ? -38.734 -11.073 -15.160 1.00 93.94 948 TYR A CA 1
ATOM 7443 C C . TYR A 1 948 ? -38.900 -11.333 -13.648 1.00 93.94 948 TYR A C 1
ATOM 7445 O O . TYR A 1 948 ? -38.012 -10.970 -12.870 1.00 93.94 948 TYR A O 1
ATOM 7453 N N . PRO A 1 949 ? -39.961 -12.047 -13.209 1.00 91.38 949 PRO A N 1
ATOM 7454 C CA . PRO A 1 949 ? -40.230 -12.287 -11.786 1.00 91.38 949 PRO A CA 1
ATOM 7455 C C . PRO A 1 949 ? -39.090 -12.988 -11.038 1.00 91.38 949 PRO A C 1
ATOM 7457 O O . PRO A 1 949 ? -38.771 -12.634 -9.910 1.00 91.38 949 PRO A O 1
ATOM 7460 N N . HIS A 1 950 ? -38.419 -13.947 -11.679 1.00 91.00 950 HIS A N 1
ATOM 7461 C CA . HIS A 1 950 ? -37.299 -14.668 -11.071 1.00 91.00 950 HIS A CA 1
ATOM 7462 C C . HIS A 1 950 ? -36.069 -13.771 -10.829 1.00 91.00 950 HIS A C 1
ATOM 7464 O O . HIS A 1 950 ? -35.357 -13.964 -9.844 1.00 91.00 950 HIS A O 1
ATOM 7470 N N . LEU A 1 951 ? -35.829 -12.768 -11.687 1.00 93.62 951 LEU A N 1
ATOM 7471 C CA . LEU A 1 951 ? -34.771 -11.776 -11.472 1.00 93.62 951 LEU A CA 1
ATOM 7472 C C . LEU A 1 951 ? -35.134 -10.822 -10.338 1.00 93.62 951 LEU A C 1
ATOM 7474 O O . LEU A 1 951 ? -34.270 -10.479 -9.534 1.00 93.62 951 LEU A O 1
ATOM 7478 N N . ASN A 1 952 ? -36.406 -10.426 -10.261 1.00 93.94 952 ASN A N 1
ATOM 7479 C CA . ASN A 1 952 ? -36.925 -9.619 -9.164 1.00 93.94 952 ASN A CA 1
ATOM 7480 C C . ASN A 1 952 ? -36.726 -10.331 -7.817 1.00 93.94 952 ASN A C 1
ATOM 7482 O O . ASN A 1 952 ? -36.079 -9.785 -6.928 1.00 93.94 952 ASN A O 1
ATOM 7486 N N . SER A 1 953 ? -37.156 -11.594 -7.700 1.00 91.38 953 SER A N 1
ATOM 7487 C CA . SER A 1 953 ? -36.944 -12.395 -6.488 1.00 91.38 953 SER A CA 1
ATOM 7488 C C . SER A 1 953 ? -35.464 -12.533 -6.128 1.00 91.38 953 SER A C 1
ATOM 7490 O O . SER A 1 953 ? -35.110 -12.451 -4.953 1.00 91.38 953 SER A O 1
ATOM 7492 N N . MET A 1 954 ? -34.582 -12.695 -7.121 1.00 91.62 954 MET A N 1
ATOM 7493 C CA . MET A 1 954 ? -33.142 -12.735 -6.871 1.00 91.62 954 MET A CA 1
ATOM 7494 C C . MET A 1 954 ? -32.619 -11.401 -6.330 1.00 91.62 954 MET A C 1
ATOM 7496 O O . MET A 1 954 ? -31.884 -11.407 -5.346 1.00 91.62 954 MET A O 1
ATOM 7500 N N . LEU A 1 955 ? -33.017 -10.266 -6.910 1.00 93.12 955 LEU A N 1
ATOM 7501 C CA . LEU A 1 955 ? -32.631 -8.944 -6.414 1.00 93.12 955 LEU A CA 1
ATOM 7502 C C . LEU A 1 955 ? -33.118 -8.728 -4.973 1.00 93.12 955 LEU A C 1
ATOM 7504 O O . LEU A 1 955 ? -32.332 -8.316 -4.119 1.00 93.12 955 LEU A O 1
ATOM 7508 N N . LEU A 1 956 ? -34.371 -9.078 -4.675 1.00 92.12 956 LEU A N 1
ATOM 7509 C CA . LEU A 1 956 ? -34.947 -8.975 -3.331 1.00 92.12 956 LEU A CA 1
ATOM 7510 C C . LEU A 1 956 ? -34.244 -9.885 -2.312 1.00 92.12 956 LEU A C 1
ATOM 7512 O O . LEU A 1 956 ? -34.046 -9.476 -1.170 1.00 92.12 956 LEU A O 1
ATOM 7516 N N . SER A 1 957 ? -33.777 -11.072 -2.721 1.00 88.38 957 SER A N 1
ATOM 7517 C CA . SER A 1 957 ? -33.024 -11.986 -1.842 1.00 88.38 957 SER A CA 1
ATOM 7518 C C . SER A 1 957 ? -31.693 -11.415 -1.333 1.00 88.38 957 SER A C 1
ATOM 7520 O O . SER A 1 957 ? -31.110 -11.952 -0.395 1.00 88.38 957 SER A O 1
ATOM 7522 N N . THR A 1 958 ? -31.217 -10.314 -1.924 1.00 89.44 958 THR A N 1
ATOM 7523 C CA . THR A 1 958 ? -29.985 -9.628 -1.511 1.00 89.44 958 THR A CA 1
ATOM 7524 C C . THR A 1 958 ? -30.196 -8.556 -0.438 1.00 89.44 958 THR A C 1
ATOM 7526 O O . THR A 1 958 ? -29.251 -7.834 -0.123 1.00 89.44 958 THR A O 1
ATOM 7529 N N . ALA A 1 959 ? -31.407 -8.406 0.108 1.00 84.75 959 ALA A N 1
ATOM 7530 C CA . ALA A 1 959 ? -31.715 -7.409 1.136 1.00 84.75 959 ALA A CA 1
ATOM 7531 C C . ALA A 1 959 ? -30.699 -7.425 2.301 1.00 84.75 959 ALA A C 1
ATOM 7533 O O . ALA A 1 959 ? -30.248 -8.487 2.735 1.00 84.75 959 ALA A O 1
ATOM 7534 N N . GLY A 1 960 ? -30.290 -6.238 2.764 1.00 75.19 960 GLY A N 1
ATOM 7535 C CA . GLY A 1 960 ? -29.252 -6.066 3.794 1.00 75.19 960 GLY A CA 1
ATOM 7536 C C . GLY A 1 960 ? -27.809 -6.321 3.325 1.00 75.19 960 GLY A C 1
ATOM 7537 O O . GLY A 1 960 ? -26.880 -6.273 4.133 1.00 75.19 960 GLY A O 1
ATOM 7538 N N . SER A 1 961 ? -27.597 -6.601 2.032 1.00 83.62 961 SER A N 1
ATOM 7539 C CA . SER A 1 961 ? -26.267 -6.773 1.431 1.00 83.62 961 SER A CA 1
ATOM 7540 C C . SER A 1 961 ? -25.904 -5.621 0.490 1.00 83.62 961 SER A C 1
ATOM 7542 O O . SER A 1 961 ? -26.760 -5.092 -0.225 1.00 83.62 961 SER A O 1
ATOM 7544 N N . VAL A 1 962 ? -24.617 -5.287 0.422 1.00 86.31 962 VAL A N 1
ATOM 7545 C CA . VAL A 1 962 ? -24.059 -4.339 -0.551 1.00 86.31 962 VAL A CA 1
ATOM 7546 C C . VAL A 1 962 ? -23.839 -5.049 -1.878 1.00 86.31 962 VAL A C 1
ATOM 7548 O O . VAL A 1 962 ? -23.191 -6.094 -1.915 1.00 86.31 962 VAL A O 1
ATOM 7551 N N . LEU A 1 963 ? -24.345 -4.481 -2.970 1.00 90.44 963 LEU A N 1
ATOM 7552 C CA . LEU A 1 963 ? -24.122 -5.003 -4.318 1.00 90.44 963 LEU A CA 1
ATOM 7553 C C . LEU A 1 963 ? -22.953 -4.265 -4.969 1.00 90.44 963 LEU A C 1
ATOM 7555 O O . LEU A 1 963 ? -22.990 -3.039 -5.076 1.00 90.44 963 LEU A O 1
ATOM 7559 N N . VAL A 1 964 ? -21.936 -5.000 -5.422 1.00 89.00 964 VAL A N 1
ATOM 7560 C CA . VAL A 1 964 ? -20.760 -4.427 -6.093 1.00 89.00 964 VAL A CA 1
ATOM 7561 C C . VAL A 1 964 ? -20.535 -5.086 -7.448 1.00 89.00 964 VAL A C 1
ATOM 7563 O O . VAL A 1 964 ? -20.338 -6.302 -7.525 1.00 89.00 964 VAL A O 1
ATOM 7566 N N . GLU A 1 965 ? -20.516 -4.283 -8.514 1.00 90.56 965 GLU A N 1
ATOM 7567 C CA . GLU A 1 965 ? -20.055 -4.765 -9.814 1.00 90.56 965 GLU A CA 1
ATOM 7568 C C . GLU A 1 965 ? -18.521 -4.878 -9.792 1.00 90.56 965 GLU A C 1
ATOM 7570 O O . GLU A 1 965 ? -17.799 -3.883 -9.761 1.00 90.56 965 GLU A O 1
ATOM 7575 N N . ALA A 1 966 ? -17.999 -6.104 -9.801 1.00 82.56 966 ALA A N 1
ATOM 7576 C CA . ALA A 1 966 ? -16.573 -6.405 -9.662 1.00 82.56 966 ALA A CA 1
ATOM 7577 C C . ALA A 1 966 ? -15.796 -6.253 -10.986 1.00 82.56 966 ALA A C 1
ATOM 7579 O O . ALA A 1 966 ? -14.990 -7.112 -11.357 1.00 82.56 966 ALA A O 1
ATOM 7580 N N . SER A 1 967 ? -16.055 -5.171 -11.725 1.00 82.62 967 SER A N 1
ATOM 7581 C CA . SER A 1 967 ? -15.298 -4.828 -12.927 1.00 82.62 967 SER A CA 1
ATOM 7582 C C . SER A 1 967 ? -13.928 -4.248 -12.544 1.00 82.62 967 SER A C 1
ATOM 7584 O O . SER A 1 967 ? -13.864 -3.190 -11.919 1.00 82.62 967 SER A O 1
ATOM 7586 N N . PRO A 1 968 ? -12.808 -4.882 -12.942 1.00 66.75 968 PRO A N 1
ATOM 7587 C CA . PRO A 1 968 ? -11.465 -4.464 -12.528 1.00 66.75 968 PRO A CA 1
ATOM 7588 C C . PRO A 1 968 ? -10.925 -3.243 -13.291 1.00 66.75 968 PRO A C 1
ATOM 7590 O O . PRO A 1 968 ? -9.780 -2.853 -13.076 1.00 66.75 968 PRO A O 1
ATOM 7593 N N . HIS A 1 969 ? -11.685 -2.711 -14.252 1.00 70.38 969 HIS A N 1
ATOM 7594 C CA . HIS A 1 969 ? -11.246 -1.641 -15.154 1.00 70.38 969 HIS A CA 1
ATOM 7595 C C . HIS A 1 969 ? -12.283 -0.526 -15.331 1.00 70.38 969 HIS A C 1
ATOM 7597 O O . HIS A 1 969 ? -11.944 0.523 -15.872 1.00 70.38 969 HIS A O 1
ATOM 7603 N N . ASP A 1 970 ? -13.534 -0.745 -14.916 1.00 80.06 970 ASP A N 1
ATOM 7604 C CA . ASP A 1 970 ? -14.584 0.270 -14.978 1.00 80.06 970 ASP A CA 1
ATOM 7605 C C . ASP A 1 970 ? -14.718 0.935 -13.608 1.00 80.06 970 ASP A C 1
ATOM 7607 O O . ASP A 1 970 ? -15.324 0.379 -12.696 1.00 80.06 970 ASP A O 1
ATOM 7611 N N . LEU A 1 971 ? -14.114 2.116 -13.465 1.00 84.31 971 LEU A N 1
ATOM 7612 C CA . LEU A 1 971 ? -14.159 2.892 -12.225 1.00 84.31 971 LEU A CA 1
ATOM 7613 C C . LEU A 1 971 ? -15.472 3.659 -12.045 1.00 84.31 971 LEU A C 1
ATOM 7615 O O . LEU A 1 971 ? -15.688 4.234 -10.987 1.00 84.31 971 LEU A O 1
ATOM 7619 N N . PHE A 1 972 ? -16.339 3.715 -13.058 1.00 90.00 972 PHE A N 1
ATOM 7620 C CA . PHE A 1 972 ? -17.604 4.436 -12.961 1.00 90.00 972 PHE A CA 1
ATOM 7621 C C . PHE A 1 972 ? -18.741 3.481 -12.589 1.00 90.00 972 PHE A C 1
ATOM 7623 O O . PHE A 1 972 ? -19.399 3.658 -11.564 1.00 90.00 972 PHE A O 1
ATOM 7630 N N . TRP A 1 973 ? -18.966 2.444 -13.397 1.00 91.56 973 TRP A N 1
ATOM 7631 C CA . TRP A 1 973 ? -20.026 1.467 -13.144 1.00 91.56 973 TRP A CA 1
ATOM 7632 C C . TRP A 1 973 ? -19.633 0.430 -12.090 1.00 91.56 973 TRP A C 1
ATOM 7634 O O . TRP A 1 973 ? -20.508 0.011 -11.326 1.00 91.56 973 TRP A O 1
ATOM 7644 N N . GLY A 1 974 ? -18.338 0.110 -12.006 1.00 88.19 974 GLY A N 1
ATOM 7645 C CA . GLY A 1 974 ? -17.785 -0.931 -11.149 1.00 88.19 974 GLY A CA 1
ATOM 7646 C C . GLY A 1 974 ? -17.058 -0.423 -9.914 1.00 88.19 974 GLY A C 1
ATOM 7647 O O . GLY A 1 974 ? -16.869 0.776 -9.715 1.00 88.19 974 GLY A O 1
ATOM 7648 N N . GLY A 1 975 ? -16.673 -1.368 -9.057 1.00 78.94 975 GLY A N 1
ATOM 7649 C CA . GLY A 1 975 ? -15.962 -1.121 -7.803 1.00 78.94 975 GLY A CA 1
ATOM 7650 C C . GLY A 1 975 ? -14.442 -0.982 -7.929 1.00 78.94 975 GLY A C 1
ATOM 7651 O O . GLY A 1 975 ? -13.809 -0.645 -6.938 1.00 78.94 975 GLY A O 1
ATOM 7652 N N . GLY A 1 976 ? -13.840 -1.209 -9.102 1.00 73.38 976 GLY A N 1
ATOM 7653 C CA . GLY A 1 976 ? -12.376 -1.216 -9.248 1.00 73.38 976 GLY A CA 1
ATOM 7654 C C . GLY A 1 976 ? -11.713 -2.471 -8.659 1.00 73.38 976 GLY A C 1
ATOM 7655 O O . GLY A 1 976 ? -12.397 -3.406 -8.235 1.00 73.38 976 GLY A O 1
ATOM 7656 N N . ARG A 1 977 ? -10.375 -2.547 -8.685 1.00 62.00 977 ARG A N 1
ATOM 7657 C CA . ARG A 1 977 ? -9.633 -3.717 -8.157 1.00 62.00 977 ARG A CA 1
ATOM 7658 C C . ARG A 1 977 ? -9.504 -3.706 -6.638 1.00 62.00 977 ARG A C 1
ATOM 7660 O O . ARG A 1 977 ? -9.538 -4.769 -6.028 1.00 62.00 977 ARG A O 1
ATOM 7667 N N . GLU A 1 978 ? -9.360 -2.519 -6.074 1.00 57.31 978 GLU A N 1
ATOM 7668 C CA . GLU A 1 978 ? -9.070 -2.223 -4.672 1.00 57.31 978 GLU A CA 1
ATOM 7669 C C . GLU A 1 978 ? -10.247 -1.491 -3.989 1.00 57.31 978 GLU A C 1
ATOM 7671 O O . GLU A 1 978 ? -10.112 -0.998 -2.872 1.00 57.31 978 GLU A O 1
ATOM 7676 N N . GLY A 1 979 ? -11.415 -1.409 -4.644 1.00 64.81 979 GLY A N 1
ATOM 7677 C CA . GLY A 1 979 ? -12.582 -0.672 -4.142 1.00 64.81 979 GLY A CA 1
ATOM 7678 C C . GLY A 1 979 ? -12.585 0.822 -4.496 1.00 64.81 979 GLY A C 1
ATOM 7679 O O . GLY A 1 979 ? -13.365 1.586 -3.932 1.00 64.81 979 GLY A O 1
ATOM 7680 N N . GLU A 1 980 ? -11.715 1.243 -5.416 1.00 74.50 980 GLU A N 1
ATOM 7681 C CA . GLU A 1 980 ? -11.518 2.626 -5.862 1.00 74.50 980 GLU A CA 1
ATOM 7682 C C . GLU A 1 980 ? -12.570 3.129 -6.867 1.00 74.50 980 GLU A C 1
ATOM 7684 O O . GLU A 1 980 ? -12.594 4.315 -7.200 1.00 74.50 980 GLU A O 1
ATOM 7689 N N . GLY A 1 981 ? -13.425 2.242 -7.381 1.00 80.69 981 GLY A N 1
ATOM 7690 C CA . GLY A 1 981 ? -14.496 2.595 -8.310 1.00 80.69 981 GLY A CA 1
ATOM 7691 C C . GLY A 1 981 ? -15.726 3.200 -7.624 1.00 80.69 981 GLY A C 1
ATOM 7692 O O . GLY A 1 981 ? -15.920 3.092 -6.420 1.00 80.69 981 GLY A O 1
ATOM 7693 N N . LEU A 1 982 ? -16.600 3.836 -8.399 1.00 86.69 982 LEU A N 1
ATOM 7694 C CA . LEU A 1 982 ? -17.820 4.472 -7.897 1.00 86.69 982 LEU A CA 1
ATOM 7695 C C . LEU A 1 982 ? -18.975 3.473 -7.742 1.00 86.69 982 LEU A C 1
ATOM 7697 O O . LEU A 1 982 ? -19.931 3.745 -7.022 1.00 86.69 982 LEU A O 1
ATOM 7701 N N . ASN A 1 983 ? -18.906 2.300 -8.378 1.00 91.81 983 ASN A N 1
ATOM 7702 C CA . ASN A 1 983 ? -19.912 1.241 -8.275 1.00 91.81 983 ASN A CA 1
ATOM 7703 C C . ASN A 1 983 ? -21.353 1.713 -8.586 1.00 91.81 983 ASN A C 1
ATOM 7705 O O . ASN A 1 983 ? -22.319 1.255 -7.968 1.00 91.81 983 ASN A O 1
ATOM 7709 N N . TYR A 1 984 ? -21.537 2.636 -9.542 1.00 92.62 984 TYR A N 1
ATOM 7710 C CA . TYR A 1 984 ? -22.869 3.169 -9.863 1.00 92.62 984 TYR A CA 1
ATOM 7711 C C . TYR A 1 984 ? -23.875 2.072 -10.234 1.00 92.62 984 TYR A C 1
ATOM 7713 O O . TYR A 1 984 ? -25.056 2.203 -9.913 1.00 92.62 984 TYR A O 1
ATOM 7721 N N . LEU A 1 985 ? -23.437 0.969 -10.854 1.00 93.94 985 LEU A N 1
ATOM 7722 C CA . LEU A 1 985 ? -24.338 -0.123 -11.225 1.00 93.94 985 LEU A CA 1
ATOM 7723 C C . LEU A 1 985 ? -24.908 -0.825 -9.986 1.00 93.94 985 LEU A C 1
ATOM 7725 O O . LEU A 1 985 ? -26.121 -1.011 -9.884 1.00 93.94 985 LEU A O 1
ATOM 7729 N N . GLY A 1 986 ? -24.046 -1.164 -9.022 1.00 92.38 986 GLY A N 1
ATOM 7730 C CA . GLY A 1 986 ? -24.455 -1.741 -7.744 1.00 92.38 986 GLY A CA 1
ATOM 7731 C C . GLY A 1 986 ? -25.431 -0.838 -6.988 1.00 92.38 986 GLY A C 1
ATOM 7732 O O . GLY A 1 986 ? -26.454 -1.308 -6.489 1.00 92.38 986 GLY A O 1
ATOM 7733 N N . ARG A 1 987 ? -25.182 0.477 -6.983 1.00 91.12 987 ARG A N 1
ATOM 7734 C CA . ARG A 1 987 ? -26.069 1.466 -6.347 1.00 91.12 987 ARG A CA 1
ATOM 7735 C C . ARG A 1 987 ? -27.445 1.549 -6.996 1.00 91.12 987 ARG A C 1
ATOM 7737 O O . ARG A 1 987 ? -28.442 1.578 -6.281 1.00 91.12 987 ARG A O 1
ATOM 7744 N N . LEU A 1 988 ? -27.522 1.556 -8.330 1.00 94.12 988 LEU A N 1
ATOM 7745 C CA . LEU A 1 988 ? -28.811 1.559 -9.032 1.00 94.12 988 LEU A CA 1
ATOM 7746 C C . LEU A 1 988 ? -29.629 0.304 -8.709 1.00 94.12 988 LEU A C 1
ATOM 7748 O O . LEU A 1 988 ? -30.841 0.394 -8.531 1.00 94.12 988 LEU A O 1
ATOM 7752 N N . LEU A 1 989 ? -28.974 -0.852 -8.584 1.00 94.31 989 LEU A N 1
ATOM 7753 C CA . LEU A 1 989 ? -29.631 -2.098 -8.188 1.00 94.31 989 LEU A CA 1
ATOM 7754 C C . LEU A 1 989 ? -30.125 -2.060 -6.737 1.00 94.31 989 LEU A C 1
ATOM 7756 O O . LEU A 1 989 ? -31.236 -2.509 -6.472 1.00 94.31 989 LEU A O 1
ATOM 7760 N N . MET A 1 990 ? -29.342 -1.504 -5.808 1.00 92.38 990 MET A N 1
ATOM 7761 C CA . MET A 1 990 ? -29.772 -1.323 -4.414 1.00 92.38 990 MET A CA 1
ATOM 7762 C C . MET A 1 990 ? -30.944 -0.340 -4.309 1.00 92.38 990 MET A C 1
ATOM 7764 O O . MET A 1 990 ? -31.911 -0.630 -3.613 1.00 92.38 990 MET A O 1
ATOM 7768 N N . LYS A 1 991 ? -30.925 0.753 -5.081 1.00 91.19 991 LYS A N 1
ATOM 7769 C CA . LYS A 1 991 ? -32.063 1.676 -5.195 1.00 91.19 991 LYS A CA 1
ATOM 7770 C C . LYS A 1 991 ? -33.326 0.960 -5.694 1.00 91.19 991 LYS A C 1
ATOM 7772 O O . LYS A 1 991 ? -34.371 1.063 -5.060 1.00 91.19 991 LYS A O 1
ATOM 7777 N N . LEU A 1 992 ? -33.220 0.188 -6.782 1.00 92.50 992 LEU A N 1
ATOM 7778 C CA . LEU A 1 992 ? -34.337 -0.606 -7.317 1.00 92.50 992 LEU A CA 1
ATOM 7779 C C . LEU A 1 992 ? -34.855 -1.640 -6.312 1.00 92.50 992 LEU A C 1
ATOM 7781 O O . LEU A 1 992 ? -36.061 -1.842 -6.197 1.00 92.50 992 LEU A O 1
ATOM 7785 N N . ARG A 1 993 ? -33.953 -2.291 -5.568 1.00 92.19 993 ARG A N 1
ATOM 7786 C CA . ARG A 1 993 ? -34.311 -3.227 -4.496 1.00 92.19 993 ARG A CA 1
ATOM 7787 C C . ARG A 1 993 ? -35.165 -2.538 -3.432 1.00 92.19 993 ARG A C 1
ATOM 7789 O O . ARG A 1 993 ? -36.201 -3.085 -3.064 1.00 92.19 993 ARG A O 1
ATOM 7796 N N . SER A 1 994 ? -34.755 -1.357 -2.967 1.00 86.75 994 SER A N 1
ATOM 7797 C CA . SER A 1 994 ? -35.499 -0.578 -1.970 1.00 86.75 994 SER A CA 1
ATOM 7798 C C . SER A 1 994 ? -36.887 -0.166 -2.472 1.00 86.75 994 SER A C 1
ATOM 7800 O O . SER A 1 994 ? -37.863 -0.285 -1.735 1.00 86.75 994 SER A O 1
ATOM 7802 N N . GLU A 1 995 ? -37.001 0.247 -3.737 1.00 89.56 995 GLU A N 1
ATOM 7803 C CA . GLU A 1 995 ? -38.284 0.602 -4.362 1.00 89.56 995 GLU A CA 1
ATOM 7804 C C . GLU A 1 995 ? -39.239 -0.600 -4.438 1.00 89.56 995 GLU A C 1
ATOM 7806 O O . GLU A 1 995 ? -40.383 -0.504 -3.994 1.00 89.56 995 GLU A O 1
ATOM 7811 N N . PHE A 1 996 ? -38.768 -1.762 -4.904 1.00 89.38 996 PHE A N 1
ATOM 7812 C CA . PHE A 1 996 ? -39.605 -2.966 -4.980 1.00 89.38 996 PHE A CA 1
ATOM 7813 C C . PHE A 1 996 ? -40.013 -3.511 -3.603 1.00 89.38 996 PHE A C 1
ATOM 7815 O O . PHE A 1 996 ? -41.130 -4.009 -3.451 1.00 89.38 996 PHE A O 1
ATOM 7822 N N . LEU A 1 997 ? -39.157 -3.387 -2.581 1.00 85.00 997 LEU A N 1
ATOM 7823 C CA . LEU A 1 997 ? -39.531 -3.721 -1.202 1.00 85.00 997 LEU A CA 1
ATOM 7824 C C . LEU A 1 997 ? -40.667 -2.813 -0.694 1.00 85.00 997 LEU A C 1
ATOM 7826 O O . LEU A 1 997 ? -41.603 -3.311 -0.068 1.00 85.00 997 LEU A O 1
ATOM 7830 N N . GLY A 1 998 ? -40.644 -1.515 -1.020 1.00 76.75 998 GLY A N 1
ATOM 7831 C CA . GLY A 1 998 ? -41.719 -0.569 -0.684 1.00 76.75 998 GLY A CA 1
ATOM 7832 C C . GLY A 1 998 ? -43.040 -0.800 -1.441 1.00 76.75 998 GLY A C 1
ATOM 7833 O O . GLY A 1 998 ? -44.125 -0.631 -0.883 1.00 76.75 998 GLY A O 1
ATOM 7834 N N . GLU A 1 999 ? -42.987 -1.239 -2.699 1.00 69.81 999 GLU A N 1
ATOM 7835 C CA . GLU A 1 999 ? -44.187 -1.597 -3.481 1.00 69.81 999 GLU A CA 1
ATOM 7836 C C . GLU A 1 999 ? -44.848 -2.898 -2.967 1.00 69.81 999 GLU A C 1
ATOM 7838 O O . GLU A 1 999 ? -46.073 -3.054 -2.995 1.00 69.81 999 GLU A O 1
ATOM 7843 N N . SER A 1 1000 ? -44.059 -3.830 -2.421 1.00 58.03 1000 SER A N 1
ATOM 7844 C CA . SER A 1 1000 ? -44.581 -5.079 -1.843 1.00 58.03 1000 SER A CA 1
ATOM 7845 C C . SER A 1 1000 ? -45.284 -4.906 -0.487 1.00 58.03 1000 SER A C 1
ATOM 7847 O O . SER A 1 1000 ? -46.184 -5.680 -0.167 1.00 58.03 1000 SER A O 1
ATOM 7849 N N . SER A 1 1001 ? -44.940 -3.877 0.297 1.00 50.00 1001 SER A N 1
ATOM 7850 C CA . SER A 1 1001 ? -45.615 -3.583 1.572 1.00 50.00 1001 SER A CA 1
ATOM 7851 C C . SER A 1 1001 ? -46.952 -2.855 1.380 1.00 50.00 1001 SER A C 1
ATOM 7853 O O . SER A 1 1001 ? -47.899 -3.108 2.124 1.00 50.00 1001 SER A O 1
ATOM 7855 N N . SER A 1 1002 ? -47.073 -2.029 0.335 1.00 43.59 1002 SER A N 1
ATOM 7856 C CA . SER A 1 1002 ? -48.290 -1.264 0.004 1.00 43.59 1002 SER A CA 1
ATOM 7857 C C . SER A 1 1002 ? -49.371 -2.059 -0.746 1.00 43.59 1002 SER A C 1
ATOM 7859 O O . SER A 1 1002 ? -50.524 -1.640 -0.784 1.00 43.59 1002 SER A O 1
ATOM 7861 N N . SER A 1 1003 ? -49.047 -3.232 -1.298 1.00 41.94 1003 SER A N 1
ATOM 7862 C CA . SER A 1 1003 ? -49.989 -4.091 -2.040 1.00 41.94 1003 SER A CA 1
ATOM 7863 C C . SER A 1 1003 ? -50.746 -5.115 -1.174 1.00 41.94 1003 SER A C 1
ATOM 7865 O O . SER A 1 1003 ? -51.508 -5.925 -1.703 1.00 41.94 1003 SER A O 1
ATOM 7867 N N . SER A 1 1004 ? -50.583 -5.071 0.156 1.00 35.81 1004 SER A N 1
ATOM 7868 C CA . SER A 1 1004 ? -51.227 -5.998 1.103 1.00 35.81 1004 SER A CA 1
ATOM 7869 C C . SER A 1 1004 ? -52.570 -5.521 1.693 1.00 35.81 1004 SER A C 1
ATOM 7871 O O . SER A 1 1004 ? -53.220 -6.284 2.406 1.00 35.81 1004 SER A O 1
ATOM 7873 N N . GLU A 1 1005 ? -53.057 -4.325 1.341 1.00 35.78 1005 GLU A N 1
ATOM 7874 C CA . GLU A 1 1005 ? -54.420 -3.871 1.668 1.00 35.78 1005 GLU A CA 1
ATOM 7875 C C . GLU A 1 1005 ? -55.365 -4.050 0.466 1.00 35.78 1005 GLU A C 1
ATOM 7877 O O . GLU A 1 1005 ? -55.492 -3.194 -0.407 1.00 35.78 1005 GLU A O 1
ATOM 7882 N N . SER A 1 1006 ? -56.049 -5.194 0.397 1.00 29.22 1006 SER A N 1
ATOM 7883 C CA . SER A 1 1006 ? -57.132 -5.425 -0.570 1.00 29.22 1006 SER A CA 1
ATOM 7884 C C . SER A 1 1006 ? -58.446 -4.760 -0.117 1.00 29.22 1006 SER A C 1
ATOM 7886 O O . SER A 1 1006 ? -58.835 -4.958 1.038 1.00 29.22 1006 SER A O 1
ATOM 7888 N N . PRO A 1 1007 ? -59.194 -4.060 -0.995 1.00 35.84 1007 PRO A N 1
ATOM 7889 C CA . PRO A 1 1007 ? -60.491 -3.488 -0.650 1.00 35.84 1007 PRO A CA 1
ATOM 7890 C C . PRO A 1 1007 ? -61.587 -4.563 -0.644 1.00 35.84 1007 PRO A C 1
ATOM 7892 O O . PRO A 1 1007 ? -61.692 -5.401 -1.541 1.00 35.84 1007 PRO A O 1
ATOM 7895 N N . SER A 1 1008 ? -62.429 -4.512 0.382 1.00 28.86 1008 SER A N 1
ATOM 7896 C CA . SER A 1 1008 ? -63.632 -5.320 0.552 1.00 28.86 1008 SER A CA 1
ATOM 7897 C C . SER A 1 1008 ? -64.641 -5.078 -0.579 1.00 28.86 1008 SER A C 1
ATOM 7899 O O . SER A 1 1008 ? -65.201 -3.993 -0.726 1.00 28.86 1008 SER A O 1
ATOM 7901 N N . LEU A 1 1009 ? -64.912 -6.119 -1.369 1.00 31.52 1009 LEU A N 1
ATOM 7902 C CA . LEU A 1 1009 ? -66.021 -6.152 -2.322 1.00 31.52 1009 LEU A CA 1
ATOM 7903 C C . LEU A 1 1009 ? -67.338 -6.389 -1.575 1.00 31.52 1009 LEU A C 1
ATOM 7905 O O . LEU A 1 1009 ? -67.523 -7.406 -0.909 1.00 31.52 1009 LEU A O 1
ATOM 7909 N N . THR A 1 1010 ? -68.248 -5.425 -1.694 1.00 30.36 1010 THR A N 1
ATOM 7910 C CA . THR A 1 1010 ? -69.662 -5.558 -1.341 1.00 30.36 1010 THR A CA 1
ATOM 7911 C C . THR A 1 1010 ? -70.432 -6.069 -2.558 1.00 30.36 1010 THR A C 1
ATOM 7913 O O . THR A 1 1010 ? -70.500 -5.372 -3.570 1.00 30.36 1010 THR A O 1
ATOM 7916 N N . VAL A 1 1011 ? -70.996 -7.273 -2.397 1.00 32.97 1011 VAL A N 1
ATOM 7917 C CA . VAL A 1 1011 ? -72.248 -7.882 -2.915 1.00 32.97 1011 VAL A CA 1
ATOM 7918 C C . VAL A 1 1011 ? -72.005 -9.349 -3.242 1.00 32.97 1011 VAL A C 1
ATOM 7920 O O . VAL A 1 1011 ? -71.195 -9.635 -4.150 1.00 32.97 1011 VAL A O 1
#

Sequence (1011 aa):
MPCSSIGTRIKTRKRNIAAPLDPAAFSDAVVQIYLDNAGDLELIARSIESSDLNFSRYGDTFFEASFLNQQKTFIVSLLISVPWVVFTGGRTQPGTTKPDEGDRHPYSIIECEPTREVILPSVIYIQKILRRRPFLIKNLENVMRRFLQSLELFEENERKKLAIFTALAFSQKLSGLPPETVFQPLLKDNLVAKGLVLSFMTDFFKEYLIDNSLDDLISILKRGKIEDNLLDFFPPTKRSNETFSEHFGKEGLVALVEYNEKKIFEVKLKEMKSALTTQITEEADTAEVIETVKLRVRDAKLPDIEVVRVLWDVLMDAVQWSGKNQQQNANSALRQVKTWAELLNTFCTSGKLELELMYKVQMQCYEDAKLMKLFPEIIRSLYDQDVLAEDTILHWFRKGTNSKGRQTFVKALEPFVNWLEEAEEEDLSVNPSSIICKCKASIPTPLDAAYIRRAAHLADKSAGFTSPHPNFGCVLVAPTGAVAGEGYLYAQGTTAAEVQAVDAAGERCCGATAYLNMEPGDCHGDHSAVSALVQGGVERVVIGMRHPLQHLRGNAVRALRNQGLLVDLLGEDLTGNLIEDAQKECLLVNAPLICRAASRVPFSVLKYAMTLDGKIAASTGHASWISSKQSRNLVFELRGRSDAVIVGGNTVRRDNPRLTARHGGGHMPMRIVMTQTLDLPEEANLWDMSEVSTIVVTQRGARRSFQKLLASKGVEVVEFDILNPREVMEYFHARGYLSILWECGGTLAASAISSGVIHKVFAFVAPKIIGGKNAPSPVGDLGMVEMSQALNLIDVCYEQVGPDMLISGFLQPLPEMVPVIPSLDETFVVDPTVSPYESRIIFFYKTWDPYGVLSNFSPHSIQMPDENGDYVTWLSVEHYYQAHKFVGVDDPLAQDCVERIKSAKSPEEAARIGRSMQRQKPDLIRSDWENIKIDVMYRALRCKFSIYPHLNSMLLSTAGSVLVEASPHDLFWGGGREGEGLNYLGRLLMKLRSEFLGESSSSSESPSLTV

Radius of gyration: 37.93 Å; chains: 1; bounding box: 156×89×100 Å

Secondary structure (DSSP, 8-state):
--------------PPP-PPP-HHHHHHHHHHHHHHTTT-HHHHHHHHHH----HHHHHHHHHHHHHS-HHHHHHHHHHHH-TT---SS-S--TT------PPPPTT-TTTS-SSHHHHHHHHHHHHHHHHH-GGGHHHHHHHHHHHHHTGGGS-HHHHHHHHHHHHHHHHTT-TT--HHHHHGGGG-HHHHHTTHHHHHHHHHHHHHTTTS-HHHHHHHHHHTT-GGGGGGGS-GGG-SHHHHHHHHHHTT-HHHHHHHHHHHHHHHHHHHHHHHHHHHHTT--HHHHHHHHHHHHHHHT--HHHHHHHHHHHHHHT----SS-HHHHHHHHHHHHHHTHHHHHHH--SHHHHHHHHHHHHHHHHH-TTTTTTHHHHHHHHHTTTSS-HHHHHHHHHH----TTHHHHHHHHHHHHHHHHHHHHTT-----------PPPPPPPHHHHHHHHHHHHHHHTTTTTSTTS---EEEEE-TTSSEEEEEE--STTSPPHHHHHHHHHGGGGTTPEEEESS-----TT--HHHHHHHHTT--EEEESS--SSTTTTTHHHHHHHHTT-EEEEBTTTB-SHHHHHHHHHHHHHTHHHHHHHHSSS-EEEEEEEEETTS-SS-TTS--TTSS-HHHHHHHHHHHHTSSEEEEEHHHHHHH-------SSSS--PEEEEEESS----SS-GGG--SSS-EEEEEETTTTHHHHHHHHHTT-EEEEESS--HHHHHHHHHHTT--EEEE---HHHHHHHHHTT---EEEEEEES-----TTSPPSS---S--SGGGSPPPEEEEEEEETTEEEEEEESSPPPP-----TTHHHHHHH-TT--TTTSEEEEE-STTSTTGGGSTTS---EEEE-TTS-EEEESSHHHHHHHTTTTT---HHHHHHHHHHHT-SSHHHHHHHHHHHHHH-GGGS-TTHHHHHHHHHHHHHHHHHHH-HHHHHHHHTTTTEEEEE--SS-TTTS--SSS-S--HHHHHHHHHHHHHHHHHHHTT-PPPPP-

InterPro domains:
  IPR002125 Cytidine and deoxycytidylate deaminase domain [PS51747] (446-568)
  IPR002734 Bacterial bifunctional deaminase-reductase, C-terminal [PF01872] (603-806)
  IPR003307 W2 domain [PF02020] (354-427)
  IPR003307 W2 domain [PS51363] (262-430)
  IPR003307 W2 domain [SM00515] (341-426)
  IPR004794 Riboflavin biosynthesis protein RibD [TIGR00326] (453-806)
  IPR011549 Riboflavin-specific deaminase, C-terminal [TIGR00227] (601-807)
  IPR012816 NADAR [PF08719] (843-996)
  IPR012816 NADAR [TIGR02464] (842-995)
  IPR012816 NADAR [cd15457] (841-993)
  IPR016024 Armadillo-type fold [SSF48371] (269-424)
  IPR016193 Cytidine deaminase-like [SSF53927] (448-568)
  IPR024072 Dihydrofolate reductase-like domain superfamily [G3DSA:3.40.430.10] (594-810)
  IPR024072 Dihydrofolate reductase-like domain superfamily [SSF53597] (601-808)
  IPR037238 YbiA-like superfamily [G3DSA:1.10.357.40] (833-1003)
  IPR037238 YbiA-like superfamily [SSF143990] (829-998)
  IPR043510 5MP1/2, W2 domain [cd11560] (232-426)
  IPR051245 eIF5-mimic translation initiation regulator [PTHR14208] (85-427)
  IPR057397 5MP1/2-like, HEAT domain [PF25504] (10-64)
  IPR057397 5MP1/2-like, HEAT domain [PF25504] (85-268)

pLDDT: mean 83.8, std 17.02, range [23.52, 98.56]

Organism: Mucuna pruriens (NCBI:txid157652)